Protein AF-0000000084679730 (afdb_homodimer)

Radius of gyration: 41.62 Å; Cα contacts (8 Å, |Δi|>4): 2538; chains: 2; bounding box: 127×122×137 Å

Foldseek 3Di:
DDDDDDDPPPDDDDPDPCPDDDDDDDDDDDDDDPPPPPDPDPPPPPPPPPPALEAELVVQPFDQAQPDASLVSLQVLQVVQLVCFDPQETRHEYEYEFHEHEHAAAQSNHDQVGDVAAHEDYEYEYDAEVRAEYEYHYPAAAPGENHEHAAHYAHYEYEGYEYEYPHAAHEHYEYEHAPRYENYEYYRYEYAAHYQEPYEYYYQAHLENYEYENYEYEYEHVAEPYEQFDCVPPDDRQSSLNNEHYEAEAYEYEYAAYEHDAPCHFYDYEHYHYEHEHNHWQPQQDPPLGTAGEHEEHPHADHDPPGAEYEYEHYEYEDPAQRYAHYAHEYAAAEAEYENYEHCPPQVDPRFQAHANAEYEYEQHEHQYEYYAYEDIHAHEYEYDPDDDHDQASAEYYAYEYERFDPFPRYYYPPDDTRDRHYYYHNYDYDPPVPPPPPPPDPPPPPPPPPDDDDDDDDDDDDDDDDDDDDDDDDDDDDDDDDDYDYYDDDDDDYDDDDDDDDDDDDDDDDDDDDDDDDDDDDDDYDDDDDDD/DDDPDDCPDDDCPDDPDDDDDDDDPPPDPPDPDDPPPPDDDDPDPPPPPPPALEAELVVVPFDQAQPDASLVSQQVQQVVQLVQFDPQETRHEYEYEFHEHEHAAAQSNHDQVGDVAAHEDYEYEYDAEVRAEYEYHYPAAAPGENHEHAAHYAHYEYEGYEYEYPHAAHEYYEYEHAPHYENYEYYRYEYAAHYQEPYEYYYQAHLENYEYENYEYEYEHVAEPYEQFDCVPPDDRQSSLNNEYYEAEAYAYEYAAYEHDAPCHFAPYEHEHYEHEHNHWQPQQDPPLGTAGEHEEHPHADHDPPGAEYEYEHYEYEDPAQRYAHYAHEYAAAEAEYENYEHCPPQVDPRFQAHANAEYEYEQHAHQYEYYLYEDIHAHEYEYDPDDDHDAQSAEYEQYEYERFDPFPRYDYPPDDTRDRNYYYHNYHYDDPPPPPPPPPPPPCPPPPPPDDDDDDDDDDDYDDDDDDDDDDDDDDDDDYDYDDDDDDDDDDDDDYDDDDDDDDDDDDDDDDDDDDDDDDDDDDYDDDDPDD

InterPro domains:
  IPR006311 Twin-arginine translocation pathway, signal sequence [PS51318] (1-40)
  IPR011050 Pectin lyase fold/virulence factor [SSF51126] (53-204)
  IPR012334 Pectin lyase fold [G3DSA:2.160.20.10] (54-239)
  IPR024535 Rhamnogalacturonase A/B/Epimerase-like, pectate lyase domain [PF12708] (55-140)

pLDDT: mean 73.62, std 34.53, range [12.8, 98.94]

Sequence (1066 aa):
MTESDGDRSRVSRRRLLRGGASVLAATSLTAAGASAAAGAAPGFRRSSRKTVTVVDVADLGAVGDGRTDDTGAFEIAYSMAAARVTDGVGRVVVQIPAGEFLITRPNALLNGTAPPRPASGLRFSGAGKRMTTLVFRPQDGPGSYLCRNEDVWSNLSFERMEFRSATPGASFFSSYSTGQAQDYRFSECEWSGEWEYGLALDGTDTNSEMRWEACRVGGSYRRAFLYSGRTGRGQVPNDQDQFLNYWFTDMKVEYEWGNFLEFPYGGSIACRGGSYIITGKRPQSTEPYGTTSTFFRFPVGVHHDSVQRFHAQDIRFEVRDPDAVVIDCAWSGGTVHFSDCDDTAFAFKDFSTDVRPHRYTVGPRGPLIRYDSCQLVGRHQYRTAATGSVPAAVVRYDMCLLRSHETRDFAVVEGTTGPPGFVRFVDCIGKRDTTAPSQPASPTTTPPPCLGPGQAPSRSPEGSPAPSPAGPSGPAPTAPAPSTAASGGPARSPSPGRPPDPAPAPAPNRTTAPSAPGTRARPADGTGCPAGEMTESDGDRSRVSRRRLLRGGASVLAATSLTAAGASAAAGAAPGFRRSSRKTVTVVDVADLGAVGDGRTDDTGAFEIAYSMAAARVTDGVGRVVVQIPAGEFLITRPNALLNGTAPPRPASGLRFSGAGKRMTTLVFRPQDGPGSYLCRNEDVWSNLSFERMEFRSATPGASFFSSYSTGQAQDYRFSECEWSGEWEYGLALDGTDTNSEMRWEACRVGGSYRRAFLYSGRTGRGQVPNDQDQFLNYWFTDMKVEYEWGNFLEFPYGGSIACRGGSYIITGKRPQSTEPYGTTSTFFRFPVGVHHDSVQRFHAQDIRFEVRDPDAVVIDCAWSGGTVHFSDCDDTAFAFKDFSTDVRPHRYTVGPRGPLIRYDSCQLVGRHQYRTAATGSVPAAVVRYDMCLLRSHETRDFAVVEGTTGPPGFVRFVDCIGKRDTTAPSQPASPTTTPPPCLGPGQAPSRSPEGSPAPSPAGPSGPAPTAPAPSTAASGGPARSPSPGRPPDPAPAPAPNRTTAPSAPGTRARPADGTGCPAGE

Secondary structure (DSSP, 8-state):
------------S----------------------------------------EEEGGGGT---EEEEE-HHHHHHHHHHHHHT-BTTB---EEE--SEEEEE-STTSSEEET-SSS-EEEEEEE-SSBTTEEEEE--S-STT-EEEEEES-EEEEEEEEEEEEESSTTBEEEEEEEESS---EEEEEEEEESEEEEEEEEEEEE----EEEES-EE-SEEEEEEEEEEE-TT---GGGGGG---EEEEEEEEEESSSEEEE-SS--EEEEEEEEEEE-S--SS-BTTTBT-EEEEEE------TT--EEEEEEEEEE--STTEEEEEE--SSSEEEEES-B-BTTTTSGGGGG---EEEEEBTTB-EEEEES-EE-S-EEEEE-SSSPPPTTSEEEES-EESSS-HHHHEEETT--S--TTEEEES-B------S-------------------------------------------------------------------------------------------------/-----------------------------------------------------EEEGGGGT---EEEEE-HHHHHHHHHHHHHT-BTTB---EEE--SEEEEE-STTSSEEET-SSS-EEEEEEE-SSBTTEEEEE--S-STT-EEEEEES-EEEEEEEEEEEEESSTTBEEEEEEEESS---EEEEEEEEESEEEEEEEEEEEE----EEEES-EE-SEEEEEEEEEEE-TT---GGGGGG---EEEEEEEEEESSSEEEE-SS--EEEEEEEEEEE-S--SS-BTTTBT-EEEEEE------TT--EEEEEEEEEE--STTEEEEEE--SSSEEEEES-B--TTTTSGGGGG---EEEEEBTTB-EEEEES-EE-S-EEEEE-SSSPPPTTSEEEES-EESSS-HHHHEEETT--S--TTEEEES-B------S-------------------------------------------------------------------------------------------------

Structure (mmCIF, N/CA/C/O backbone):
data_AF-0000000084679730-model_v1
#
loop_
_entity.id
_entity.type
_entity.pdbx_description
1 polymer 'Rhamnogalacturonase A/B/Epimerase-like pectate lyase domain-containing protein'
#
loop_
_atom_site.group_PDB
_atom_site.id
_atom_site.type_symbol
_atom_site.label_atom_id
_atom_site.label_alt_id
_atom_site.label_comp_id
_atom_site.label_asym_id
_atom_site.label_entity_id
_atom_site.label_seq_id
_atom_site.pdbx_PDB_ins_code
_atom_site.Cartn_x
_atom_site.Cartn_y
_atom_site.Cartn_z
_atom_site.occupancy
_atom_site.B_iso_or_equiv
_atom_site.auth_seq_id
_atom_site.auth_comp_id
_atom_site.auth_asym_id
_atom_site.auth_atom_id
_atom_site.pdbx_PDB_model_num
ATOM 1 N N . MET A 1 1 ? 28.406 7.73 -51.281 1 19.77 1 MET A N 1
ATOM 2 C CA . MET A 1 1 ? 27.547 8.828 -51.719 1 19.77 1 MET A CA 1
ATOM 3 C C . MET A 1 1 ? 26.141 8.664 -51.156 1 19.77 1 MET A C 1
ATOM 5 O O . MET A 1 1 ? 25.344 7.887 -51.688 1 19.77 1 MET A O 1
ATOM 9 N N . THR A 1 2 ? 25.969 8.758 -49.969 1 22.78 2 THR A N 1
ATOM 10 C CA . THR A 1 2 ? 25.891 8.273 -48.594 1 22.78 2 THR A CA 1
ATOM 11 C C . THR A 1 2 ? 24.688 8.891 -47.875 1 22.78 2 THR A C 1
ATOM 13 O O . THR A 1 2 ? 24.703 10.086 -47.562 1 22.78 2 THR A O 1
ATOM 16 N N . GLU A 1 3 ? 23.422 8.523 -48.281 1 21.52 3 GLU A N 1
ATOM 17 C CA . GLU A 1 3 ? 22.062 9.039 -48.188 1 21.52 3 GLU A CA 1
ATOM 18 C C . GLU A 1 3 ? 21.641 9.188 -46.719 1 21.52 3 GLU A C 1
ATOM 20 O O . GLU A 1 3 ? 21.734 8.234 -45.938 1 21.52 3 GLU A O 1
ATOM 25 N N . SER A 1 4 ? 21.453 10.453 -46.219 1 21.47 4 SER A N 1
ATOM 26 C CA . SER A 1 4 ? 21.391 11.18 -44.969 1 21.47 4 SER A CA 1
ATOM 27 C C . SER A 1 4 ? 20.047 10.969 -44.281 1 21.47 4 SER A C 1
ATOM 29 O O . SER A 1 4 ? 19 11.32 -44.812 1 21.47 4 SER A O 1
ATOM 31 N N . ASP A 1 5 ? 19.844 9.844 -43.625 1 21.7 5 ASP A N 1
ATOM 32 C CA . ASP A 1 5 ? 18.688 9.281 -42.938 1 21.7 5 ASP A CA 1
ATOM 33 C C . ASP A 1 5 ? 18.047 10.312 -42 1 21.7 5 ASP A C 1
ATOM 35 O O . ASP A 1 5 ? 18.75 11.133 -41.406 1 21.7 5 ASP A O 1
ATOM 39 N N . GLY A 1 6 ? 16.75 10.547 -42.125 1 21.77 6 GLY A N 1
ATOM 40 C CA . GLY A 1 6 ? 15.672 11.414 -41.719 1 21.77 6 GLY A CA 1
ATOM 41 C C . GLY A 1 6 ? 15.492 11.461 -40.188 1 21.77 6 GLY A C 1
ATOM 42 O O . GLY A 1 6 ? 15.477 10.414 -39.531 1 21.77 6 GLY A O 1
ATOM 43 N N . ASP A 1 7 ? 15.789 12.594 -39.562 1 19.97 7 ASP A N 1
ATOM 44 C CA . ASP A 1 7 ? 16.062 13.062 -38.219 1 19.97 7 ASP A CA 1
ATOM 45 C C . ASP A 1 7 ? 14.805 13.047 -37.375 1 19.97 7 ASP A C 1
ATOM 47 O O . ASP A 1 7 ? 13.812 13.703 -37.688 1 19.97 7 ASP A O 1
ATOM 51 N N . ARG A 1 8 ? 14.422 11.906 -36.656 1 21.42 8 ARG A N 1
ATOM 52 C CA . ARG A 1 8 ? 13.344 11.586 -35.719 1 21.42 8 ARG A CA 1
ATOM 53 C C . ARG A 1 8 ? 13.242 12.617 -34.594 1 21.42 8 ARG A C 1
ATOM 55 O O . ARG A 1 8 ? 14.055 12.617 -33.688 1 21.42 8 ARG A O 1
ATOM 62 N N . SER A 1 9 ? 12.836 13.875 -34.938 1 19.38 9 SER A N 1
ATOM 63 C CA . SER A 1 9 ? 12.812 14.914 -33.906 1 19.38 9 SER A CA 1
ATOM 64 C C . SER A 1 9 ? 11.82 14.578 -32.812 1 19.38 9 SER A C 1
ATOM 66 O O . SER A 1 9 ? 10.625 14.43 -33.062 1 19.38 9 SER A O 1
ATOM 68 N N . ARG A 1 10 ? 12.156 13.789 -31.734 1 19.28 10 ARG A N 1
ATOM 69 C CA . ARG A 1 10 ? 11.492 13.375 -30.5 1 19.28 10 ARG A CA 1
ATOM 70 C C . ARG A 1 10 ? 11.094 14.586 -29.672 1 19.28 10 ARG A C 1
ATOM 72 O O . ARG A 1 10 ? 11.922 15.156 -28.953 1 19.28 10 ARG A O 1
ATOM 79 N N . VAL A 1 11 ? 10.289 15.5 -30.109 1 19.73 11 VAL A N 1
ATOM 80 C CA . VAL A 1 11 ? 9.867 16.656 -29.328 1 19.73 11 VAL A CA 1
ATOM 81 C C . VAL A 1 11 ? 9.148 16.203 -28.062 1 19.73 11 VAL A C 1
ATOM 83 O O . VAL A 1 11 ? 8.328 15.289 -28.109 1 19.73 11 VAL A O 1
ATOM 86 N N . SER A 1 12 ? 9.633 16.578 -26.781 1 18.34 12 SER A N 1
ATOM 87 C CA . SER A 1 12 ? 9.68 16.641 -25.312 1 18.34 12 SER A CA 1
ATOM 88 C C . SER A 1 12 ? 8.352 17.125 -24.75 1 18.34 12 SER A C 1
ATOM 90 O O . SER A 1 12 ? 7.559 17.75 -25.453 1 18.34 12 SER A O 1
ATOM 92 N N . ARG A 1 13 ? 8.203 16.812 -23.328 1 17.59 13 ARG A N 1
ATOM 93 C CA . ARG A 1 13 ? 7.258 16.891 -22.203 1 17.59 13 ARG A CA 1
ATOM 94 C C . ARG A 1 13 ? 6.641 18.297 -22.125 1 17.59 13 ARG A C 1
ATOM 96 O O . ARG A 1 13 ? 5.418 18.422 -22.094 1 17.59 13 ARG A O 1
ATOM 103 N N . ARG A 1 14 ? 7.055 19.094 -21.125 1 17.88 14 ARG A N 1
ATOM 104 C CA . ARG A 1 14 ? 6.355 20.047 -20.25 1 17.88 14 ARG A CA 1
ATOM 105 C C . ARG A 1 14 ? 6.191 21.391 -20.922 1 17.88 14 ARG A C 1
ATOM 107 O O . ARG A 1 14 ? 7.137 22.188 -20.984 1 17.88 14 ARG A O 1
ATOM 114 N N . ARG A 1 15 ? 5.625 21.375 -22.016 1 18.19 15 ARG A N 1
ATOM 115 C CA . ARG A 1 15 ? 5.516 22.609 -22.797 1 18.19 15 ARG A CA 1
ATOM 116 C C . ARG A 1 15 ? 4.949 23.734 -21.938 1 18.19 15 ARG A C 1
ATOM 118 O O . ARG A 1 15 ? 5.418 24.875 -22.016 1 18.19 15 ARG A O 1
ATOM 125 N N . LEU A 1 16 ? 3.766 23.609 -21.406 1 17.19 16 LEU A N 1
ATOM 126 C CA . LEU A 1 16 ? 2.809 24.656 -21.766 1 17.19 16 LEU A CA 1
ATOM 127 C C . LEU A 1 16 ? 2.977 25.875 -20.859 1 17.19 16 LEU A C 1
ATOM 129 O O . LEU A 1 16 ? 2.23 26.844 -20.984 1 17.19 16 LEU A O 1
ATOM 133 N N . LEU A 1 17 ? 3.734 26.016 -19.844 1 17.88 17 LEU A N 1
ATOM 134 C CA . LEU A 1 17 ? 3.314 27.094 -18.969 1 17.88 17 LEU A CA 1
ATOM 135 C C . LEU A 1 17 ? 3.533 28.453 -19.656 1 17.88 17 LEU A C 1
ATOM 137 O O . LEU A 1 17 ? 4.672 28.859 -19.891 1 17.88 17 LEU A O 1
ATOM 141 N N . ARG A 1 18 ? 2.656 28.719 -20.531 1 15.69 18 ARG A N 1
ATOM 142 C CA . ARG A 1 18 ? 2.717 29.953 -21.312 1 15.69 18 ARG A CA 1
ATOM 143 C C . ARG A 1 18 ? 2.586 31.172 -20.406 1 15.69 18 ARG A C 1
ATOM 145 O O . ARG A 1 18 ? 1.603 31.312 -19.672 1 15.69 18 ARG A O 1
ATOM 152 N N . GLY A 1 19 ? 3.629 31.781 -20.062 1 17.33 19 GLY A N 1
ATOM 153 C CA . GLY A 1 19 ? 3.914 32.969 -19.297 1 17.33 19 GLY A CA 1
ATOM 154 C C . GLY A 1 19 ? 3.328 34.25 -19.922 1 17.33 19 GLY A C 1
ATOM 155 O O . GLY A 1 19 ? 3.693 35.344 -19.531 1 17.33 19 GLY A O 1
ATOM 156 N N . GLY A 1 20 ? 2.137 34.125 -20.531 1 15.67 20 GLY A N 1
ATOM 157 C CA . GLY A 1 20 ? 2.07 35.312 -21.359 1 15.67 20 GLY A CA 1
ATOM 158 C C . GLY A 1 20 ? 2.107 36.594 -20.547 1 15.67 20 GLY A C 1
ATOM 159 O O . GLY A 1 20 ? 1.831 36.594 -19.359 1 15.67 20 GLY A O 1
ATOM 160 N N . ALA A 1 21 ? 2.543 37.625 -21.203 1 16.66 21 ALA A N 1
ATOM 161 C CA . ALA A 1 21 ? 3.189 38.938 -21.094 1 16.66 21 ALA A CA 1
ATOM 162 C C . ALA A 1 21 ? 2.174 40.031 -20.766 1 16.66 21 ALA A C 1
ATOM 164 O O . ALA A 1 21 ? 2.531 41.062 -20.203 1 16.66 21 ALA A O 1
ATOM 165 N N . SER A 1 22 ? 0.851 39.938 -21.078 1 15.85 22 SER A N 1
ATOM 166 C CA . SER A 1 22 ? 0.551 41.219 -21.734 1 15.85 22 SER A CA 1
ATOM 167 C C . SER A 1 22 ? 0.433 42.344 -20.734 1 15.85 22 SER A C 1
ATOM 169 O O . SER A 1 22 ? 0.012 42.125 -19.594 1 15.85 22 SER A O 1
ATOM 171 N N . VAL A 1 23 ? 0.742 43.562 -21.203 1 16.53 23 VAL A N 1
ATOM 172 C CA . VAL A 1 23 ? 1.256 44.875 -20.828 1 16.53 23 VAL A CA 1
ATOM 173 C C . VAL A 1 23 ? 0.117 45.719 -20.297 1 16.53 23 VAL A C 1
ATOM 175 O O . VAL A 1 23 ? 0.27 46.406 -19.297 1 16.53 23 VAL A O 1
ATOM 178 N N . LEU A 1 24 ? -1.027 45.938 -21.062 1 15.94 24 LEU A N 1
ATOM 179 C CA . LEU A 1 24 ? -1.164 47.344 -21.422 1 15.94 24 LEU A CA 1
ATOM 180 C C . LEU A 1 24 ? -1.708 48.156 -20.266 1 15.94 24 LEU A C 1
ATOM 182 O O . LEU A 1 24 ? -2.301 47.594 -19.328 1 15.94 24 LEU A O 1
ATOM 186 N N . ALA A 1 25 ? -2.227 49.438 -20.656 1 16.3 25 ALA A N 1
ATOM 187 C CA . ALA A 1 25 ? -2.053 50.875 -20.344 1 16.3 25 ALA A CA 1
ATOM 188 C C . ALA A 1 25 ? -3.09 51.344 -19.328 1 16.3 25 ALA A C 1
ATOM 190 O O . ALA A 1 25 ? -4.055 50.625 -19.047 1 16.3 25 ALA A O 1
ATOM 191 N N . ALA A 1 26 ? -3.98 52.344 -19.797 1 16.2 26 ALA A N 1
ATOM 192 C CA . ALA A 1 26 ? -3.955 53.719 -19.391 1 16.2 26 ALA A CA 1
ATOM 193 C C . ALA A 1 26 ? -4.977 54 -18.281 1 16.2 26 ALA A C 1
ATOM 195 O O . ALA A 1 26 ? -4.637 54.562 -17.234 1 16.2 26 ALA A O 1
ATOM 196 N N . THR A 1 27 ? -6.32 54.219 -18.656 1 17.23 27 THR A N 1
ATOM 197 C CA . THR A 1 27 ? -6.82 55.594 -18.484 1 17.23 27 THR A CA 1
ATOM 198 C C . THR A 1 27 ? -7.523 55.75 -17.141 1 17.23 27 THR A C 1
ATOM 200 O O . THR A 1 27 ? -8.055 54.75 -16.594 1 17.23 27 THR A O 1
ATOM 203 N N . SER A 1 28 ? -7.707 57.062 -16.75 1 16.64 28 SER A N 1
ATOM 204 C CA . SER A 1 28 ? -7.75 57.906 -15.555 1 16.64 28 SER A CA 1
ATOM 205 C C . SER A 1 28 ? -9.141 57.906 -14.93 1 16.64 28 SER A C 1
ATOM 207 O O . SER A 1 28 ? -9.305 58.219 -13.758 1 16.64 28 SER A O 1
ATOM 209 N N . LEU A 1 29 ? -10.227 57.594 -15.703 1 17.48 29 LEU A N 1
ATOM 210 C CA . LEU A 1 29 ? -11.195 58.656 -15.445 1 17.48 29 LEU A CA 1
ATOM 211 C C . LEU A 1 29 ? -11.695 58.594 -14.008 1 17.48 29 LEU A C 1
ATOM 213 O O . LEU A 1 29 ? -11.727 57.531 -13.398 1 17.48 29 LEU A O 1
ATOM 217 N N . THR A 1 30 ? -12.25 59.75 -13.641 1 16.97 30 THR A N 1
ATOM 218 C CA . THR A 1 30 ? -12.414 60.594 -12.461 1 16.97 30 THR A CA 1
ATOM 219 C C . THR A 1 30 ? -13.508 60.031 -11.555 1 16.97 30 THR A C 1
ATOM 221 O O . THR A 1 30 ? -13.289 59.844 -10.359 1 16.97 30 THR A O 1
ATOM 224 N N . ALA A 1 31 ? -14.734 60.75 -11.57 1 17.16 31 ALA A N 1
ATOM 225 C CA . ALA A 1 31 ? -15.211 61.625 -10.5 1 17.16 31 ALA A CA 1
ATOM 226 C C . ALA A 1 31 ? -16.031 60.844 -9.477 1 17.16 31 ALA A C 1
ATOM 228 O O . ALA A 1 31 ? -15.711 60.844 -8.281 1 17.16 31 ALA A O 1
ATOM 229 N N . ALA A 1 32 ? -17.453 61.125 -9.461 1 18.83 32 ALA A N 1
ATOM 230 C CA . ALA A 1 32 ? -18.188 61.844 -8.414 1 18.83 32 ALA A CA 1
ATOM 231 C C . ALA A 1 32 ? -18.844 60.844 -7.449 1 18.83 32 ALA A C 1
ATOM 233 O O . ALA A 1 32 ? -19.078 59.688 -7.797 1 18.83 32 ALA A O 1
ATOM 234 N N . GLY A 1 33 ? -19.375 61.375 -6.348 1 17.31 33 GLY A N 1
ATOM 235 C CA . GLY A 1 33 ? -19.609 61.281 -4.914 1 17.31 33 GLY A CA 1
ATOM 236 C C . GLY A 1 33 ? -20.844 60.469 -4.566 1 17.31 33 GLY A C 1
ATOM 237 O O . GLY A 1 33 ? -21.172 60.312 -3.391 1 17.31 33 GLY A O 1
ATOM 238 N N . ALA A 1 34 ? -21.828 60.25 -5.508 1 20.27 34 ALA A N 1
ATOM 239 C CA . ALA A 1 34 ? -23.156 60.281 -4.898 1 20.27 34 ALA A CA 1
ATOM 240 C C . ALA A 1 34 ? -23.328 59.125 -3.904 1 20.27 34 ALA A C 1
ATOM 242 O O . ALA A 1 34 ? -23.047 57.969 -4.219 1 20.27 34 ALA A O 1
ATOM 243 N N . SER A 1 35 ? -23.375 59.5 -2.688 1 18.16 35 SER A N 1
ATOM 244 C CA . SER A 1 35 ? -23.531 58.688 -1.48 1 18.16 35 SER A CA 1
ATOM 245 C C . SER A 1 35 ? -24.891 58 -1.447 1 18.16 35 SER A C 1
ATOM 247 O O . SER A 1 35 ? -25.844 58.531 -0.858 1 18.16 35 SER A O 1
ATOM 249 N N . ALA A 1 36 ? -25.516 57.531 -2.461 1 21.7 36 ALA A N 1
ATOM 250 C CA . ALA A 1 36 ? -26.875 57.125 -2.148 1 21.7 36 ALA A CA 1
ATOM 251 C C . ALA A 1 36 ? -26.891 56.094 -1.015 1 21.7 36 ALA A C 1
ATOM 253 O O . ALA A 1 36 ? -26.062 55.188 -0.989 1 21.7 36 ALA A O 1
ATOM 254 N N . ALA A 1 37 ? -27.578 56.438 0.016 1 22.58 37 ALA A N 1
ATOM 255 C CA . ALA A 1 37 ? -27.953 55.719 1.223 1 22.58 37 ALA A CA 1
ATOM 256 C C . ALA A 1 37 ? -28.703 54.438 0.874 1 22.58 37 ALA A C 1
ATOM 258 O O . ALA A 1 37 ? -29.844 54.469 0.387 1 22.58 37 ALA A O 1
ATOM 259 N N . ALA A 1 38 ? -28.141 53.469 0.195 1 22.45 38 ALA A N 1
ATOM 260 C CA . ALA A 1 38 ? -28.938 52.281 -0.094 1 22.45 38 ALA A CA 1
ATOM 261 C C . ALA A 1 38 ? -29.469 51.656 1.191 1 22.45 38 ALA A C 1
ATOM 263 O O . ALA A 1 38 ? -28.734 51.562 2.186 1 22.45 38 ALA A O 1
ATOM 264 N N . GLY A 1 39 ? -30.656 51.688 1.359 1 23.3 39 GLY A N 1
ATOM 265 C CA . GLY A 1 39 ? -31.5 51 2.32 1 23.3 39 GLY A CA 1
ATOM 266 C C . GLY A 1 39 ? -31.203 49.5 2.396 1 23.3 39 GLY A C 1
ATOM 267 O O . GLY A 1 39 ? -31 48.844 1.37 1 23.3 39 GLY A O 1
ATOM 268 N N . ALA A 1 40 ? -30.656 49.031 3.535 1 23.33 40 ALA A N 1
ATOM 269 C CA . ALA A 1 40 ? -30.25 47.656 3.83 1 23.33 40 ALA A CA 1
ATOM 270 C C . ALA A 1 40 ? -31.406 46.688 3.615 1 23.33 40 ALA A C 1
ATOM 272 O O . ALA A 1 40 ? -32.469 46.844 4.234 1 23.33 40 ALA A O 1
ATOM 273 N N . ALA A 1 41 ? -31.656 46.25 2.393 1 27.33 41 ALA A N 1
ATOM 274 C CA . ALA A 1 41 ? -32.625 45.156 2.26 1 27.33 41 ALA A CA 1
ATOM 275 C C . ALA A 1 41 ? -32.406 44.094 3.318 1 27.33 41 ALA A C 1
ATOM 277 O O . ALA A 1 41 ? -31.297 43.875 3.781 1 27.33 41 ALA A O 1
ATOM 278 N N . PRO A 1 42 ? -33.469 43.594 3.961 1 29.52 42 PRO A N 1
ATOM 279 C CA . PRO A 1 42 ? -33.375 42.5 4.926 1 29.52 42 PRO A CA 1
ATOM 280 C C . PRO A 1 42 ? -32.625 41.312 4.363 1 29.52 42 PRO A C 1
ATOM 282 O O . PRO A 1 42 ? -32.844 40.906 3.215 1 29.52 42 PRO A O 1
ATOM 285 N N . GLY A 1 43 ? -31.375 41.188 4.574 1 27.38 43 GLY A N 1
ATOM 286 C CA . GLY A 1 43 ? -30.594 40.094 4.027 1 27.38 43 GLY A CA 1
ATOM 287 C C . GLY A 1 43 ? -31.25 38.719 4.207 1 27.38 43 GLY A C 1
ATOM 288 O O . GLY A 1 43 ? -31.672 38.375 5.305 1 27.38 43 GLY A O 1
ATOM 289 N N . PHE A 1 44 ? -32 38.281 3.18 1 29.94 44 PHE A N 1
ATOM 290 C CA . PHE A 1 44 ? -32.344 36.875 3.113 1 29.94 44 PHE A CA 1
ATOM 291 C C . PHE A 1 44 ? -31.219 36.031 3.715 1 29.94 44 PHE A C 1
ATOM 293 O O . PHE A 1 44 ? -30.047 36.188 3.359 1 29.94 44 PHE A O 1
ATOM 300 N N . ARG A 1 45 ? -31.375 35.75 4.945 1 31.28 45 ARG A N 1
ATOM 301 C CA . ARG A 1 45 ? -30.5 34.688 5.469 1 31.28 45 ARG A CA 1
ATOM 302 C C . ARG A 1 45 ? -30.234 33.625 4.406 1 31.28 45 ARG A C 1
ATOM 304 O O . ARG A 1 45 ? -31.141 32.938 3.963 1 31.28 45 ARG A O 1
ATOM 311 N N . ARG A 1 46 ? -29.422 33.906 3.463 1 32.19 46 ARG A N 1
ATOM 312 C CA . ARG A 1 46 ? -28.969 32.781 2.637 1 32.19 46 ARG A CA 1
ATOM 313 C C . ARG A 1 46 ? -28.859 31.5 3.455 1 32.19 46 ARG A C 1
ATOM 315 O O . ARG A 1 46 ? -28.109 31.438 4.426 1 32.19 46 ARG A O 1
ATOM 322 N N . SER A 1 47 ? -29.969 30.891 3.676 1 34.84 47 SER A N 1
ATOM 323 C CA . SER A 1 47 ? -29.828 29.531 4.16 1 34.84 47 SER A CA 1
ATOM 324 C C . SER A 1 47 ? -28.531 28.891 3.691 1 34.84 47 SER A C 1
ATOM 326 O O . SER A 1 47 ? -28.25 28.875 2.492 1 34.84 47 SER A O 1
ATOM 328 N N . SER A 1 48 ? -27.422 29.141 4.258 1 39.66 48 SER A N 1
ATOM 329 C CA . SER A 1 48 ? -26.141 28.531 3.959 1 39.66 48 SER A CA 1
ATOM 330 C C . SER A 1 48 ? -26.312 27.156 3.326 1 39.66 48 SER A C 1
ATOM 332 O O . SER A 1 48 ? -26.812 26.234 3.965 1 39.66 48 SER A O 1
ATOM 334 N N . ARG A 1 49 ? -26.828 27.078 2.221 1 42.62 49 ARG A N 1
ATOM 335 C CA . ARG A 1 49 ? -26.938 25.844 1.446 1 42.62 49 ARG A CA 1
ATOM 336 C C . ARG A 1 49 ? -25.797 24.875 1.791 1 42.62 49 ARG A C 1
ATOM 338 O O . ARG A 1 49 ? -24.656 25.094 1.4 1 42.62 49 ARG A O 1
ATOM 345 N N . LYS A 1 50 ? -25.938 24.203 2.883 1 52.81 50 LYS A N 1
ATOM 346 C CA . LYS A 1 50 ? -25.031 23.156 3.322 1 52.81 50 LYS A CA 1
ATOM 347 C C . LYS A 1 50 ? -24.609 22.266 2.152 1 52.81 50 LYS A C 1
ATOM 349 O O . LYS A 1 50 ? -25.453 21.703 1.458 1 52.81 50 LYS A O 1
ATOM 354 N N . THR A 1 51 ? -23.484 22.5 1.455 1 65.69 51 THR A N 1
ATOM 355 C CA . THR A 1 51 ? -22.938 21.672 0.381 1 65.69 51 THR A CA 1
ATOM 356 C C . THR A 1 51 ? -23.062 20.203 0.726 1 65.69 51 THR A C 1
ATOM 358 O O . THR A 1 51 ? -22.656 19.766 1.812 1 65.69 51 THR A O 1
ATOM 361 N N . VAL A 1 52 ? -24.031 19.562 0.033 1 71.44 52 VAL A N 1
ATOM 362 C CA . VAL A 1 52 ? -24.266 18.125 0.191 1 71.44 52 VAL A CA 1
ATOM 363 C C . VAL A 1 52 ? -22.953 17.359 -0.049 1 71.44 52 VAL A C 1
ATOM 365 O O . VAL A 1 52 ? -22.438 17.344 -1.166 1 71.44 52 VAL A O 1
ATOM 368 N N . THR A 1 53 ? -22.422 16.844 1.032 1 89.44 53 THR A N 1
ATOM 369 C CA . THR A 1 53 ? -21.172 16.094 0.915 1 89.44 53 THR A CA 1
ATOM 370 C C . THR A 1 53 ? -21.422 14.594 1.047 1 89.44 53 THR A C 1
ATOM 372 O O . THR A 1 53 ? -20.516 13.789 0.797 1 89.44 53 THR A O 1
ATOM 375 N N . VAL A 1 54 ? -22.703 14.266 1.322 1 94 54 VAL A N 1
ATOM 376 C CA . VAL A 1 54 ? -23.109 12.867 1.394 1 94 54 VAL A CA 1
ATOM 377 C C . VAL A 1 54 ? -24.406 12.664 0.626 1 94 54 VAL A C 1
ATOM 379 O O . VAL A 1 54 ? -25.359 13.43 0.806 1 94 54 VAL A O 1
ATOM 382 N N . VAL A 1 55 ? -24.438 11.758 -0.269 1 96.94 55 VAL A N 1
ATOM 383 C CA . VAL A 1 55 ? -25.625 11.391 -1.032 1 96.94 55 VAL A CA 1
ATOM 384 C C . VAL A 1 55 ? -26.062 9.969 -0.679 1 96.94 55 VAL A C 1
ATOM 386 O O . VAL A 1 55 ? -25.312 9.016 -0.918 1 96.94 55 VAL A O 1
ATOM 389 N N . ASP A 1 56 ? -27.156 9.828 -0.093 1 97.81 56 ASP A N 1
ATOM 390 C CA . ASP A 1 56 ? -27.734 8.523 0.211 1 97.81 56 ASP A CA 1
ATOM 391 C C . ASP A 1 56 ? -28.672 8.055 -0.903 1 97.81 56 ASP A C 1
ATOM 393 O O . ASP A 1 56 ? -29.641 8.734 -1.219 1 97.81 56 ASP A O 1
ATOM 397 N N . VAL A 1 57 ? -28.438 6.902 -1.41 1 98.69 57 VAL A N 1
ATOM 398 C CA . VAL A 1 57 ? -29.219 6.449 -2.559 1 98.69 57 VAL A CA 1
ATOM 399 C C . VAL A 1 57 ? -30.672 6.227 -2.141 1 98.69 57 VAL A C 1
ATOM 401 O O . VAL A 1 57 ? -31.578 6.312 -2.967 1 98.69 57 VAL A O 1
ATOM 404 N N . ALA A 1 58 ? -30.922 5.938 -0.912 1 98.5 58 ALA A N 1
ATOM 405 C CA . ALA A 1 58 ? -32.281 5.777 -0.423 1 98.5 58 ALA A CA 1
ATOM 406 C C . ALA A 1 58 ? -33.062 7.078 -0.546 1 98.5 58 ALA A C 1
ATOM 408 O O . ALA A 1 58 ? -34.281 7.062 -0.841 1 98.5 58 ALA A O 1
ATOM 409 N N . ASP A 1 59 ? -32.406 8.195 -0.274 1 98 59 ASP A N 1
ATOM 410 C CA . ASP A 1 59 ? -33.062 9.508 -0.403 1 98 59 ASP A CA 1
ATOM 411 C C . ASP A 1 59 ? -33.375 9.812 -1.861 1 98 59 ASP A C 1
ATOM 413 O O . ASP A 1 59 ? -34.156 10.734 -2.148 1 98 59 ASP A O 1
ATOM 417 N N . LEU A 1 60 ? -32.812 9.047 -2.783 1 98.31 60 LEU A N 1
ATOM 418 C CA . LEU A 1 60 ? -33 9.266 -4.211 1 98.31 60 LEU A CA 1
ATOM 419 C C . LEU A 1 60 ? -34 8.258 -4.789 1 98.31 60 LEU A C 1
ATOM 421 O O . LEU A 1 60 ? -34.188 8.203 -6.004 1 98.31 60 LEU A O 1
ATOM 425 N N . GLY A 1 61 ? -34.438 7.371 -3.932 1 98.38 61 GLY A N 1
ATOM 426 C CA . GLY A 1 61 ? -35.531 6.496 -4.359 1 98.38 61 GLY A CA 1
ATOM 427 C C . GLY A 1 61 ? -35.125 5.035 -4.426 1 98.38 61 GLY A C 1
ATOM 428 O O . GLY A 1 61 ? -35.938 4.176 -4.75 1 98.38 61 GLY A O 1
ATOM 429 N N . ALA A 1 62 ? -33.938 4.719 -4.078 1 98.75 62 ALA A N 1
ATOM 430 C CA . ALA A 1 62 ? -33.531 3.307 -4.047 1 98.75 62 ALA A CA 1
ATOM 431 C C . ALA A 1 62 ? -34.312 2.561 -2.949 1 98.75 62 ALA A C 1
ATOM 433 O O . ALA A 1 62 ? -34.375 3.025 -1.81 1 98.75 62 ALA A O 1
ATOM 434 N N . VAL A 1 63 ? -34.781 1.417 -3.307 1 98.62 63 VAL A N 1
ATOM 435 C CA . VAL A 1 63 ? -35.594 0.671 -2.371 1 98.62 63 VAL A CA 1
ATOM 436 C C . VAL A 1 63 ? -34.75 -0.374 -1.645 1 98.62 63 VAL A C 1
ATOM 438 O O . VAL A 1 63 ? -34.906 -0.554 -0.432 1 98.62 63 VAL A O 1
ATOM 441 N N . GLY A 1 64 ? -34 -1.159 -2.336 1 98.56 64 GLY A N 1
ATOM 442 C CA . GLY A 1 64 ? -33.094 -2.111 -1.735 1 98.56 64 GLY A CA 1
ATOM 443 C C . GLY A 1 64 ? -33.75 -3.398 -1.301 1 98.56 64 GLY A C 1
ATOM 444 O O . GLY A 1 64 ? -33.375 -4.004 -0.299 1 98.56 64 GLY A O 1
ATOM 445 N N . ASP A 1 65 ? -34.812 -3.793 -2.117 1 98.44 65 ASP A N 1
ATOM 446 C CA . ASP A 1 65 ? -35.562 -4.977 -1.732 1 98.44 65 ASP A CA 1
ATOM 447 C C . ASP A 1 65 ? -35.188 -6.176 -2.602 1 98.44 65 ASP A C 1
ATOM 449 O O . ASP A 1 65 ? -35.781 -7.246 -2.484 1 98.44 65 ASP A O 1
ATOM 453 N N . GLY A 1 66 ? -34.312 -6.012 -3.49 1 97.69 66 GLY A N 1
ATOM 454 C CA . GLY A 1 66 ? -33.844 -7.094 -4.34 1 97.69 66 GLY A CA 1
ATOM 455 C C . GLY A 1 66 ? -34.75 -7.332 -5.543 1 97.69 66 GLY A C 1
ATOM 456 O O . GLY A 1 66 ? -34.469 -8.188 -6.383 1 97.69 66 GLY A O 1
ATOM 457 N N . ARG A 1 67 ? -35.812 -6.547 -5.621 1 97.56 67 ARG A N 1
ATOM 458 C CA . ARG A 1 67 ? -36.781 -6.75 -6.684 1 97.56 67 ARG A CA 1
ATOM 459 C C . ARG A 1 67 ? -36.938 -5.484 -7.52 1 97.56 67 ARG A C 1
ATOM 461 O O . ARG A 1 67 ? -36.938 -5.543 -8.75 1 97.56 67 ARG A O 1
ATOM 468 N N . THR A 1 68 ? -37.094 -4.383 -6.789 1 98.25 68 THR A N 1
ATOM 469 C CA . THR A 1 68 ? -37.281 -3.1 -7.461 1 98.25 68 THR A CA 1
ATOM 470 C C . THR A 1 68 ? -36 -2.693 -8.18 1 98.25 68 THR A C 1
ATOM 472 O O . THR A 1 68 ? -34.906 -2.848 -7.637 1 98.25 68 THR A O 1
ATOM 475 N N . ASP A 1 69 ? -36.156 -2.287 -9.508 1 98.75 69 ASP A N 1
ATOM 476 C CA . ASP A 1 69 ? -35 -1.776 -10.234 1 98.75 69 ASP A CA 1
ATOM 477 C C . ASP A 1 69 ? -34.531 -0.452 -9.641 1 98.75 69 ASP A C 1
ATOM 479 O O . ASP A 1 69 ? -35.188 0.579 -9.797 1 98.75 69 ASP A O 1
ATOM 483 N N . ASP A 1 70 ? -33.344 -0.477 -9.07 1 98.88 70 ASP A N 1
ATOM 484 C CA . ASP A 1 70 ? -32.844 0.684 -8.352 1 98.88 70 ASP A CA 1
ATOM 485 C C . ASP A 1 70 ? -31.844 1.464 -9.211 1 98.88 70 ASP A C 1
ATOM 487 O O . ASP A 1 70 ? -31.203 2.396 -8.727 1 98.88 70 ASP A O 1
ATOM 491 N N . THR A 1 71 ? -31.781 1.156 -10.453 1 98.81 71 THR A N 1
ATOM 492 C CA . THR A 1 71 ? -30.781 1.712 -11.367 1 98.81 71 THR A CA 1
ATOM 493 C C . THR A 1 71 ? -30.812 3.236 -11.336 1 98.81 71 THR A C 1
ATOM 495 O O . THR A 1 71 ? -29.766 3.885 -11.242 1 98.81 71 THR A O 1
ATOM 498 N N . GLY A 1 72 ? -31.938 3.777 -11.43 1 98.75 72 GLY A N 1
ATOM 499 C CA . GLY A 1 72 ? -32.094 5.219 -11.547 1 98.75 72 GLY A CA 1
ATOM 500 C C . GLY A 1 72 ? -31.5 5.973 -10.367 1 98.75 72 GLY A C 1
ATOM 501 O O . GLY A 1 72 ? -30.844 7 -10.555 1 98.75 72 GLY A O 1
ATOM 502 N N . ALA A 1 73 ? -31.672 5.48 -9.203 1 98.81 73 ALA A N 1
ATOM 503 C CA . ALA A 1 73 ? -31.141 6.129 -8 1 98.81 73 ALA A CA 1
ATOM 504 C C . ALA A 1 73 ? -29.625 6.184 -8.016 1 98.81 73 ALA A C 1
ATOM 506 O O . ALA A 1 73 ? -29.031 7.18 -7.602 1 98.81 73 ALA A O 1
ATOM 507 N N . PHE A 1 74 ? -29.047 5.156 -8.469 1 98.81 74 PHE A N 1
ATOM 508 C CA . PHE A 1 74 ? -27.578 5.086 -8.508 1 98.81 74 PHE A CA 1
ATOM 509 C C . PHE A 1 74 ? -27.031 6 -9.594 1 98.81 74 PHE A C 1
ATOM 511 O O . PHE A 1 74 ? -26.016 6.668 -9.391 1 98.81 74 PHE A O 1
ATOM 518 N N . GLU A 1 75 ? -27.75 6.039 -10.695 1 98.75 75 GLU A N 1
ATOM 519 C CA . GLU A 1 75 ? -27.344 6.945 -11.766 1 98.75 75 GLU A CA 1
ATOM 520 C C . GLU A 1 75 ? -27.422 8.398 -11.312 1 98.75 75 GLU A C 1
ATOM 522 O O . GLU A 1 75 ? -26.531 9.203 -11.625 1 98.75 75 GLU A O 1
ATOM 527 N N . ILE A 1 76 ? -28.406 8.719 -10.578 1 98.5 76 ILE A N 1
ATOM 528 C CA . ILE A 1 76 ? -28.578 10.078 -10.062 1 98.5 76 ILE A CA 1
ATOM 529 C C . ILE A 1 76 ? -27.469 10.383 -9.047 1 98.5 76 ILE A C 1
ATOM 531 O O . ILE A 1 76 ? -26.891 11.461 -9.062 1 98.5 76 ILE A O 1
ATOM 535 N N . ALA A 1 77 ? -27.234 9.406 -8.188 1 98.19 77 ALA A N 1
ATOM 536 C CA . ALA A 1 77 ? -26.188 9.594 -7.188 1 98.19 77 ALA A CA 1
ATOM 537 C C . ALA A 1 77 ? -24.844 9.891 -7.844 1 98.19 77 ALA A C 1
ATOM 539 O O . ALA A 1 77 ? -24.141 10.82 -7.445 1 98.19 77 ALA A O 1
ATOM 540 N N . TYR A 1 78 ? -24.5 9.133 -8.852 1 97.94 78 TYR A N 1
ATOM 541 C CA . TYR A 1 78 ? -23.25 9.359 -9.555 1 97.94 78 TYR A CA 1
ATOM 542 C C . TYR A 1 78 ? -23.234 10.727 -10.219 1 97.94 78 TYR A C 1
ATOM 544 O O . TYR A 1 78 ? -22.234 11.445 -10.148 1 97.94 78 TYR A O 1
ATOM 552 N N . SER A 1 79 ? -24.328 11.023 -10.883 1 97.31 79 SER A N 1
ATOM 553 C CA . SER A 1 79 ? -24.406 12.312 -11.562 1 97.31 79 SER A CA 1
ATOM 554 C C . SER A 1 79 ? -24.219 13.469 -10.586 1 97.31 79 SER A C 1
ATOM 556 O O . SER A 1 79 ? -23.547 14.453 -10.906 1 97.31 79 SER A O 1
ATOM 558 N N . MET A 1 80 ? -24.781 13.312 -9.477 1 95.94 80 MET A N 1
ATOM 559 C CA . MET A 1 80 ? -24.625 14.336 -8.445 1 95.94 80 MET A CA 1
ATOM 560 C C . MET A 1 80 ? -23.172 14.438 -8.008 1 95.94 80 MET A C 1
ATOM 562 O O . MET A 1 80 ? -22.641 15.539 -7.848 1 95.94 80 MET A O 1
ATOM 566 N N . ALA A 1 81 ? -22.547 13.32 -7.812 1 95.44 81 ALA A N 1
ATOM 567 C CA . ALA A 1 81 ? -21.141 13.305 -7.414 1 95.44 81 ALA A CA 1
ATOM 568 C C . ALA A 1 81 ? -20.266 13.961 -8.477 1 95.44 81 ALA A C 1
ATOM 570 O O . ALA A 1 81 ? -19.422 14.797 -8.156 1 95.44 81 ALA A O 1
ATOM 571 N N . ALA A 1 82 ? -20.484 13.609 -9.742 1 96.06 82 ALA A N 1
ATOM 572 C CA . ALA A 1 82 ? -19.703 14.148 -10.844 1 96.06 82 ALA A CA 1
ATOM 573 C C . ALA A 1 82 ? -19.906 15.656 -10.977 1 96.06 82 ALA A C 1
ATOM 575 O O . ALA A 1 82 ? -18.969 16.391 -11.273 1 96.06 82 ALA A O 1
ATOM 576 N N . ALA A 1 83 ? -21.109 16.078 -10.672 1 94.25 83 ALA A N 1
ATOM 577 C CA . ALA A 1 83 ? -21.469 17.484 -10.836 1 94.25 83 ALA A CA 1
ATOM 578 C C . ALA A 1 83 ? -20.859 18.344 -9.719 1 94.25 83 ALA A C 1
ATOM 580 O O . ALA A 1 83 ? -20.781 19.562 -9.836 1 94.25 83 ALA A O 1
ATOM 581 N N . ARG A 1 84 ? -20.438 17.734 -8.711 1 92.44 84 ARG A N 1
ATOM 582 C CA . ARG A 1 84 ? -20 18.469 -7.535 1 92.44 84 ARG A CA 1
ATOM 583 C C . ARG A 1 84 ? -18.484 18.516 -7.445 1 92.44 84 ARG A C 1
ATOM 585 O O . ARG A 1 84 ? -17.922 18.906 -6.422 1 92.44 84 ARG A O 1
ATOM 592 N N . VAL A 1 85 ? -17.859 18.031 -8.469 1 94.5 85 VAL A N 1
ATOM 593 C CA . VAL A 1 85 ? -16.406 18.156 -8.539 1 94.5 85 VAL A CA 1
ATOM 594 C C . VAL A 1 85 ? -16.016 19.641 -8.617 1 94.5 85 VAL A C 1
ATOM 596 O O . VAL A 1 85 ? -16.578 20.391 -9.422 1 94.5 85 VAL A O 1
ATOM 599 N N . THR A 1 86 ? -15.141 20.062 -7.738 1 91.44 86 THR A N 1
ATOM 600 C CA . THR A 1 86 ? -14.602 21.422 -7.75 1 91.44 86 THR A CA 1
ATOM 601 C C . THR A 1 86 ? -13.078 21.406 -7.684 1 91.44 86 THR A C 1
ATOM 603 O O . THR A 1 86 ? -12.5 20.719 -6.836 1 91.44 86 THR A O 1
ATOM 606 N N . ASP A 1 87 ? -12.445 22.094 -8.617 1 91.75 87 ASP A N 1
ATOM 607 C CA . ASP A 1 87 ? -10.992 22.203 -8.688 1 91.75 87 ASP A CA 1
ATOM 608 C C . ASP A 1 87 ? -10.336 20.812 -8.773 1 91.75 87 ASP A C 1
ATOM 610 O O . ASP A 1 87 ? -9.344 20.547 -8.094 1 91.75 87 ASP A O 1
ATOM 614 N N . GLY A 1 88 ? -11.055 19.953 -9.461 1 94.88 88 GLY A N 1
ATOM 615 C CA . GLY A 1 88 ? -10.516 18.641 -9.75 1 94.88 88 GLY A CA 1
ATOM 616 C C . GLY A 1 88 ? -10.656 17.672 -8.594 1 94.88 88 GLY A C 1
ATOM 617 O O . GLY A 1 88 ? -10.055 16.594 -8.594 1 94.88 88 GLY A O 1
ATOM 618 N N . VAL A 1 89 ? -11.422 18.031 -7.629 1 95.31 89 VAL A N 1
ATOM 619 C CA . VAL A 1 89 ? -11.578 17.172 -6.457 1 95.31 89 VAL A CA 1
ATOM 620 C C . VAL A 1 89 ? -13.055 16.828 -6.266 1 95.31 89 VAL A C 1
ATOM 622 O O . VAL A 1 89 ? -13.914 17.703 -6.273 1 95.31 89 VAL A O 1
ATOM 625 N N . GLY A 1 90 ? -13.281 15.5 -6.133 1 93.5 90 GLY A N 1
ATOM 626 C CA . GLY A 1 90 ? -14.609 15.062 -5.727 1 93.5 90 GLY A CA 1
ATOM 627 C C . GLY A 1 90 ? -14.859 15.227 -4.242 1 93.5 90 GLY A C 1
ATOM 628 O O . GLY A 1 90 ? -13.953 15.055 -3.428 1 93.5 90 GLY A O 1
ATOM 629 N N . ARG A 1 91 ? -16.094 15.57 -3.908 1 90 91 ARG A N 1
ATOM 630 C CA . ARG A 1 91 ? -16.375 15.859 -2.504 1 90 91 ARG A CA 1
ATOM 631 C C . ARG A 1 91 ? -17.672 15.195 -2.055 1 90 91 ARG A C 1
ATOM 633 O O . ARG A 1 91 ? -18.359 15.711 -1.17 1 90 91 ARG A O 1
ATOM 640 N N . VAL A 1 92 ? -17.938 14.094 -2.691 1 94.12 92 VAL A N 1
ATOM 641 C CA . VAL A 1 92 ? -19.172 13.414 -2.346 1 94.12 92 VAL A CA 1
ATOM 642 C C . VAL A 1 92 ? -18.875 11.984 -1.897 1 94.12 92 VAL A C 1
ATOM 644 O O . VAL A 1 92 ? -18.047 11.297 -2.504 1 94.12 92 VAL A O 1
ATOM 647 N N . VAL A 1 93 ? -19.484 11.617 -0.833 1 96.75 93 VAL A N 1
ATOM 648 C CA . VAL A 1 93 ? -19.578 10.219 -0.422 1 96.75 93 VAL A CA 1
ATOM 649 C C . VAL A 1 93 ? -20.953 9.664 -0.785 1 96.75 93 VAL A C 1
ATOM 651 O O . VAL A 1 93 ? -21.984 10.211 -0.385 1 96.75 93 VAL A O 1
ATOM 654 N N . VAL A 1 94 ? -20.969 8.672 -1.559 1 98.25 94 VAL A N 1
ATOM 655 C CA . VAL A 1 94 ? -22.219 7.973 -1.847 1 98.25 94 VAL A CA 1
ATOM 656 C C . VAL A 1 94 ? -22.469 6.902 -0.788 1 98.25 94 VAL A C 1
ATOM 658 O O . VAL A 1 94 ? -21.719 5.934 -0.683 1 98.25 94 VAL A O 1
ATOM 661 N N . GLN A 1 95 ? -23.469 7.117 -0.069 1 98.25 95 GLN A N 1
ATOM 662 C CA . GLN A 1 95 ? -23.844 6.184 0.99 1 98.25 95 GLN A CA 1
ATOM 663 C C . GLN A 1 95 ? -24.906 5.203 0.512 1 98.25 95 GLN A C 1
ATOM 665 O O . GLN A 1 95 ? -25.922 5.613 -0.058 1 98.25 95 GLN A O 1
ATOM 670 N N . ILE A 1 96 ? -24.672 3.971 0.737 1 98.81 96 ILE A N 1
ATOM 671 C CA . ILE A 1 96 ? -25.609 2.912 0.35 1 98.81 96 ILE A CA 1
ATOM 672 C C . ILE A 1 96 ? -26 2.092 1.578 1 98.81 96 ILE A C 1
ATOM 674 O O . ILE A 1 96 ? -25.188 1.321 2.1 1 98.81 96 ILE A O 1
ATOM 678 N N . PRO A 1 97 ? -27.172 2.18 2.021 1 98.5 97 PRO A N 1
ATOM 679 C CA . PRO A 1 97 ? -27.578 1.477 3.242 1 98.5 97 PRO A CA 1
ATOM 680 C C . PRO A 1 97 ? -27.641 -0.037 3.055 1 98.5 97 PRO A C 1
ATOM 682 O O . PRO A 1 97 ? -27.422 -0.538 1.95 1 98.5 97 PRO A O 1
ATOM 685 N N . ALA A 1 98 ? -27.906 -0.734 4.145 1 98.69 98 ALA A N 1
ATOM 686 C CA . ALA A 1 98 ? -28.109 -2.176 4.039 1 98.69 98 ALA A CA 1
ATOM 687 C C . ALA A 1 98 ? -29.312 -2.5 3.158 1 98.69 98 ALA A C 1
ATOM 689 O O . ALA A 1 98 ? -30.328 -1.803 3.205 1 98.69 98 ALA A O 1
ATOM 690 N N . GLY A 1 99 ? -29.141 -3.451 2.383 1 98.75 99 GLY A N 1
ATOM 691 C CA . GLY A 1 99 ? -30.172 -3.857 1.44 1 98.75 99 GLY A CA 1
ATOM 692 C C . GLY A 1 99 ? -29.625 -4.578 0.226 1 98.75 99 GLY A C 1
ATOM 693 O O . GLY A 1 99 ? -28.406 -4.777 0.115 1 98.75 99 GLY A O 1
ATOM 694 N N . GLU A 1 100 ? -30.547 -5.102 -0.548 1 98.81 100 GLU A N 1
ATOM 695 C CA . GLU A 1 100 ? -30.219 -5.699 -1.839 1 98.81 100 GLU A CA 1
ATOM 696 C C . GLU A 1 100 ? -30.719 -4.832 -2.99 1 98.81 100 GLU A C 1
ATOM 698 O O . GLU A 1 100 ? -31.922 -4.723 -3.215 1 98.81 100 GLU A O 1
ATOM 703 N N . PHE A 1 101 ? -29.812 -4.25 -3.725 1 98.94 101 PHE A N 1
ATOM 704 C CA . PHE A 1 101 ? -30.172 -3.27 -4.742 1 98.94 101 PHE A CA 1
ATOM 705 C C . PHE A 1 101 ? -29.984 -3.842 -6.141 1 98.94 101 PHE A C 1
ATOM 707 O O . PHE A 1 101 ? -28.859 -4.191 -6.52 1 98.94 101 PHE A O 1
ATOM 714 N N . LEU A 1 102 ? -31.094 -3.922 -6.852 1 98.88 102 LEU A N 1
ATOM 715 C CA . LEU A 1 102 ? -31.047 -4.441 -8.211 1 98.88 102 LEU A CA 1
ATOM 716 C C . LEU A 1 102 ? -30.656 -3.348 -9.195 1 98.88 102 LEU A C 1
ATOM 718 O O . LEU A 1 102 ? -31.281 -2.291 -9.25 1 98.88 102 LEU A O 1
ATOM 722 N N . ILE A 1 103 ? -29.578 -3.518 -9.93 1 98.94 103 ILE A N 1
ATOM 723 C CA . ILE A 1 103 ? -29.078 -2.613 -10.961 1 98.94 103 ILE A CA 1
ATOM 724 C C . ILE A 1 103 ? -29.172 -3.293 -12.328 1 98.94 103 ILE A C 1
ATOM 726 O O . ILE A 1 103 ? -28.516 -4.312 -12.562 1 98.94 103 ILE A O 1
ATOM 730 N N . THR A 1 104 ? -29.859 -2.717 -13.273 1 98.75 104 THR A N 1
ATOM 731 C CA . THR A 1 104 ? -30.156 -3.438 -14.508 1 98.75 104 THR A CA 1
ATOM 732 C C . THR A 1 104 ? -29.453 -2.787 -15.695 1 98.75 104 THR A C 1
ATOM 734 O O . THR A 1 104 ? -29.438 -3.342 -16.797 1 98.75 104 THR A O 1
ATOM 737 N N . ARG A 1 105 ? -28.859 -1.667 -15.531 1 98.62 105 ARG A N 1
ATOM 738 C CA . ARG A 1 105 ? -28.172 -0.996 -16.625 1 98.62 105 ARG A CA 1
ATOM 739 C C . ARG A 1 105 ? -26.688 -0.858 -16.344 1 98.62 105 ARG A C 1
ATOM 741 O O . ARG A 1 105 ? -26.281 -0.59 -15.203 1 98.62 105 ARG A O 1
ATOM 748 N N . PRO A 1 106 ? -25.875 -0.976 -17.375 1 98.62 106 PRO A N 1
ATOM 749 C CA . PRO A 1 106 ? -24.422 -0.817 -17.188 1 98.62 106 PRO A CA 1
ATOM 750 C C . PRO A 1 106 ? -24.031 0.597 -16.75 1 98.62 106 PRO A C 1
ATOM 752 O O . PRO A 1 106 ? -24.781 1.549 -17.016 1 98.62 106 PRO A O 1
ATOM 755 N N . ASN A 1 107 ? -22.938 0.723 -16.031 1 98.56 107 ASN A N 1
ATOM 756 C CA . ASN A 1 107 ? -22.266 1.965 -15.648 1 98.56 107 ASN A CA 1
ATOM 757 C C . ASN A 1 107 ? -23.125 2.791 -14.695 1 98.56 107 ASN A C 1
ATOM 759 O O . ASN A 1 107 ? -22.953 4.008 -14.594 1 98.56 107 ASN A O 1
ATOM 763 N N . ALA A 1 108 ? -24.031 2.143 -14.047 1 98.62 108 ALA A N 1
ATOM 764 C CA . ALA A 1 108 ? -24.953 2.865 -13.18 1 98.62 108 ALA A CA 1
ATOM 765 C C . ALA A 1 108 ? -24.25 3.314 -11.891 1 98.62 108 ALA A C 1
ATOM 767 O O . ALA A 1 108 ? -24.547 4.391 -11.367 1 98.62 108 ALA A O 1
ATOM 768 N N . LEU A 1 109 ? -23.344 2.467 -11.383 1 98.69 109 LEU A N 1
ATOM 769 C CA . LEU A 1 109 ? -22.656 2.807 -10.141 1 98.69 109 LEU A CA 1
ATOM 770 C C . LEU A 1 109 ? -21.594 3.871 -10.375 1 98.69 109 LEU A C 1
ATOM 772 O O . LEU A 1 109 ? -21.453 4.801 -9.578 1 98.69 109 LEU A O 1
ATOM 776 N N . LEU A 1 110 ? -20.875 3.74 -11.445 1 98.69 110 LEU A N 1
ATOM 777 C CA . LEU A 1 110 ? -19.828 4.68 -11.828 1 98.69 110 LEU A CA 1
ATOM 778 C C . LEU A 1 110 ? -19.719 4.773 -13.352 1 98.69 110 LEU A C 1
ATOM 780 O O . LEU A 1 110 ? -19.5 3.764 -14.023 1 98.69 110 LEU A O 1
ATOM 784 N N . ASN A 1 111 ? -19.844 5.91 -13.828 1 98.31 111 ASN A N 1
ATOM 785 C CA . ASN A 1 111 ? -19.688 6.199 -15.258 1 98.31 111 ASN A CA 1
ATOM 786 C C . ASN A 1 111 ? -18.672 7.309 -15.5 1 98.31 111 ASN A C 1
ATOM 788 O O . ASN A 1 111 ? -19.047 8.445 -15.789 1 98.31 111 ASN A O 1
ATOM 792 N N . GLY A 1 112 ? -17.438 6.934 -15.438 1 96.69 112 GLY A N 1
ATOM 793 C CA . GLY A 1 112 ? -16.328 7.883 -15.5 1 96.69 112 GLY A CA 1
ATOM 794 C C . GLY A 1 112 ? -16.078 8.398 -16.906 1 96.69 112 GLY A C 1
ATOM 795 O O . GLY A 1 112 ? -14.961 8.289 -17.422 1 96.69 112 GLY A O 1
ATOM 796 N N . THR A 1 113 ? -17.031 8.734 -17.625 1 93.12 113 THR A N 1
ATOM 797 C CA . THR A 1 113 ? -16.953 9.586 -18.812 1 93.12 113 THR A CA 1
ATOM 798 C C . THR A 1 113 ? -17.234 11.039 -18.453 1 93.12 113 THR A C 1
ATOM 800 O O . THR A 1 113 ? -16.938 11.945 -19.234 1 93.12 113 THR A O 1
ATOM 803 N N . ALA A 1 114 ? -17.812 11.195 -17.234 1 87.5 114 ALA A N 1
ATOM 804 C CA . ALA A 1 114 ? -18.016 12.461 -16.531 1 87.5 114 ALA A CA 1
ATOM 805 C C . ALA A 1 114 ? -17.406 12.414 -15.141 1 87.5 114 ALA A C 1
ATOM 807 O O . ALA A 1 114 ? -17.406 11.367 -14.492 1 87.5 114 ALA A O 1
ATOM 808 N N . PRO A 1 115 ? -16.969 13.516 -14.758 1 86.62 115 PRO A N 1
ATOM 809 C CA . PRO A 1 115 ? -16.938 14.867 -15.32 1 86.62 115 PRO A CA 1
ATOM 810 C C . PRO A 1 115 ? -15.984 14.992 -16.5 1 86.62 115 PRO A C 1
ATOM 812 O O . PRO A 1 115 ? -15.281 14.031 -16.844 1 86.62 115 PRO A O 1
ATOM 815 N N . PRO A 1 116 ? -15.984 16.125 -17.172 1 84.75 116 PRO A N 1
ATOM 816 C CA . PRO A 1 116 ? -15.203 16.266 -18.406 1 84.75 116 PRO A CA 1
ATOM 817 C C . PRO A 1 116 ? -13.703 16.406 -18.125 1 84.75 116 PRO A C 1
ATOM 819 O O . PRO A 1 116 ? -12.891 16.203 -19.031 1 84.75 116 PRO A O 1
ATOM 822 N N . ARG A 1 117 ? -13.414 16.828 -16.891 1 91.5 117 ARG A N 1
ATOM 823 C CA . ARG A 1 117 ? -12.008 16.953 -16.5 1 91.5 117 ARG A CA 1
ATOM 824 C C . ARG A 1 117 ? -11.656 15.938 -15.414 1 91.5 117 ARG A C 1
ATOM 826 O O . ARG A 1 117 ? -12.531 15.508 -14.656 1 91.5 117 ARG A O 1
ATOM 833 N N . PRO A 1 118 ? -10.438 15.617 -15.367 1 95.5 118 PRO A N 1
ATOM 834 C CA . PRO A 1 118 ? -10.016 14.656 -14.352 1 95.5 118 PRO A CA 1
ATOM 835 C C . PRO A 1 118 ? -10.383 15.102 -12.938 1 95.5 118 PRO A C 1
ATOM 837 O O . PRO A 1 118 ? -10.367 16.297 -12.633 1 95.5 118 PRO A O 1
ATOM 840 N N . ALA A 1 119 ? -10.773 14.156 -12.133 1 97.12 119 ALA A N 1
ATOM 841 C CA . ALA A 1 119 ? -11.164 14.414 -10.75 1 97.12 119 ALA A CA 1
ATOM 842 C C . ALA A 1 119 ? -10.562 13.375 -9.812 1 97.12 119 ALA A C 1
ATOM 844 O O . ALA A 1 119 ? -10.258 12.25 -10.219 1 97.12 119 ALA A O 1
ATOM 845 N N . SER A 1 120 ? -10.336 13.797 -8.594 1 96.94 120 SER A N 1
ATOM 846 C CA . SER A 1 120 ? -9.766 12.914 -7.574 1 96.94 120 SER A CA 1
ATOM 847 C C . SER A 1 120 ? -10.664 12.836 -6.348 1 96.94 120 SER A C 1
ATOM 849 O O . SER A 1 120 ? -10.992 13.852 -5.738 1 96.94 120 SER A O 1
ATOM 851 N N . GLY A 1 121 ? -11.078 11.594 -6.07 1 96.62 121 GLY A N 1
ATOM 852 C CA . GLY A 1 121 ? -11.82 11.398 -4.832 1 96.62 121 GLY A CA 1
ATOM 853 C C . GLY A 1 121 ? -13.297 11.117 -5.059 1 96.62 121 GLY A C 1
ATOM 854 O O . GLY A 1 121 ? -14.047 12.016 -5.441 1 96.62 121 GLY A O 1
ATOM 855 N N . LEU A 1 122 ? -13.703 10.047 -4.887 1 97.06 122 LEU A N 1
ATOM 856 C CA . LEU A 1 122 ? -15.07 9.547 -4.855 1 97.06 122 LEU A CA 1
ATOM 857 C C . LEU A 1 122 ? -15.172 8.281 -4.012 1 97.06 122 LEU A C 1
ATOM 859 O O . LEU A 1 122 ? -14.375 7.355 -4.176 1 97.06 122 LEU A O 1
ATOM 863 N N . ARG A 1 123 ? -16.078 8.336 -3.068 1 97.44 123 ARG A N 1
ATOM 864 C CA . ARG A 1 123 ? -16.156 7.238 -2.107 1 97.44 123 ARG A CA 1
ATOM 865 C C . ARG A 1 123 ? -17.562 6.625 -2.094 1 97.44 123 ARG A C 1
ATOM 867 O O . ARG A 1 123 ? -18.562 7.348 -2.061 1 97.44 123 ARG A O 1
ATOM 874 N N . PHE A 1 124 ? -17.641 5.312 -2.242 1 98.56 124 PHE A N 1
ATOM 875 C CA . PHE A 1 124 ? -18.859 4.531 -2.08 1 98.56 124 PHE A CA 1
ATOM 876 C C . PHE A 1 124 ? -18.828 3.734 -0.782 1 98.56 124 PHE A C 1
ATOM 878 O O . PHE A 1 124 ? -17.922 2.928 -0.567 1 98.56 124 PHE A O 1
ATOM 885 N N . SER A 1 125 ? -19.812 3.982 0.083 1 98.12 125 SER A N 1
ATOM 886 C CA . SER A 1 125 ? -19.766 3.385 1.414 1 98.12 125 SER A CA 1
ATOM 887 C C . SER A 1 125 ? -21.031 2.598 1.712 1 98.12 125 SER A C 1
ATOM 889 O O . SER A 1 125 ? -22.141 3.156 1.704 1 98.12 125 SER A O 1
ATOM 891 N N . GLY A 1 126 ? -20.891 1.314 1.963 1 98.69 126 GLY A N 1
ATOM 892 C CA . GLY A 1 126 ? -22 0.468 2.379 1 98.69 126 GLY A CA 1
ATOM 893 C C . GLY A 1 126 ? -22.031 0.214 3.873 1 98.69 126 GLY A C 1
ATOM 894 O O . GLY A 1 126 ? -21.266 0.823 4.625 1 98.69 126 GLY A O 1
ATOM 895 N N . ALA A 1 127 ? -22.953 -0.663 4.242 1 98.19 127 ALA A N 1
ATOM 896 C CA . ALA A 1 127 ? -23.156 -0.979 5.656 1 98.19 127 ALA A CA 1
ATOM 897 C C . ALA A 1 127 ? -22.234 -2.119 6.094 1 98.19 127 ALA A C 1
ATOM 899 O O . ALA A 1 127 ? -21.891 -2.232 7.273 1 98.19 127 ALA A O 1
ATOM 900 N N . GLY A 1 128 ? -21.969 -2.889 5.242 1 97.56 128 GLY A N 1
ATOM 901 C CA . GLY A 1 128 ? -21.141 -4.059 5.52 1 97.56 128 GLY A CA 1
ATOM 902 C C . GLY A 1 128 ? -21.172 -5.09 4.41 1 97.56 128 GLY A C 1
ATOM 903 O O . GLY A 1 128 ? -22.094 -5.086 3.584 1 97.56 128 GLY A O 1
ATOM 904 N N . LYS A 1 129 ? -20.188 -5.922 4.434 1 95.31 129 LYS A N 1
ATOM 905 C CA . LYS A 1 129 ? -20.125 -7.023 3.477 1 95.31 129 LYS A CA 1
ATOM 906 C C . LYS A 1 129 ? -21.359 -7.914 3.576 1 95.31 129 LYS A C 1
ATOM 908 O O . LYS A 1 129 ? -21.719 -8.359 4.668 1 95.31 129 LYS A O 1
ATOM 913 N N . ARG A 1 130 ? -22.109 -8.156 2.576 1 94.62 130 ARG A N 1
ATOM 914 C CA . ARG A 1 130 ? -23.312 -8.953 2.432 1 94.62 130 ARG A CA 1
ATOM 915 C C . ARG A 1 130 ? -24.5 -8.273 3.096 1 94.62 130 ARG A C 1
ATOM 917 O O . ARG A 1 130 ? -25.641 -8.719 2.957 1 94.62 130 ARG A O 1
ATOM 924 N N . MET A 1 131 ? -24.219 -7.168 3.838 1 98.06 131 MET A N 1
ATOM 925 C CA . MET A 1 131 ? -25.312 -6.352 4.355 1 98.06 131 MET A CA 1
ATOM 926 C C . MET A 1 131 ? -25.844 -5.41 3.281 1 98.06 131 MET A C 1
ATOM 928 O O . MET A 1 131 ? -27.062 -5.199 3.18 1 98.06 131 MET A O 1
ATOM 932 N N . THR A 1 132 ? -24.953 -4.801 2.578 1 98.81 132 THR A N 1
ATOM 933 C CA . THR A 1 132 ? -25.25 -4.059 1.355 1 98.81 132 THR A CA 1
ATOM 934 C C . THR A 1 132 ? -24.844 -4.867 0.124 1 98.81 132 THR A C 1
ATOM 936 O O . THR A 1 132 ? -23.672 -5.223 -0.037 1 98.81 132 THR A O 1
ATOM 939 N N . THR A 1 133 ? -25.812 -5.242 -0.748 1 98.88 133 THR A N 1
ATOM 940 C CA . THR A 1 133 ? -25.531 -6.023 -1.947 1 98.88 133 THR A CA 1
ATOM 941 C C . THR A 1 133 ? -26.031 -5.297 -3.195 1 98.88 133 THR A C 1
ATOM 943 O O . THR A 1 133 ? -27.188 -4.902 -3.268 1 98.88 133 THR A O 1
ATOM 946 N N . LEU A 1 134 ? -25.188 -5.027 -4.117 1 98.94 134 LEU A N 1
ATOM 947 C CA . LEU A 1 134 ? -25.562 -4.582 -5.453 1 98.94 134 LEU A CA 1
ATOM 948 C C . LEU A 1 134 ? -25.672 -5.762 -6.41 1 98.94 134 LEU A C 1
ATOM 950 O O . LEU A 1 134 ? -24.688 -6.438 -6.684 1 98.94 134 LEU A O 1
ATOM 954 N N . VAL A 1 135 ? -26.859 -6.062 -6.844 1 98.88 135 VAL A N 1
ATOM 955 C CA . VAL A 1 135 ? -27.125 -7.141 -7.789 1 98.88 135 VAL A CA 1
ATOM 956 C C . VAL A 1 135 ? -27.125 -6.586 -9.211 1 98.88 135 VAL A C 1
ATOM 958 O O . VAL A 1 135 ? -28.047 -5.883 -9.609 1 98.88 135 VAL A O 1
ATOM 961 N N . PHE A 1 136 ? -26.109 -6.922 -9.977 1 98.88 136 PHE A N 1
ATOM 962 C CA . PHE A 1 136 ? -25.953 -6.426 -11.344 1 98.88 136 PHE A CA 1
ATOM 963 C C . PHE A 1 136 ? -26.562 -7.395 -12.344 1 98.88 136 PHE A C 1
ATOM 965 O O . PHE A 1 136 ? -26.078 -8.516 -12.508 1 98.88 136 PHE A O 1
ATOM 972 N N . ARG A 1 137 ? -27.609 -6.973 -12.984 1 98.81 137 ARG A N 1
ATOM 973 C CA . ARG A 1 137 ? -28.359 -7.824 -13.906 1 98.81 137 ARG A CA 1
ATOM 974 C C . ARG A 1 137 ? -28.641 -7.098 -15.219 1 98.81 137 ARG A C 1
ATOM 976 O O . ARG A 1 137 ? -29.797 -6.883 -15.578 1 98.81 137 ARG A O 1
ATOM 983 N N . PRO A 1 138 ? -27.594 -6.762 -15.922 1 98.75 138 PRO A N 1
ATOM 984 C CA . PRO A 1 138 ? -27.812 -6.168 -17.25 1 98.75 138 PRO A CA 1
ATOM 985 C C . PRO A 1 138 ? -28.5 -7.129 -18.219 1 98.75 138 PRO A C 1
ATOM 987 O O . PRO A 1 138 ? -28.578 -8.328 -17.938 1 98.75 138 PRO A O 1
ATOM 990 N N . GLN A 1 139 ? -29.016 -6.523 -19.281 1 97.5 139 GLN A N 1
ATOM 991 C CA . GLN A 1 139 ? -29.688 -7.34 -20.281 1 97.5 139 GLN A CA 1
ATOM 992 C C . GLN A 1 139 ? -28.734 -8.367 -20.891 1 97.5 139 GLN A C 1
ATOM 994 O O . GLN A 1 139 ? -29.109 -9.523 -21.094 1 97.5 139 GLN A O 1
ATOM 999 N N . ASP A 1 140 ? -27.5 -7.875 -21.172 1 96.56 140 ASP A N 1
ATOM 1000 C CA . ASP A 1 140 ? -26.453 -8.742 -21.688 1 96.56 140 ASP A CA 1
ATOM 1001 C C . ASP A 1 140 ? -25.281 -8.844 -20.719 1 96.56 140 ASP A C 1
ATOM 1003 O O . ASP A 1 140 ? -24.969 -7.879 -20.016 1 96.56 140 ASP A O 1
ATOM 1007 N N . GLY A 1 141 ? -24.672 -9.992 -20.75 1 95.69 141 GLY A N 1
ATOM 1008 C CA . GLY A 1 141 ? -23.531 -10.188 -19.875 1 95.69 141 GLY A CA 1
ATOM 1009 C C . GLY A 1 141 ? -22.25 -9.602 -20.438 1 95.69 141 GLY A C 1
ATOM 1010 O O . GLY A 1 141 ? -21.812 -8.531 -20 1 95.69 141 GLY A O 1
ATOM 1011 N N . PRO A 1 142 ? -21.766 -10.297 -21.484 1 95.25 142 PRO A N 1
ATOM 1012 C CA . PRO A 1 142 ? -20.5 -9.859 -22.078 1 95.25 142 PRO A CA 1
ATOM 1013 C C . PRO A 1 142 ? -20.531 -8.398 -22.531 1 95.25 142 PRO A C 1
ATOM 1015 O O . PRO A 1 142 ? -21.5 -7.98 -23.188 1 95.25 142 PRO A O 1
ATOM 1018 N N . GLY A 1 143 ? -19.531 -7.676 -22.047 1 95.81 143 GLY A N 1
ATOM 1019 C CA . GLY A 1 143 ? -19.422 -6.285 -22.453 1 95.81 143 GLY A CA 1
ATOM 1020 C C . GLY A 1 143 ? -20.109 -5.324 -21.5 1 95.81 143 GLY A C 1
ATOM 1021 O O . GLY A 1 143 ? -19.875 -4.113 -21.562 1 95.81 143 GLY A O 1
ATOM 1022 N N . SER A 1 144 ? -20.922 -5.816 -20.625 1 98.5 144 SER A N 1
ATOM 1023 C CA . SER A 1 144 ? -21.594 -4.973 -19.641 1 98.5 144 SER A CA 1
ATOM 1024 C C . SER A 1 144 ? -20.781 -4.84 -18.375 1 98.5 144 SER A C 1
ATOM 1026 O O . SER A 1 144 ? -20.312 -5.84 -17.812 1 98.5 144 SER A O 1
ATOM 1028 N N . TYR A 1 145 ? -20.562 -3.607 -17.984 1 98.81 145 TYR A N 1
ATOM 1029 C CA . TYR A 1 145 ? -19.812 -3.305 -16.766 1 98.81 145 TYR A CA 1
ATOM 1030 C C . TYR A 1 145 ? -20.688 -2.525 -15.789 1 98.81 145 TYR A C 1
ATOM 1032 O O . TYR A 1 145 ? -21.422 -1.627 -16.188 1 98.81 145 TYR A O 1
ATOM 1040 N N . LEU A 1 146 ? -20.609 -2.852 -14.523 1 98.94 146 LEU A N 1
ATOM 1041 C CA . LEU A 1 146 ? -21.266 -2.072 -13.492 1 98.94 146 LEU A CA 1
ATOM 1042 C C . LEU A 1 146 ? -20.625 -0.705 -13.328 1 98.94 146 LEU A C 1
ATOM 1044 O O . LEU A 1 146 ? -21.312 0.297 -13.117 1 98.94 146 LEU A O 1
ATOM 1048 N N . CYS A 1 147 ? -19.266 -0.666 -13.398 1 98.88 147 CYS A N 1
ATOM 1049 C CA . CYS A 1 147 ? -18.453 0.543 -13.281 1 98.88 147 CYS A CA 1
ATOM 1050 C C . CYS A 1 147 ? -17.594 0.737 -14.523 1 98.88 147 CYS A C 1
ATOM 1052 O O . CYS A 1 147 ? -17.016 -0.224 -15.047 1 98.88 147 CYS A O 1
ATOM 1054 N N . ARG A 1 148 ? -17.453 1.947 -14.93 1 98.44 148 ARG A N 1
ATOM 1055 C CA . ARG A 1 148 ? -16.516 2.334 -15.977 1 98.44 148 ARG A CA 1
ATOM 1056 C C . ARG A 1 148 ? -15.781 3.619 -15.609 1 98.44 148 ARG A C 1
ATOM 1058 O O . ARG A 1 148 ? -16.391 4.578 -15.141 1 98.44 148 ARG A O 1
ATOM 1065 N N . ASN A 1 149 ? -14.477 3.619 -15.727 1 98.5 149 ASN A N 1
ATOM 1066 C CA . ASN A 1 149 ? -13.641 4.812 -15.594 1 98.5 149 ASN A CA 1
ATOM 1067 C C . ASN A 1 149 ? -12.797 5.043 -16.844 1 98.5 149 ASN A C 1
ATOM 1069 O O . ASN A 1 149 ? -11.938 4.23 -17.172 1 98.5 149 ASN A O 1
ATOM 1073 N N . GLU A 1 150 ? -13.094 6.051 -17.562 1 97.31 150 GLU A N 1
ATOM 1074 C CA . GLU A 1 150 ? -12.398 6.383 -18.797 1 97.31 150 GLU A CA 1
ATOM 1075 C C . GLU A 1 150 ? -11.359 7.473 -18.578 1 97.31 150 GLU A C 1
ATOM 1077 O O . GLU A 1 150 ? -11.391 8.516 -19.234 1 97.31 150 GLU A O 1
ATOM 1082 N N . ASP A 1 151 ? -10.516 7.18 -17.641 1 96.94 151 ASP A N 1
ATOM 1083 C CA . ASP A 1 151 ? -9.375 8.047 -17.344 1 96.94 151 ASP A CA 1
ATOM 1084 C C . ASP A 1 151 ? -9.828 9.359 -16.703 1 96.94 151 ASP A C 1
ATOM 1086 O O . ASP A 1 151 ? -9.242 10.414 -16.969 1 96.94 151 ASP A O 1
ATOM 1090 N N . VAL A 1 152 ? -10.875 9.25 -15.875 1 97.88 152 VAL A N 1
ATOM 1091 C CA . VAL A 1 152 ? -11.453 10.461 -15.305 1 97.88 152 VAL A CA 1
ATOM 1092 C C . VAL A 1 152 ? -11.133 10.531 -13.812 1 97.88 152 VAL A C 1
ATOM 1094 O O . VAL A 1 152 ? -10.625 11.547 -13.32 1 97.88 152 VAL A O 1
ATOM 1097 N N . TRP A 1 153 ? -11.383 9.5 -13.117 1 97.88 153 TRP A N 1
ATOM 1098 C CA . TRP A 1 153 ? -11.297 9.531 -11.664 1 97.88 153 TRP A CA 1
ATOM 1099 C C . TRP A 1 153 ? -9.992 8.906 -11.188 1 97.88 153 TRP A C 1
ATOM 1101 O O . TRP A 1 153 ? -9.562 7.871 -11.711 1 97.88 153 TRP A O 1
ATOM 1111 N N . SER A 1 154 ? -9.336 9.484 -10.297 1 97.56 154 SER A N 1
ATOM 1112 C CA . SER A 1 154 ? -8.391 8.836 -9.398 1 97.56 154 SER A CA 1
ATOM 1113 C C . SER A 1 154 ? -8.906 8.82 -7.965 1 97.56 154 SER A C 1
ATOM 1115 O O . SER A 1 154 ? -9.852 9.539 -7.633 1 97.56 154 SER A O 1
ATOM 1117 N N . ASN A 1 155 ? -8.344 7.941 -7.066 1 97.19 155 ASN A N 1
ATOM 1118 C CA . ASN A 1 155 ? -8.703 7.938 -5.652 1 97.19 155 ASN A CA 1
ATOM 1119 C C . ASN A 1 155 ? -10.164 7.547 -5.449 1 97.19 155 ASN A C 1
ATOM 1121 O O . ASN A 1 155 ? -10.938 8.297 -4.848 1 97.19 155 ASN A O 1
ATOM 1125 N N . LEU A 1 156 ? -10.438 6.352 -5.926 1 97.88 156 LEU A N 1
ATOM 1126 C CA . LEU A 1 156 ? -11.75 5.742 -5.738 1 97.88 156 LEU A CA 1
ATOM 1127 C C . LEU A 1 156 ? -11.742 4.785 -4.551 1 97.88 156 LEU A C 1
ATOM 1129 O O . LEU A 1 156 ? -10.781 4.043 -4.352 1 97.88 156 LEU A O 1
ATOM 1133 N N . SER A 1 157 ? -12.805 4.887 -3.768 1 97.81 157 SER A N 1
ATOM 1134 C CA . SER A 1 157 ? -12.906 3.971 -2.637 1 97.81 157 SER A CA 1
ATOM 1135 C C . SER A 1 157 ? -14.25 3.254 -2.623 1 97.81 157 SER A C 1
ATOM 1137 O O . SER A 1 157 ? -15.297 3.885 -2.785 1 97.81 157 SER A O 1
ATOM 1139 N N . PHE A 1 158 ? -14.211 1.968 -2.498 1 98.75 158 PHE A N 1
ATOM 1140 C CA . PHE A 1 158 ? -15.375 1.109 -2.283 1 98.75 158 PHE A CA 1
ATOM 1141 C C . PHE A 1 158 ? -15.258 0.368 -0.958 1 98.75 158 PHE A C 1
ATOM 1143 O O . PHE A 1 158 ? -14.273 -0.329 -0.712 1 98.75 158 PHE A O 1
ATOM 1150 N N . GLU A 1 159 ? -16.312 0.499 -0.118 1 98.31 159 GLU A N 1
ATOM 1151 C CA . GLU A 1 159 ? -16.156 -0.076 1.215 1 98.31 159 GLU A CA 1
ATOM 1152 C C . GLU A 1 159 ? -17.453 -0.764 1.666 1 98.31 159 GLU A C 1
ATOM 1154 O O . GLU A 1 159 ? -18.547 -0.268 1.41 1 98.31 159 GLU A O 1
ATOM 1159 N N . ARG A 1 160 ? -17.328 -1.95 2.238 1 98.62 160 ARG A N 1
ATOM 1160 C CA . ARG A 1 160 ? -18.375 -2.586 3.037 1 98.62 160 ARG A CA 1
ATOM 1161 C C . ARG A 1 160 ? -19.594 -2.916 2.182 1 98.62 160 ARG A C 1
ATOM 1163 O O . ARG A 1 160 ? -20.719 -2.562 2.533 1 98.62 160 ARG A O 1
ATOM 1170 N N . MET A 1 161 ? -19.344 -3.725 1.129 1 98.5 161 MET A N 1
ATOM 1171 C CA . MET A 1 161 ? -20.484 -4.125 0.298 1 98.5 161 MET A CA 1
ATOM 1172 C C . MET A 1 161 ? -20.125 -5.348 -0.548 1 98.5 161 MET A C 1
ATOM 1174 O O . MET A 1 161 ? -18.953 -5.703 -0.674 1 98.5 161 MET A O 1
ATOM 1178 N N . GLU A 1 162 ? -21.125 -5.984 -1.074 1 98.88 162 GLU A N 1
ATOM 1179 C CA . GLU A 1 162 ? -21 -7.102 -2.008 1 98.88 162 GLU A CA 1
ATOM 1180 C C . GLU A 1 162 ? -21.438 -6.695 -3.412 1 98.88 162 GLU A C 1
ATOM 1182 O O . GLU A 1 162 ? -22.453 -6.012 -3.574 1 98.88 162 GLU A O 1
ATOM 1187 N N . PHE A 1 163 ? -20.75 -7.07 -4.387 1 98.94 163 PHE A N 1
ATOM 1188 C CA . PHE A 1 163 ? -21.109 -6.992 -5.793 1 98.94 163 PHE A CA 1
ATOM 1189 C C . PHE A 1 163 ? -21.438 -8.375 -6.344 1 98.94 163 PHE A C 1
ATOM 1191 O O . PHE A 1 163 ? -20.594 -9.258 -6.359 1 98.94 163 PHE A O 1
ATOM 1198 N N . ARG A 1 164 ? -22.641 -8.578 -6.824 1 98.81 164 ARG A N 1
ATOM 1199 C CA . ARG A 1 164 ? -23.047 -9.891 -7.312 1 98.81 164 ARG A CA 1
ATOM 1200 C C . ARG A 1 164 ? -23.484 -9.82 -8.773 1 98.81 164 ARG A C 1
ATOM 1202 O O . ARG A 1 164 ? -24.391 -9.047 -9.117 1 98.81 164 ARG A O 1
ATOM 1209 N N . SER A 1 165 ? -22.875 -10.602 -9.617 1 98.81 165 SER A N 1
ATOM 1210 C CA . SER A 1 165 ? -23.328 -10.727 -10.992 1 98.81 165 SER A CA 1
ATOM 1211 C C . SER A 1 165 ? -24.547 -11.648 -11.086 1 98.81 165 SER A C 1
ATOM 1213 O O . SER A 1 165 ? -24.5 -12.789 -10.633 1 98.81 165 SER A O 1
ATOM 1215 N N . ALA A 1 166 ? -25.578 -11.141 -11.633 1 98.69 166 ALA A N 1
ATOM 1216 C CA . ALA A 1 166 ? -26.781 -11.953 -11.852 1 98.69 166 ALA A CA 1
ATOM 1217 C C . ALA A 1 166 ? -26.984 -12.227 -13.336 1 98.69 166 ALA A C 1
ATOM 1219 O O . ALA A 1 166 ? -27.984 -12.844 -13.719 1 98.69 166 ALA A O 1
ATOM 1220 N N . THR A 1 167 ? -26.172 -11.812 -14.156 1 98.62 167 THR A N 1
ATOM 1221 C CA . THR A 1 167 ? -26.078 -12.188 -15.562 1 98.62 167 THR A CA 1
ATOM 1222 C C . THR A 1 167 ? -24.688 -12.719 -15.891 1 98.62 167 THR A C 1
ATOM 1224 O O . THR A 1 167 ? -23.719 -11.953 -15.969 1 98.62 167 THR A O 1
ATOM 1227 N N . PRO A 1 168 ? -24.625 -13.969 -16.172 1 97.75 168 PRO A N 1
ATOM 1228 C CA . PRO A 1 168 ? -23.297 -14.562 -16.391 1 97.75 168 PRO A CA 1
ATOM 1229 C C . PRO A 1 168 ? -22.516 -13.852 -17.484 1 97.75 168 PRO A C 1
ATOM 1231 O O . PRO A 1 168 ? -23.062 -13.539 -18.547 1 97.75 168 PRO A O 1
ATOM 1234 N N . GLY A 1 169 ? -21.297 -13.594 -17.188 1 97.75 169 GLY A N 1
ATOM 1235 C CA . GLY A 1 169 ? -20.406 -12.984 -18.156 1 97.75 169 GLY A CA 1
ATOM 1236 C C . GLY A 1 169 ? -20.359 -11.469 -18.062 1 97.75 169 GLY A C 1
ATOM 1237 O O . GLY A 1 169 ? -19.578 -10.82 -18.75 1 97.75 169 GLY A O 1
ATOM 1238 N N . ALA A 1 170 ? -21.203 -10.828 -17.25 1 98.69 170 ALA A N 1
ATOM 1239 C CA . ALA A 1 170 ? -21.031 -9.414 -16.953 1 98.69 170 ALA A CA 1
ATOM 1240 C C . ALA A 1 170 ? -19.703 -9.156 -16.266 1 98.69 170 ALA A C 1
ATOM 1242 O O . ALA A 1 170 ? -19 -10.094 -15.891 1 98.69 170 ALA A O 1
ATOM 1243 N N . SER A 1 171 ? -19.312 -7.91 -16.219 1 98.88 171 SER A N 1
ATOM 1244 C CA . SER A 1 171 ? -18.078 -7.527 -15.539 1 98.88 171 SER A CA 1
ATOM 1245 C C . SER A 1 171 ? -18.328 -6.43 -14.516 1 98.88 171 SER A C 1
ATOM 1247 O O . SER A 1 171 ? -19.297 -5.668 -14.633 1 98.88 171 SER A O 1
ATOM 1249 N N . PHE A 1 172 ? -17.531 -6.391 -13.539 1 98.88 172 PHE A N 1
ATOM 1250 C CA . PHE A 1 172 ? -17.703 -5.406 -12.477 1 98.88 172 PHE A CA 1
ATOM 1251 C C . PHE A 1 172 ? -17.156 -4.051 -12.898 1 98.88 172 PHE A C 1
ATOM 1253 O O . PHE A 1 172 ? -17.875 -3.051 -12.883 1 98.88 172 PHE A O 1
ATOM 1260 N N . PHE A 1 173 ? -15.891 -3.912 -13.367 1 98.88 173 PHE A N 1
ATOM 1261 C CA . PHE A 1 173 ? -15.242 -2.611 -13.492 1 98.88 173 PHE A CA 1
ATOM 1262 C C . PHE A 1 173 ? -14.328 -2.578 -14.711 1 98.88 173 PHE A C 1
ATOM 1264 O O . PHE A 1 173 ? -13.43 -3.406 -14.836 1 98.88 173 PHE A O 1
ATOM 1271 N N . SER A 1 174 ? -14.547 -1.652 -15.625 1 98.19 174 SER A N 1
ATOM 1272 C CA . SER A 1 174 ? -13.625 -1.315 -16.703 1 98.19 174 SER A CA 1
ATOM 1273 C C . SER A 1 174 ? -12.82 -0.064 -16.375 1 98.19 174 SER A C 1
ATOM 1275 O O . SER A 1 174 ? -13.383 1.014 -16.188 1 98.19 174 SER A O 1
ATOM 1277 N N . SER A 1 175 ? -11.516 -0.144 -16.344 1 97.62 175 SER A N 1
ATOM 1278 C CA . SER A 1 175 ? -10.656 0.999 -16.047 1 97.62 175 SER A CA 1
ATOM 1279 C C . SER A 1 175 ? -9.688 1.273 -17.188 1 97.62 175 SER A C 1
ATOM 1281 O O . SER A 1 175 ? -8.766 0.495 -17.422 1 97.62 175 SER A O 1
ATOM 1283 N N . TYR A 1 176 ? -9.898 2.287 -17.844 1 96.38 176 TYR A N 1
ATOM 1284 C CA . TYR A 1 176 ? -8.992 2.777 -18.875 1 96.38 176 TYR A CA 1
ATOM 1285 C C . TYR A 1 176 ? -8.164 3.947 -18.359 1 96.38 176 TYR A C 1
ATOM 1287 O O . TYR A 1 176 ? -8.688 4.852 -17.719 1 96.38 176 TYR A O 1
ATOM 1295 N N . SER A 1 177 ? -6.832 3.922 -18.656 1 95.69 177 SER A N 1
ATOM 1296 C CA . SER A 1 177 ? -6.023 5.035 -18.172 1 95.69 177 SER A CA 1
ATOM 1297 C C . SER A 1 177 ? -4.859 5.324 -19.109 1 95.69 177 SER A C 1
ATOM 1299 O O . SER A 1 177 ? -4.203 4.398 -19.594 1 95.69 177 SER A O 1
ATOM 1301 N N . THR A 1 178 ? -4.598 6.535 -19.328 1 94.12 178 THR A N 1
ATOM 1302 C CA . THR A 1 178 ? -3.385 6.992 -20 1 94.12 178 THR A CA 1
ATOM 1303 C C . THR A 1 178 ? -2.582 7.922 -19.094 1 94.12 178 THR A C 1
ATOM 1305 O O . THR A 1 178 ? -1.592 8.516 -19.516 1 94.12 178 THR A O 1
ATOM 1308 N N . GLY A 1 179 ? -3.088 8.039 -17.828 1 94.62 179 GLY A N 1
ATOM 1309 C CA . GLY A 1 179 ? -2.295 8.867 -16.938 1 94.62 179 GLY A CA 1
ATOM 1310 C C . GLY A 1 179 ? -3.068 9.352 -15.719 1 94.62 179 GLY A C 1
ATOM 1311 O O . GLY A 1 179 ? -2.5 9.977 -14.82 1 94.62 179 GLY A O 1
ATOM 1312 N N . GLN A 1 180 ? -4.398 9.016 -15.602 1 95.75 180 GLN A N 1
ATOM 1313 C CA . GLN A 1 180 ? -5.219 9.578 -14.539 1 95.75 180 GLN A CA 1
ATOM 1314 C C . GLN A 1 180 ? -5.758 8.492 -13.617 1 95.75 180 GLN A C 1
ATOM 1316 O O . GLN A 1 180 ? -5.629 8.578 -12.398 1 95.75 180 GLN A O 1
ATOM 1321 N N . ALA A 1 181 ? -6.328 7.453 -14.109 1 97.25 181 ALA A N 1
ATOM 1322 C CA . ALA A 1 181 ? -7 6.434 -13.305 1 97.25 181 ALA A CA 1
ATOM 1323 C C . ALA A 1 181 ? -6 5.645 -12.469 1 97.25 181 ALA A C 1
ATOM 1325 O O . ALA A 1 181 ? -5.137 4.953 -13.008 1 97.25 181 ALA A O 1
ATOM 1326 N N . GLN A 1 182 ? -6.094 5.785 -11.203 1 96.69 182 GLN A N 1
ATOM 1327 C CA . GLN A 1 182 ? -5.211 5.121 -10.258 1 96.69 182 GLN A CA 1
ATOM 1328 C C . GLN A 1 182 ? -5.699 5.316 -8.82 1 96.69 182 GLN A C 1
ATOM 1330 O O . GLN A 1 182 ? -6.664 6.047 -8.586 1 96.69 182 GLN A O 1
ATOM 1335 N N . ASP A 1 183 ? -5.059 4.652 -7.805 1 97.06 183 ASP A N 1
ATOM 1336 C CA . ASP A 1 183 ? -5.336 4.84 -6.383 1 97.06 183 ASP A CA 1
ATOM 1337 C C . ASP A 1 183 ? -6.734 4.348 -6.027 1 97.06 183 ASP A C 1
ATOM 1339 O O . ASP A 1 183 ? -7.523 5.086 -5.426 1 97.06 183 ASP A O 1
ATOM 1343 N N . TYR A 1 184 ? -7.02 3.104 -6.418 1 98.19 184 TYR A N 1
ATOM 1344 C CA . TYR A 1 184 ? -8.273 2.482 -6.016 1 98.19 184 TYR A CA 1
ATOM 1345 C C . TYR A 1 184 ? -8.117 1.73 -4.699 1 98.19 184 TYR A C 1
ATOM 1347 O O . TYR A 1 184 ? -7.074 1.117 -4.449 1 98.19 184 TYR A O 1
ATOM 1355 N N . ARG A 1 185 ? -9.117 1.814 -3.922 1 98.12 185 ARG A N 1
ATOM 1356 C CA . ARG A 1 185 ? -9.125 1.084 -2.658 1 98.12 185 ARG A CA 1
ATOM 1357 C C . ARG A 1 185 ? -10.43 0.31 -2.482 1 98.12 185 ARG A C 1
ATOM 1359 O O . ARG A 1 185 ? -11.516 0.865 -2.656 1 98.12 185 ARG A O 1
ATOM 1366 N N . PHE A 1 186 ? -10.312 -0.937 -2.156 1 98.75 186 PHE A N 1
ATOM 1367 C CA . PHE A 1 186 ? -11.43 -1.814 -1.81 1 98.75 186 PHE A CA 1
ATOM 1368 C C . PHE A 1 186 ? -11.25 -2.379 -0.404 1 98.75 186 PHE A C 1
ATOM 1370 O O . PHE A 1 186 ? -10.273 -3.068 -0.124 1 98.75 186 PHE A O 1
ATOM 1377 N N . SER A 1 187 ? -12.141 -2.041 0.504 1 98.31 187 SER A N 1
ATOM 1378 C CA . SER A 1 187 ? -12.062 -2.521 1.88 1 98.31 187 SER A CA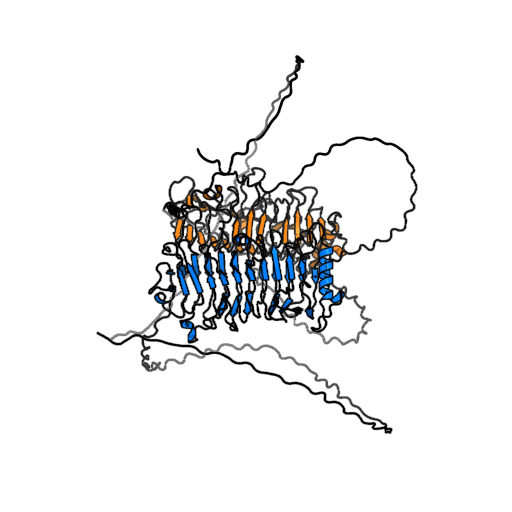 1
ATOM 1379 C C . SER A 1 187 ? -13.352 -3.223 2.297 1 98.31 187 SER A C 1
ATOM 1381 O O . SER A 1 187 ? -14.438 -2.646 2.195 1 98.31 187 SER A O 1
ATOM 1383 N N . GLU A 1 188 ? -13.281 -4.465 2.729 1 98.44 188 GLU A N 1
ATOM 1384 C CA . GLU A 1 188 ? -14.43 -5.242 3.191 1 98.44 188 GLU A CA 1
ATOM 1385 C C . GLU A 1 188 ? -15.492 -5.363 2.104 1 98.44 188 GLU A C 1
ATOM 1387 O O . GLU A 1 188 ? -16.672 -5.121 2.354 1 98.44 188 GLU A O 1
ATOM 1392 N N . CYS A 1 189 ? -15.016 -5.707 0.953 1 98.88 189 CYS A N 1
ATOM 1393 C CA . CYS A 1 189 ? -15.906 -5.941 -0.178 1 98.88 189 CYS A CA 1
ATOM 1394 C C . CYS A 1 189 ? -15.938 -7.418 -0.553 1 98.88 189 CYS A C 1
ATOM 1396 O O . CYS A 1 189 ? -15.055 -8.18 -0.149 1 98.88 189 CYS A O 1
ATOM 1398 N N . GLU A 1 190 ? -16.953 -7.82 -1.285 1 98.88 190 GLU A N 1
ATOM 1399 C CA . GLU A 1 190 ? -17.078 -9.188 -1.775 1 98.88 190 GLU A CA 1
ATOM 1400 C C . GLU A 1 190 ? -17.609 -9.211 -3.207 1 98.88 190 GLU A C 1
ATOM 1402 O O . GLU A 1 190 ? -18.469 -8.406 -3.574 1 98.88 190 GLU A O 1
ATOM 1407 N N . TRP A 1 191 ? -17.094 -10.07 -4.027 1 98.94 191 TRP A N 1
ATOM 1408 C CA . TRP A 1 191 ? -17.594 -10.336 -5.371 1 98.94 191 TRP A CA 1
ATOM 1409 C C . TRP A 1 191 ? -18.172 -11.75 -5.465 1 98.94 191 TRP A C 1
ATOM 1411 O O . TRP A 1 191 ? -17.594 -12.695 -4.934 1 98.94 191 TRP A O 1
ATOM 1421 N N . SER A 1 192 ? -19.344 -11.891 -6.059 1 98.75 192 SER A N 1
ATOM 1422 C CA . SER A 1 192 ? -19.969 -13.195 -6.266 1 98.75 192 SER A CA 1
ATOM 1423 C C . SER A 1 192 ? -20.703 -13.242 -7.598 1 98.75 192 SER A C 1
ATOM 1425 O O . SER A 1 192 ? -20.922 -12.211 -8.242 1 98.75 192 SER A O 1
ATOM 1427 N N . GLY A 1 193 ? -21.094 -14.461 -8.016 1 98.62 193 GLY A N 1
ATOM 1428 C CA . GLY A 1 193 ? -21.656 -14.664 -9.336 1 98.62 193 GLY A CA 1
ATOM 1429 C C . GLY A 1 193 ? -20.594 -14.906 -10.406 1 98.62 193 GLY A C 1
ATOM 1430 O O . GLY A 1 193 ? -19.422 -15.078 -10.094 1 98.62 193 GLY A O 1
ATOM 1431 N N . GLU A 1 194 ? -21.078 -15.047 -11.656 1 98.56 194 GLU A N 1
ATOM 1432 C CA . GLU A 1 194 ? -20.156 -15.305 -12.758 1 98.56 194 GLU A CA 1
ATOM 1433 C C . GLU A 1 194 ? -19.797 -14.016 -13.492 1 98.56 194 GLU A C 1
ATOM 1435 O O . GLU A 1 194 ? -20.656 -13.391 -14.102 1 98.56 194 GLU A O 1
ATOM 1440 N N . TRP A 1 195 ? -18.547 -13.688 -13.406 1 98.81 195 TRP A N 1
ATOM 1441 C CA . TRP A 1 195 ? -18 -12.5 -14.062 1 98.81 195 TRP A CA 1
ATOM 1442 C C . TRP A 1 195 ? -17.109 -12.883 -15.242 1 98.81 195 TRP A C 1
ATOM 1444 O O . TRP A 1 195 ? -16.562 -13.984 -15.273 1 98.81 195 TRP A O 1
ATOM 1454 N N . GLU A 1 196 ? -17.094 -12.055 -16.25 1 98.5 196 GLU A N 1
ATOM 1455 C CA . GLU A 1 196 ? -15.953 -12.164 -17.141 1 98.5 196 GLU A CA 1
ATOM 1456 C C . GLU A 1 196 ? -14.688 -11.617 -16.484 1 98.5 196 GLU A C 1
ATOM 1458 O O . GLU A 1 196 ? -13.656 -12.297 -16.453 1 98.5 196 GLU A O 1
ATOM 1463 N N . TYR A 1 197 ? -14.812 -10.383 -16.109 1 98.56 197 TYR A N 1
ATOM 1464 C CA . TYR A 1 197 ? -13.758 -9.719 -15.352 1 98.56 197 TYR A CA 1
ATOM 1465 C C . TYR A 1 197 ? -14.289 -9.156 -14.039 1 98.56 197 TYR A C 1
ATOM 1467 O O . TYR A 1 197 ? -15.398 -8.625 -13.992 1 98.56 197 TYR A O 1
ATOM 1475 N N . GLY A 1 198 ? -13.555 -9.352 -12.93 1 98.75 198 GLY A N 1
ATOM 1476 C CA . GLY A 1 198 ? -13.781 -8.422 -11.836 1 98.75 198 GLY A CA 1
ATOM 1477 C C . GLY A 1 198 ? -13.43 -6.988 -12.195 1 98.75 198 GLY A C 1
ATOM 1478 O O . GLY A 1 198 ? -14.32 -6.168 -12.422 1 98.75 198 GLY A O 1
ATOM 1479 N N . LEU A 1 199 ? -12.125 -6.742 -12.406 1 98.5 199 LEU A N 1
ATOM 1480 C CA . LEU A 1 199 ? -11.609 -5.477 -12.914 1 98.5 199 LEU A CA 1
ATOM 1481 C C . LEU A 1 199 ? -10.758 -5.695 -14.164 1 98.5 199 LEU A C 1
ATOM 1483 O O . LEU A 1 199 ? -9.828 -6.5 -14.148 1 98.5 199 LEU A O 1
ATOM 1487 N N . ALA A 1 200 ? -11.125 -5.027 -15.219 1 97.69 200 ALA A N 1
ATOM 1488 C CA . ALA A 1 200 ? -10.359 -5.074 -16.469 1 97.69 200 ALA A CA 1
ATOM 1489 C C . ALA A 1 200 ? -9.602 -3.77 -16.688 1 97.69 200 ALA A C 1
ATOM 1491 O O . ALA A 1 200 ? -10.211 -2.701 -16.797 1 97.69 200 ALA A O 1
ATOM 1492 N N . LEU A 1 201 ? -8.336 -3.822 -16.75 1 96.56 201 LEU A N 1
ATOM 1493 C CA . LEU A 1 201 ? -7.496 -2.643 -16.922 1 96.56 201 LEU A CA 1
ATOM 1494 C C . LEU A 1 201 ? -7.062 -2.496 -18.391 1 96.56 201 LEU A C 1
ATOM 1496 O O . LEU A 1 201 ? -6.688 -3.48 -19.031 1 96.56 201 LEU A O 1
ATOM 1500 N N . ASP A 1 202 ? -7.164 -1.329 -18.828 1 95 202 ASP A N 1
ATOM 1501 C CA . ASP A 1 202 ? -6.828 -0.962 -20.203 1 95 202 ASP A CA 1
ATOM 1502 C C . ASP A 1 202 ? -6.121 0.389 -20.25 1 95 202 ASP A C 1
ATOM 1504 O O . ASP A 1 202 ? -6.121 1.134 -19.266 1 95 202 ASP A O 1
ATOM 1508 N N . GLY A 1 203 ? -5.492 0.634 -21.406 1 94.38 203 GLY A N 1
ATOM 1509 C CA . GLY A 1 203 ? -4.793 1.898 -21.562 1 94.38 203 GLY A CA 1
ATOM 1510 C C . GLY A 1 203 ? -3.285 1.742 -21.625 1 94.38 203 GLY A C 1
ATOM 1511 O O . GLY A 1 203 ? -2.779 0.724 -22.109 1 94.38 203 GLY A O 1
ATOM 1512 N N . THR A 1 204 ? -2.527 2.883 -21.109 1 92.69 204 THR A N 1
ATOM 1513 C CA . THR A 1 204 ? -1.092 2.859 -21.375 1 92.69 204 THR A CA 1
ATOM 1514 C C . THR A 1 204 ? -0.307 3.254 -20.125 1 92.69 204 THR A C 1
ATOM 1516 O O . THR A 1 204 ? 0.91 3.066 -20.062 1 92.69 204 THR A O 1
ATOM 1519 N N . ASP A 1 205 ? -1.035 3.855 -19.266 1 92 205 ASP A N 1
ATOM 1520 C CA . ASP A 1 205 ? -0.325 4.359 -18.094 1 92 205 ASP A CA 1
ATOM 1521 C C . ASP A 1 205 ? -1.237 4.391 -16.875 1 92 205 ASP A C 1
ATOM 1523 O O . ASP A 1 205 ? -2.463 4.434 -17 1 92 205 ASP A O 1
ATOM 1527 N N . THR A 1 206 ? -0.565 4.277 -15.789 1 92.69 206 THR A N 1
ATOM 1528 C CA . THR A 1 206 ? -1.239 4.309 -14.492 1 92.69 206 THR A CA 1
ATOM 1529 C C . THR A 1 206 ? -2.092 3.059 -14.297 1 92.69 206 THR A C 1
ATOM 1531 O O . THR A 1 206 ? -1.604 1.938 -14.453 1 92.69 206 THR A O 1
ATOM 1534 N N . ASN A 1 207 ? -3.312 3.145 -13.82 1 95.62 207 ASN A N 1
ATOM 1535 C CA . ASN A 1 207 ? -3.963 1.947 -13.305 1 95.62 207 ASN A CA 1
ATOM 1536 C C . ASN A 1 207 ? -3.109 1.265 -12.234 1 95.62 207 ASN A C 1
ATOM 1538 O O . ASN A 1 207 ? -2.885 0.055 -12.297 1 95.62 207 ASN A O 1
ATOM 1542 N N . SER A 1 208 ? -2.615 2.148 -11.406 1 95.44 208 SER A N 1
ATOM 1543 C CA . SER A 1 208 ? -1.636 1.737 -10.406 1 95.44 208 SER A CA 1
ATOM 1544 C C . SER A 1 208 ? -2.105 2.082 -8.992 1 95.44 208 SER A C 1
ATOM 1546 O O . SER A 1 208 ? -3.08 2.816 -8.82 1 95.44 208 SER A O 1
ATOM 1548 N N . GLU A 1 209 ? -1.353 1.546 -8.039 1 96.31 209 GLU A N 1
ATOM 1549 C CA . GLU A 1 209 ? -1.621 1.826 -6.633 1 96.31 209 GLU A CA 1
ATOM 1550 C C . GLU A 1 209 ? -3.039 1.416 -6.25 1 96.31 209 GLU A C 1
ATOM 1552 O O . GLU A 1 209 ? -3.816 2.236 -5.758 1 96.31 209 GLU A O 1
ATOM 1557 N N . MET A 1 210 ? -3.301 0.148 -6.426 1 97.44 210 MET A N 1
ATOM 1558 C CA . MET A 1 210 ? -4.602 -0.383 -6.027 1 97.44 210 MET A CA 1
ATOM 1559 C C . MET A 1 210 ? -4.469 -1.314 -4.828 1 97.44 210 MET A C 1
ATOM 1561 O O . MET A 1 210 ? -3.51 -2.084 -4.738 1 97.44 210 MET A O 1
ATOM 1565 N N . ARG A 1 211 ? -5.383 -1.141 -3.982 1 97.88 211 ARG A N 1
ATOM 1566 C CA . ARG A 1 211 ? -5.309 -1.856 -2.715 1 97.88 211 ARG A CA 1
ATOM 1567 C C . ARG A 1 211 ? -6.613 -2.586 -2.416 1 97.88 211 ARG A C 1
ATOM 1569 O O . ARG A 1 211 ? -7.695 -2.01 -2.537 1 97.88 211 ARG A O 1
ATOM 1576 N N . TRP A 1 212 ? -6.539 -3.922 -2.025 1 98.75 212 TRP A N 1
ATOM 1577 C CA . TRP A 1 212 ? -7.641 -4.719 -1.493 1 98.75 212 TRP A CA 1
ATOM 1578 C C . TRP A 1 212 ? -7.332 -5.195 -0.078 1 98.75 212 TRP A C 1
ATOM 1580 O O . TRP A 1 212 ? -6.262 -5.754 0.176 1 98.75 212 TRP A O 1
ATOM 1590 N N . GLU A 1 213 ? -8.227 -4.945 0.816 1 98.25 213 GLU A N 1
ATOM 1591 C CA . GLU A 1 213 ? -8.023 -5.375 2.197 1 98.25 213 GLU A CA 1
ATOM 1592 C C . GLU A 1 213 ? -9.289 -5.996 2.773 1 98.25 213 GLU A C 1
ATOM 1594 O O . GLU A 1 213 ? -10.375 -5.418 2.67 1 98.25 213 GLU A O 1
ATOM 1599 N N . ALA A 1 214 ? -9.18 -7.141 3.357 1 98.38 214 ALA A N 1
ATOM 1600 C CA . ALA A 1 214 ? -10.273 -7.816 4.051 1 98.38 214 ALA A CA 1
ATOM 1601 C C . ALA A 1 214 ? -11.445 -8.062 3.113 1 98.38 214 ALA A C 1
ATOM 1603 O O . ALA A 1 214 ? -12.609 -7.93 3.516 1 98.38 214 ALA A O 1
ATOM 1604 N N . CYS A 1 215 ? -11.141 -8.367 1.849 1 98.81 215 CYS A N 1
ATOM 1605 C CA . CYS A 1 215 ? -12.172 -8.641 0.851 1 98.81 215 CYS A CA 1
ATOM 1606 C C . CYS A 1 215 ? -12.312 -10.133 0.603 1 98.81 215 CYS A C 1
ATOM 1608 O O . CYS A 1 215 ? -11.484 -10.922 1.052 1 98.81 215 CYS A O 1
ATOM 1610 N N . ARG A 1 216 ? -13.391 -10.523 -0.056 1 98.88 216 ARG A N 1
ATOM 1611 C CA . ARG A 1 216 ? -13.602 -11.883 -0.542 1 98.88 216 ARG A CA 1
ATOM 1612 C C . ARG A 1 216 ? -13.797 -11.898 -2.053 1 98.88 216 ARG A C 1
ATOM 1614 O O . ARG A 1 216 ? -14.664 -11.203 -2.578 1 98.88 216 ARG A O 1
ATOM 1621 N N . VAL A 1 217 ? -13.023 -12.633 -2.699 1 98.94 217 VAL A N 1
ATOM 1622 C CA . VAL A 1 217 ? -13.203 -12.914 -4.121 1 98.94 217 VAL A CA 1
ATOM 1623 C C . VAL A 1 217 ? -13.852 -14.281 -4.297 1 98.94 217 VAL A C 1
ATOM 1625 O O . VAL A 1 217 ? -13.195 -15.312 -4.141 1 98.94 217 VAL A O 1
ATOM 1628 N N . GLY A 1 218 ? -15.188 -14.227 -4.516 1 98.81 218 GLY A N 1
ATOM 1629 C CA . GLY A 1 218 ? -15.953 -15.438 -4.781 1 98.81 218 GLY A CA 1
ATOM 1630 C C . GLY A 1 218 ? -16.422 -15.547 -6.223 1 98.81 218 GLY A C 1
ATOM 1631 O O . GLY A 1 218 ? -15.828 -14.93 -7.117 1 98.81 218 GLY A O 1
ATOM 1632 N N . GLY A 1 219 ? -17.344 -16.422 -6.461 1 98.5 219 GLY A N 1
ATOM 1633 C CA . GLY A 1 219 ? -17.906 -16.578 -7.793 1 98.5 219 GLY A CA 1
ATOM 1634 C C . GLY A 1 219 ? -16.969 -17.297 -8.75 1 98.5 219 GLY A C 1
ATOM 1635 O O . GLY A 1 219 ? -16.312 -18.281 -8.375 1 98.5 219 GLY A O 1
ATOM 1636 N N . SER A 1 220 ? -17.078 -16.844 -10.008 1 98.69 220 SER A N 1
ATOM 1637 C CA . SER A 1 220 ? -16.234 -17.359 -11.078 1 98.69 220 SER A CA 1
ATOM 1638 C C . SER A 1 220 ? -15.852 -16.266 -12.062 1 98.69 220 SER A C 1
ATOM 1640 O O . SER A 1 220 ? -16.531 -15.234 -12.133 1 98.69 220 SER A O 1
ATOM 1642 N N . TYR A 1 221 ? -14.82 -16.516 -12.82 1 98.69 221 TYR A N 1
ATOM 1643 C CA . TYR A 1 221 ? -14.281 -15.531 -13.742 1 98.69 221 TYR A CA 1
ATOM 1644 C C . TYR A 1 221 ? -13.906 -16.172 -15.07 1 98.69 221 TYR A C 1
ATOM 1646 O O . TYR A 1 221 ? -13.023 -17.031 -15.125 1 98.69 221 TYR A O 1
ATOM 1654 N N . ARG A 1 222 ? -14.562 -15.75 -16.094 1 98 222 ARG A N 1
ATOM 1655 C CA . ARG A 1 222 ? -14.242 -16.297 -17.406 1 98 222 ARG A CA 1
ATOM 1656 C C . ARG A 1 222 ? -12.805 -15.977 -17.797 1 98 222 ARG A C 1
ATOM 1658 O O . ARG A 1 222 ? -12.148 -16.766 -18.5 1 98 222 ARG A O 1
ATOM 1665 N N . ARG A 1 223 ? -12.336 -14.867 -17.359 1 97.31 223 ARG A N 1
ATOM 1666 C CA . ARG A 1 223 ? -10.938 -14.484 -17.531 1 97.31 223 ARG A CA 1
ATOM 1667 C C . ARG A 1 223 ? -10.234 -14.375 -16.188 1 97.31 223 ARG A C 1
ATOM 1669 O O . ARG A 1 223 ? -9.75 -15.367 -15.648 1 97.31 223 ARG A O 1
ATOM 1676 N N . ALA A 1 224 ? -10.469 -13.188 -15.508 1 98.75 224 ALA A N 1
ATOM 1677 C CA . ALA A 1 224 ? -9.789 -13.008 -14.227 1 98.75 224 ALA A CA 1
ATOM 1678 C C . ALA A 1 224 ? -10.5 -11.977 -13.367 1 98.75 224 ALA A C 1
ATOM 1680 O O . ALA A 1 224 ? -11.211 -11.109 -13.883 1 98.75 224 ALA A O 1
ATOM 1681 N N . PHE A 1 225 ? -10.328 -12.148 -12.07 1 98.88 225 PHE A N 1
ATOM 1682 C CA . PHE A 1 225 ? -10.805 -11.102 -11.172 1 98.88 225 PHE A CA 1
ATOM 1683 C C . PHE A 1 225 ? -10.109 -9.781 -11.461 1 98.88 225 PHE A C 1
ATOM 1685 O O . PHE A 1 225 ? -10.773 -8.766 -11.711 1 98.88 225 PHE A O 1
ATOM 1692 N N . LEU A 1 226 ? -8.812 -9.711 -11.43 1 98.69 226 LEU A N 1
ATOM 1693 C CA . LEU A 1 226 ? -8.047 -8.57 -11.914 1 98.69 226 LEU A CA 1
ATOM 1694 C C . LEU A 1 226 ? -7.266 -8.93 -13.172 1 98.69 226 LEU A C 1
ATOM 1696 O O . LEU A 1 226 ? -6.375 -9.781 -13.133 1 98.69 226 LEU A O 1
ATOM 1700 N N . TYR A 1 227 ? -7.617 -8.312 -14.227 1 97.25 227 TYR A N 1
ATOM 1701 C CA . TYR A 1 227 ? -6.996 -8.57 -15.516 1 97.25 227 TYR A CA 1
ATOM 1702 C C . TYR A 1 227 ? -6.281 -7.328 -16.031 1 97.25 227 TYR A C 1
ATOM 1704 O O . TYR A 1 227 ? -6.918 -6.32 -16.344 1 97.25 227 TYR A O 1
ATOM 1712 N N . SER A 1 228 ? -4.984 -7.336 -16.078 1 93.94 228 SER A N 1
ATOM 1713 C CA . SER A 1 228 ? -4.18 -6.234 -16.609 1 93.94 228 SER A CA 1
ATOM 1714 C C . SER A 1 228 ? -3.652 -6.547 -18 1 93.94 228 SER A C 1
ATOM 1716 O O . SER A 1 228 ? -2.543 -7.062 -18.156 1 93.94 228 SER A O 1
ATOM 1718 N N . GLY A 1 229 ? -4.379 -6.16 -19.094 1 90.06 229 GLY A N 1
ATOM 1719 C CA . GLY A 1 229 ? -3.873 -6.508 -20.422 1 90.06 229 GLY A CA 1
ATOM 1720 C C . GLY A 1 229 ? -4.887 -6.277 -21.516 1 90.06 229 GLY A C 1
ATOM 1721 O O . GLY A 1 229 ? -4.723 -6.785 -22.641 1 90.06 229 GLY A O 1
ATOM 1722 N N . ARG A 1 230 ? -5.875 -5.566 -21.172 1 92.06 230 ARG A N 1
ATOM 1723 C CA . ARG A 1 230 ? -6.809 -5.258 -22.25 1 92.06 230 ARG A CA 1
ATOM 1724 C C . ARG A 1 230 ? -6.145 -4.402 -23.328 1 92.06 230 ARG A C 1
ATOM 1726 O O . ARG A 1 230 ? -5.391 -3.477 -23.016 1 92.06 230 ARG A O 1
ATOM 1733 N N . THR A 1 231 ? -6.203 -4.676 -24.75 1 82.94 231 THR A N 1
ATOM 1734 C CA . THR A 1 231 ? -5.539 -3.939 -25.828 1 82.94 231 THR A CA 1
ATOM 1735 C C . THR A 1 231 ? -6.551 -3.473 -26.859 1 82.94 231 THR A C 1
ATOM 1737 O O . THR A 1 231 ? -6.172 -3.012 -27.938 1 82.94 231 THR A O 1
ATOM 1740 N N . GLY A 1 232 ? -7.703 -3.227 -26.672 1 71.44 232 GLY A N 1
ATOM 1741 C CA . GLY A 1 232 ? -8.734 -2.953 -27.656 1 71.44 232 GLY A CA 1
ATOM 1742 C C . GLY A 1 232 ? -8.648 -1.557 -28.25 1 71.44 232 GLY A C 1
ATOM 1743 O O . GLY A 1 232 ? -9.367 -1.229 -29.188 1 71.44 232 GLY A O 1
ATOM 1744 N N . ARG A 1 233 ? -7.559 -0.829 -27.75 1 79.62 233 ARG A N 1
ATOM 1745 C CA . ARG A 1 233 ? -7.551 0.548 -28.234 1 79.62 233 ARG A CA 1
ATOM 1746 C C . ARG A 1 233 ? -6.223 0.888 -28.891 1 79.62 233 ARG A C 1
ATOM 1748 O O . ARG A 1 233 ? -5.758 2.027 -28.828 1 79.62 233 ARG A O 1
ATOM 1755 N N . GLY A 1 234 ? -5.531 -0.125 -29.562 1 69.5 234 GLY A N 1
ATOM 1756 C CA . GLY A 1 234 ? -4.379 0.039 -30.438 1 69.5 234 GLY A CA 1
ATOM 1757 C C . GLY A 1 234 ? -3.094 0.322 -29.672 1 69.5 234 GLY A C 1
ATOM 1758 O O . GLY A 1 234 ? -2.152 0.89 -30.234 1 69.5 234 GLY A O 1
ATOM 1759 N N . GLN A 1 235 ? -2.986 0.056 -28.5 1 74.31 235 GLN A N 1
ATOM 1760 C CA . GLN A 1 235 ? -1.764 0.356 -27.766 1 74.31 235 GLN A CA 1
ATOM 1761 C C . GLN A 1 235 ? -0.723 -0.743 -27.953 1 74.31 235 GLN A C 1
ATOM 1763 O O . GLN A 1 235 ? -1.066 -1.88 -28.281 1 74.31 235 GLN A O 1
ATOM 1768 N N . VAL A 1 236 ? 0.542 -0.247 -27.891 1 76.25 236 VAL A N 1
ATOM 1769 C CA . VAL A 1 236 ? 1.637 -1.207 -27.797 1 76.25 236 VAL A CA 1
ATOM 1770 C C . VAL A 1 236 ? 1.58 -1.92 -26.438 1 76.25 236 VAL A C 1
ATOM 1772 O O . VAL A 1 236 ? 1.536 -1.273 -25.391 1 76.25 236 VAL A O 1
ATOM 1775 N N . PRO A 1 237 ? 1.515 -3.135 -26.469 1 73.31 237 PRO A N 1
ATOM 1776 C CA . PRO A 1 237 ? 1.182 -3.859 -25.234 1 73.31 237 PRO A CA 1
ATOM 1777 C C . PRO A 1 237 ? 2.156 -3.568 -24.109 1 73.31 237 PRO A C 1
ATOM 1779 O O . PRO A 1 237 ? 1.735 -3.377 -22.953 1 73.31 237 PRO A O 1
ATOM 1782 N N . ASN A 1 238 ? 3.396 -3.305 -24.391 1 82.75 238 ASN A N 1
ATOM 1783 C CA . ASN A 1 238 ? 4.367 -3.139 -23.312 1 82.75 238 ASN A CA 1
ATOM 1784 C C . ASN A 1 238 ? 4.23 -1.778 -22.641 1 82.75 238 ASN A C 1
ATOM 1786 O O . ASN A 1 238 ? 4.766 -1.562 -21.547 1 82.75 238 ASN A O 1
ATOM 1790 N N . ASP A 1 239 ? 3.363 -0.952 -23.234 1 85.38 239 ASP A N 1
ATOM 1791 C CA . ASP A 1 239 ? 3.074 0.312 -22.562 1 85.38 239 ASP A CA 1
ATOM 1792 C C . ASP A 1 239 ? 2.342 0.079 -21.25 1 85.38 239 ASP A C 1
ATOM 1794 O O . ASP A 1 239 ? 2.463 0.877 -20.312 1 85.38 239 ASP A O 1
ATOM 1798 N N . GLN A 1 240 ? 1.684 -1.063 -21.125 1 89.88 240 GLN A N 1
ATOM 1799 C CA . GLN A 1 240 ? 0.872 -1.365 -19.953 1 89.88 240 GLN A CA 1
ATOM 1800 C C . GLN A 1 240 ? 1.739 -1.851 -18.797 1 89.88 240 GLN A C 1
ATOM 1802 O O . GLN A 1 240 ? 1.248 -2.031 -17.672 1 89.88 240 GLN A O 1
ATOM 1807 N N . ASP A 1 241 ? 3.031 -1.917 -19.062 1 91.5 241 ASP A N 1
ATOM 1808 C CA . ASP A 1 241 ? 3.957 -2.264 -17.984 1 91.5 241 ASP A CA 1
ATOM 1809 C C . ASP A 1 241 ? 3.926 -1.214 -16.875 1 91.5 241 ASP A C 1
ATOM 1811 O O . ASP A 1 241 ? 4.387 -1.468 -15.766 1 91.5 241 ASP A O 1
ATOM 1815 N N . GLN A 1 242 ? 3.322 -0.12 -17.219 1 88.88 242 GLN A N 1
ATOM 1816 C CA . GLN A 1 242 ? 3.244 0.967 -16.25 1 88.88 242 GLN A CA 1
ATOM 1817 C C . GLN A 1 242 ? 2.037 0.801 -15.336 1 88.88 242 GLN A C 1
ATOM 1819 O O . GLN A 1 242 ? 1.812 1.619 -14.438 1 88.88 242 GLN A O 1
ATOM 1824 N N . PHE A 1 243 ? 1.305 -0.301 -15.469 1 92 243 PHE A N 1
ATOM 1825 C CA . PHE A 1 243 ? 0.287 -0.674 -14.5 1 92 243 PHE A CA 1
ATOM 1826 C C . PHE A 1 243 ? 0.914 -1.389 -13.305 1 92 243 PHE A C 1
ATOM 1828 O O . PHE A 1 243 ? 1.276 -2.562 -13.398 1 92 243 PHE A O 1
ATOM 1835 N N . LEU A 1 244 ? 1.053 -0.606 -12.25 1 91.12 244 LEU A N 1
ATOM 1836 C CA . LEU A 1 244 ? 1.909 -1.224 -11.242 1 91.12 244 LEU A CA 1
ATOM 1837 C C . LEU A 1 244 ? 1.399 -0.92 -9.836 1 91.12 244 LEU A C 1
ATOM 1839 O O . LEU A 1 244 ? 0.549 -0.046 -9.656 1 91.12 244 LEU A O 1
ATOM 1843 N N . ASN A 1 245 ? 1.92 -1.69 -8.883 1 94.88 245 ASN A N 1
ATOM 1844 C CA . ASN A 1 245 ? 1.724 -1.543 -7.445 1 94.88 245 ASN A CA 1
ATOM 1845 C C . ASN A 1 245 ? 0.33 -1.999 -7.023 1 94.88 245 ASN A C 1
ATOM 1847 O O . ASN A 1 245 ? -0.577 -1.18 -6.871 1 94.88 245 ASN A O 1
ATOM 1851 N N . TYR A 1 246 ? 0.216 -3.256 -6.785 1 97.81 246 TYR A N 1
ATOM 1852 C CA . TYR A 1 246 ? -1.019 -3.887 -6.328 1 97.81 246 TYR A CA 1
ATOM 1853 C C . TYR A 1 246 ? -0.813 -4.586 -4.992 1 97.81 246 TYR A C 1
ATOM 1855 O O . TYR A 1 246 ? 0.136 -5.352 -4.824 1 97.81 246 TYR A O 1
ATOM 1863 N N . TRP A 1 247 ? -1.658 -4.285 -4.004 1 98.44 247 TRP A N 1
ATOM 1864 C CA . TRP A 1 247 ? -1.499 -4.816 -2.654 1 98.44 247 TRP A CA 1
ATOM 1865 C C . TRP A 1 247 ? -2.77 -5.527 -2.197 1 98.44 247 TRP A C 1
ATOM 1867 O O . TRP A 1 247 ? -3.838 -4.914 -2.125 1 98.44 247 TRP A O 1
ATOM 1877 N N . PHE A 1 248 ? -2.676 -6.82 -1.889 1 98.69 248 PHE A N 1
ATOM 1878 C CA . PHE A 1 248 ? -3.762 -7.637 -1.363 1 98.69 248 PHE A CA 1
ATOM 1879 C C . PHE A 1 248 ? -3.451 -8.102 0.054 1 98.69 248 PHE A C 1
ATOM 1881 O O . PHE A 1 248 ? -2.438 -8.766 0.286 1 98.69 248 PHE A O 1
ATOM 1888 N N . THR A 1 249 ? -4.254 -7.707 1.011 1 98.5 249 THR A N 1
ATOM 1889 C CA . THR A 1 249 ? -3.953 -8.039 2.4 1 98.5 249 THR A CA 1
ATOM 1890 C C . THR A 1 249 ? -5.137 -8.734 3.061 1 98.5 249 THR A C 1
ATOM 1892 O O . THR A 1 249 ? -6.258 -8.219 3.043 1 98.5 249 THR A O 1
ATOM 1895 N N . ASP A 1 250 ? -4.953 -9.906 3.605 1 98.12 250 ASP A N 1
ATOM 1896 C CA . ASP A 1 250 ? -5.93 -10.664 4.387 1 98.12 250 ASP A CA 1
ATOM 1897 C C . ASP A 1 250 ? -7.199 -10.914 3.58 1 98.12 250 ASP A C 1
ATOM 1899 O O . ASP A 1 250 ? -8.297 -10.57 4.02 1 98.12 250 ASP A O 1
ATOM 1903 N N . MET A 1 251 ? -6.949 -11.547 2.439 1 98.62 251 MET A N 1
ATOM 1904 C CA . MET A 1 251 ? -8.008 -11.812 1.47 1 98.62 251 MET A CA 1
ATOM 1905 C C . MET A 1 251 ? -8.578 -13.211 1.657 1 98.62 251 MET A C 1
ATOM 1907 O O . MET A 1 251 ? -7.848 -14.148 1.976 1 98.62 251 MET A O 1
ATOM 1911 N N . LYS A 1 252 ? -9.867 -13.352 1.501 1 98.69 252 LYS A N 1
ATOM 1912 C CA . LYS A 1 252 ? -10.5 -14.641 1.251 1 98.69 252 LYS A CA 1
ATOM 1913 C C . LYS A 1 252 ? -10.734 -14.859 -0.241 1 98.69 252 LYS A C 1
ATOM 1915 O O . LYS A 1 252 ? -11.758 -14.43 -0.781 1 98.69 252 LYS A O 1
ATOM 1920 N N . VAL A 1 253 ? -9.812 -15.5 -0.861 1 98.88 253 VAL A N 1
ATOM 1921 C CA . VAL A 1 253 ? -9.898 -15.773 -2.293 1 98.88 253 VAL A CA 1
ATOM 1922 C C . VAL A 1 253 ? -10.453 -17.172 -2.52 1 98.88 253 VAL A C 1
ATOM 1924 O O . VAL A 1 253 ? -9.711 -18.156 -2.48 1 98.88 253 VAL A O 1
ATOM 1927 N N . GLU A 1 254 ? -11.734 -17.281 -2.658 1 98.56 254 GLU A N 1
ATOM 1928 C CA . GLU A 1 254 ? -12.445 -18.562 -2.77 1 98.56 254 GLU A CA 1
ATOM 1929 C C . GLU A 1 254 ? -13.461 -18.531 -3.91 1 98.56 254 GLU A C 1
ATOM 1931 O O . GLU A 1 254 ? -14.641 -18.234 -3.691 1 98.56 254 GLU A O 1
ATOM 1936 N N . TYR A 1 255 ? -13.008 -18.797 -5.047 1 98.62 255 TYR A N 1
ATOM 1937 C CA . TYR A 1 255 ? -13.867 -18.781 -6.23 1 98.62 255 TYR A CA 1
ATOM 1938 C C . TYR A 1 255 ? -13.953 -20.156 -6.859 1 98.62 255 TYR A C 1
ATOM 1940 O O . TYR A 1 255 ? -13.195 -21.062 -6.504 1 98.62 255 TYR A O 1
ATOM 1948 N N . GLU A 1 256 ? -14.898 -20.328 -7.781 1 98.25 256 GLU A N 1
ATOM 1949 C CA . GLU A 1 256 ? -15.156 -21.641 -8.352 1 98.25 256 GLU A CA 1
ATOM 1950 C C . GLU A 1 256 ? -14.156 -21.969 -9.453 1 98.25 256 GLU A C 1
ATOM 1952 O O . GLU A 1 256 ? -13.547 -23.047 -9.445 1 98.25 256 GLU A O 1
ATOM 1957 N N . TRP A 1 257 ? -14.109 -21.078 -10.406 1 98.31 257 TRP A N 1
ATOM 1958 C CA . TRP A 1 257 ? -13.156 -21.266 -11.5 1 98.31 257 TRP A CA 1
ATOM 1959 C C . TRP A 1 257 ? -12.773 -19.938 -12.125 1 98.31 257 TRP A C 1
ATOM 1961 O O . TRP A 1 257 ? -13.469 -18.938 -11.953 1 98.31 257 TRP A O 1
ATOM 1971 N N . GLY A 1 258 ? -11.688 -19.906 -12.859 1 98.5 258 GLY A N 1
ATOM 1972 C CA . GLY A 1 258 ? -11.117 -18.703 -13.438 1 98.5 258 GLY A CA 1
ATOM 1973 C C . GLY A 1 258 ? -9.766 -18.328 -12.852 1 98.5 258 GLY A C 1
ATOM 1974 O O . GLY A 1 258 ? -9.094 -19.172 -12.258 1 98.5 258 GLY A O 1
ATOM 1975 N N . ASN A 1 259 ? -9.32 -17.141 -13.117 1 98.81 259 ASN A N 1
ATOM 1976 C CA . ASN A 1 259 ? -8.055 -16.672 -12.562 1 98.81 259 ASN A CA 1
ATOM 1977 C C . ASN A 1 259 ? -8.273 -15.531 -11.57 1 98.81 259 ASN A C 1
ATOM 1979 O O . ASN A 1 259 ? -9.18 -14.711 -11.742 1 98.81 259 ASN A O 1
ATOM 1983 N N . PHE A 1 260 ? -7.512 -15.539 -10.523 1 98.88 260 PHE A N 1
ATOM 1984 C CA . PHE A 1 260 ? -7.555 -14.422 -9.594 1 98.88 260 PHE A CA 1
ATOM 1985 C C . PHE A 1 260 ? -6.828 -13.211 -10.172 1 98.88 260 PHE A C 1
ATOM 1987 O O . PHE A 1 260 ? -7.445 -12.18 -10.445 1 98.88 260 PHE A O 1
ATOM 1994 N N . LEU A 1 261 ? -5.551 -13.352 -10.445 1 98.81 261 LEU A N 1
ATOM 1995 C CA . LEU A 1 261 ? -4.742 -12.312 -11.086 1 98.81 261 LEU A CA 1
ATOM 1996 C C . LEU A 1 261 ? -4.191 -12.805 -12.422 1 98.81 261 LEU A C 1
ATOM 1998 O O . LEU A 1 261 ? -3.564 -13.859 -12.492 1 98.81 261 LEU A O 1
ATOM 2002 N N . GLU A 1 262 ? -4.426 -12.078 -13.414 1 98.12 262 GLU A N 1
ATOM 2003 C CA . GLU A 1 262 ? -3.766 -12.32 -14.695 1 98.12 262 GLU A CA 1
ATOM 2004 C C . GLU A 1 262 ? -3.154 -11.039 -15.25 1 98.12 262 GLU A C 1
ATOM 2006 O O . GLU A 1 262 ? -3.875 -10.102 -15.602 1 98.12 262 GLU A O 1
ATOM 2011 N N . PHE A 1 263 ? -1.837 -11.055 -15.305 1 96.38 263 PHE A N 1
ATOM 2012 C CA . PHE A 1 263 ? -1.078 -9.883 -15.711 1 96.38 263 PHE A CA 1
ATOM 2013 C C . PHE A 1 263 ? -0.209 -10.195 -16.922 1 96.38 263 PHE A C 1
ATOM 2015 O O . PHE A 1 263 ? 0.972 -10.516 -16.781 1 96.38 263 PHE A O 1
ATOM 2022 N N . PRO A 1 264 ? -0.743 -10.07 -18.078 1 93.62 264 PRO A N 1
ATOM 2023 C CA . PRO A 1 264 ? 0.153 -10.062 -19.234 1 93.62 264 PRO A CA 1
ATOM 2024 C C . PRO A 1 264 ? 1.202 -8.953 -19.172 1 93.62 264 PRO A C 1
ATOM 2026 O O . PRO A 1 264 ? 2.344 -9.156 -19.594 1 93.62 264 PRO A O 1
ATOM 2029 N N . TYR A 1 265 ? 0.757 -7.785 -18.641 1 88.38 265 TYR A N 1
ATOM 2030 C CA . TYR A 1 265 ? 1.665 -6.652 -18.5 1 88.38 265 TYR A CA 1
ATOM 2031 C C . TYR A 1 265 ? 1.585 -6.062 -17.094 1 88.38 265 TYR A C 1
ATOM 2033 O O . TYR A 1 265 ? 0.573 -6.219 -16.406 1 88.38 265 TYR A O 1
ATOM 2041 N N . GLY A 1 266 ? 2.586 -5.418 -16.828 1 73.38 266 GLY A N 1
ATOM 2042 C CA . GLY A 1 266 ? 2.617 -4.738 -15.539 1 73.38 266 GLY A CA 1
ATOM 2043 C C . GLY A 1 266 ? 2.795 -5.688 -14.367 1 73.38 266 GLY A C 1
ATOM 2044 O O . GLY A 1 266 ? 2.756 -6.906 -14.539 1 73.38 266 GLY A O 1
ATOM 2045 N N . GLY A 1 267 ? 3.637 -5.078 -13.359 1 83.44 267 GLY A N 1
ATOM 2046 C CA . GLY A 1 267 ? 3.459 -5.938 -12.195 1 83.44 267 GLY A CA 1
ATOM 2047 C C . GLY A 1 267 ? 4.484 -5.684 -11.109 1 83.44 267 GLY A C 1
ATOM 2048 O O . GLY A 1 267 ? 5.684 -5.84 -11.328 1 83.44 267 GLY A O 1
ATOM 2049 N N . SER A 1 268 ? 4.129 -5.086 -10.008 1 94.81 268 SER A N 1
ATOM 2050 C CA . SER A 1 268 ? 4.59 -5.086 -8.625 1 94.81 268 SER A CA 1
ATOM 2051 C C . SER A 1 268 ? 3.455 -5.441 -7.664 1 94.81 268 SER A C 1
ATOM 2053 O O . SER A 1 268 ? 2.672 -4.57 -7.277 1 94.81 268 SER A O 1
ATOM 2055 N N . ILE A 1 269 ? 3.49 -6.809 -7.387 1 98.06 269 ILE A N 1
ATOM 2056 C CA . ILE A 1 269 ? 2.301 -7.352 -6.738 1 98.06 269 ILE A CA 1
ATOM 2057 C C . ILE A 1 269 ? 2.686 -7.969 -5.395 1 98.06 269 ILE A C 1
ATOM 2059 O O . ILE A 1 269 ? 3.648 -8.734 -5.309 1 98.06 269 ILE A O 1
ATOM 2063 N N . ALA A 1 270 ? 1.987 -7.617 -4.402 1 98.5 270 ALA A N 1
ATOM 2064 C CA . ALA A 1 270 ? 2.152 -8.227 -3.086 1 98.5 270 ALA A CA 1
ATOM 2065 C C . ALA A 1 270 ? 0.832 -8.805 -2.578 1 98.5 270 ALA A C 1
ATOM 2067 O O . ALA A 1 270 ? -0.173 -8.094 -2.508 1 98.5 270 ALA A O 1
ATOM 2068 N N . CYS A 1 271 ? 0.815 -10.07 -2.27 1 98.69 271 CYS A N 1
ATOM 2069 C CA . CYS A 1 271 ? -0.295 -10.742 -1.602 1 98.69 271 CYS A CA 1
ATOM 2070 C C . CYS A 1 271 ? 0.107 -11.203 -0.205 1 98.69 271 CYS A C 1
ATOM 2072 O O . CYS A 1 271 ? 0.994 -12.047 -0.055 1 98.69 271 CYS A O 1
ATOM 2074 N N . ARG A 1 272 ? -0.568 -10.641 0.803 1 98.44 272 ARG A N 1
ATOM 2075 C CA . ARG A 1 272 ? -0.186 -10.93 2.182 1 98.44 272 ARG A CA 1
ATOM 2076 C C . ARG A 1 272 ? -1.359 -11.508 2.967 1 98.44 272 ARG A C 1
ATOM 2078 O O . ARG A 1 272 ? -2.379 -10.836 3.152 1 98.44 272 ARG A O 1
ATOM 2085 N N . GLY A 1 273 ? -1.235 -12.625 3.418 1 97.56 273 GLY A N 1
ATOM 2086 C CA . GLY A 1 273 ? -2.27 -13.266 4.215 1 97.56 273 GLY A CA 1
ATOM 2087 C C . GLY A 1 273 ? -3.453 -13.734 3.391 1 97.56 273 GLY A C 1
ATOM 2088 O O . GLY A 1 273 ? -3.748 -13.164 2.338 1 97.56 273 GLY A O 1
ATOM 2089 N N . GLY A 1 274 ? -4.047 -14.82 3.877 1 97.62 274 GLY A N 1
ATOM 2090 C CA . GLY A 1 274 ? -5.328 -15.164 3.287 1 97.62 274 GLY A CA 1
ATOM 2091 C C . GLY A 1 274 ? -5.5 -16.656 3.07 1 97.62 274 GLY A C 1
ATOM 2092 O O . GLY A 1 274 ? -4.59 -17.438 3.359 1 97.62 274 GLY A O 1
ATOM 2093 N N . SER A 1 275 ? -6.691 -16.984 2.701 1 98.5 275 SER A N 1
ATOM 2094 C CA . SER A 1 275 ? -7.113 -18.312 2.275 1 98.5 275 SER A CA 1
ATOM 2095 C C . SER A 1 275 ? -7.465 -18.344 0.792 1 98.5 275 SER A C 1
ATOM 2097 O O . SER A 1 275 ? -8.352 -17.609 0.35 1 98.5 275 SER A O 1
ATOM 2099 N N . TYR A 1 276 ? -6.727 -19.141 0.079 1 98.81 276 TYR A N 1
ATOM 2100 C CA . TYR A 1 276 ? -6.883 -19.188 -1.37 1 98.81 276 TYR A CA 1
ATOM 2101 C C . TYR A 1 276 ? -7.344 -20.578 -1.818 1 98.81 276 TYR A C 1
ATOM 2103 O O . TYR A 1 276 ? -6.598 -21.547 -1.706 1 98.81 276 TYR A O 1
ATOM 2111 N N . ILE A 1 277 ? -8.562 -20.594 -2.354 1 98.56 277 ILE A N 1
ATOM 2112 C CA . ILE A 1 277 ? -9.18 -21.875 -2.68 1 98.56 277 ILE A CA 1
ATOM 2113 C C . ILE A 1 277 ? -9.906 -21.766 -4.02 1 98.56 277 ILE A C 1
ATOM 2115 O O . ILE A 1 277 ? -10.75 -20.891 -4.211 1 98.56 277 ILE A O 1
ATOM 2119 N N . ILE A 1 278 ? -9.539 -22.594 -4.961 1 98.31 278 ILE A N 1
ATOM 2120 C CA . ILE A 1 278 ? -10.367 -22.844 -6.141 1 98.31 278 ILE A CA 1
ATOM 2121 C C . ILE A 1 278 ? -11.281 -24.047 -5.887 1 98.31 278 ILE A C 1
ATOM 2123 O O . ILE A 1 278 ? -10.805 -25.172 -5.727 1 98.31 278 ILE A O 1
ATOM 2127 N N . THR A 1 279 ? -12.57 -23.781 -5.898 1 97.19 279 THR A N 1
ATOM 2128 C CA . THR A 1 279 ? -13.492 -24.75 -5.312 1 97.19 279 THR A CA 1
ATOM 2129 C C . THR A 1 279 ? -14.102 -25.641 -6.391 1 97.19 279 THR A C 1
ATOM 2131 O O . THR A 1 279 ? -14.688 -26.672 -6.09 1 97.19 279 THR A O 1
ATOM 2134 N N . GLY A 1 280 ? -14.047 -25.172 -7.586 1 95.94 280 GLY A N 1
ATOM 2135 C CA . GLY A 1 280 ? -14.664 -25.906 -8.672 1 95.94 280 GLY A CA 1
ATOM 2136 C C . GLY A 1 280 ? -13.75 -26.078 -9.875 1 95.94 280 GLY A C 1
ATOM 2137 O O . GLY A 1 280 ? -12.531 -26.141 -9.727 1 95.94 280 GLY A O 1
ATOM 2138 N N . LYS A 1 281 ? -14.391 -26.406 -11.031 1 94.62 281 LYS A N 1
ATOM 2139 C CA . LYS A 1 281 ? -13.68 -26.625 -12.289 1 94.62 281 LYS A CA 1
ATOM 2140 C C . LYS A 1 281 ? -14.266 -25.75 -13.406 1 94.62 281 LYS A C 1
ATOM 2142 O O . LYS A 1 281 ? -15.477 -25.531 -13.461 1 94.62 281 LYS A O 1
ATOM 2147 N N . ARG A 1 282 ? -13.336 -25.266 -14.203 1 95.31 282 ARG A N 1
ATOM 2148 C CA . ARG A 1 282 ? -13.812 -24.594 -15.406 1 95.31 282 ARG A CA 1
ATOM 2149 C C . ARG A 1 282 ? -14.75 -25.5 -16.203 1 95.31 282 ARG A C 1
ATOM 2151 O O . ARG A 1 282 ? -14.414 -26.641 -16.5 1 95.31 282 ARG A O 1
ATOM 2158 N N . PRO A 1 283 ? -15.969 -25.047 -16.547 1 93.56 283 PRO A N 1
ATOM 2159 C CA . PRO A 1 283 ? -16.969 -25.938 -17.125 1 93.56 283 PRO A CA 1
ATOM 2160 C C . PRO A 1 283 ? -16.594 -26.422 -18.531 1 93.56 283 PRO A C 1
ATOM 2162 O O . PRO A 1 283 ? -17 -27.5 -18.953 1 93.56 283 PRO A O 1
ATOM 2165 N N . GLN A 1 284 ? -15.922 -25.562 -19.234 1 92.38 284 GLN A N 1
ATOM 2166 C CA . GLN A 1 284 ? -15.469 -25.906 -20.578 1 92.38 284 GLN A CA 1
ATOM 2167 C C . GLN A 1 284 ? -14.031 -25.469 -20.812 1 92.38 284 GLN A C 1
ATOM 2169 O O . GLN A 1 284 ? -13.594 -24.453 -20.25 1 92.38 284 GLN A O 1
ATOM 2174 N N . SER A 1 285 ? -13.398 -26.281 -21.656 1 94.81 285 SER A N 1
ATOM 2175 C CA . SER A 1 285 ? -12.062 -25.859 -22.078 1 94.81 285 SER A CA 1
ATOM 2176 C C . SER A 1 285 ? -12.117 -24.547 -22.859 1 94.81 285 SER A C 1
ATOM 2178 O O . SER A 1 285 ? -12.875 -24.438 -23.828 1 94.81 285 SER A O 1
ATOM 2180 N N . THR A 1 286 ? -11.398 -23.562 -22.375 1 93.62 286 THR A N 1
ATOM 2181 C CA . THR A 1 286 ? -11.391 -22.25 -23.016 1 93.62 286 THR A CA 1
ATOM 2182 C C . THR A 1 286 ? -9.953 -21.797 -23.281 1 93.62 286 THR A C 1
ATOM 2184 O O . THR A 1 286 ? -9.078 -21.969 -22.438 1 93.62 286 THR A O 1
ATOM 2187 N N . GLU A 1 287 ? -9.773 -21.359 -24.5 1 92.69 287 GLU A N 1
ATOM 2188 C CA . GLU A 1 287 ? -8.469 -20.781 -24.812 1 92.69 287 GLU A CA 1
ATOM 2189 C C . GLU A 1 287 ? -8.266 -19.469 -24.047 1 92.69 287 GLU A C 1
ATOM 2191 O O . GLU A 1 287 ? -9.18 -18.641 -23.969 1 92.69 287 GLU A O 1
ATOM 2196 N N . PRO A 1 288 ? -7.176 -19.219 -23.516 1 93.62 288 PRO A N 1
ATOM 2197 C CA . PRO A 1 288 ? -5.934 -20 -23.484 1 93.62 288 PRO A CA 1
ATOM 2198 C C . PRO A 1 288 ? -5.785 -20.844 -22.219 1 93.62 288 PRO A C 1
ATOM 2200 O O . PRO A 1 288 ? -4.684 -21.297 -21.906 1 93.62 288 PRO A O 1
ATOM 2203 N N . TYR A 1 289 ? -6.785 -21.094 -21.578 1 96.19 289 TYR A N 1
ATOM 2204 C CA . TYR A 1 289 ? -6.672 -21.609 -20.219 1 96.19 289 TYR A CA 1
ATOM 2205 C C . TYR A 1 289 ? -6.82 -23.125 -20.188 1 96.19 289 TYR A C 1
ATOM 2207 O O . TYR A 1 289 ? -6.445 -23.766 -19.203 1 96.19 289 TYR A O 1
ATOM 2215 N N . GLY A 1 290 ? -7.395 -23.703 -21.375 1 95.88 290 GLY A N 1
ATOM 2216 C CA . GLY A 1 290 ? -7.867 -25.062 -21.219 1 95.88 290 GLY A CA 1
ATOM 2217 C C . GLY A 1 290 ? -8.906 -25.219 -20.125 1 95.88 290 GLY A C 1
ATOM 2218 O O . GLY A 1 290 ? -9.898 -24.484 -20.094 1 95.88 290 GLY A O 1
ATOM 2219 N N . THR A 1 291 ? -8.625 -26.094 -19.172 1 95.88 291 THR A N 1
ATOM 2220 C CA . THR A 1 291 ? -9.539 -26.281 -18.047 1 95.88 291 THR A CA 1
ATOM 2221 C C . THR A 1 291 ? -8.922 -25.734 -16.75 1 95.88 291 THR A C 1
ATOM 2223 O O . THR A 1 291 ? -9.516 -25.859 -15.68 1 95.88 291 THR A O 1
ATOM 2226 N N . THR A 1 292 ? -7.82 -25.094 -16.859 1 96.75 292 THR A N 1
ATOM 2227 C CA . THR A 1 292 ? -7.043 -24.672 -15.703 1 96.75 292 THR A CA 1
ATOM 2228 C C . THR A 1 292 ? -7.602 -23.375 -15.117 1 96.75 292 THR A C 1
ATOM 2230 O O . THR A 1 292 ? -8.047 -22.5 -15.859 1 96.75 292 THR A O 1
ATOM 2233 N N . SER A 1 293 ? -7.68 -23.312 -13.836 1 98.19 293 SER A N 1
ATOM 2234 C CA . SER A 1 293 ? -7.867 -22.094 -13.055 1 98.19 293 SER A CA 1
ATOM 2235 C C . SER A 1 293 ? -6.609 -21.75 -12.266 1 98.19 293 SER A C 1
ATOM 2237 O O . SER A 1 293 ? -5.941 -22.641 -11.734 1 98.19 293 SER A O 1
ATOM 2239 N N . THR A 1 294 ? -6.246 -20.516 -12.242 1 98.75 294 THR A N 1
ATOM 2240 C CA . THR A 1 294 ? -4.953 -20.109 -11.703 1 98.75 294 THR A CA 1
ATOM 2241 C C . THR A 1 294 ? -5.102 -18.922 -10.766 1 98.75 294 THR A C 1
ATOM 2243 O O . THR A 1 294 ? -5.836 -17.969 -11.07 1 98.75 294 THR A O 1
ATOM 2246 N N . PHE A 1 295 ? -4.445 -18.969 -9.578 1 98.88 295 PHE A N 1
ATOM 2247 C CA . PHE A 1 295 ? -4.457 -17.781 -8.727 1 98.88 295 PHE A CA 1
ATOM 2248 C C . PHE A 1 295 ? -3.623 -16.656 -9.336 1 98.88 295 PHE A C 1
ATOM 2250 O O . PHE A 1 295 ? -4.078 -15.516 -9.422 1 98.88 295 PHE A O 1
ATOM 2257 N N . PHE A 1 296 ? -2.334 -16.984 -9.805 1 98.81 296 PHE A N 1
ATOM 2258 C CA . PHE A 1 296 ? -1.413 -15.969 -10.312 1 98.81 296 PHE A CA 1
ATOM 2259 C C . PHE A 1 296 ? -0.911 -16.344 -11.703 1 98.81 296 PHE A C 1
ATOM 2261 O O . PHE A 1 296 ? -0.072 -17.25 -11.844 1 98.81 296 PHE A O 1
ATOM 2268 N N . ARG A 1 297 ? -1.386 -15.688 -12.719 1 98.5 297 ARG A N 1
ATOM 2269 C CA . ARG A 1 297 ? -1.001 -15.984 -14.094 1 98.5 297 ARG A CA 1
ATOM 2270 C C . ARG A 1 297 ? -0.26 -14.805 -14.719 1 98.5 297 ARG A C 1
ATOM 2272 O O . ARG A 1 297 ? -0.839 -13.734 -14.922 1 98.5 297 ARG A O 1
ATOM 2279 N N . PHE A 1 298 ? 1.002 -14.961 -15.078 1 97.56 298 PHE A N 1
ATOM 2280 C CA . PHE A 1 298 ? 1.886 -13.984 -15.711 1 97.56 298 PHE A CA 1
ATOM 2281 C C . PHE A 1 298 ? 2.438 -14.523 -17.031 1 97.56 298 PHE A C 1
ATOM 2283 O O . PHE A 1 298 ? 3.584 -14.969 -17.078 1 97.56 298 PHE A O 1
ATOM 2290 N N . PRO A 1 299 ? 1.739 -14.344 -18.078 1 95.94 299 PRO A N 1
ATOM 2291 C CA . PRO A 1 299 ? 1.946 -15.188 -19.266 1 95.94 299 PRO A CA 1
ATOM 2292 C C . PRO A 1 299 ? 2.951 -14.594 -20.25 1 95.94 299 PRO A C 1
ATOM 2294 O O . PRO A 1 299 ? 3.307 -15.234 -21.234 1 95.94 299 PRO A O 1
ATOM 2297 N N . VAL A 1 300 ? 3.398 -13.375 -19.984 1 94.06 300 VAL A N 1
ATOM 2298 C CA . VAL A 1 300 ? 4.266 -12.727 -20.953 1 94.06 300 VAL A CA 1
ATOM 2299 C C . VAL A 1 300 ? 5.684 -12.609 -20.391 1 94.06 300 VAL A C 1
ATOM 2301 O O . VAL A 1 300 ? 5.867 -12.219 -19.234 1 94.06 300 VAL A O 1
ATOM 2304 N N . GLY A 1 301 ? 6.695 -12.836 -21.25 1 91.5 301 GLY A N 1
ATOM 2305 C CA . GLY A 1 301 ? 8.07 -12.961 -20.797 1 91.5 301 GLY A CA 1
ATOM 2306 C C . GLY A 1 301 ? 8.789 -11.625 -20.703 1 91.5 301 GLY A C 1
ATOM 2307 O O . GLY A 1 301 ? 9.336 -11.281 -19.641 1 91.5 301 GLY A O 1
ATOM 2308 N N . VAL A 1 302 ? 8.75 -10.828 -21.688 1 87.75 302 VAL A N 1
ATOM 2309 C CA . VAL A 1 302 ? 9.602 -9.648 -21.766 1 87.75 302 VAL A CA 1
ATOM 2310 C C . VAL A 1 302 ? 8.836 -8.422 -21.281 1 87.75 302 VAL A C 1
ATOM 2312 O O . VAL A 1 302 ? 7.738 -8.125 -21.75 1 87.75 302 VAL A O 1
ATOM 2315 N N . HIS A 1 303 ? 9.508 -7.746 -20.312 1 91.81 303 HIS A N 1
ATOM 2316 C CA . HIS A 1 303 ? 8.945 -6.547 -19.703 1 91.81 303 HIS A CA 1
ATOM 2317 C C . HIS A 1 303 ? 10.023 -5.488 -19.484 1 91.81 303 HIS A C 1
ATOM 2319 O O . HIS A 1 303 ? 11.219 -5.773 -19.609 1 91.81 303 HIS A O 1
ATOM 2325 N N . HIS A 1 304 ? 9.555 -4.262 -19.219 1 90.31 304 HIS A N 1
ATOM 2326 C CA . HIS A 1 304 ? 10.469 -3.221 -18.75 1 90.31 304 HIS A CA 1
ATOM 2327 C C . HIS A 1 304 ? 11 -3.541 -17.359 1 90.31 304 HIS A C 1
ATOM 2329 O O . HIS A 1 304 ? 10.555 -4.5 -16.719 1 90.31 304 HIS A O 1
ATOM 2335 N N . ASP A 1 305 ? 12.016 -2.762 -16.938 1 86.75 305 ASP A N 1
ATOM 2336 C CA . ASP A 1 305 ? 12.57 -2.924 -15.586 1 86.75 305 ASP A CA 1
ATOM 2337 C C . ASP A 1 305 ? 11.547 -2.529 -14.523 1 86.75 305 ASP A C 1
ATOM 2339 O O . ASP A 1 305 ? 10.703 -1.657 -14.758 1 86.75 305 ASP A O 1
ATOM 2343 N N . SER A 1 306 ? 11.664 -3.154 -13.445 1 91.88 306 SER A N 1
ATOM 2344 C CA . SER A 1 306 ? 10.938 -2.793 -12.234 1 91.88 306 SER A CA 1
ATOM 2345 C C . SER A 1 306 ? 9.453 -3.107 -12.359 1 91.88 306 SER A C 1
ATOM 2347 O O . SER A 1 306 ? 8.617 -2.467 -11.719 1 91.88 306 SER A O 1
ATOM 2349 N N . VAL A 1 307 ? 9.109 -4.047 -13.312 1 93.62 307 VAL A N 1
ATOM 2350 C CA . VAL A 1 307 ? 7.691 -4.336 -13.484 1 93.62 307 VAL A CA 1
ATOM 2351 C C . VAL A 1 307 ? 7.453 -5.84 -13.367 1 93.62 307 VAL A C 1
ATOM 2353 O O . VAL A 1 307 ? 6.422 -6.352 -13.812 1 93.62 307 VAL A O 1
ATOM 2356 N N . GLN A 1 308 ? 8.438 -6.602 -12.883 1 95.75 308 GLN A N 1
ATOM 2357 C CA . GLN A 1 308 ? 8.344 -8.039 -12.648 1 95.75 308 GLN A CA 1
ATOM 2358 C C . GLN A 1 308 ? 8.719 -8.391 -11.211 1 95.75 308 GLN A C 1
ATOM 2360 O O . GLN A 1 308 ? 9.789 -8.938 -10.961 1 95.75 308 GLN A O 1
ATOM 2365 N N . ARG A 1 309 ? 7.824 -8.062 -10.32 1 97.69 309 ARG A N 1
ATOM 2366 C CA . ARG A 1 309 ? 8 -8.375 -8.906 1 97.69 309 ARG A CA 1
ATOM 2367 C C . ARG A 1 309 ? 6.723 -8.953 -8.312 1 97.69 309 ARG A C 1
ATOM 2369 O O . ARG A 1 309 ? 5.68 -8.289 -8.305 1 97.69 309 ARG A O 1
ATOM 2376 N N . PHE A 1 310 ? 6.828 -10.188 -7.844 1 98.31 310 PHE A N 1
ATOM 2377 C CA . PHE A 1 310 ? 5.688 -10.82 -7.199 1 98.31 310 PHE A CA 1
ATOM 2378 C C . PHE A 1 310 ? 6.09 -11.422 -5.855 1 98.31 310 PHE A C 1
ATOM 2380 O O . PHE A 1 310 ? 7.109 -12.109 -5.758 1 98.31 310 PHE A O 1
ATOM 2387 N N . HIS A 1 311 ? 5.379 -11.102 -4.793 1 98.81 311 HIS A N 1
ATOM 2388 C CA . HIS A 1 311 ? 5.602 -11.656 -3.461 1 98.81 311 HIS A CA 1
ATOM 2389 C C . HIS A 1 311 ? 4.297 -12.141 -2.84 1 98.81 311 HIS A C 1
ATOM 2391 O O . HIS A 1 311 ? 3.344 -11.367 -2.709 1 98.81 311 HIS A O 1
ATOM 2397 N N . ALA A 1 312 ? 4.211 -13.414 -2.539 1 98.88 312 ALA A N 1
ATOM 2398 C CA . ALA A 1 312 ? 3.131 -14.008 -1.759 1 98.88 312 ALA A CA 1
ATOM 2399 C C . ALA A 1 312 ? 3.623 -14.438 -0.378 1 98.88 312 ALA A C 1
ATOM 2401 O O . ALA A 1 312 ? 4.598 -15.18 -0.261 1 98.88 312 ALA A O 1
ATOM 2402 N N . GLN A 1 313 ? 2.922 -14 0.648 1 98.69 313 GLN A N 1
ATOM 2403 C CA . GLN A 1 313 ? 3.373 -14.25 2.014 1 98.69 313 GLN A CA 1
ATOM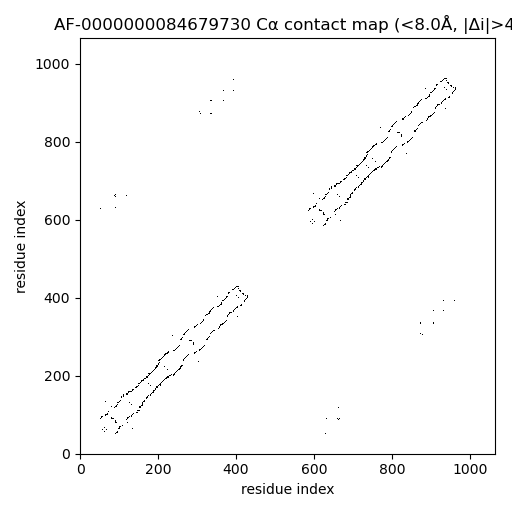 2404 C C . GLN A 1 313 ? 2.209 -14.672 2.908 1 98.69 313 GLN A C 1
ATOM 2406 O O . GLN A 1 313 ? 1.12 -14.102 2.828 1 98.69 313 GLN A O 1
ATOM 2411 N N . ASP A 1 314 ? 2.352 -15.648 3.781 1 98.56 314 ASP A N 1
ATOM 2412 C CA . ASP A 1 314 ? 1.417 -16.031 4.836 1 98.56 314 ASP A CA 1
ATOM 2413 C C . ASP A 1 314 ? 0.091 -16.516 4.246 1 98.56 314 ASP A C 1
ATOM 2415 O O . ASP A 1 314 ? -0.979 -16.188 4.762 1 98.56 314 ASP A O 1
ATOM 2419 N N . ILE A 1 315 ? 0.188 -17.234 3.139 1 98.81 315 ILE A N 1
ATOM 2420 C CA . ILE A 1 315 ? -1.048 -17.641 2.482 1 98.81 315 ILE A CA 1
ATOM 2421 C C . ILE A 1 315 ? -1.213 -19.156 2.594 1 98.81 315 ILE A C 1
ATOM 2423 O O . ILE A 1 315 ? -0.249 -19.906 2.426 1 98.81 315 ILE A O 1
ATOM 2427 N N . ARG A 1 316 ? -2.377 -19.578 2.893 1 98.75 316 ARG A N 1
ATOM 2428 C CA . ARG A 1 316 ? -2.766 -20.984 2.828 1 98.75 316 ARG A CA 1
ATOM 2429 C C . ARG A 1 316 ? -3.547 -21.266 1.553 1 98.75 316 ARG A C 1
ATOM 2431 O O . ARG A 1 316 ? -4.617 -20.703 1.327 1 98.75 316 ARG A O 1
ATOM 2438 N N . PHE A 1 317 ? -2.982 -22.172 0.75 1 98.62 317 PHE A N 1
ATOM 2439 C CA . PHE A 1 317 ? -3.631 -22.594 -0.488 1 98.62 317 PHE A CA 1
ATOM 2440 C C . PHE A 1 317 ? -4.262 -23.969 -0.329 1 98.62 317 PHE A C 1
ATOM 2442 O O . PHE A 1 317 ? -3.746 -24.812 0.41 1 98.62 317 PHE A O 1
ATOM 2449 N N . GLU A 1 318 ? -5.383 -24.172 -1.029 1 97.75 318 GLU A N 1
ATOM 2450 C CA . GLU A 1 318 ? -5.879 -25.531 -1.21 1 97.75 318 GLU A CA 1
ATOM 2451 C C . GLU A 1 318 ? -5.812 -25.953 -2.676 1 97.75 318 GLU A C 1
ATOM 2453 O O . GLU A 1 318 ? -6.535 -25.406 -3.516 1 97.75 318 GLU A O 1
ATOM 2458 N N . VAL A 1 319 ? -4.953 -26.875 -2.982 1 95.81 319 VAL A N 1
ATOM 2459 C CA . VAL A 1 319 ? -4.867 -27.5 -4.301 1 95.81 319 VAL A CA 1
ATOM 2460 C C . VAL A 1 319 ? -5.793 -28.703 -4.363 1 95.81 319 VAL A C 1
ATOM 2462 O O . VAL A 1 319 ? -5.422 -29.797 -3.941 1 95.81 319 VAL A O 1
ATOM 2465 N N . ARG A 1 320 ? -6.941 -28.484 -4.961 1 95.69 320 ARG A N 1
ATOM 2466 C CA . ARG A 1 320 ? -8 -29.484 -4.797 1 95.69 320 ARG A CA 1
ATOM 2467 C C . ARG A 1 320 ? -8.047 -30.438 -5.988 1 95.69 320 ARG A C 1
ATOM 2469 O O . ARG A 1 320 ? -8.703 -31.484 -5.93 1 95.69 320 ARG A O 1
ATOM 2476 N N . ASP A 1 321 ? -7.41 -30.094 -7.047 1 92.69 321 ASP A N 1
ATOM 2477 C CA . ASP A 1 321 ? -7.34 -30.969 -8.211 1 92.69 321 ASP A CA 1
ATOM 2478 C C . ASP A 1 321 ? -6.184 -30.578 -9.125 1 92.69 321 ASP A C 1
ATOM 2480 O O . ASP A 1 321 ? -5.578 -29.516 -8.945 1 92.69 321 ASP A O 1
ATOM 2484 N N . PRO A 1 322 ? -5.891 -31.344 -10.148 1 94.19 322 PRO A N 1
ATOM 2485 C CA . PRO A 1 322 ? -4.723 -31.094 -10.992 1 94.19 322 PRO A CA 1
ATOM 2486 C C . PRO A 1 322 ? -4.875 -29.828 -11.844 1 94.19 322 PRO A C 1
ATOM 2488 O O . PRO A 1 322 ? -3.889 -29.328 -12.383 1 94.19 322 PRO A O 1
ATOM 2491 N N . ASP A 1 323 ? -6.109 -29.328 -12 1 95.81 323 ASP A N 1
ATOM 2492 C CA . ASP A 1 323 ? -6.34 -28.156 -12.844 1 95.81 323 ASP A CA 1
ATOM 2493 C C . ASP A 1 323 ? -6.25 -26.875 -12.031 1 95.81 323 ASP A C 1
ATOM 2495 O O . ASP A 1 323 ? -6.316 -25.781 -12.586 1 95.81 323 ASP A O 1
ATOM 2499 N N . ALA A 1 324 ? -6.113 -26.969 -10.727 1 96.88 324 ALA A N 1
ATOM 2500 C CA . ALA A 1 324 ? -5.883 -25.797 -9.875 1 96.88 324 ALA A CA 1
ATOM 2501 C C . ALA A 1 324 ? -4.402 -25.453 -9.812 1 96.88 324 ALA A C 1
ATOM 2503 O O . ALA A 1 324 ? -3.58 -26.25 -9.359 1 96.88 324 ALA A O 1
ATOM 2504 N N . VAL A 1 325 ? -4.094 -24.328 -10.281 1 98.38 325 VAL A N 1
ATOM 2505 C CA . VAL A 1 325 ? -2.707 -23.891 -10.383 1 98.38 325 VAL A CA 1
ATOM 2506 C C . VAL A 1 325 ? -2.496 -22.672 -9.484 1 98.38 325 VAL A C 1
ATOM 2508 O O . VAL A 1 325 ? -3.314 -21.75 -9.477 1 98.38 325 VAL A O 1
ATOM 2511 N N . VAL A 1 326 ? -1.444 -22.719 -8.672 1 98.81 326 VAL A N 1
ATOM 2512 C CA . VAL A 1 326 ? -1.143 -21.594 -7.801 1 98.81 326 VAL A CA 1
ATOM 2513 C C . VAL A 1 326 ? -0.545 -20.453 -8.625 1 98.81 326 VAL A C 1
ATOM 2515 O O . VAL A 1 326 ? -1.033 -19.312 -8.578 1 98.81 326 VAL A O 1
ATOM 2518 N N . ILE A 1 327 ? 0.479 -20.797 -9.43 1 98.88 327 ILE A N 1
ATOM 2519 C CA . ILE A 1 327 ? 1.121 -19.781 -10.25 1 98.88 327 ILE A CA 1
ATOM 2520 C C . ILE A 1 327 ? 1.562 -20.391 -11.578 1 98.88 327 ILE A C 1
ATOM 2522 O O . ILE A 1 327 ? 2.01 -21.531 -11.625 1 98.88 327 ILE A O 1
ATOM 2526 N N . ASP A 1 328 ? 1.384 -19.672 -12.633 1 98.56 328 ASP A N 1
ATOM 2527 C CA . ASP A 1 328 ? 1.958 -19.906 -13.953 1 98.56 328 ASP A CA 1
ATOM 2528 C C . ASP A 1 328 ? 2.646 -18.656 -14.477 1 98.56 328 ASP A C 1
ATOM 2530 O O . ASP A 1 328 ? 1.982 -17.703 -14.891 1 98.56 328 ASP A O 1
ATOM 2534 N N . CYS A 1 329 ? 3.967 -18.641 -14.438 1 97.81 329 CYS A N 1
ATOM 2535 C CA . CYS A 1 329 ? 4.738 -17.422 -14.688 1 97.81 329 CYS A CA 1
ATOM 2536 C C . CYS A 1 329 ? 5.73 -17.641 -15.82 1 97.81 329 CYS A C 1
ATOM 2538 O O . CYS A 1 329 ? 6.535 -18.578 -15.789 1 97.81 329 CYS A O 1
ATOM 2540 N N . ALA A 1 330 ? 5.691 -16.688 -16.734 1 96.31 330 ALA A N 1
ATOM 2541 C CA . ALA A 1 330 ? 6.594 -16.766 -17.891 1 96.31 330 ALA A CA 1
ATOM 2542 C C . ALA A 1 330 ? 7.559 -15.586 -17.906 1 96.31 330 ALA A C 1
ATOM 2544 O O . ALA A 1 330 ? 8.188 -15.312 -18.938 1 96.31 330 ALA A O 1
ATOM 2545 N N . TRP A 1 331 ? 7.656 -14.797 -16.844 1 95.38 331 TRP A N 1
ATOM 2546 C CA . TRP A 1 331 ? 8.539 -13.641 -16.797 1 95.38 331 TRP A CA 1
ATOM 2547 C C . TRP A 1 331 ? 9.969 -14.023 -17.156 1 95.38 331 TRP A C 1
ATOM 2549 O O . TRP A 1 331 ? 10.453 -15.086 -16.766 1 95.38 331 TRP A O 1
ATOM 2559 N N . SER A 1 332 ? 10.656 -13.141 -17.844 1 91.88 332 SER A N 1
ATOM 2560 C CA . SER A 1 332 ? 12.031 -13.414 -18.25 1 91.88 332 SER A CA 1
ATOM 2561 C C . SER A 1 332 ? 13.023 -12.766 -17.281 1 91.88 332 SER A C 1
ATOM 2563 O O . SER A 1 332 ? 14.234 -12.828 -17.5 1 91.88 332 SER A O 1
ATOM 2565 N N . GLY A 1 333 ? 12.516 -12.117 -16.297 1 92.12 333 GLY A N 1
ATOM 2566 C CA . GLY A 1 333 ? 13.297 -11.469 -15.258 1 92.12 333 GLY A CA 1
ATOM 2567 C C . GLY A 1 333 ? 12.508 -11.18 -14 1 92.12 333 GLY A C 1
ATOM 2568 O O . GLY A 1 333 ? 11.43 -11.742 -13.797 1 92.12 333 GLY A O 1
ATOM 2569 N N . GLY A 1 334 ? 13.164 -10.453 -13.109 1 94.88 334 GLY A N 1
ATOM 2570 C CA . GLY A 1 334 ? 12.477 -10.07 -11.891 1 94.88 334 GLY A CA 1
ATOM 2571 C C . GLY A 1 334 ? 12.539 -11.125 -10.805 1 94.88 334 GLY A C 1
ATOM 2572 O O . GLY A 1 334 ? 13.469 -11.93 -10.773 1 94.88 334 GLY A O 1
ATOM 2573 N N . THR A 1 335 ? 11.578 -10.984 -9.891 1 97.5 335 THR A N 1
ATOM 2574 C CA . THR A 1 335 ? 11.586 -11.859 -8.727 1 97.5 335 THR A CA 1
ATOM 2575 C C . THR A 1 335 ? 10.188 -12.398 -8.438 1 97.5 335 THR A C 1
ATOM 2577 O O . THR A 1 335 ? 9.203 -11.68 -8.578 1 97.5 335 THR A O 1
ATOM 2580 N N . VAL A 1 336 ? 10.133 -13.695 -8.148 1 98.38 336 VAL A N 1
ATOM 2581 C CA . VAL A 1 336 ? 8.945 -14.359 -7.609 1 98.38 336 VAL A CA 1
ATOM 2582 C C . VAL A 1 336 ? 9.281 -15 -6.262 1 98.38 336 VAL A C 1
ATOM 2584 O O . VAL A 1 336 ? 10.172 -15.844 -6.172 1 98.38 336 VAL A O 1
ATOM 2587 N N . HIS A 1 337 ? 8.602 -14.57 -5.242 1 98.81 337 HIS A N 1
ATOM 2588 C CA . HIS A 1 337 ? 8.945 -15.016 -3.896 1 98.81 337 HIS A CA 1
ATOM 2589 C C . HIS A 1 337 ? 7.703 -15.477 -3.137 1 98.81 337 HIS A C 1
ATOM 2591 O O . HIS A 1 337 ? 6.734 -14.719 -3.014 1 98.81 337 HIS A O 1
ATOM 2597 N N . PHE A 1 338 ? 7.676 -16.75 -2.682 1 98.88 338 PHE A N 1
ATOM 2598 C CA . PHE A 1 338 ? 6.703 -17.266 -1.73 1 98.88 338 PHE A CA 1
ATOM 2599 C C . PHE A 1 338 ? 7.332 -17.438 -0.351 1 98.88 338 PHE A C 1
ATOM 2601 O O . PHE A 1 338 ? 8.32 -18.156 -0.197 1 98.88 338 PHE A O 1
ATOM 2608 N N . SER A 1 339 ? 6.828 -16.781 0.645 1 98.62 339 SER A N 1
ATOM 2609 C CA . SER A 1 339 ? 7.336 -16.906 2.008 1 98.62 339 SER A CA 1
ATOM 2610 C C . SER A 1 339 ? 6.219 -17.266 2.982 1 98.62 339 SER A C 1
ATOM 2612 O O . SER A 1 339 ? 5.16 -16.641 2.98 1 98.62 339 SER A O 1
ATOM 2614 N N . ASP A 1 340 ? 6.414 -18.312 3.77 1 98.56 340 ASP A N 1
ATOM 2615 C CA . ASP A 1 340 ? 5.52 -18.75 4.832 1 98.56 340 ASP A CA 1
ATOM 2616 C C . ASP A 1 340 ? 4.152 -19.156 4.273 1 98.56 340 ASP A C 1
ATOM 2618 O O . ASP A 1 340 ? 3.117 -18.828 4.855 1 98.56 340 ASP A O 1
ATOM 2622 N N . CYS A 1 341 ? 4.23 -19.812 3.082 1 98.81 341 CYS A N 1
ATOM 2623 C CA . CYS A 1 341 ? 3 -20.297 2.461 1 98.81 341 CYS A CA 1
ATOM 2624 C C . CYS A 1 341 ? 2.85 -21.797 2.631 1 98.81 341 CYS A C 1
ATOM 2626 O O . CYS A 1 341 ? 3.828 -22.5 2.904 1 98.81 341 CYS A O 1
ATOM 2628 N N . ASP A 1 342 ? 1.578 -22.281 2.529 1 98.81 342 ASP A N 1
ATOM 2629 C CA . ASP A 1 342 ? 1.252 -23.688 2.67 1 98.81 342 ASP A CA 1
ATOM 2630 C C . ASP A 1 342 ? 0.2 -24.125 1.648 1 98.81 342 ASP A C 1
ATOM 2632 O O . ASP A 1 342 ? -0.901 -23.562 1.617 1 98.81 342 ASP A O 1
ATOM 2636 N N . ASP A 1 343 ? 0.567 -25.078 0.779 1 98.38 343 ASP A N 1
ATOM 2637 C CA . ASP A 1 343 ? -0.419 -25.562 -0.184 1 98.38 343 ASP A CA 1
ATOM 2638 C C . ASP A 1 343 ? -0.684 -27.047 -0.002 1 98.38 343 ASP A C 1
ATOM 2640 O O . ASP A 1 343 ? -1.113 -27.734 -0.938 1 98.38 343 ASP A O 1
ATOM 2644 N N . THR A 1 344 ? -0.588 -27.594 1.206 1 97.44 344 THR A N 1
ATOM 2645 C CA . THR A 1 344 ? -0.591 -29.031 1.421 1 97.44 344 THR A CA 1
ATOM 2646 C C . THR A 1 344 ? -1.942 -29.5 1.958 1 97.44 344 THR A C 1
ATOM 2648 O O . THR A 1 344 ? -2.092 -30.656 2.363 1 97.44 344 THR A O 1
ATOM 2651 N N . ALA A 1 345 ? -2.906 -28.656 1.903 1 95.56 345 ALA A N 1
ATOM 2652 C CA . ALA A 1 345 ? -4.18 -28.969 2.553 1 95.56 345 ALA A CA 1
ATOM 2653 C C . ALA A 1 345 ? -4.754 -30.281 2.033 1 95.56 345 ALA A C 1
ATOM 2655 O O . ALA A 1 345 ? -5.363 -31.031 2.789 1 95.56 345 ALA A O 1
ATOM 2656 N N . PHE A 1 346 ? -4.5 -30.609 0.754 1 94.56 346 PHE A N 1
ATOM 2657 C CA . PHE A 1 346 ? -5.051 -31.812 0.151 1 94.56 346 PHE A CA 1
ATOM 2658 C C . PHE A 1 346 ? -3.941 -32.781 -0.211 1 94.56 346 PHE A C 1
ATOM 2660 O O . PHE A 1 346 ? -4.113 -33.656 -1.088 1 94.56 346 PHE A O 1
ATOM 2667 N N . ALA A 1 347 ? -2.93 -32.75 0.435 1 93.5 347 ALA A N 1
ATOM 2668 C CA . ALA A 1 347 ? -1.775 -33.594 0.121 1 93.5 347 ALA A CA 1
ATOM 2669 C C . ALA A 1 347 ? -2.086 -35.062 0.363 1 93.5 347 ALA A C 1
ATOM 2671 O O . ALA A 1 347 ? -1.398 -35.938 -0.16 1 93.5 347 ALA A O 1
ATOM 2672 N N . PHE A 1 348 ? -3.088 -35.344 1.158 1 93 348 PHE A N 1
ATOM 2673 C CA . PHE A 1 348 ? -3.441 -36.719 1.513 1 93 348 PHE A CA 1
ATOM 2674 C C . PHE A 1 348 ? -4.219 -37.375 0.385 1 93 348 PHE A C 1
ATOM 2676 O O . PHE A 1 348 ? -4.402 -38.594 0.388 1 93 348 PHE A O 1
ATOM 2683 N N . LYS A 1 349 ? -4.637 -36.656 -0.57 1 94.69 349 LYS A N 1
ATOM 2684 C CA . LYS A 1 349 ? -5.402 -37.188 -1.684 1 94.69 349 LYS A CA 1
ATOM 2685 C C . LYS A 1 349 ? -4.484 -37.875 -2.693 1 94.69 349 LYS A C 1
ATOM 2687 O O . LYS A 1 349 ? -3.35 -37.438 -2.898 1 94.69 349 LYS A O 1
ATOM 2692 N N . ASP A 1 350 ? -5.004 -38.844 -3.461 1 92 350 ASP A N 1
ATOM 2693 C CA . ASP A 1 350 ? -4.242 -39.688 -4.391 1 92 350 ASP A CA 1
ATOM 2694 C C . ASP A 1 350 ? -3.666 -38.844 -5.527 1 92 350 ASP A C 1
ATOM 2696 O O . ASP A 1 350 ? -2.531 -39.062 -5.957 1 92 350 ASP A O 1
ATOM 2700 N N . PHE A 1 351 ? -4.359 -37.844 -5.926 1 92.06 351 PHE A N 1
ATOM 2701 C CA . PHE A 1 351 ? -3.941 -37.094 -7.086 1 92.06 351 PHE A CA 1
ATOM 2702 C C . PHE A 1 351 ? -2.82 -36.125 -6.719 1 92.06 351 PHE A C 1
ATOM 2704 O O . PHE A 1 351 ? -2.154 -35.562 -7.598 1 92.06 351 PHE A O 1
ATOM 2711 N N . SER A 1 352 ? -2.615 -35.875 -5.465 1 93.31 352 SER A N 1
ATOM 2712 C CA . SER A 1 352 ? -1.798 -34.781 -4.984 1 93.31 352 SER A CA 1
ATOM 2713 C C . SER A 1 352 ? -0.337 -34.938 -5.383 1 93.31 352 SER A C 1
ATOM 2715 O O . SER A 1 352 ? 0.376 -33.969 -5.598 1 93.31 352 SER A O 1
ATOM 2717 N N . THR A 1 353 ? 0.125 -36.188 -5.523 1 94.25 353 THR A N 1
ATOM 2718 C CA . THR A 1 353 ? 1.526 -36.438 -5.824 1 94.25 353 THR A CA 1
ATOM 2719 C C . THR A 1 353 ? 1.875 -35.969 -7.234 1 94.25 353 THR A C 1
ATOM 2721 O O . THR A 1 353 ? 3.031 -35.656 -7.52 1 94.25 353 THR A O 1
ATOM 2724 N N . ASP A 1 354 ? 0.87 -35.875 -8.055 1 94.31 354 ASP A N 1
ATOM 2725 C CA . ASP A 1 354 ? 1.163 -35.625 -9.461 1 94.31 354 ASP A CA 1
ATOM 2726 C C . ASP A 1 354 ? 0.758 -34.219 -9.859 1 94.31 354 ASP A C 1
ATOM 2728 O O . ASP A 1 354 ? 1.007 -33.781 -10.984 1 94.31 354 ASP A O 1
ATOM 2732 N N . VAL A 1 355 ? 0.183 -33.5 -8.953 1 96.62 355 VAL A N 1
ATOM 2733 C CA . VAL A 1 355 ? -0.231 -32.156 -9.305 1 96.62 355 VAL A CA 1
ATOM 2734 C C . VAL A 1 355 ? 1 -31.281 -9.547 1 96.62 355 VAL A C 1
ATOM 2736 O O . VAL A 1 355 ? 2.084 -31.562 -9.031 1 96.62 355 VAL A O 1
ATOM 2739 N N . ARG A 1 356 ? 0.837 -30.219 -10.383 1 97.5 356 ARG A N 1
ATOM 2740 C CA . ARG A 1 356 ? 1.854 -29.219 -10.688 1 97.5 356 ARG A CA 1
ATOM 2741 C C . ARG A 1 356 ? 1.33 -27.812 -10.438 1 97.5 356 ARG A C 1
ATOM 2743 O O . ARG A 1 356 ? 1.165 -27.031 -11.375 1 97.5 356 ARG A O 1
ATOM 2750 N N . PRO A 1 357 ? 1.161 -27.484 -9.18 1 98 357 PRO A N 1
ATOM 2751 C CA . PRO A 1 357 ? 0.481 -26.219 -8.867 1 98 357 PRO A CA 1
ATOM 2752 C C . PRO A 1 357 ? 1.337 -25 -9.18 1 98 357 PRO A C 1
ATOM 2754 O O . PRO A 1 357 ? 0.809 -23.891 -9.336 1 98 357 PRO A O 1
ATOM 2757 N N . HIS A 1 358 ? 2.689 -25.156 -9.242 1 98.69 358 HIS A N 1
ATOM 2758 C CA . HIS A 1 358 ? 3.596 -24.047 -9.547 1 98.69 358 HIS A CA 1
ATOM 2759 C C . HIS A 1 358 ? 4.352 -24.312 -10.852 1 98.69 358 HIS A C 1
ATOM 2761 O O . HIS A 1 358 ? 5.066 -25.312 -10.969 1 98.69 358 HIS A O 1
ATOM 2767 N N . ARG A 1 359 ? 4.188 -23.391 -11.773 1 98.25 359 ARG A N 1
ATOM 2768 C CA . ARG A 1 359 ? 4.742 -23.547 -13.117 1 98.25 359 ARG A CA 1
ATOM 2769 C C . ARG A 1 359 ? 5.5 -22.297 -13.547 1 98.25 359 ARG A C 1
ATOM 2771 O O . ARG A 1 359 ? 5.008 -21.172 -13.375 1 98.25 359 ARG A O 1
ATOM 2778 N N . TYR A 1 360 ? 6.723 -22.516 -14.031 1 97.56 360 TYR A N 1
ATOM 2779 C CA . TYR A 1 360 ? 7.543 -21.375 -14.406 1 97.56 360 TYR A CA 1
ATOM 2780 C C . TYR A 1 360 ? 8.242 -21.625 -15.734 1 97.56 360 TYR A C 1
ATOM 2782 O O . TYR A 1 360 ? 8.57 -22.766 -16.062 1 97.56 360 TYR A O 1
ATOM 2790 N N . THR A 1 361 ? 8.422 -20.562 -16.453 1 95.62 361 THR A N 1
ATOM 2791 C CA . THR A 1 361 ? 9.453 -20.5 -17.484 1 95.62 361 THR A CA 1
ATOM 2792 C C . THR A 1 361 ? 10.672 -19.734 -16.984 1 95.62 361 THR A C 1
ATOM 2794 O O . THR A 1 361 ? 10.547 -18.641 -16.438 1 95.62 361 THR A O 1
ATOM 2797 N N . VAL A 1 362 ? 11.805 -20.328 -17.109 1 93.81 362 VAL A N 1
ATOM 2798 C CA . VAL A 1 362 ? 13.008 -19.703 -16.578 1 93.81 362 VAL A CA 1
ATOM 2799 C C . VAL A 1 362 ? 14.016 -19.469 -17.703 1 93.81 362 VAL A C 1
ATOM 2801 O O . VAL A 1 362 ? 14.125 -20.266 -18.625 1 93.81 362 VAL A O 1
ATOM 2804 N N . GLY A 1 363 ? 14.656 -18.328 -17.609 1 89.62 363 GLY A N 1
ATOM 2805 C CA . GLY A 1 363 ? 15.695 -17.953 -18.562 1 89.62 363 GLY A CA 1
ATOM 2806 C C . GLY A 1 363 ? 16.984 -17.516 -17.906 1 89.62 363 GLY A C 1
ATOM 2807 O O . GLY A 1 363 ? 17.188 -17.766 -16.719 1 89.62 363 GLY A O 1
ATOM 2808 N N . PRO A 1 364 ? 17.859 -16.922 -18.688 1 87.75 364 PRO A N 1
ATOM 2809 C CA . PRO A 1 364 ? 19.188 -16.578 -18.172 1 87.75 364 PRO A CA 1
ATOM 2810 C C . PRO A 1 364 ? 19.156 -15.453 -17.156 1 87.75 364 PRO A C 1
ATOM 2812 O O . PRO A 1 364 ? 20.109 -15.281 -16.391 1 87.75 364 PRO A O 1
ATOM 2815 N N . ARG A 1 365 ? 18.062 -14.758 -17.109 1 86.38 365 ARG A N 1
ATOM 2816 C CA . ARG A 1 365 ? 18 -13.656 -16.156 1 86.38 365 ARG A CA 1
ATOM 2817 C C . ARG A 1 365 ? 16.844 -13.836 -15.188 1 86.38 365 ARG A C 1
ATOM 2819 O O . ARG A 1 365 ? 16.406 -12.883 -14.531 1 86.38 365 ARG A O 1
ATOM 2826 N N . GLY A 1 366 ? 16.391 -15.039 -15.219 1 86.75 366 GLY A N 1
ATOM 2827 C CA . GLY A 1 366 ? 15.328 -15.328 -14.266 1 86.75 366 GLY A CA 1
ATOM 2828 C C . GLY A 1 366 ? 14.016 -15.695 -14.93 1 86.75 366 GLY A C 1
ATOM 2829 O O . GLY A 1 366 ? 14 -16.141 -16.078 1 86.75 366 GLY A O 1
ATOM 2830 N N . PRO A 1 367 ? 12.906 -15.375 -14.164 1 94.06 367 PRO A N 1
ATOM 2831 C CA . PRO A 1 367 ? 12.836 -14.727 -12.852 1 94.06 367 PRO A CA 1
ATOM 2832 C C . PRO A 1 367 ? 13.586 -15.508 -11.773 1 94.06 367 PRO A C 1
ATOM 2834 O O . PRO A 1 367 ? 13.742 -16.734 -11.883 1 94.06 367 PRO A O 1
ATOM 2837 N N . LEU A 1 368 ? 14.195 -14.758 -10.773 1 96.56 368 LEU A N 1
ATOM 2838 C CA . LEU A 1 368 ? 14.656 -15.422 -9.555 1 96.56 368 LEU A CA 1
ATOM 2839 C C . LEU A 1 368 ? 13.469 -15.891 -8.719 1 96.56 368 LEU A C 1
ATOM 2841 O O . LEU A 1 368 ? 12.625 -15.094 -8.328 1 96.56 368 LEU A O 1
ATOM 2845 N N . ILE A 1 369 ? 13.414 -17.203 -8.508 1 98.12 369 ILE A N 1
ATOM 2846 C CA . ILE A 1 369 ? 12.289 -17.812 -7.816 1 98.12 369 ILE A CA 1
ATOM 2847 C C . ILE A 1 369 ? 12.727 -18.312 -6.445 1 98.12 369 ILE A C 1
ATOM 2849 O O . ILE A 1 369 ? 13.68 -19.094 -6.34 1 98.12 369 ILE A O 1
ATOM 2853 N N . ARG A 1 370 ? 12.039 -17.844 -5.438 1 98.5 370 ARG A N 1
ATOM 2854 C CA . ARG A 1 370 ? 12.406 -18.266 -4.086 1 98.5 370 ARG A CA 1
ATOM 2855 C C . ARG A 1 370 ? 11.188 -18.734 -3.312 1 98.5 370 ARG A C 1
ATOM 2857 O O . ARG A 1 370 ? 10.125 -18.109 -3.361 1 98.5 370 ARG A O 1
ATOM 2864 N N . TYR A 1 371 ? 11.289 -19.891 -2.688 1 98.69 371 TYR A N 1
ATOM 2865 C CA . TYR A 1 371 ? 10.375 -20.391 -1.662 1 98.69 371 TYR A CA 1
ATOM 2866 C C . TYR A 1 371 ? 11.055 -20.438 -0.301 1 98.69 371 TYR A C 1
ATOM 2868 O O . TYR A 1 371 ? 12.07 -21.125 -0.129 1 98.69 371 TYR A O 1
ATOM 2876 N N . ASP A 1 372 ? 10.5 -19.672 0.627 1 98.19 372 ASP A N 1
ATOM 2877 C CA . ASP A 1 372 ? 11.078 -19.547 1.963 1 98.19 372 ASP A CA 1
ATOM 2878 C C . ASP A 1 372 ? 10.086 -20 3.031 1 98.19 372 ASP A C 1
ATOM 2880 O O . ASP A 1 372 ? 9.031 -19.391 3.201 1 98.19 372 ASP A O 1
ATOM 2884 N N . SER A 1 373 ? 10.461 -21.078 3.789 1 98.25 373 SER A N 1
ATOM 2885 C CA . SER A 1 373 ? 9.656 -21.547 4.906 1 98.25 373 SER A CA 1
ATOM 2886 C C . SER A 1 373 ? 8.258 -21.953 4.449 1 98.25 373 SER A C 1
ATOM 2888 O O . SER A 1 373 ? 7.266 -21.594 5.09 1 98.25 373 SER A O 1
ATOM 2890 N N . CYS A 1 374 ? 8.227 -22.672 3.281 1 98.75 374 CYS A N 1
ATOM 2891 C CA . CYS A 1 374 ? 6.934 -23.078 2.732 1 98.75 374 CYS A CA 1
ATOM 2892 C C . CYS A 1 374 ? 6.715 -24.562 2.916 1 98.75 374 CYS A C 1
ATOM 2894 O O . CYS A 1 374 ? 7.664 -25.312 3.156 1 98.75 374 CYS A O 1
ATOM 2896 N N . GLN A 1 375 ? 5.469 -25 2.936 1 98.62 375 GLN A N 1
ATOM 2897 C CA . GLN A 1 375 ? 5.039 -26.391 2.816 1 98.62 375 GLN A CA 1
ATOM 2898 C C . GLN A 1 375 ? 4.371 -26.641 1.469 1 98.62 375 GLN A C 1
ATOM 2900 O O . GLN A 1 375 ? 3.393 -25.984 1.119 1 98.62 375 GLN A O 1
ATOM 2905 N N . LEU A 1 376 ? 4.934 -27.594 0.775 1 98.5 376 LEU A N 1
ATOM 2906 C CA . LEU A 1 376 ? 4.609 -27.641 -0.646 1 98.5 376 LEU A CA 1
ATOM 2907 C C . LEU A 1 376 ? 4.176 -29.047 -1.061 1 98.5 376 LEU A C 1
ATOM 2909 O O . LEU A 1 376 ? 4.75 -30.031 -0.602 1 98.5 376 LEU A O 1
ATOM 2913 N N . VAL A 1 377 ? 3.15 -29.078 -1.967 1 97.94 377 VAL A N 1
ATOM 2914 C CA . VAL A 1 377 ? 2.6 -30.344 -2.424 1 97.94 377 VAL A CA 1
ATOM 2915 C C . VAL A 1 377 ? 2.963 -30.578 -3.889 1 97.94 377 VAL A C 1
ATOM 2917 O O . VAL A 1 377 ? 3.271 -29.625 -4.613 1 97.94 377 VAL A O 1
ATOM 2920 N N . GLY A 1 378 ? 2.932 -31.875 -4.344 1 97.62 378 GLY A N 1
ATOM 2921 C CA . GLY A 1 378 ? 3.129 -32.219 -5.742 1 97.62 378 GLY A CA 1
ATOM 2922 C C . GLY A 1 378 ? 4.551 -31.984 -6.219 1 97.62 378 GLY A C 1
ATOM 2923 O O . GLY A 1 378 ? 5.508 -32.312 -5.523 1 97.62 378 GLY A O 1
ATOM 2924 N N . ARG A 1 379 ? 4.641 -31.531 -7.512 1 96.94 379 ARG A N 1
ATOM 2925 C CA . ARG A 1 379 ? 5.895 -31.141 -8.141 1 96.94 379 ARG A CA 1
ATOM 2926 C C . ARG A 1 379 ? 5.805 -29.719 -8.688 1 96.94 379 ARG A C 1
ATOM 2928 O O . ARG A 1 379 ? 4.73 -29.266 -9.094 1 96.94 379 ARG A O 1
ATOM 2935 N N . HIS A 1 380 ? 6.914 -29.062 -8.555 1 98.12 380 HIS A N 1
ATOM 2936 C CA . HIS A 1 380 ? 7 -27.797 -9.266 1 98.12 380 HIS A CA 1
ATOM 2937 C C . HIS A 1 380 ? 7.574 -27.984 -10.664 1 98.12 380 HIS A C 1
ATOM 2939 O O . HIS A 1 380 ? 8.578 -28.672 -10.844 1 98.12 380 HIS A O 1
ATOM 2945 N N . GLN A 1 381 ? 6.863 -27.391 -11.625 1 97.12 381 GLN A N 1
ATOM 2946 C CA . GLN A 1 381 ? 7.211 -27.625 -13.031 1 97.12 381 GLN A CA 1
ATOM 2947 C C . GLN A 1 381 ? 7.938 -26.406 -13.617 1 97.12 381 GLN A C 1
ATOM 2949 O O . GLN A 1 381 ? 7.492 -25.281 -13.453 1 97.12 381 GLN A O 1
ATOM 2954 N N . TYR A 1 382 ? 8.992 -26.656 -14.328 1 96.5 382 TYR A N 1
ATOM 2955 C CA . TYR A 1 382 ? 9.781 -25.609 -14.977 1 96.5 382 TYR A CA 1
ATOM 2956 C C . TYR A 1 382 ? 9.906 -25.875 -16.469 1 96.5 382 TYR A C 1
ATOM 2958 O O . TYR A 1 382 ? 9.953 -27.016 -16.906 1 96.5 382 TYR A O 1
ATOM 2966 N N . ARG A 1 383 ? 9.852 -24.766 -17.172 1 93.62 383 ARG A N 1
ATOM 2967 C CA . ARG A 1 383 ? 10.195 -24.703 -18.594 1 93.62 383 ARG A CA 1
ATOM 2968 C C . ARG A 1 383 ? 11.398 -23.797 -18.812 1 93.62 383 ARG A C 1
ATOM 2970 O O . ARG A 1 383 ? 11.617 -22.844 -18.062 1 93.62 383 ARG A O 1
ATOM 2977 N N . THR A 1 384 ? 12.258 -24.141 -19.812 1 89.19 384 THR A N 1
ATOM 2978 C CA . THR A 1 384 ? 13.398 -23.281 -20.094 1 89.19 384 THR A CA 1
ATOM 2979 C C . THR A 1 384 ? 13.141 -22.453 -21.359 1 89.19 384 THR A C 1
ATOM 2981 O O . THR A 1 384 ? 12.609 -22.953 -22.344 1 89.19 384 THR A O 1
ATOM 2984 N N . ALA A 1 385 ? 13.484 -21.281 -21.172 1 81.69 385 ALA A N 1
ATOM 2985 C CA . ALA A 1 385 ? 13.352 -20.375 -22.312 1 81.69 385 ALA A CA 1
ATOM 2986 C C . ALA A 1 385 ? 14.359 -20.734 -23.406 1 81.69 385 ALA A C 1
ATOM 2988 O O . ALA A 1 385 ? 15.398 -21.344 -23.141 1 81.69 385 ALA A O 1
ATOM 2989 N N . ALA A 1 386 ? 13.945 -20.5 -24.625 1 66.56 386 ALA A N 1
ATOM 2990 C CA . ALA A 1 386 ? 14.719 -20.875 -25.797 1 66.56 386 ALA A CA 1
ATOM 2991 C C . ALA A 1 386 ? 16.062 -20.156 -25.844 1 66.56 386 ALA A C 1
ATOM 2993 O O . ALA A 1 386 ? 17.016 -20.641 -26.453 1 66.56 386 ALA A O 1
ATOM 2994 N N . THR A 1 387 ? 16.094 -19.156 -25.156 1 66.62 387 THR A N 1
ATOM 2995 C CA . THR A 1 387 ? 17.297 -18.359 -25.344 1 66.62 387 THR A CA 1
ATOM 2996 C C . THR A 1 387 ? 18.219 -18.453 -24.141 1 66.62 387 THR A C 1
ATOM 2998 O O . THR A 1 387 ? 17.875 -17.969 -23.047 1 66.62 387 THR A O 1
ATOM 3001 N N . GLY A 1 388 ? 19.344 -19.125 -24.312 1 66.75 388 GLY A N 1
ATOM 3002 C CA . GLY A 1 388 ? 20.5 -19.031 -23.422 1 66.75 388 GLY A CA 1
ATOM 3003 C C . GLY A 1 388 ? 20.469 -20.062 -22.312 1 66.75 388 GLY A C 1
ATOM 3004 O O . GLY A 1 388 ? 19.438 -20.719 -22.094 1 66.75 388 GLY A O 1
ATOM 3005 N N . SER A 1 389 ? 21.562 -20.203 -21.703 1 77.88 389 SER A N 1
ATOM 3006 C CA . SER A 1 389 ? 21.734 -21.141 -20.609 1 77.88 389 SER A CA 1
ATOM 3007 C C . SER A 1 389 ? 21.234 -20.531 -19.297 1 77.88 389 SER A C 1
ATOM 3009 O O . SER A 1 389 ? 21.422 -19.344 -19.047 1 77.88 389 SER A O 1
ATOM 3011 N N . VAL A 1 390 ? 20.484 -21.297 -18.578 1 80 390 VAL A N 1
ATOM 3012 C CA . VAL A 1 390 ? 19.984 -20.875 -17.281 1 80 390 VAL A CA 1
ATOM 3013 C C . VAL A 1 390 ? 21.094 -21.047 -16.234 1 80 390 VAL A C 1
ATOM 3015 O O . VAL A 1 390 ? 21.688 -22.109 -16.109 1 80 390 VAL A O 1
ATOM 3018 N N . PRO A 1 391 ? 21.391 -19.922 -15.547 1 75.56 391 PRO A N 1
ATOM 3019 C CA . PRO A 1 391 ? 22.422 -20.031 -14.508 1 75.56 391 PRO A CA 1
ATOM 3020 C C . PRO A 1 391 ? 22.062 -21.031 -13.414 1 75.56 391 PRO A C 1
ATOM 3022 O O . PRO A 1 391 ? 20.906 -21.453 -13.312 1 75.56 391 PRO A O 1
ATOM 3025 N N . ALA A 1 392 ? 23.031 -21.359 -12.617 1 72.12 392 ALA A N 1
ATOM 3026 C CA . ALA A 1 392 ? 22.969 -22.453 -11.641 1 72.12 392 ALA A CA 1
ATOM 3027 C C . ALA A 1 392 ? 21.969 -22.125 -10.523 1 72.12 392 ALA A C 1
ATOM 3029 O O . ALA A 1 392 ? 21.453 -23.031 -9.875 1 72.12 392 ALA A O 1
ATOM 3030 N N . ALA A 1 393 ? 21.703 -20.953 -10.266 1 75.44 393 ALA A N 1
ATOM 3031 C CA . ALA A 1 393 ? 20.812 -20.719 -9.133 1 75.44 393 ALA A CA 1
ATOM 3032 C C . ALA A 1 393 ? 19.828 -19.594 -9.422 1 75.44 393 ALA A C 1
ATOM 3034 O O . ALA A 1 393 ? 19.984 -18.484 -8.906 1 75.44 393 ALA A O 1
ATOM 3035 N N . VAL A 1 394 ? 18.812 -20.078 -10.172 1 90.88 394 VAL A N 1
ATOM 3036 C CA . VAL A 1 394 ? 17.734 -19.125 -10.438 1 90.88 394 VAL A CA 1
ATOM 3037 C C . VAL A 1 394 ? 16.531 -19.453 -9.586 1 90.88 394 VAL A C 1
ATOM 3039 O O . VAL A 1 394 ? 15.664 -18.609 -9.344 1 90.88 394 VAL A O 1
ATOM 3042 N N . VAL A 1 395 ? 16.531 -20.75 -9.07 1 96.56 395 VAL A N 1
ATOM 3043 C CA . VAL A 1 395 ? 15.438 -21.203 -8.219 1 96.56 395 VAL A CA 1
ATOM 3044 C C . VAL A 1 395 ? 15.992 -21.734 -6.902 1 96.56 395 VAL A C 1
ATOM 3046 O O . VAL A 1 395 ? 16.922 -22.547 -6.895 1 96.56 395 VAL A O 1
ATOM 3049 N N . ARG A 1 396 ? 15.445 -21.312 -5.832 1 97.25 396 ARG A N 1
ATOM 3050 C CA . ARG A 1 396 ? 15.922 -21.797 -4.539 1 97.25 396 ARG A CA 1
ATOM 3051 C C . ARG A 1 396 ? 14.758 -22.047 -3.586 1 97.25 396 ARG A C 1
ATOM 3053 O O . ARG A 1 396 ? 13.828 -21.234 -3.504 1 97.25 396 ARG A O 1
ATOM 3060 N N . TYR A 1 397 ? 14.727 -23.25 -2.988 1 97.94 397 TYR A N 1
ATOM 3061 C CA . TYR A 1 397 ? 13.859 -23.609 -1.869 1 97.94 397 TYR A CA 1
ATOM 3062 C C . TYR A 1 397 ? 14.625 -23.562 -0.552 1 97.94 397 TYR A C 1
ATOM 3064 O O . TYR A 1 397 ? 15.594 -24.297 -0.368 1 97.94 397 TYR A O 1
ATOM 3072 N N . ASP A 1 398 ? 14.195 -22.672 0.328 1 97.94 398 ASP A N 1
ATOM 3073 C CA . ASP A 1 398 ? 14.875 -22.484 1.608 1 97.94 398 ASP A CA 1
ATOM 3074 C C . ASP A 1 398 ? 13.984 -22.938 2.768 1 97.94 398 ASP A C 1
ATOM 3076 O O . ASP A 1 398 ? 12.961 -22.312 3.057 1 97.94 398 ASP A O 1
ATOM 3080 N N . MET A 1 399 ? 14.414 -23.984 3.455 1 97.81 399 MET A N 1
ATOM 3081 C CA . MET A 1 399 ? 13.734 -24.469 4.656 1 97.81 399 MET A CA 1
ATOM 3082 C C . MET A 1 399 ? 12.273 -24.781 4.363 1 97.81 399 MET A C 1
ATOM 3084 O O . MET A 1 399 ? 11.383 -24.328 5.078 1 97.81 399 MET A O 1
ATOM 3088 N N . CYS A 1 400 ? 12.109 -25.562 3.258 1 98.5 400 CYS A N 1
ATOM 3089 C CA . CYS A 1 400 ? 10.758 -25.953 2.885 1 98.5 400 CYS A CA 1
ATOM 3090 C C . CYS A 1 400 ? 10.5 -27.406 3.252 1 98.5 400 CYS A C 1
ATOM 3092 O O . CYS A 1 400 ? 11.43 -28.219 3.33 1 98.5 400 CYS A O 1
ATOM 3094 N N . LEU A 1 401 ? 9.258 -27.688 3.582 1 97.88 401 LEU A N 1
ATOM 3095 C CA . LEU A 1 401 ? 8.773 -29.047 3.713 1 97.88 401 LEU A CA 1
ATOM 3096 C C . LEU A 1 401 ? 8.109 -29.516 2.424 1 97.88 401 LEU A C 1
ATOM 3098 O O . LEU A 1 401 ? 7.125 -28.922 1.976 1 97.88 401 LEU A O 1
ATOM 3102 N N . LEU A 1 402 ? 8.688 -30.562 1.846 1 97.56 402 LEU A N 1
ATOM 3103 C CA . LEU A 1 402 ? 8.133 -31.141 0.628 1 97.56 402 LEU A CA 1
ATOM 3104 C C . LEU A 1 402 ? 7.293 -32.375 0.947 1 97.56 402 LEU A C 1
ATOM 3106 O O . LEU A 1 402 ? 7.832 -33.406 1.357 1 97.56 402 LEU A O 1
ATOM 3110 N N . ARG A 1 403 ? 6.051 -32.219 0.691 1 96.44 403 ARG A 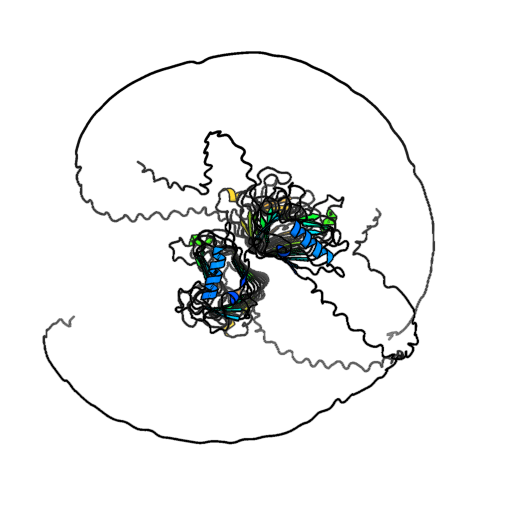N 1
ATOM 3111 C CA . ARG A 1 403 ? 5.121 -33.219 1.232 1 96.44 403 ARG A CA 1
ATOM 3112 C C . ARG A 1 403 ? 5.051 -34.438 0.336 1 96.44 403 ARG A C 1
ATOM 3114 O O . ARG A 1 403 ? 4.805 -35.562 0.814 1 96.44 403 ARG A O 1
ATOM 3121 N N . SER A 1 404 ? 5.348 -34.344 -0.922 1 94.69 404 SER A N 1
ATOM 3122 C CA . SER A 1 404 ? 4.977 -35.406 -1.867 1 94.69 404 SER A CA 1
ATOM 3123 C C . SER A 1 404 ? 6.199 -36.156 -2.352 1 94.69 404 SER A C 1
ATOM 3125 O O . SER A 1 404 ? 6.09 -37.312 -2.781 1 94.69 404 SER A O 1
ATOM 3127 N N . HIS A 1 405 ? 7.332 -35.5 -2.34 1 94.44 405 HIS A N 1
ATOM 3128 C CA . HIS A 1 405 ? 8.508 -36.094 -2.953 1 94.44 405 HIS A CA 1
ATOM 3129 C C . HIS A 1 405 ? 9.773 -35.75 -2.18 1 94.44 405 HIS A C 1
ATOM 3131 O O . HIS A 1 405 ? 9.781 -34.812 -1.39 1 94.44 405 HIS A O 1
ATOM 3137 N N . GLU A 1 406 ? 10.836 -36.562 -2.52 1 94 406 GLU A N 1
ATOM 3138 C CA . GLU A 1 406 ? 12.18 -36.156 -2.145 1 94 406 GLU A CA 1
ATOM 3139 C C . GLU A 1 406 ? 12.633 -34.938 -2.955 1 94 406 GLU A C 1
ATOM 3141 O O . GLU A 1 406 ? 12.086 -34.656 -4.023 1 94 406 GLU A O 1
ATOM 3146 N N . THR A 1 407 ? 13.594 -34.281 -2.438 1 93.25 407 THR A N 1
ATOM 3147 C CA . THR A 1 407 ? 14.094 -33.062 -3.078 1 93.25 407 THR A CA 1
ATOM 3148 C C . THR A 1 407 ? 14.484 -33.344 -4.527 1 93.25 407 THR A C 1
ATOM 3150 O O . THR A 1 407 ? 14.195 -32.531 -5.414 1 93.25 407 THR A O 1
ATOM 3153 N N . ARG A 1 408 ? 15.031 -34.5 -4.797 1 91.56 408 ARG A N 1
ATOM 3154 C CA . ARG A 1 408 ? 15.562 -34.812 -6.121 1 91.56 408 ARG A CA 1
ATOM 3155 C C . ARG A 1 408 ? 14.438 -34.969 -7.145 1 91.56 408 ARG A C 1
ATOM 3157 O O . ARG A 1 408 ? 14.672 -34.812 -8.344 1 91.56 408 ARG A O 1
ATOM 3164 N N . ASP A 1 409 ? 13.242 -35.25 -6.637 1 93.31 409 ASP A N 1
ATOM 3165 C CA . ASP A 1 409 ? 12.133 -35.531 -7.539 1 93.31 409 ASP A CA 1
ATOM 3166 C C . ASP A 1 409 ? 11.094 -34.406 -7.516 1 93.31 409 ASP A C 1
ATOM 3168 O O . ASP A 1 409 ? 10.07 -34.469 -8.195 1 93.31 409 ASP A O 1
ATOM 3172 N N . PHE A 1 410 ? 11.367 -33.406 -6.727 1 96.12 410 PHE A N 1
ATOM 3173 C CA . PHE A 1 410 ? 10.344 -32.406 -6.473 1 96.12 410 PHE A CA 1
ATOM 3174 C C . PHE A 1 410 ? 10.242 -31.422 -7.637 1 96.12 410 PHE A C 1
ATOM 3176 O O . PHE A 1 410 ? 9.141 -31.031 -8.039 1 96.12 410 PHE A O 1
ATOM 3183 N N . ALA A 1 411 ? 11.383 -30.953 -8.164 1 96.31 411 ALA A N 1
ATOM 3184 C CA . ALA A 1 411 ? 11.422 -30.047 -9.312 1 96.31 411 ALA A CA 1
ATOM 3185 C C . ALA A 1 411 ? 11.578 -30.828 -10.617 1 96.31 411 ALA A C 1
ATOM 3187 O O . ALA A 1 411 ? 12.492 -31.641 -10.758 1 96.31 411 ALA A O 1
ATOM 3188 N N . VAL A 1 412 ? 10.68 -30.547 -11.555 1 95.69 412 VAL A N 1
ATOM 3189 C CA . VAL A 1 412 ? 10.734 -31.25 -12.828 1 95.69 412 VAL A CA 1
ATOM 3190 C C . VAL A 1 412 ? 10.828 -30.234 -13.969 1 95.69 412 VAL A C 1
ATOM 3192 O O . VAL A 1 412 ? 10.211 -29.172 -13.914 1 95.69 412 VAL A O 1
ATOM 3195 N N . VAL A 1 413 ? 11.562 -30.516 -14.961 1 94 413 VAL A N 1
ATOM 3196 C CA . VAL A 1 413 ? 11.703 -29.688 -16.156 1 94 413 VAL A CA 1
ATOM 3197 C C . VAL A 1 413 ? 11.039 -30.375 -17.344 1 94 413 VAL A C 1
ATOM 3199 O O . VAL A 1 413 ? 11.297 -31.547 -17.609 1 94 413 VAL A O 1
ATOM 3202 N N . GLU A 1 414 ? 10.25 -29.609 -17.984 1 91.06 414 GLU A N 1
ATOM 3203 C CA . GLU A 1 414 ? 9.586 -30.172 -19.156 1 91.06 414 GLU A CA 1
ATOM 3204 C C . GLU A 1 414 ? 10.594 -30.641 -20.203 1 91.06 414 GLU A C 1
ATOM 3206 O O . GLU A 1 414 ? 11.516 -29.906 -20.562 1 91.06 414 GLU A O 1
ATOM 3211 N N . GLY A 1 415 ? 10.414 -31.844 -20.625 1 85.44 415 GLY A N 1
ATOM 3212 C CA . GLY A 1 415 ? 11.219 -32.406 -21.703 1 85.44 415 GLY A CA 1
ATOM 3213 C C . GLY A 1 415 ? 12.539 -32.969 -21.234 1 85.44 415 GLY A C 1
ATOM 3214 O O . GLY A 1 415 ? 13.367 -33.375 -22.047 1 85.44 415 GLY A O 1
ATOM 3215 N N . THR A 1 416 ? 12.852 -32.844 -20.031 1 82.44 416 THR A N 1
ATOM 3216 C CA . THR A 1 416 ? 14.109 -33.375 -19.516 1 82.44 416 THR A CA 1
ATOM 3217 C C . THR A 1 416 ? 13.867 -34.375 -18.391 1 82.44 416 THR A C 1
ATOM 3219 O O . THR A 1 416 ? 12.781 -34.375 -17.797 1 82.44 416 THR A O 1
ATOM 3222 N N . THR A 1 417 ? 14.922 -35.219 -18.359 1 80 417 THR A N 1
ATOM 3223 C CA . THR A 1 417 ? 14.906 -36.156 -17.266 1 80 417 THR A CA 1
ATOM 3224 C C . THR A 1 417 ? 15.93 -35.781 -16.203 1 80 417 THR A C 1
ATOM 3226 O O . THR A 1 417 ? 16.969 -35.219 -16.516 1 80 417 THR A O 1
ATOM 3229 N N . GLY A 1 418 ? 15.75 -35.812 -14.969 1 77.75 418 GLY A N 1
ATOM 3230 C CA . GLY A 1 418 ? 16.672 -35.531 -13.883 1 77.75 418 GLY A CA 1
ATOM 3231 C C . GLY A 1 418 ? 16.406 -34.188 -13.211 1 77.75 418 GLY A C 1
ATOM 3232 O O . GLY A 1 418 ? 15.586 -33.406 -13.68 1 77.75 418 GLY A O 1
ATOM 3233 N N . PRO A 1 419 ? 17.188 -33.938 -12.18 1 80.94 419 PRO A N 1
ATOM 3234 C CA . PRO A 1 419 ? 16.984 -32.688 -11.445 1 80.94 419 PRO A CA 1
ATOM 3235 C C . PRO A 1 419 ? 17.578 -31.484 -12.164 1 80.94 419 PRO A C 1
ATOM 3237 O O . PRO A 1 419 ? 18.656 -31.578 -12.758 1 80.94 419 PRO A O 1
ATOM 3240 N N . PRO A 1 420 ? 16.844 -30.484 -12.289 1 88.25 420 PRO A N 1
ATOM 3241 C CA . PRO A 1 420 ? 17.375 -29.297 -12.945 1 88.25 420 PRO A CA 1
ATOM 3242 C C . PRO A 1 420 ? 18.531 -28.656 -12.172 1 88.25 420 PRO A C 1
ATOM 3244 O O . PRO A 1 420 ? 18.438 -28.484 -10.953 1 88.25 420 PRO A O 1
ATOM 3247 N N . GLY A 1 421 ? 19.656 -28.297 -12.867 1 88.94 421 GLY A N 1
ATOM 3248 C CA . GLY A 1 421 ? 20.859 -27.719 -12.258 1 88.94 421 GLY A CA 1
ATOM 3249 C C . GLY A 1 421 ? 20.641 -26.297 -11.75 1 88.94 421 GLY A C 1
ATOM 3250 O O . GLY A 1 421 ? 21.438 -25.797 -10.953 1 88.94 421 GLY A O 1
ATOM 3251 N N . PHE A 1 422 ? 19.531 -25.688 -12.195 1 93.06 422 PHE A N 1
ATOM 3252 C CA . PHE A 1 422 ? 19.312 -24.297 -11.82 1 93.06 422 PHE A CA 1
ATOM 3253 C C . PHE A 1 422 ? 18.438 -24.219 -10.57 1 93.06 422 PHE A C 1
ATOM 3255 O O . PHE A 1 422 ? 18.094 -23.109 -10.133 1 93.06 422 PHE A O 1
ATOM 3262 N N . VAL A 1 423 ? 18.125 -25.406 -9.945 1 95.75 423 VAL A N 1
ATOM 3263 C CA . VAL A 1 423 ? 17.312 -25.453 -8.734 1 95.75 423 VAL A CA 1
ATOM 3264 C C . VAL A 1 423 ? 18.188 -25.891 -7.551 1 95.75 423 VAL A C 1
ATOM 3266 O O . VAL A 1 423 ? 18.906 -26.875 -7.629 1 95.75 423 VAL A O 1
ATOM 3269 N N . ARG A 1 424 ? 18.078 -25.188 -6.484 1 95.38 424 ARG A N 1
ATOM 3270 C CA . ARG A 1 424 ? 18.797 -25.531 -5.258 1 95.38 424 ARG A CA 1
ATOM 3271 C C . ARG A 1 424 ? 17.844 -25.656 -4.078 1 95.38 424 ARG A C 1
ATOM 3273 O O . ARG A 1 424 ? 16.906 -24.859 -3.932 1 95.38 424 ARG A O 1
ATOM 3280 N N . PHE A 1 425 ? 18.047 -26.75 -3.348 1 96.25 425 PHE A N 1
ATOM 3281 C CA . PHE A 1 425 ? 17.328 -26.969 -2.092 1 96.25 425 PHE A CA 1
ATOM 3282 C C . PHE A 1 425 ? 18.266 -26.766 -0.901 1 96.25 425 PHE A C 1
ATOM 3284 O O . PHE A 1 425 ? 19.297 -27.406 -0.798 1 96.25 425 PHE A O 1
ATOM 3291 N N . VAL A 1 426 ? 17.938 -25.766 -0.075 1 96.56 426 VAL A N 1
ATOM 3292 C CA . VAL A 1 426 ? 18.734 -25.469 1.107 1 96.56 426 VAL A CA 1
ATOM 3293 C C . VAL A 1 426 ? 17.953 -25.828 2.367 1 96.56 426 VAL A C 1
ATOM 3295 O O . VAL A 1 426 ? 16.953 -25.172 2.686 1 96.56 426 VAL A O 1
ATOM 3298 N N . ASP A 1 427 ? 18.359 -26.875 3.092 1 96.56 427 ASP A N 1
ATOM 3299 C CA . ASP A 1 427 ? 17.797 -27.297 4.371 1 96.56 427 ASP A CA 1
ATOM 3300 C C . ASP A 1 427 ? 16.328 -27.656 4.23 1 96.56 427 ASP A C 1
ATOM 3302 O O . ASP A 1 427 ? 15.5 -27.312 5.078 1 96.56 427 ASP A O 1
ATOM 3306 N N . CYS A 1 428 ? 16.016 -28.281 3.07 1 97.44 428 CYS A N 1
ATOM 3307 C CA . CYS A 1 428 ? 14.656 -28.75 2.855 1 97.44 428 CYS A CA 1
ATOM 3308 C C . CYS A 1 428 ? 14.5 -30.203 3.318 1 97.44 428 CYS A C 1
ATOM 3310 O O . CYS A 1 428 ? 15.484 -30.938 3.379 1 97.44 428 CYS A O 1
ATOM 3312 N N . ILE A 1 429 ? 13.273 -30.562 3.711 1 96.25 429 ILE A N 1
ATOM 3313 C CA . ILE A 1 429 ? 12.961 -31.922 4.098 1 96.25 429 ILE A CA 1
ATOM 3314 C C . ILE A 1 429 ? 11.914 -32.5 3.145 1 96.25 429 ILE A C 1
ATOM 3316 O O . ILE A 1 429 ? 10.812 -31.953 3.014 1 96.25 429 ILE A O 1
ATOM 3320 N N . GLY A 1 430 ? 12.328 -33.5 2.395 1 93.94 430 GLY A N 1
ATOM 3321 C CA . GLY A 1 430 ? 11.422 -34.188 1.483 1 93.94 430 GLY A CA 1
ATOM 3322 C C . GLY A 1 430 ? 10.703 -35.375 2.119 1 93.94 430 GLY A C 1
ATOM 3323 O O . GLY A 1 430 ? 10.883 -35.625 3.309 1 93.94 430 GLY A O 1
ATOM 3324 N N . LYS A 1 431 ? 9.82 -35.938 1.259 1 85.94 431 LYS A N 1
ATOM 3325 C CA . LYS A 1 431 ? 9.078 -37.125 1.718 1 85.94 431 LYS A CA 1
ATOM 3326 C C . LYS A 1 431 ? 10.031 -38.281 2.043 1 85.94 431 LYS A C 1
ATOM 3328 O O . LYS A 1 431 ? 10.961 -38.562 1.282 1 85.94 431 LYS A O 1
ATOM 3333 N N . ARG A 1 432 ? 10.086 -38.75 3.312 1 73.75 432 ARG A N 1
ATOM 3334 C CA . ARG A 1 432 ? 10.914 -39.875 3.697 1 73.75 432 ARG A CA 1
ATOM 3335 C C . ARG A 1 432 ? 10.297 -41.188 3.229 1 73.75 432 ARG A C 1
ATOM 3337 O O . ARG A 1 432 ? 9.07 -41.344 3.215 1 73.75 432 ARG A O 1
ATOM 3344 N N . ASP A 1 433 ? 10.984 -41.812 2.244 1 55.81 433 ASP A N 1
ATOM 3345 C CA . ASP A 1 433 ? 10.594 -43.188 1.962 1 55.81 433 ASP A CA 1
ATOM 3346 C C . ASP A 1 433 ? 10.414 -44 3.252 1 55.81 433 ASP A C 1
ATOM 3348 O O . ASP A 1 433 ? 11.367 -44.156 4.016 1 55.81 433 ASP A O 1
ATOM 3352 N N . THR A 1 434 ? 9.391 -43.688 3.871 1 49.22 434 THR A N 1
ATOM 3353 C CA . THR A 1 434 ? 9.148 -44.531 5.035 1 49.22 434 THR A CA 1
ATOM 3354 C C . THR A 1 434 ? 9.195 -46 4.652 1 49.22 434 THR A C 1
ATOM 3356 O O . THR A 1 434 ? 8.727 -46.875 5.406 1 49.22 434 THR A O 1
ATOM 3359 N N . THR A 1 435 ? 9.633 -46.469 3.467 1 43.75 435 THR A N 1
ATOM 3360 C CA . THR A 1 435 ? 9.555 -47.906 3.334 1 43.75 435 THR A CA 1
ATOM 3361 C C . THR A 1 435 ? 10.43 -48.594 4.383 1 43.75 435 THR A C 1
ATOM 3363 O O . THR A 1 435 ? 10.727 -49.781 4.266 1 43.75 435 THR A O 1
ATOM 3366 N N . ALA A 1 436 ? 11.219 -48.031 5.125 1 43.06 436 ALA A N 1
ATOM 3367 C CA . ALA A 1 436 ? 11.75 -49.031 6.059 1 43.06 436 ALA A CA 1
ATOM 3368 C C . ALA A 1 436 ? 10.633 -49.656 6.879 1 43.06 436 ALA A C 1
ATOM 3370 O O . ALA A 1 436 ? 9.797 -48.969 7.453 1 43.06 436 ALA A O 1
ATOM 3371 N N . PRO A 1 437 ? 10.289 -51 6.586 1 38.34 437 PRO A N 1
ATOM 3372 C CA . PRO A 1 437 ? 9.281 -51.719 7.375 1 38.34 437 PRO A CA 1
ATOM 3373 C C . PRO A 1 437 ? 9.398 -51.438 8.875 1 38.34 437 PRO A C 1
ATOM 3375 O O . PRO A 1 437 ? 10.508 -51.375 9.406 1 38.34 437 PRO A O 1
ATOM 3378 N N . SER A 1 438 ? 8.57 -50.625 9.367 1 38.78 438 SER A N 1
ATOM 3379 C CA . SER A 1 438 ? 8.477 -50.625 10.82 1 38.78 438 SER A CA 1
ATOM 3380 C C . SER A 1 438 ? 8.586 -52.031 11.375 1 38.78 438 SER A C 1
ATOM 3382 O O . SER A 1 438 ? 7.727 -52.875 11.117 1 38.78 438 SER A O 1
ATOM 3384 N N . GLN A 1 439 ? 9.734 -52.625 11.469 1 35.34 439 GLN A N 1
ATOM 3385 C CA . GLN A 1 439 ? 9.727 -53.844 12.281 1 35.34 439 GLN A CA 1
ATOM 3386 C C . GLN A 1 439 ? 8.867 -53.656 13.523 1 35.34 439 GLN A C 1
ATOM 3388 O O . GLN A 1 439 ? 9.008 -52.656 14.25 1 35.34 439 GLN A O 1
ATOM 3393 N N . PRO A 1 440 ? 7.684 -54.312 13.523 1 36.88 440 PRO A N 1
ATOM 3394 C CA . PRO A 1 440 ? 6.859 -54.219 14.734 1 36.88 440 PRO A CA 1
ATOM 3395 C C . PRO A 1 440 ? 7.68 -54.344 16.016 1 36.88 440 PRO A C 1
ATOM 3397 O O . PRO A 1 440 ? 8.523 -55.219 16.141 1 36.88 440 PRO A O 1
ATOM 3400 N N . ALA A 1 441 ? 7.996 -53.25 16.594 1 37.59 441 ALA A N 1
ATOM 3401 C CA . ALA A 1 441 ? 8.633 -53.375 17.906 1 37.59 441 ALA A CA 1
ATOM 3402 C C . ALA A 1 441 ? 8.039 -54.531 18.703 1 37.59 441 ALA A C 1
ATOM 3404 O O . ALA A 1 441 ? 6.816 -54.656 18.781 1 37.59 441 ALA A O 1
ATOM 3405 N N . SER A 1 442 ? 8.648 -55.688 18.781 1 34.62 442 SER A N 1
ATOM 3406 C CA . SER A 1 442 ? 8.281 -56.781 19.672 1 34.62 442 SER A CA 1
ATOM 3407 C C . SER A 1 442 ? 7.859 -56.25 21.031 1 34.62 442 SER A C 1
ATOM 3409 O O . SER A 1 442 ? 8.516 -55.375 21.594 1 34.62 442 SER A O 1
ATOM 3411 N N . PRO A 1 443 ? 6.559 -56.406 21.344 1 35.41 443 PRO A N 1
ATOM 3412 C CA . PRO A 1 443 ? 6.117 -55.969 22.672 1 35.41 443 PRO A CA 1
ATOM 3413 C C . PRO A 1 443 ? 7.098 -56.344 23.766 1 35.41 443 PRO A C 1
ATOM 3415 O O . PRO A 1 443 ? 7.355 -57.531 23.984 1 35.41 443 PRO A O 1
ATOM 3418 N N . THR A 1 444 ? 8.281 -55.781 23.797 1 32.56 444 THR A N 1
ATOM 3419 C CA . THR A 1 444 ? 9.062 -56.188 24.969 1 32.56 444 THR A CA 1
ATOM 3420 C C . THR A 1 444 ? 8.234 -56.062 26.234 1 32.56 444 THR A C 1
ATOM 3422 O O . THR A 1 444 ? 7.785 -54.969 26.594 1 32.56 444 THR A O 1
ATOM 3425 N N . THR A 1 445 ? 7.414 -57.094 26.516 1 33.97 445 THR A N 1
ATOM 3426 C CA . THR A 1 445 ? 6.773 -57.281 27.812 1 33.97 445 THR A CA 1
ATOM 3427 C C . THR A 1 445 ? 7.766 -57.031 28.938 1 33.97 445 THR A C 1
ATOM 3429 O O . THR A 1 445 ? 8.617 -57.875 29.234 1 33.97 445 THR A O 1
ATOM 3432 N N . THR A 1 446 ? 8.453 -55.875 28.828 1 34.22 446 THR A N 1
ATOM 3433 C CA . THR A 1 446 ? 9.297 -55.781 30.016 1 34.22 446 THR A CA 1
ATOM 3434 C C . THR A 1 446 ? 8.453 -55.875 31.281 1 34.22 446 THR A C 1
ATOM 3436 O O . THR A 1 446 ? 7.512 -55.094 31.469 1 34.22 446 THR A O 1
ATOM 3439 N N . PRO A 1 447 ? 8.492 -57 31.906 1 31.7 447 PRO A N 1
ATOM 3440 C CA . PRO A 1 447 ? 7.707 -57.219 33.125 1 31.7 447 PRO A CA 1
ATOM 3441 C C . PRO A 1 447 ? 7.824 -56.062 34.125 1 31.7 447 PRO A C 1
ATOM 3443 O O . PRO A 1 447 ? 8.883 -55.438 34.219 1 31.7 447 PRO A O 1
ATOM 3446 N N . PRO A 1 448 ? 6.695 -55.281 34.094 1 29.8 448 PRO A N 1
ATOM 3447 C CA . PRO A 1 448 ? 6.773 -54.125 35 1 29.8 448 PRO A CA 1
ATOM 3448 C C . PRO A 1 448 ? 7.539 -54.438 36.281 1 29.8 448 PRO A C 1
ATOM 3450 O O . PRO A 1 448 ? 7.504 -55.594 36.781 1 29.8 448 PRO A O 1
ATOM 3453 N N . PRO A 1 449 ? 8.672 -53.844 36.344 1 26.36 449 PRO A N 1
ATOM 3454 C CA . PRO A 1 449 ? 9.477 -54.156 37.531 1 26.36 449 PRO A CA 1
ATOM 3455 C C . PRO A 1 449 ? 8.641 -54.25 38.812 1 26.36 449 PRO A C 1
ATOM 3457 O O . PRO A 1 449 ? 7.605 -53.594 38.938 1 26.36 449 PRO A O 1
ATOM 3460 N N . CYS A 1 450 ? 8.625 -55.469 39.344 1 24.95 450 CYS A N 1
ATOM 3461 C CA . CYS A 1 450 ? 8.016 -55.75 40.656 1 24.95 450 CYS A CA 1
ATOM 3462 C C . CYS A 1 450 ? 8.398 -54.688 41.656 1 24.95 450 CYS A C 1
ATOM 3464 O O . CYS A 1 450 ? 9.555 -54.594 42.094 1 24.95 450 CYS A O 1
ATOM 3466 N N . LEU A 1 451 ? 7.996 -53.438 41.188 1 23.19 451 LEU A N 1
ATOM 3467 C CA . LEU A 1 451 ? 8.305 -52.406 42.188 1 23.19 451 LEU A CA 1
ATOM 3468 C C . LEU A 1 451 ? 7.969 -52.906 43.594 1 23.19 451 LEU A C 1
ATOM 3470 O O . LEU A 1 451 ? 6.891 -53.469 43.812 1 23.19 451 LEU A O 1
ATOM 3474 N N . GLY A 1 452 ? 9.023 -53.344 44.219 1 21.72 452 GLY A N 1
ATOM 3475 C CA . GLY A 1 452 ? 9.031 -53.781 45.594 1 21.72 452 GLY A CA 1
ATOM 3476 C C . GLY A 1 452 ? 8.133 -52.969 46.531 1 21.72 452 GLY A C 1
ATOM 3477 O O . GLY A 1 452 ? 7.707 -51.875 46.156 1 21.72 452 GLY A O 1
ATOM 3478 N N . PRO A 1 453 ? 7.777 -53.531 47.656 1 20.91 453 PRO A N 1
ATOM 3479 C CA . PRO A 1 453 ? 6.762 -53.188 48.656 1 20.91 453 PRO A CA 1
ATOM 3480 C C . PRO A 1 453 ? 6.949 -51.781 49.219 1 20.91 453 PRO A C 1
ATOM 3482 O O . PRO A 1 453 ? 6.188 -51.375 50.094 1 20.91 453 PRO A O 1
ATOM 3485 N N . GLY A 1 454 ? 7.898 -51 48.656 1 18.11 454 GLY A N 1
ATOM 3486 C CA . GLY A 1 454 ? 8.32 -50.281 49.844 1 18.11 454 GLY A CA 1
ATOM 3487 C C . GLY A 1 454 ? 7.195 -49.5 50.5 1 18.11 454 GLY A C 1
ATOM 3488 O O . GLY A 1 454 ? 6.125 -49.344 49.938 1 18.11 454 GLY A O 1
ATOM 3489 N N . GLN A 1 455 ? 7.723 -48.531 51.312 1 18 455 GLN A N 1
ATOM 3490 C CA .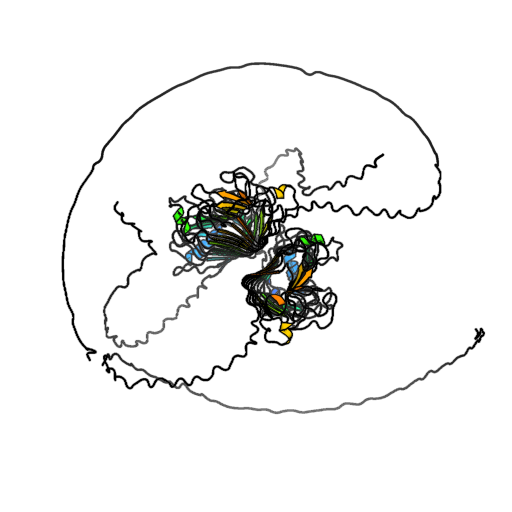 GLN A 1 455 ? 7.418 -47.938 52.625 1 18 455 GLN A CA 1
ATOM 3491 C C . GLN A 1 455 ? 6.281 -46.938 52.531 1 18 455 GLN A C 1
ATOM 3493 O O . GLN A 1 455 ? 6.168 -46.219 51.531 1 18 455 GLN A O 1
ATOM 3498 N N . ALA A 1 456 ? 5.414 -46.969 53.469 1 19.38 456 ALA A N 1
ATOM 3499 C CA . ALA A 1 456 ? 4.156 -46.438 53.969 1 19.38 456 ALA A CA 1
ATOM 3500 C C . ALA A 1 456 ? 4.254 -44.938 54.188 1 19.38 456 ALA A C 1
ATOM 3502 O O . ALA A 1 456 ? 3.305 -44.281 54.625 1 19.38 456 ALA A O 1
ATOM 3503 N N . PRO A 1 457 ? 4.828 -44.125 53.219 1 17.84 457 PRO A N 1
ATOM 3504 C CA . PRO A 1 457 ? 5.102 -42.969 54.062 1 17.84 457 PRO A CA 1
ATOM 3505 C C . PRO A 1 457 ? 3.836 -42.344 54.656 1 17.84 457 PRO A C 1
ATOM 3507 O O . PRO A 1 457 ? 2.74 -42.562 54.125 1 17.84 457 PRO A O 1
ATOM 3510 N N . SER A 1 458 ? 4.129 -41.531 55.75 1 17.34 458 SER A N 1
ATOM 3511 C CA . SER A 1 458 ? 3.533 -40.906 56.906 1 17.34 458 SER A CA 1
ATOM 3512 C C . SER A 1 458 ? 2.59 -39.781 56.531 1 17.34 458 SER A C 1
ATOM 3514 O O . SER A 1 458 ? 2.875 -39.031 55.594 1 17.34 458 SER A O 1
ATOM 3516 N N . ARG A 1 459 ? 1.409 -39.875 57.031 1 17.7 459 ARG A N 1
ATOM 3517 C CA . ARG A 1 459 ? 0.107 -39.219 57.094 1 17.7 459 ARG A CA 1
ATOM 3518 C C . ARG A 1 459 ? 0.244 -37.75 57.531 1 17.7 459 ARG A C 1
ATOM 3520 O O . ARG A 1 459 ? -0.757 -37.062 57.719 1 17.7 459 ARG A O 1
ATOM 3527 N N . SER A 1 460 ? 1.207 -36.938 57 1 16.86 460 SER A N 1
ATOM 3528 C CA . SER A 1 460 ? 1.153 -35.844 58 1 16.86 460 SER A CA 1
ATOM 3529 C C . SER A 1 460 ? -0.201 -35.156 57.969 1 16.86 460 SER A C 1
ATOM 3531 O O . SER A 1 460 ? -0.858 -35.094 56.906 1 16.86 460 SER A O 1
ATOM 3533 N N . PRO A 1 461 ? -0.61 -34.5 59.156 1 16.22 461 PRO A N 1
ATOM 3534 C CA . PRO A 1 461 ? -1.82 -34.062 59.844 1 16.22 461 PRO A CA 1
ATOM 3535 C C . PRO A 1 461 ? -2.367 -32.75 59.25 1 16.22 461 PRO A C 1
ATOM 3537 O O . PRO A 1 461 ? -3.412 -32.281 59.688 1 16.22 461 PRO A O 1
ATOM 3540 N N . GLU A 1 462 ? -1.925 -32.281 58.125 1 16.23 462 GLU A N 1
ATOM 3541 C CA . GLU A 1 462 ? -2.059 -30.844 58.375 1 16.23 462 GLU A CA 1
ATOM 3542 C C . GLU A 1 462 ? -3.518 -30.453 58.625 1 16.23 462 GLU A C 1
ATOM 3544 O O . GLU A 1 462 ? -4.43 -31.141 58.125 1 16.23 462 GLU A O 1
ATOM 3549 N N . GLY A 1 463 ? -3.738 -29.078 59.062 1 16.06 463 GLY A N 1
ATOM 3550 C CA . GLY A 1 463 ? -4.512 -28.219 59.938 1 16.06 463 GLY A CA 1
ATOM 3551 C C . GLY A 1 463 ? -5.828 -27.781 59.344 1 16.06 463 GLY A C 1
ATOM 3552 O O . GLY A 1 463 ? -6.008 -27.844 58.125 1 16.06 463 GLY A O 1
ATOM 3553 N N . SER A 1 464 ? -6.77 -27.125 60.188 1 14.85 464 SER A N 1
ATOM 3554 C CA . SER A 1 464 ? -8.172 -27 60.562 1 14.85 464 SER A CA 1
ATOM 3555 C C . SER A 1 464 ? -8.859 -25.906 59.719 1 14.85 464 SER A C 1
ATOM 3557 O O . SER A 1 464 ? -10.047 -26.016 59.406 1 14.85 464 SER A O 1
ATOM 3559 N N . PRO A 1 465 ? -8.398 -24.719 59.219 1 16.28 465 PRO A N 1
ATOM 3560 C CA . PRO A 1 465 ? -9.266 -23.703 59.812 1 16.28 465 PRO A CA 1
ATOM 3561 C C . PRO A 1 465 ? -10.641 -23.609 59.156 1 16.28 465 PRO A C 1
ATOM 3563 O O . PRO A 1 465 ? -10.789 -24 58 1 16.28 465 PRO A O 1
ATOM 3566 N N . ALA A 1 466 ? -11.727 -22.969 59.875 1 15.02 466 ALA A N 1
ATOM 3567 C CA . ALA A 1 466 ? -13.172 -23.016 60.125 1 15.02 466 ALA A CA 1
ATOM 3568 C C . ALA A 1 466 ? -13.922 -22.109 59.156 1 15.02 466 ALA A C 1
ATOM 3570 O O . ALA A 1 466 ? -15.008 -22.469 58.688 1 15.02 466 ALA A O 1
ATOM 3571 N N . PRO A 1 467 ? -13.594 -20.844 58.688 1 15.17 467 PRO A N 1
ATOM 3572 C CA . PRO A 1 467 ? -14.633 -19.938 59.188 1 15.17 467 PRO A CA 1
ATOM 3573 C C . PRO A 1 467 ? -15.938 -20.062 58.406 1 15.17 467 PRO A C 1
ATOM 3575 O O . PRO A 1 467 ? -15.977 -20.703 57.344 1 15.17 467 PRO A O 1
ATOM 3578 N N . SER A 1 468 ? -16.422 -18.781 57.906 1 15.7 468 SER A N 1
ATOM 3579 C CA . SER A 1 468 ? -17.609 -18.062 58.312 1 15.7 468 SER A CA 1
ATOM 3580 C C . SER A 1 468 ? -18.781 -18.344 57.375 1 15.7 468 SER A C 1
ATOM 3582 O O . SER A 1 468 ? -18.562 -18.703 56.219 1 15.7 468 SER A O 1
ATOM 3584 N N . PRO A 1 469 ? -19.906 -17.609 57.719 1 15.07 469 PRO A N 1
ATOM 3585 C CA . PRO A 1 469 ? -21.344 -17.922 57.812 1 15.07 469 PRO A CA 1
ATOM 3586 C C . PRO A 1 469 ? -22.078 -17.688 56.469 1 15.07 469 PRO A C 1
ATOM 3588 O O . PRO A 1 469 ? -21.578 -16.938 55.625 1 15.07 469 PRO A O 1
ATOM 3591 N N . ALA A 1 470 ? -23.234 -18.234 56.312 1 16.11 470 ALA A N 1
ATOM 3592 C CA . ALA A 1 470 ? -24.203 -18.75 55.375 1 16.11 470 ALA A CA 1
ATOM 3593 C C . ALA A 1 470 ? -25.281 -17.703 55.031 1 16.11 470 ALA A C 1
ATOM 3595 O O . ALA A 1 470 ? -26.078 -17.891 54.125 1 16.11 470 ALA A O 1
ATOM 3596 N N . GLY A 1 471 ? -25.25 -16.406 55.406 1 14.69 471 GLY A N 1
ATOM 3597 C CA . GLY A 1 471 ? -26.656 -16.203 55.75 1 14.69 471 GLY A CA 1
ATOM 3598 C C . GLY A 1 471 ? -27.594 -16.406 54.562 1 14.69 471 GLY A C 1
ATOM 3599 O O . GLY A 1 471 ? -27.141 -16.484 53.406 1 14.69 471 GLY A O 1
ATOM 3600 N N . PRO A 1 472 ? -28.969 -15.781 54.656 1 14.92 472 PRO A N 1
ATOM 3601 C CA . PRO A 1 472 ? -30.312 -16.359 54.656 1 14.92 472 PRO A CA 1
ATOM 3602 C C . PRO A 1 472 ? -30.969 -16.312 53.25 1 14.92 472 PRO A C 1
ATOM 3604 O O . PRO A 1 472 ? -31.391 -17.359 52.75 1 14.92 472 PRO A O 1
ATOM 3607 N N . SER A 1 473 ? -31.688 -15.086 52.875 1 14.62 473 SER A N 1
ATOM 3608 C CA . SER A 1 473 ? -33.156 -15.016 52.969 1 14.62 473 SER A CA 1
ATOM 3609 C C . SER A 1 473 ? -33.812 -15.359 51.656 1 14.62 473 SER A C 1
ATOM 3611 O O . SER A 1 473 ? -33.156 -15.328 50.594 1 14.62 473 SER A O 1
ATOM 3613 N N . GLY A 1 474 ? -35.188 -14.812 51.5 1 14.51 474 GLY A N 1
ATOM 3614 C CA . GLY A 1 474 ? -36.5 -15.367 51.344 1 14.51 474 GLY A CA 1
ATOM 3615 C C . GLY A 1 474 ? -37 -15.352 49.906 1 14.51 474 GLY A C 1
ATOM 3616 O O . GLY A 1 474 ? -36.188 -15.195 48.969 1 14.51 474 GLY A O 1
ATOM 3617 N N . PRO A 1 475 ? -38.156 -14.484 49.562 1 15.27 475 PRO A N 1
ATOM 3618 C CA . PRO A 1 475 ? -39.469 -15.031 49.25 1 15.27 475 PRO A CA 1
ATOM 3619 C C . PRO A 1 475 ? -39.719 -15.164 47.75 1 15.27 475 PRO A C 1
ATOM 3621 O O . PRO A 1 475 ? -39 -14.531 46.938 1 15.27 475 PRO A O 1
ATOM 3624 N N . ALA A 1 476 ? -40.75 -15.953 47.281 1 16.11 476 ALA A N 1
ATOM 3625 C CA . ALA A 1 476 ? -41.281 -16.75 46.188 1 16.11 476 ALA A CA 1
ATOM 3626 C C . ALA A 1 476 ? -42.188 -15.914 45.281 1 16.11 476 ALA A C 1
ATOM 3628 O O . ALA A 1 476 ? -42.438 -16.297 44.125 1 16.11 476 ALA A O 1
ATOM 3629 N N . PRO A 1 477 ? -42.531 -14.562 45.5 1 14.73 477 PRO A N 1
ATOM 3630 C CA . PRO A 1 477 ? -43.969 -14.547 45.312 1 14.73 477 PRO A CA 1
ATOM 3631 C C . PRO A 1 477 ? -44.406 -14.938 43.875 1 14.73 477 PRO A C 1
ATOM 3633 O O . PRO A 1 477 ? -43.562 -14.875 42.969 1 14.73 477 PRO A O 1
ATOM 3636 N N . THR A 1 478 ? -45.844 -15.266 43.688 1 15.05 478 THR A N 1
ATOM 3637 C CA . THR A 1 478 ? -46.812 -16.109 43.031 1 15.05 478 THR A CA 1
ATOM 3638 C C . THR A 1 478 ? -47.344 -15.453 41.75 1 15.05 478 THR A C 1
ATOM 3640 O O . THR A 1 478 ? -47.844 -16.125 40.844 1 15.05 478 THR A O 1
ATOM 3643 N N . ALA A 1 479 ? -47.062 -14.148 41.406 1 15.52 479 ALA A N 1
ATOM 3644 C CA . ALA A 1 479 ? -48.312 -13.547 41 1 15.52 479 ALA A CA 1
ATOM 3645 C C . ALA A 1 479 ? -48.906 -14.289 39.781 1 15.52 479 ALA A C 1
ATOM 3647 O O . ALA A 1 479 ? -48.188 -14.766 38.938 1 15.52 479 ALA A O 1
ATOM 3648 N N . PRO A 1 480 ? -50.406 -14.234 39.75 1 14.62 480 PRO A N 1
ATOM 3649 C CA . PRO A 1 480 ? -51.531 -15.031 39.281 1 14.62 480 PRO A CA 1
ATOM 3650 C C . PRO A 1 480 ? -51.719 -14.969 37.75 1 14.62 480 PRO A C 1
ATOM 3652 O O . PRO A 1 480 ? -51.156 -14.086 37.094 1 14.62 480 PRO A O 1
ATOM 3655 N N . ALA A 1 481 ? -52.594 -15.969 37.219 1 15.54 481 ALA A N 1
ATOM 3656 C CA . ALA A 1 481 ? -53 -16.734 36.062 1 15.54 481 ALA A CA 1
ATOM 3657 C C . ALA A 1 481 ? -54.062 -15.984 35.25 1 15.54 481 ALA A C 1
ATOM 3659 O O . ALA A 1 481 ? -54.438 -16.422 34.156 1 15.54 481 ALA A O 1
ATOM 3660 N N . PRO A 1 482 ? -54.469 -14.586 35.594 1 13.91 482 PRO A N 1
ATOM 3661 C CA . PRO A 1 482 ? -55.938 -14.656 35.438 1 13.91 482 PRO A CA 1
ATOM 3662 C C . PRO A 1 482 ? -56.344 -15.156 34.062 1 13.91 482 PRO A C 1
ATOM 3664 O O . PRO A 1 482 ? -55.5 -15.188 33.125 1 13.91 482 PRO A O 1
ATOM 3667 N N . SER A 1 483 ? -57.781 -14.898 33.781 1 13.76 483 SER A N 1
ATOM 3668 C CA . SER A 1 483 ? -59.062 -15.547 33.438 1 13.76 483 SER A CA 1
ATOM 3669 C C . SER A 1 483 ? -59.312 -15.484 31.938 1 13.76 483 SER A C 1
ATOM 3671 O O . SER A 1 483 ? -59.344 -16.516 31.266 1 13.76 483 SER A O 1
ATOM 3673 N N . THR A 1 484 ? -60.375 -14.57 31.531 1 14.13 484 THR A N 1
ATOM 3674 C CA . THR A 1 484 ? -61.75 -14.953 31.219 1 14.13 484 THR A CA 1
ATOM 3675 C C . THR A 1 484 ? -61.906 -15.188 29.719 1 14.13 484 THR A C 1
ATOM 3677 O O . THR A 1 484 ? -61.062 -14.805 28.922 1 14.13 484 THR A O 1
ATOM 3680 N N . ALA A 1 485 ? -63.375 -14.859 29.172 1 13.7 485 ALA A N 1
ATOM 3681 C CA . ALA A 1 485 ? -64.562 -15.555 28.641 1 13.7 485 ALA A CA 1
ATOM 3682 C C . ALA A 1 485 ? -64.625 -15.422 27.109 1 13.7 485 ALA A C 1
ATOM 3684 O O . ALA A 1 485 ? -63.812 -14.688 26.516 1 13.7 485 ALA A O 1
ATOM 3685 N N . ALA A 1 486 ? -65.938 -14.883 26.609 1 13.58 486 ALA A N 1
ATOM 3686 C CA . ALA A 1 486 ? -67.062 -15.562 25.984 1 13.58 486 ALA A CA 1
ATOM 3687 C C . ALA A 1 486 ? -67 -15.383 24.469 1 13.58 486 ALA A C 1
ATOM 3689 O O . ALA A 1 486 ? -67.062 -16.375 23.719 1 13.58 486 ALA A O 1
ATOM 3690 N N . SER A 1 487 ? -68.062 -14.492 23.891 1 13.62 487 SER A N 1
ATOM 3691 C CA . SER A 1 487 ? -69.312 -14.945 23.25 1 13.62 487 SER A CA 1
ATOM 3692 C C . SER A 1 487 ? -69.188 -14.906 21.734 1 13.62 487 SER A C 1
ATOM 3694 O O . SER A 1 487 ? -69.438 -15.914 21.062 1 13.62 487 SER A O 1
ATOM 3696 N N . GLY A 1 488 ? -70.062 -13.945 21 1 13.64 488 GLY A N 1
ATOM 3697 C CA . GLY A 1 488 ? -71.312 -14.242 20.25 1 13.64 488 GLY A CA 1
ATOM 3698 C C . GLY A 1 488 ? -71.062 -14.422 18.766 1 13.64 488 GLY A C 1
ATOM 3699 O O . GLY A 1 488 ? -69.938 -14.18 18.281 1 13.64 488 GLY A O 1
ATOM 3700 N N . GLY A 1 489 ? -72.125 -13.828 17.875 1 13.88 489 GLY A N 1
ATOM 3701 C CA . GLY A 1 489 ? -73.188 -14.414 17.062 1 13.88 489 GLY A CA 1
ATOM 3702 C C . GLY A 1 489 ? -72.812 -14.5 15.594 1 13.88 489 GLY A C 1
ATOM 3703 O O . GLY A 1 489 ? -71.625 -14.5 15.234 1 13.88 489 GLY A O 1
ATOM 3704 N N . PRO A 1 490 ? -73.625 -13.633 14.633 1 14.62 490 PRO A N 1
ATOM 3705 C CA . PRO A 1 490 ? -74.625 -14.203 13.758 1 14.62 490 PRO A CA 1
ATOM 3706 C C . PRO A 1 490 ? -74.125 -14.586 12.383 1 14.62 490 PRO A C 1
ATOM 3708 O O . PRO A 1 490 ? -73 -14.188 12.023 1 14.62 490 PRO A O 1
ATOM 3711 N N . ALA A 1 491 ? -75.188 -14.789 11.375 1 13.41 491 ALA A N 1
ATOM 3712 C CA . ALA A 1 491 ? -75.75 -15.719 10.406 1 13.41 491 ALA A CA 1
ATOM 3713 C C . ALA A 1 491 ? -75.312 -15.391 8.984 1 13.41 491 ALA A C 1
ATOM 3715 O O . ALA A 1 491 ? -74.812 -16.25 8.266 1 13.41 491 ALA A O 1
ATOM 3716 N N . ARG A 1 492 ? -76.062 -14.375 8.227 1 13.76 492 ARG A N 1
ATOM 3717 C CA . ARG A 1 492 ? -77 -14.891 7.227 1 13.76 492 ARG A CA 1
ATOM 3718 C C . ARG A 1 492 ? -76.312 -15.102 5.887 1 13.76 492 ARG A C 1
ATOM 3720 O O . ARG A 1 492 ? -75.188 -14.703 5.711 1 13.76 492 ARG A O 1
ATOM 3727 N N . SER A 1 493 ? -76.938 -14.344 4.789 1 13.88 493 SER A N 1
ATOM 3728 C CA . SER A 1 493 ? -77.812 -14.883 3.787 1 13.88 493 SER A CA 1
ATOM 3729 C C . SER A 1 493 ? -77.062 -15.219 2.492 1 13.88 493 SER A C 1
ATOM 3731 O O . SER A 1 493 ? -76 -14.711 2.244 1 13.88 493 SER A O 1
ATOM 3733 N N . PRO A 1 494 ? -78 -15.188 1.327 1 14.08 494 PRO A N 1
ATOM 3734 C CA . PRO A 1 494 ? -78.375 -16.203 0.328 1 14.08 494 PRO A CA 1
ATOM 3735 C C . PRO A 1 494 ? -77.5 -16.125 -0.93 1 14.08 494 PRO A C 1
ATOM 3737 O O . PRO A 1 494 ? -76.625 -17 -1.158 1 14.08 494 PRO A O 1
ATOM 3740 N N . SER A 1 495 ? -78.188 -15.547 -2.07 1 13.55 495 SER A N 1
ATOM 3741 C CA . SER A 1 495 ? -78.688 -16.375 -3.148 1 13.55 495 SER A CA 1
ATOM 3742 C C . SER A 1 495 ? -77.75 -16.406 -4.34 1 13.55 495 SER A C 1
ATOM 3744 O O . SER A 1 495 ? -77.312 -17.484 -4.754 1 13.55 495 SER A O 1
ATOM 3746 N N . PRO A 1 496 ? -78.312 -15.82 -5.562 1 14.58 496 PRO A N 1
ATOM 3747 C CA . PRO A 1 496 ? -78.75 -16.625 -6.691 1 14.58 496 PRO A CA 1
ATOM 3748 C C . PRO A 1 496 ? -77.75 -16.75 -7.797 1 14.58 496 PRO A C 1
ATOM 3750 O O . PRO A 1 496 ? -76.688 -16.109 -7.73 1 14.58 496 PRO A O 1
ATOM 3753 N N . GLY A 1 497 ? -78.188 -16.312 -9.078 1 13.97 497 GLY A N 1
ATOM 3754 C CA . GLY A 1 497 ? -78.562 -17.094 -10.242 1 13.97 497 GLY A CA 1
ATOM 3755 C C . GLY A 1 497 ? -77.5 -17.156 -11.289 1 13.97 497 GLY A C 1
ATOM 3756 O O . GLY A 1 497 ? -76.5 -16.438 -11.188 1 13.97 497 GLY A O 1
ATOM 3757 N N . ARG A 1 498 ? -77.938 -17.016 -12.672 1 14.19 498 ARG A N 1
ATOM 3758 C CA . ARG A 1 498 ? -78 -17.984 -13.766 1 14.19 498 ARG A CA 1
ATOM 3759 C C . ARG A 1 498 ? -76.875 -17.75 -14.75 1 14.19 498 ARG A C 1
ATOM 3761 O O . ARG A 1 498 ? -76.125 -18.688 -15.133 1 14.19 498 ARG A O 1
ATOM 3768 N N . PRO A 1 499 ? -76.812 -16.594 -15.633 1 15.12 499 PRO A N 1
ATOM 3769 C CA . PRO A 1 499 ? -77.312 -17.031 -16.953 1 15.12 499 PRO A CA 1
ATOM 3770 C C . PRO A 1 499 ? -76.25 -17.609 -17.828 1 15.12 499 PRO A C 1
ATOM 3772 O O . PRO A 1 499 ? -75.062 -17.406 -17.562 1 15.12 499 PRO A O 1
ATOM 3775 N N . PRO A 1 500 ? -76.5 -17.547 -19.266 1 14.88 500 PRO A N 1
ATOM 3776 C CA . PRO A 1 500 ? -76.562 -18.516 -20.375 1 14.88 500 PRO A CA 1
ATOM 3777 C C . PRO A 1 500 ? -75.25 -18.625 -21.141 1 14.88 500 PRO A C 1
ATOM 3779 O O . PRO A 1 500 ? -74.375 -17.781 -20.984 1 14.88 500 PRO A O 1
ATOM 3782 N N . ASP A 1 501 ? -75.375 -19.312 -22.359 1 14.34 501 ASP A N 1
ATOM 3783 C CA . ASP A 1 501 ? -74.75 -20.391 -23.141 1 14.34 501 ASP A CA 1
ATOM 3784 C C . ASP A 1 501 ? -73.812 -19.844 -24.203 1 14.34 501 ASP A C 1
ATOM 3786 O O . ASP A 1 501 ? -72.75 -20.438 -24.469 1 14.34 501 ASP A O 1
ATOM 3790 N N . PRO A 1 502 ? -74.125 -18.688 -25 1 14.71 502 PRO A N 1
ATOM 3791 C CA . PRO A 1 502 ? -74.375 -19.172 -26.359 1 14.71 502 PRO A CA 1
ATOM 3792 C C . PRO A 1 502 ? -73.125 -19.625 -27.078 1 14.71 502 PRO A C 1
ATOM 3794 O O . PRO A 1 502 ? -72 -19.281 -26.656 1 14.71 502 PRO A O 1
ATOM 3797 N N . ALA A 1 503 ? -73.312 -19.656 -28.531 1 14.71 503 ALA A N 1
ATOM 3798 C CA . ALA A 1 503 ? -73.188 -20.594 -29.641 1 14.71 503 ALA A CA 1
ATOM 3799 C C . ALA A 1 503 ? -71.875 -20.531 -30.328 1 14.71 503 ALA A C 1
ATOM 3801 O O . ALA A 1 503 ? -71.125 -19.578 -30.141 1 14.71 503 ALA A O 1
ATOM 3802 N N . PRO A 1 504 ? -72 -20.609 -31.797 1 14.55 504 PRO A N 1
ATOM 3803 C CA . PRO A 1 504 ? -71.625 -21.703 -32.688 1 14.55 504 PRO A CA 1
ATOM 3804 C C . PRO A 1 504 ? -70.25 -21.469 -33.375 1 14.55 504 PRO A C 1
ATOM 3806 O O . PRO A 1 504 ? -69.375 -22.312 -33.312 1 14.55 504 PRO A O 1
ATOM 3809 N N . ALA A 1 505 ? -70.25 -20.719 -34.625 1 14.14 505 ALA A N 1
ATOM 3810 C CA . ALA A 1 505 ? -70.25 -21.469 -35.875 1 14.14 505 ALA A CA 1
ATOM 3811 C C . ALA A 1 505 ? -68.812 -21.594 -36.406 1 14.14 505 ALA A C 1
ATOM 3813 O O . ALA A 1 505 ? -67.875 -20.984 -35.875 1 14.14 505 ALA A O 1
ATOM 3814 N N . PRO A 1 506 ? -68.562 -20.938 -37.781 1 14.72 506 PRO A N 1
ATOM 3815 C CA . PRO A 1 506 ? -68.375 -21.703 -39.031 1 14.72 506 PRO A CA 1
ATOM 3816 C C . PRO A 1 506 ? -66.938 -21.953 -39.406 1 14.72 506 PRO A C 1
ATOM 3818 O O . PRO A 1 506 ? -66.062 -21.281 -38.906 1 14.72 506 PRO A O 1
ATOM 3821 N N . ALA A 1 507 ? -66.75 -22.703 -40.625 1 14.54 507 ALA A N 1
ATOM 3822 C CA . ALA A 1 507 ? -66 -23.812 -41.25 1 14.54 507 ALA A CA 1
ATOM 3823 C C . ALA A 1 507 ? -64.75 -23.297 -42 1 14.54 507 ALA A C 1
ATOM 3825 O O . ALA A 1 507 ? -63.688 -23.859 -41.875 1 14.54 507 ALA A O 1
ATOM 3826 N N . PRO A 1 508 ? -64.875 -22.359 -43.125 1 14.34 508 PRO A N 1
ATOM 3827 C CA . PRO A 1 508 ? -64.688 -23.062 -44.375 1 14.34 508 PRO A CA 1
ATOM 3828 C C . PRO A 1 508 ? -63.188 -23.359 -44.688 1 14.34 508 PRO A C 1
ATOM 3830 O O . PRO A 1 508 ? -62.312 -22.906 -43.969 1 14.34 508 PRO A O 1
ATOM 3833 N N . ASN A 1 509 ? -62.688 -22.766 -46 1 14.27 509 ASN A N 1
ATOM 3834 C CA . ASN A 1 509 ? -62.375 -23.375 -47.312 1 14.27 509 ASN A CA 1
ATOM 3835 C C . ASN A 1 509 ? -60.875 -23.625 -47.469 1 14.27 509 ASN A C 1
ATOM 3837 O O . ASN A 1 509 ? -60.062 -22.984 -46.812 1 14.27 509 ASN A O 1
ATOM 3841 N N . ARG A 1 510 ? -60.469 -24.469 -48.625 1 13.9 510 ARG A N 1
ATOM 3842 C CA . ARG A 1 510 ? -59.656 -25.562 -49.188 1 13.9 510 ARG A CA 1
ATOM 3843 C C . ARG A 1 510 ? -58.406 -25.016 -49.875 1 13.9 510 ARG A C 1
ATOM 3845 O O . ARG A 1 510 ? -57.375 -25.719 -49.938 1 13.9 510 ARG A O 1
ATOM 3852 N N . THR A 1 511 ? -58.281 -23.875 -50.531 1 14.78 511 THR A N 1
ATOM 3853 C CA . THR A 1 511 ? -57.938 -24.156 -51.938 1 14.78 511 THR A CA 1
ATOM 3854 C C . THR A 1 511 ? -56.531 -24.766 -52 1 14.78 511 THR A C 1
ATOM 3856 O O . THR A 1 511 ? -55.688 -24.516 -51.156 1 14.78 511 THR A O 1
ATOM 3859 N N . THR A 1 512 ? -56.219 -25.453 -53.312 1 14.12 512 THR A N 1
ATOM 3860 C CA . THR A 1 512 ? -55.656 -26.562 -54.062 1 14.12 512 THR A CA 1
ATOM 3861 C C . THR A 1 512 ? -54.188 -26.328 -54.375 1 14.12 512 THR A C 1
ATOM 3863 O O . THR A 1 512 ? -53.344 -27.188 -54.094 1 14.12 512 THR A O 1
ATOM 3866 N N . ALA A 1 513 ? -53.719 -25.75 -55.656 1 14.06 513 ALA A N 1
ATOM 3867 C CA . ALA A 1 513 ? -53.281 -26.625 -56.719 1 14.06 513 ALA A CA 1
ATOM 3868 C C . ALA A 1 513 ? -51.812 -26.953 -56.625 1 14.06 513 ALA A C 1
ATOM 3870 O O . ALA A 1 513 ? -51.062 -26.297 -55.875 1 14.06 513 ALA A O 1
ATOM 3871 N N . PRO A 1 514 ? -50.969 -26.656 -57.906 1 14.99 514 PRO A N 1
ATOM 3872 C CA . PRO A 1 514 ? -50.5 -27.625 -58.906 1 14.99 514 PRO A CA 1
ATOM 3873 C C . PRO A 1 514 ? -49.062 -28.078 -58.688 1 14.99 514 PRO A C 1
ATOM 3875 O O . PRO A 1 514 ? -48.312 -27.438 -57.938 1 14.99 514 PRO A O 1
ATOM 3878 N N . SER A 1 515 ? -48.469 -28.859 -59.812 1 13.74 515 SER A N 1
ATOM 3879 C CA . SER A 1 515 ? -47.781 -30.062 -60.25 1 13.74 515 SER A CA 1
ATOM 3880 C C . SER A 1 515 ? -46.281 -29.812 -60.438 1 13.74 515 SER A C 1
ATOM 3882 O O . SER A 1 515 ? -45.438 -30.562 -59.938 1 13.74 515 SER A O 1
ATOM 3884 N N . ALA A 1 516 ? -45.719 -29.188 -61.656 1 14.13 516 ALA A N 1
ATOM 3885 C CA . ALA A 1 516 ? -45.188 -30.078 -62.656 1 14.13 516 ALA A CA 1
ATOM 3886 C C . ALA A 1 516 ? -43.75 -30.469 -62.312 1 14.13 516 ALA A C 1
ATOM 3888 O O . ALA A 1 516 ? -43.094 -29.812 -61.5 1 14.13 516 ALA A O 1
ATOM 3889 N N . PRO A 1 517 ? -42.75 -30.594 -63.562 1 15.12 517 PRO A N 1
ATOM 3890 C CA . PRO A 1 517 ? -42.219 -31.719 -64.312 1 15.12 517 PRO A CA 1
ATOM 3891 C C . PRO A 1 517 ? -40.781 -32.031 -63.969 1 15.12 517 PRO A C 1
ATOM 3893 O O . PRO A 1 517 ? -40.125 -31.25 -63.25 1 15.12 517 PRO A O 1
ATOM 3896 N N . GLY A 1 518 ? -39.875 -32.406 -65.125 1 14.02 518 GLY A N 1
ATOM 3897 C CA . GLY A 1 518 ? -39.219 -33.562 -65.688 1 14.02 518 GLY A CA 1
ATOM 3898 C C . GLY A 1 518 ? -37.719 -33.531 -65.5 1 14.02 518 GLY A C 1
ATOM 3899 O O . GLY A 1 518 ? -37.125 -34.5 -65.062 1 14.02 518 GLY A O 1
ATOM 3900 N N . THR A 1 519 ? -36.781 -32.812 -66.438 1 15.34 519 THR A N 1
ATOM 3901 C CA . THR A 1 519 ? -36.062 -33.531 -67.438 1 15.34 519 THR A CA 1
ATOM 3902 C C . THR A 1 519 ? -34.75 -34.125 -66.875 1 15.34 519 THR A C 1
ATOM 3904 O O . THR A 1 519 ? -34.25 -33.625 -65.875 1 15.34 519 THR A O 1
ATOM 3907 N N . ARG A 1 520 ? -33.812 -34.844 -67.938 1 14.37 520 ARG A N 1
ATOM 3908 C CA . ARG A 1 520 ? -33.156 -36.062 -68.375 1 14.37 520 ARG A CA 1
ATOM 3909 C C . ARG A 1 520 ? -31.672 -36.031 -68 1 14.37 520 ARG A C 1
ATOM 3911 O O . ARG A 1 520 ? -31.156 -37 -67.375 1 14.37 520 ARG A O 1
ATOM 3918 N N . ALA A 1 521 ? -30.672 -35.688 -69.062 1 14.27 521 ALA A N 1
ATOM 3919 C CA . ALA A 1 521 ? -29.906 -36.656 -69.812 1 14.27 521 ALA A CA 1
ATOM 3920 C C . ALA A 1 521 ? -28.609 -37 -69.125 1 14.27 521 ALA A C 1
ATOM 3922 O O . ALA A 1 521 ? -28.172 -36.281 -68.188 1 14.27 521 ALA A O 1
ATOM 3923 N N . ARG A 1 522 ? -27.297 -36.969 -69.938 1 15.08 522 ARG A N 1
ATOM 3924 C CA . ARG A 1 522 ? -26.609 -38 -70.688 1 15.08 522 ARG A CA 1
ATOM 3925 C C . ARG A 1 522 ? -25.438 -38.562 -69.875 1 15.08 522 ARG A C 1
ATOM 3927 O O . ARG A 1 522 ? -24.906 -37.906 -69 1 15.08 522 ARG A O 1
ATOM 3934 N N . PRO A 1 523 ? -24.469 -39.438 -70.75 1 15.17 523 PRO A N 1
ATOM 3935 C CA . PRO A 1 523 ? -23.875 -40.781 -70.812 1 15.17 523 PRO A CA 1
ATOM 3936 C C . PRO A 1 523 ? -22.453 -40.844 -70.25 1 15.17 523 PRO A C 1
ATOM 3938 O O . PRO A 1 523 ? -22.125 -41.719 -69.5 1 15.17 523 PRO A O 1
ATOM 3941 N N . ALA A 1 524 ? -21.328 -40.344 -71.062 1 14.7 524 ALA A N 1
ATOM 3942 C CA . ALA A 1 524 ? -20.484 -41.281 -71.75 1 14.7 524 ALA A CA 1
ATOM 3943 C C . ALA A 1 524 ? -19.406 -41.875 -70.875 1 14.7 524 ALA A C 1
ATOM 3945 O O . ALA A 1 524 ? -19.094 -41.312 -69.812 1 14.7 524 ALA A O 1
ATOM 3946 N N . ASP A 1 525 ? -18.062 -42.281 -71.562 1 15.41 525 ASP A N 1
ATOM 3947 C CA . ASP A 1 525 ? -17.438 -43.5 -72.062 1 15.41 525 ASP A CA 1
ATOM 3948 C C . ASP A 1 525 ? -16.25 -43.906 -71.188 1 15.41 525 ASP A C 1
ATOM 3950 O O . ASP A 1 525 ? -15.781 -43.125 -70.375 1 15.41 525 ASP A O 1
ATOM 3954 N N . GLY A 1 526 ? -14.953 -44.25 -71.938 1 14.89 526 GLY A N 1
ATOM 3955 C CA . GLY A 1 526 ? -14.273 -45.5 -72.312 1 14.89 526 GLY A CA 1
ATOM 3956 C C . GLY A 1 526 ? -13.102 -45.812 -71.375 1 14.89 526 GLY A C 1
ATOM 3957 O O . GLY A 1 526 ? -13.133 -46.781 -70.625 1 14.89 526 GLY A O 1
ATOM 3958 N N . THR A 1 527 ? -11.711 -45.875 -72 1 16.31 527 THR A N 1
ATOM 3959 C CA . THR A 1 527 ? -10.984 -47.062 -72.375 1 16.31 527 THR A CA 1
ATOM 3960 C C . THR A 1 527 ? -10 -47.5 -71.312 1 16.31 527 THR A C 1
ATOM 3962 O O . THR A 1 527 ? -9.703 -46.719 -70.375 1 16.31 527 THR A O 1
ATOM 3965 N N . GLY A 1 528 ? -8.594 -48 -71.75 1 15.68 528 GLY A N 1
ATOM 3966 C CA . GLY A 1 528 ? -7.926 -49.281 -72 1 15.68 528 GLY A CA 1
ATOM 3967 C C . GLY A 1 528 ? -6.875 -49.562 -70.938 1 15.68 528 GLY A C 1
ATOM 3968 O O . GLY A 1 528 ? -6.875 -50.656 -70.375 1 15.68 528 GLY A O 1
ATOM 3969 N N . CYS A 1 529 ? -5.441 -49.25 -71.062 1 18.91 529 CYS A N 1
ATOM 3970 C CA . CYS A 1 529 ? -4.504 -50.312 -71.438 1 18.91 529 CYS A CA 1
ATOM 3971 C C . CYS A 1 529 ? -4.07 -51.094 -70.25 1 18.91 529 CYS A C 1
ATOM 3973 O O . CYS A 1 529 ? -4.129 -50.594 -69.125 1 18.91 529 CYS A O 1
ATOM 3975 N N . PRO A 1 530 ? -3.119 -52.25 -70.625 1 18.73 530 PRO A N 1
ATOM 3976 C CA . PRO A 1 530 ? -2.85 -53.688 -70.438 1 18.73 530 PRO A CA 1
ATOM 3977 C C . PRO A 1 530 ? -1.902 -53.969 -69.25 1 18.73 530 PRO A C 1
ATOM 3979 O O . PRO A 1 530 ? -1.248 -53.062 -68.75 1 18.73 530 PRO A O 1
ATOM 3982 N N . ALA A 1 531 ? -1.359 -55.281 -69.375 1 19.94 531 ALA A N 1
ATOM 3983 C CA . ALA A 1 531 ? -1.004 -56.5 -68.625 1 19.94 531 ALA A CA 1
ATOM 3984 C C . ALA A 1 531 ? 0.476 -56.531 -68.25 1 19.94 531 ALA A C 1
ATOM 3986 O O . ALA A 1 531 ? 0.879 -57.188 -67.312 1 19.94 531 ALA A O 1
ATOM 3987 N N . GLY A 1 532 ? 1.193 -56.25 -69.438 1 18.84 532 GLY A N 1
ATOM 3988 C CA . GLY A 1 532 ? 2.238 -57.219 -69.688 1 18.84 532 GLY A CA 1
ATOM 3989 C C . GLY A 1 532 ? 3.277 -57.312 -68.625 1 18.84 532 GLY A C 1
ATOM 3990 O O . GLY A 1 532 ? 3.215 -56.562 -67.625 1 18.84 532 GLY A O 1
ATOM 3991 N N . GLU A 1 533 ? 4.547 -57.469 -69.25 1 20.03 533 GLU A N 1
ATOM 3992 C CA . GLU A 1 533 ? 5.898 -58.031 -69.188 1 20.03 533 GLU A CA 1
ATOM 3993 C C . GLU A 1 533 ? 6.742 -57.281 -68.188 1 20.03 533 GLU A C 1
ATOM 3995 O O . GLU A 1 533 ? 6.73 -56.031 -68.125 1 20.03 533 GLU A O 1
ATOM 4000 N N . MET B 1 1 ? 48.875 -6.375 40.344 1 21.56 1 MET B N 1
ATOM 4001 C CA . MET B 1 1 ? 48.25 -6.848 39.094 1 21.56 1 MET B CA 1
ATOM 4002 C C . MET B 1 1 ? 46.75 -6.75 39.156 1 21.56 1 MET B C 1
ATOM 4004 O O . MET B 1 1 ? 46.062 -7.277 38.281 1 21.56 1 MET B O 1
ATOM 4008 N N . THR B 1 2 ? 46.125 -6.262 40.188 1 21.25 2 THR B N 1
ATOM 4009 C CA . THR B 1 2 ? 44.938 -6.555 41 1 21.25 2 THR B CA 1
ATOM 4010 C C . THR B 1 2 ? 43.688 -6.004 40.375 1 21.25 2 THR B C 1
ATOM 4012 O O . THR B 1 2 ? 43.688 -4.891 39.844 1 21.25 2 THR B O 1
ATOM 4015 N N . GLU B 1 3 ? 42.656 -6.859 40.094 1 21.84 3 GLU B N 1
ATOM 4016 C CA . GLU B 1 3 ? 41.5 -7.094 39.25 1 21.84 3 GLU B CA 1
ATOM 4017 C C . GLU B 1 3 ? 40.344 -6.211 39.656 1 21.84 3 GLU B C 1
ATOM 4019 O O . GLU B 1 3 ? 39.75 -6.402 40.75 1 21.84 3 GLU B O 1
ATOM 4024 N N . SER B 1 4 ? 40.469 -4.918 39.5 1 21.62 4 SER B N 1
ATOM 4025 C CA . SER B 1 4 ? 39.625 -3.848 40 1 21.62 4 SER B CA 1
ATOM 4026 C C . SER B 1 4 ? 38.188 -3.998 39.469 1 21.62 4 SER B C 1
ATOM 4028 O O . SER B 1 4 ? 38 -4.367 38.312 1 21.62 4 SER B O 1
ATOM 4030 N N . ASP B 1 5 ? 37.25 -4.066 40.344 1 22.56 5 ASP B N 1
ATOM 4031 C CA . ASP B 1 5 ? 35.875 -4.465 40.531 1 22.56 5 ASP B CA 1
ATOM 4032 C C . ASP B 1 5 ? 34.938 -3.676 39.625 1 22.56 5 ASP B C 1
ATOM 4034 O O . ASP B 1 5 ? 35.062 -2.461 39.5 1 22.56 5 ASP B O 1
ATOM 4038 N N . GLY B 1 6 ? 34.438 -4.359 38.594 1 22.14 6 GLY B N 1
ATOM 4039 C CA . GLY B 1 6 ? 33.5 -4.102 37.5 1 22.14 6 GLY B CA 1
ATOM 4040 C C . GLY B 1 6 ? 32.156 -3.619 37.938 1 22.14 6 GLY B C 1
ATOM 4041 O O . GLY B 1 6 ? 31.406 -4.363 38.562 1 22.14 6 GLY B O 1
ATOM 4042 N N . ASP B 1 7 ? 32 -2.396 38.281 1 20.45 7 ASP B N 1
ATOM 4043 C CA . ASP B 1 7 ? 30.859 -1.691 38.875 1 20.45 7 ASP B CA 1
ATOM 4044 C C . ASP B 1 7 ? 29.625 -1.783 37.969 1 20.45 7 ASP B C 1
ATOM 4046 O O . ASP B 1 7 ? 29.484 -1.013 37.031 1 20.45 7 ASP B O 1
ATOM 4050 N N . ARG B 1 8 ? 29.172 -2.998 37.438 1 23.73 8 ARG B N 1
ATOM 4051 C CA . ARG B 1 8 ? 28.062 -2.959 36.5 1 23.73 8 ARG B CA 1
ATOM 4052 C C . ARG B 1 8 ? 26.828 -2.324 37.156 1 23.73 8 ARG B C 1
ATOM 4054 O O . ARG B 1 8 ? 26.312 -2.832 38.156 1 23.73 8 ARG B O 1
ATOM 4061 N N . SER B 1 9 ? 26.672 -1.047 37.188 1 19.84 9 SER B N 1
ATOM 4062 C CA . SER B 1 9 ? 25.562 -0.221 37.688 1 19.84 9 SER B CA 1
ATOM 4063 C C . SER B 1 9 ? 24.219 -0.723 37.156 1 19.84 9 SER B C 1
ATOM 4065 O O . SER B 1 9 ? 24.141 -1.181 36 1 19.84 9 SER B O 1
ATOM 4067 N N . ARG B 1 10 ? 23.219 -1.007 37.906 1 21.81 10 ARG B N 1
ATOM 4068 C CA . ARG B 1 10 ? 21.828 -1.43 37.75 1 21.81 10 ARG B CA 1
ATOM 4069 C C . ARG B 1 10 ? 21.078 -0.51 36.781 1 21.81 10 ARG B C 1
ATOM 4071 O O . ARG B 1 10 ? 21.25 0.71 36.844 1 21.81 10 ARG B O 1
ATOM 4078 N N . VAL B 1 11 ? 20.625 -0.972 35.656 1 23.27 11 VAL B N 1
ATOM 4079 C CA . VAL B 1 11 ? 19.5 -0.656 34.781 1 23.27 11 VAL B CA 1
ATOM 4080 C C . VAL B 1 11 ? 18.219 -0.567 35.562 1 23.27 11 VAL B C 1
ATOM 4082 O O . VAL B 1 11 ? 17.859 -1.504 36.281 1 23.27 11 VAL B O 1
ATOM 4085 N N . SER B 1 12 ? 17.516 0.539 35.906 1 19.47 12 SER B N 1
ATOM 4086 C CA . SER B 1 12 ? 16.25 0.983 36.469 1 19.47 12 SER B CA 1
ATOM 4087 C C . SER B 1 12 ? 15.07 0.422 35.688 1 19.47 12 SER B C 1
ATOM 4089 O O . SER B 1 12 ? 14.828 0.826 34.562 1 19.47 12 SER B O 1
ATOM 4091 N N . ARG B 1 13 ? 14.539 -0.708 35.469 1 23.67 13 ARG B N 1
ATOM 4092 C CA . ARG B 1 13 ? 13.242 -1.016 34.875 1 23.67 13 ARG B CA 1
ATOM 4093 C C . ARG B 1 13 ? 12.109 -0.374 35.656 1 23.67 13 ARG B C 1
ATOM 4095 O O . ARG B 1 13 ? 12.07 -0.47 36.906 1 23.67 13 ARG B O 1
ATOM 4102 N N . ARG B 1 14 ? 11.305 0.784 35.531 1 20.72 14 ARG B N 1
ATOM 4103 C CA . ARG B 1 14 ? 10.734 1.52 36.656 1 20.72 14 ARG B CA 1
ATOM 4104 C C . ARG B 1 14 ? 10.078 0.572 37.656 1 20.72 14 ARG B C 1
ATOM 4106 O O . ARG B 1 14 ? 9.742 -0.565 37.312 1 20.72 14 ARG B O 1
ATOM 4113 N N . ARG B 1 15 ? 9.539 1.198 38.906 1 18.73 15 ARG B N 1
ATOM 4114 C CA . ARG B 1 15 ? 9.336 0.913 40.344 1 18.73 15 ARG B CA 1
ATOM 4115 C C . ARG B 1 15 ? 8.125 0.005 40.531 1 18.73 15 ARG B C 1
ATOM 4117 O O . ARG B 1 15 ? 7.109 0.151 39.875 1 18.73 15 ARG B O 1
ATOM 4124 N N . LEU B 1 16 ? 8.352 -0.965 41.406 1 18.95 16 LEU B N 1
ATOM 4125 C CA . LEU B 1 16 ? 7.805 -2.098 42.125 1 18.95 16 LEU B CA 1
ATOM 4126 C C . LEU B 1 16 ? 6.656 -1.657 43.031 1 18.95 16 LEU B C 1
ATOM 4128 O O . LEU B 1 16 ? 6.645 -1.956 44.219 1 18.95 16 LEU B O 1
ATOM 4132 N N . LEU B 1 17 ? 5.797 -0.507 42.656 1 18.61 17 LEU B N 1
ATOM 4133 C CA . LEU B 1 17 ? 5.27 0.179 43.812 1 18.61 17 LEU B CA 1
ATOM 4134 C C . LEU B 1 17 ? 4.516 -0.792 44.719 1 18.61 17 LEU B C 1
ATOM 4136 O O . LEU B 1 17 ? 4.039 -1.833 44.281 1 18.61 17 LEU B O 1
ATOM 4140 N N . ARG B 1 18 ? 4.078 -0.229 46 1 17.58 18 ARG B N 1
ATOM 4141 C CA . ARG B 1 18 ? 3.912 -0.484 47.406 1 17.58 18 ARG B CA 1
ATOM 4142 C C . ARG B 1 18 ? 2.631 -1.266 47.688 1 17.58 18 ARG B C 1
ATOM 4144 O O . ARG B 1 18 ? 1.583 -0.971 47.094 1 17.58 18 ARG B O 1
ATOM 4151 N N . GLY B 1 19 ? 2.771 -2.371 48.312 1 18.42 19 GLY B N 1
ATOM 4152 C CA . GLY B 1 19 ? 2.061 -3.498 48.875 1 18.42 19 GLY B CA 1
ATOM 4153 C C . GLY B 1 19 ? 1.085 -3.088 49.969 1 18.42 19 GLY B C 1
ATOM 4154 O O . GLY B 1 19 ? 0.432 -3.939 50.562 1 18.42 19 GLY B O 1
ATOM 4155 N N . GLY B 1 20 ? 1.331 -1.838 50.562 1 17.28 20 GLY B N 1
ATOM 4156 C CA . GLY B 1 20 ? 1.181 -2.055 52 1 17.28 20 GLY B CA 1
ATOM 4157 C C . GLY B 1 20 ? -0.246 -2.367 52.406 1 17.28 20 GLY B C 1
ATOM 4158 O O . GLY B 1 20 ? -0.5 -3.367 53.094 1 17.28 20 GLY B O 1
ATOM 4159 N N . ALA B 1 21 ? -1.06 -1.325 52.781 1 17.67 21 ALA B N 1
ATOM 4160 C CA . ALA B 1 21 ? -1.389 -1.082 54.188 1 17.67 21 ALA B CA 1
ATOM 4161 C C . ALA B 1 21 ? -2.652 -1.834 54.594 1 17.67 21 ALA B C 1
ATOM 4163 O O . ALA B 1 21 ? -3.377 -2.35 53.75 1 17.67 21 ALA B O 1
ATOM 4164 N N . SER B 1 22 ? -3.658 -1.066 55.125 1 17.56 22 SER B N 1
ATOM 4165 C CA . SER B 1 22 ? -4.133 -0.903 56.5 1 17.56 22 SER B CA 1
ATOM 4166 C C . SER B 1 22 ? -5.371 -1.753 56.75 1 17.56 22 SER B C 1
ATOM 4168 O O . SER B 1 22 ? -5.973 -2.287 55.812 1 17.56 22 SER B O 1
ATOM 4170 N N . VAL B 1 23 ? -6.477 -1.095 57.281 1 18.19 23 VAL B N 1
ATOM 4171 C CA . VAL B 1 23 ? -7.098 -0.992 58.594 1 18.19 23 VAL B CA 1
ATOM 4172 C C . VAL B 1 23 ? -8.328 -1.889 58.656 1 18.19 23 VAL B C 1
ATOM 4174 O O . VAL B 1 23 ? -8.859 -2.299 57.625 1 18.19 23 VAL B O 1
ATOM 4177 N N . LEU B 1 24 ? -9.148 -1.557 59.688 1 18.22 24 LEU B N 1
ATOM 4178 C CA . LEU B 1 24 ? -9.914 -2.018 60.844 1 18.22 24 LEU B CA 1
ATOM 4179 C C . LEU B 1 24 ? -11.312 -2.465 60.438 1 18.22 24 LEU B C 1
ATOM 4181 O O . LEU B 1 24 ? -11.867 -1.955 59.469 1 18.22 24 LEU B O 1
ATOM 4185 N N . ALA B 1 25 ? -11.609 -3.6 61 1 19.83 25 ALA B N 1
ATOM 4186 C CA . ALA B 1 25 ? -12.648 -4.625 60.938 1 19.83 25 ALA B CA 1
ATOM 4187 C C . ALA B 1 25 ? -14.008 -4.055 61.344 1 19.83 25 ALA B C 1
ATOM 4189 O O . ALA B 1 25 ? -14.891 -4.789 61.781 1 19.83 25 ALA B O 1
ATOM 4190 N N . ALA B 1 26 ? -14.125 -2.623 61.125 1 17.92 26 ALA B N 1
ATOM 4191 C CA . ALA B 1 26 ? -15.227 -2.23 62 1 17.92 26 ALA B CA 1
ATOM 4192 C C . ALA B 1 26 ? -16.516 -2.955 61.625 1 17.92 26 ALA B C 1
ATOM 4194 O O . ALA B 1 26 ? -16.875 -3.037 60.438 1 17.92 26 ALA B O 1
ATOM 4195 N N . THR B 1 27 ? -16.844 -3.812 62.5 1 19.7 27 THR B N 1
ATOM 4196 C CA . THR B 1 27 ? -17.969 -4.738 62.594 1 19.7 27 THR B CA 1
ATOM 4197 C C . THR B 1 27 ? -19.297 -3.98 62.562 1 19.7 27 THR B C 1
ATOM 4199 O O . THR B 1 27 ? -20.359 -4.582 62.719 1 19.7 27 THR B O 1
ATOM 4202 N N . SER B 1 28 ? -19.297 -2.66 62 1 18.11 28 SER B N 1
ATOM 4203 C CA . SER B 1 28 ? -20.453 -1.955 62.531 1 18.11 28 SER B CA 1
ATOM 4204 C C . SER B 1 28 ? -21.75 -2.707 62.219 1 18.11 28 SER B C 1
ATOM 4206 O O . SER B 1 28 ? -21.812 -3.482 61.281 1 18.11 28 SER B O 1
ATOM 4208 N N . LEU B 1 29 ? -22.562 -2.709 63.312 1 19.72 29 LEU B N 1
ATOM 4209 C CA . LEU B 1 29 ? -23.859 -3.17 63.812 1 19.72 29 LEU B CA 1
ATOM 4210 C C . LEU B 1 29 ? -25 -2.594 62.969 1 19.72 29 LEU B C 1
ATOM 4212 O O . LEU B 1 29 ? -25.219 -1.381 62.969 1 19.72 29 LEU B O 1
ATOM 4216 N N . THR B 1 30 ? -25 -2.877 61.656 1 18.61 30 THR B N 1
ATOM 4217 C CA . THR B 1 30 ? -25.953 -2.154 60.812 1 18.61 30 THR B CA 1
ATOM 4218 C C . THR B 1 30 ? -27.375 -2.314 61.312 1 18.61 30 THR B C 1
ATOM 4220 O O . THR B 1 30 ? -27.844 -3.436 61.531 1 18.61 30 THR B O 1
ATOM 4223 N N . ALA B 1 31 ? -27.75 -1.254 62.156 1 19.08 31 ALA B N 1
ATOM 4224 C CA . ALA B 1 31 ? -29.062 -0.951 62.719 1 19.08 31 ALA B CA 1
ATOM 4225 C C . ALA B 1 31 ? -30.141 -1.036 61.625 1 19.08 31 ALA B C 1
ATOM 4227 O O . ALA B 1 31 ? -29.906 -0.684 60.469 1 19.08 31 ALA B O 1
ATOM 4228 N N . ALA B 1 32 ? -31.203 -1.74 61.969 1 20.89 32 ALA B N 1
ATOM 4229 C CA . ALA B 1 32 ? -32.469 -2.156 61.344 1 20.89 32 ALA B CA 1
ATOM 4230 C C . ALA B 1 32 ? -33.312 -0.949 60.969 1 20.89 32 ALA B C 1
ATOM 4232 O O . ALA B 1 32 ? -34.531 -1.078 60.719 1 20.89 32 ALA B O 1
ATOM 4233 N N . GLY B 1 33 ? -32.594 0.25 60.469 1 18.7 33 GLY B N 1
ATOM 4234 C CA . GLY B 1 33 ? -33.5 1.377 60.469 1 18.7 33 GLY B CA 1
ATOM 4235 C C . GLY B 1 33 ? -34.75 1.118 59.656 1 18.7 33 GLY B C 1
ATOM 4236 O O . GLY B 1 33 ? -34.75 0.27 58.75 1 18.7 33 GLY B O 1
ATOM 4237 N N . ALA B 1 34 ? -35.875 1.7 60.219 1 21.38 34 ALA B N 1
ATOM 4238 C CA . ALA B 1 34 ? -37.281 1.863 60 1 21.38 34 ALA B CA 1
ATOM 4239 C C . ALA B 1 34 ? -37.562 2.482 58.625 1 21.38 34 ALA B C 1
ATOM 4241 O O . ALA B 1 34 ? -36.875 3.4 58.219 1 21.38 34 ALA B O 1
ATOM 4242 N N . SER B 1 35 ? -38.188 1.728 57.75 1 20.88 35 SER B N 1
ATOM 4243 C CA . SER B 1 35 ? -38.656 1.826 56.344 1 20.88 35 SER B CA 1
ATOM 4244 C C . SER B 1 35 ? -39.531 3.055 56.125 1 20.88 35 SER B C 1
ATOM 4246 O O . SER B 1 35 ? -40.719 3.043 56.469 1 20.88 35 SER B O 1
ATOM 4248 N N . ALA B 1 36 ? -39.125 4.297 56.719 1 21.94 36 ALA B N 1
ATOM 4249 C CA . ALA B 1 36 ? -40.156 5.297 56.469 1 21.94 36 ALA B CA 1
ATOM 4250 C C . ALA B 1 36 ? -40.406 5.465 54.969 1 21.94 36 ALA B C 1
ATOM 4252 O O . ALA B 1 36 ? -39.469 5.43 54.156 1 21.94 36 ALA B O 1
ATOM 4253 N N . ALA B 1 37 ? -41.625 5.289 54.531 1 22.7 37 ALA B N 1
ATOM 4254 C CA . ALA B 1 37 ? -42.312 5.383 53.25 1 22.7 37 ALA B CA 1
ATOM 4255 C C . ALA B 1 37 ? -42.094 6.754 52.625 1 22.7 37 ALA B C 1
ATOM 4257 O O . ALA B 1 37 ? -42.688 7.742 53.062 1 22.7 37 ALA B O 1
ATOM 4258 N N . ALA B 1 38 ? -40.781 7.309 52.5 1 25.17 38 ALA B N 1
ATOM 4259 C CA . ALA B 1 38 ? -40.781 8.672 51.969 1 25.17 38 ALA B CA 1
ATOM 4260 C C . ALA B 1 38 ? -41.469 8.75 50.625 1 25.17 38 ALA B C 1
ATOM 4262 O O . ALA B 1 38 ? -41.312 7.836 49.781 1 25.17 38 ALA B O 1
ATOM 4263 N N . GLY B 1 39 ? -42.469 9.5 50.469 1 24.64 39 GLY B N 1
ATOM 4264 C CA . GLY B 1 39 ? -43.25 9.906 49.312 1 24.64 39 GLY B CA 1
ATOM 4265 C C . GLY B 1 39 ? -42.406 10.438 48.188 1 24.64 39 GLY B C 1
ATOM 4266 O O . GLY B 1 39 ? -41.469 11.234 48.406 1 24.64 39 GLY B O 1
ATOM 4267 N N . ALA B 1 40 ? -42.219 9.617 47.062 1 26.31 40 ALA B N 1
ATOM 4268 C CA . ALA B 1 40 ? -41.406 9.852 45.875 1 26.31 40 ALA B CA 1
ATOM 4269 C C . ALA B 1 40 ? -41.688 11.234 45.281 1 26.31 40 ALA B C 1
ATOM 4271 O O . ALA B 1 40 ? -42.812 11.57 45 1 26.31 40 ALA B O 1
ATOM 4272 N N . ALA B 1 41 ? -40.812 12.234 45.719 1 29.84 41 ALA B N 1
ATOM 4273 C CA . ALA B 1 41 ? -40.938 13.508 45 1 29.84 41 ALA B CA 1
ATOM 4274 C C . ALA B 1 41 ? -40.969 13.305 43.5 1 29.84 41 ALA B C 1
ATOM 4276 O O . ALA B 1 41 ? -40.438 12.32 42.969 1 29.84 41 ALA B O 1
ATOM 4277 N N . PRO B 1 42 ? -41.719 14.094 42.75 1 33.78 42 PRO B N 1
ATOM 4278 C CA . PRO B 1 42 ? -41.844 13.984 41.281 1 33.78 42 PRO B CA 1
ATOM 4279 C C . PRO B 1 42 ? -40.5 14.047 40.562 1 33.78 42 PRO B C 1
ATOM 4281 O O . PRO B 1 42 ? -39.625 14.812 40.969 1 33.78 42 PRO B O 1
ATOM 4284 N N . GLY B 1 43 ? -39.938 12.914 40.188 1 33.06 43 GLY B N 1
ATOM 4285 C CA . GLY B 1 43 ? -38.656 12.789 39.5 1 33.06 43 GLY B CA 1
ATOM 4286 C C . GLY B 1 43 ? -38.438 13.789 38.375 1 33.06 43 GLY B C 1
ATOM 4287 O O . GLY B 1 43 ? -39.312 13.938 37.531 1 33.06 43 GLY B O 1
ATOM 4288 N N . PHE B 1 44 ? -37.875 14.938 38.688 1 32.72 44 PHE B N 1
ATOM 4289 C CA . PHE B 1 44 ? -37.406 15.836 37.656 1 32.72 44 PHE B CA 1
ATOM 4290 C C . PHE B 1 44 ? -36.875 15.055 36.469 1 32.72 44 PHE B C 1
ATOM 4292 O O . PHE B 1 44 ? -36.062 14.125 36.625 1 32.72 44 PHE B O 1
ATOM 4299 N N . ARG B 1 45 ? -37.594 14.906 35.406 1 34.09 45 ARG B N 1
ATOM 4300 C CA . ARG B 1 45 ? -37.062 14.438 34.156 1 34.09 45 ARG B CA 1
ATOM 4301 C C . ARG B 1 45 ? -35.688 15.062 33.875 1 34.09 45 ARG B C 1
ATOM 4303 O O . ARG B 1 45 ? -35.594 16.266 33.625 1 34.09 45 ARG B O 1
ATOM 4310 N N . ARG B 1 46 ? -34.688 14.594 34.469 1 33.44 46 ARG B N 1
ATOM 4311 C CA . ARG B 1 46 ? -33.406 14.992 33.938 1 33.44 46 ARG B CA 1
ATOM 4312 C C . ARG B 1 46 ? -33.406 14.953 32.406 1 33.44 46 ARG B C 1
ATOM 4314 O O . ARG B 1 46 ? -33.781 13.938 31.812 1 33.44 46 ARG B O 1
ATOM 4321 N N . SER B 1 47 ? -33.719 15.992 31.781 1 36.25 47 SER B N 1
ATOM 4322 C CA . SER B 1 47 ? -33.406 16.094 30.359 1 36.25 47 SER B CA 1
ATOM 4323 C C . SER B 1 47 ? -32.188 15.289 29.984 1 36.25 47 SER B C 1
ATOM 4325 O O . SER B 1 47 ? -31.125 15.422 30.625 1 36.25 47 SER B O 1
ATOM 4327 N N . SER B 1 48 ? -32.219 14.078 29.641 1 38.81 48 SER B N 1
ATOM 4328 C CA . SER B 1 48 ? -31.141 13.234 29.156 1 38.81 48 SER B CA 1
ATOM 4329 C C . SER B 1 48 ? -30.172 14.023 28.297 1 38.81 48 SER B C 1
ATOM 4331 O O . SER B 1 48 ? -30.516 14.445 27.188 1 38.81 48 SER B O 1
ATOM 4333 N N . ARG B 1 49 ? -29.438 14.992 28.719 1 38.66 49 ARG B N 1
ATOM 4334 C CA . ARG B 1 49 ? -28.344 15.633 27.984 1 38.66 49 ARG B CA 1
ATOM 4335 C C . ARG B 1 49 ? -27.609 14.625 27.109 1 38.66 49 ARG B C 1
ATOM 4337 O O . ARG B 1 49 ? -26.953 13.727 27.609 1 38.66 49 ARG B O 1
ATOM 4344 N N . LYS B 1 50 ? -28.062 14.242 25.969 1 49.97 50 LYS B N 1
ATOM 4345 C CA . LYS B 1 50 ? -27.438 13.414 24.938 1 49.97 50 LYS B CA 1
ATOM 4346 C C . LYS B 1 50 ? -25.938 13.68 24.859 1 49.97 50 LYS B C 1
ATOM 4348 O O . LYS B 1 50 ? -25.531 14.805 24.562 1 49.97 50 LYS B O 1
ATOM 4353 N N . THR B 1 51 ? -25.078 13.102 25.656 1 64.19 51 THR B N 1
ATOM 4354 C CA . THR B 1 51 ? -23.625 13.188 25.641 1 64.19 51 THR B CA 1
ATOM 4355 C C . THR B 1 51 ? -23.109 13.25 24.219 1 64.19 51 THR B C 1
ATOM 4357 O O . THR B 1 51 ? -23.375 12.359 23.406 1 64.19 51 THR B O 1
ATOM 4360 N N . VAL B 1 52 ? -22.766 14.422 23.766 1 69.12 52 VAL B N 1
ATOM 4361 C CA . VAL B 1 52 ? -22.219 14.656 22.422 1 69.12 52 VAL B CA 1
ATOM 4362 C C . VAL B 1 52 ? -20.953 13.828 22.219 1 69.12 52 VAL B C 1
ATOM 4364 O O . VAL B 1 52 ? -19.938 14.078 22.875 1 69.12 52 VAL B O 1
ATOM 4367 N N . THR B 1 53 ? -21.062 12.758 21.453 1 89.62 53 THR B N 1
ATOM 4368 C CA . THR B 1 53 ? -19.922 11.875 21.203 1 89.62 53 THR B CA 1
ATOM 4369 C C . THR B 1 53 ? -19.297 12.172 19.844 1 89.62 53 THR B C 1
ATOM 4371 O O . THR B 1 53 ? -18.172 11.742 19.578 1 89.62 53 THR B O 1
ATOM 4374 N N . VAL B 1 54 ? -20.016 13 19.062 1 94 54 VAL B N 1
ATOM 4375 C CA . VAL B 1 54 ? -19.5 13.43 17.766 1 94 54 VAL B CA 1
ATOM 4376 C C . VAL B 1 54 ? -19.641 14.945 17.641 1 94 54 VAL B C 1
ATOM 4378 O O . VAL B 1 54 ? -20.719 15.5 17.891 1 94 54 VAL B O 1
ATOM 4381 N N . VAL B 1 55 ? -18.609 15.656 17.344 1 96.69 55 VAL B N 1
ATOM 4382 C CA . VAL B 1 55 ? -18.578 17.094 17.094 1 96.69 55 VAL B CA 1
ATOM 4383 C C . VAL B 1 55 ? -18.266 17.344 15.617 1 96.69 55 VAL B C 1
ATOM 4385 O O . VAL B 1 55 ? -17.172 17.031 15.148 1 96.69 55 VAL B O 1
ATOM 4388 N N . ASP B 1 56 ? -19.172 17.859 14.891 1 96.62 56 ASP B N 1
ATOM 4389 C CA . ASP B 1 56 ? -18.984 18.234 13.492 1 96.62 56 ASP B CA 1
ATOM 4390 C C . ASP B 1 56 ? -18.562 19.688 13.367 1 96.62 56 ASP B C 1
ATOM 4392 O O . ASP B 1 56 ? -19.281 20.594 13.805 1 96.62 56 ASP B O 1
ATOM 4396 N N . VAL B 1 57 ? -17.5 19.953 12.727 1 98.06 57 VAL B N 1
ATOM 4397 C CA . VAL B 1 57 ? -16.969 21.312 12.672 1 98.06 57 VAL B CA 1
ATOM 4398 C C . VAL B 1 57 ? -17.922 22.203 11.867 1 98.06 57 VAL B C 1
ATOM 4400 O O . VAL B 1 57 ? -17.953 23.406 12.07 1 98.06 57 VAL B O 1
ATOM 4403 N N . ALA B 1 58 ? -18.625 21.609 10.961 1 96.31 58 ALA B N 1
ATOM 4404 C CA . ALA B 1 58 ? -19.609 22.375 10.203 1 96.31 58 ALA B CA 1
ATOM 4405 C C . ALA B 1 58 ? -20.688 22.953 11.125 1 96.31 58 ALA B C 1
ATOM 4407 O O . ALA B 1 58 ? -21.172 24.062 10.906 1 96.31 58 ALA B O 1
ATOM 4408 N N . ASP B 1 59 ? -21.047 22.188 12.156 1 96.12 59 ASP B N 1
ATOM 4409 C CA . ASP B 1 59 ? -22.031 22.641 13.125 1 96.12 59 ASP B CA 1
ATOM 4410 C C . ASP B 1 59 ? -21.469 23.781 13.977 1 96.12 59 ASP B C 1
ATOM 4412 O O . ASP B 1 59 ? -22.234 24.484 14.656 1 96.12 59 ASP B O 1
ATOM 4416 N N . LEU B 1 60 ? -20.188 23.953 13.914 1 97.56 60 LEU B N 1
ATOM 4417 C CA . LEU B 1 60 ? -19.531 24.984 14.719 1 97.56 60 LEU B CA 1
ATOM 4418 C C . LEU B 1 60 ? -19.172 26.188 13.875 1 97.56 60 LEU B C 1
ATOM 4420 O O . LEU B 1 60 ? -18.484 27.094 14.344 1 97.56 60 LEU B O 1
ATOM 4424 N N . GLY B 1 61 ? -19.5 26.109 12.594 1 97.19 61 GLY B N 1
ATOM 4425 C CA . GLY B 1 61 ? -19.359 27.297 11.773 1 97.19 61 GLY B CA 1
ATOM 4426 C C . GLY B 1 61 ? -18.297 27.172 10.695 1 97.19 61 GLY B C 1
ATOM 4427 O O . GLY B 1 61 ? -18.094 28.094 9.906 1 97.19 61 GLY B O 1
ATOM 4428 N N . ALA B 1 62 ? -17.688 26.016 10.602 1 97.94 62 ALA B N 1
ATOM 4429 C CA . ALA B 1 62 ? -16.719 25.828 9.516 1 97.94 62 ALA B CA 1
ATOM 4430 C C . ALA B 1 62 ? -17.422 25.812 8.164 1 97.94 62 ALA B C 1
ATOM 4432 O O . ALA B 1 62 ? -18.422 25.109 7.984 1 97.94 62 ALA B O 1
ATOM 4433 N N . VAL B 1 63 ? -16.859 26.562 7.211 1 96.81 63 VAL B N 1
ATOM 4434 C CA . VAL B 1 63 ? -17.5 26.688 5.902 1 96.81 63 VAL B CA 1
ATOM 4435 C C . VAL B 1 63 ? -16.891 25.688 4.926 1 96.81 63 VAL B C 1
ATOM 4437 O O . VAL B 1 63 ? -17.609 25.047 4.16 1 96.81 63 VAL B O 1
ATOM 4440 N N . GLY B 1 64 ? -15.578 25.594 4.875 1 96.19 64 GLY B N 1
ATOM 4441 C CA . GLY B 1 64 ? -14.906 24.594 4.062 1 96.19 64 GLY B CA 1
ATOM 4442 C C . GLY B 1 64 ? -14.867 24.953 2.588 1 96.19 64 GLY B C 1
ATOM 4443 O O . GLY B 1 64 ? -14.945 24.078 1.727 1 96.19 64 GLY B O 1
ATOM 4444 N N . ASP B 1 65 ? -14.711 26.328 2.277 1 95.06 65 ASP B N 1
ATOM 4445 C CA . ASP B 1 65 ? -14.742 26.766 0.886 1 95.06 65 ASP B CA 1
ATOM 4446 C C . ASP B 1 65 ? -13.336 27.125 0.396 1 95.06 65 ASP B C 1
ATOM 4448 O O . ASP B 1 65 ? -13.172 27.609 -0.726 1 95.06 65 ASP B O 1
ATOM 4452 N N . GLY B 1 66 ? -12.359 26.969 1.254 1 94.69 66 GLY B N 1
ATOM 4453 C CA . GLY B 1 66 ? -10.977 27.234 0.885 1 94.69 66 GLY B CA 1
ATOM 4454 C C . GLY B 1 66 ? -10.594 28.703 1.005 1 94.69 66 GLY B C 1
ATOM 4455 O O . GLY B 1 66 ? -9.438 29.062 0.777 1 94.69 66 GLY B O 1
ATOM 4456 N N . ARG B 1 67 ? -11.578 29.562 1.392 1 96.12 67 ARG B N 1
ATOM 4457 C CA . ARG B 1 67 ? -11.344 31 1.459 1 96.12 67 ARG B CA 1
ATOM 4458 C C . ARG B 1 67 ? -11.625 31.531 2.859 1 96.12 67 ARG B C 1
ATOM 4460 O O . ARG B 1 67 ? -10.828 32.312 3.408 1 96.12 67 ARG B O 1
ATOM 4467 N N . THR B 1 68 ? -12.805 31.062 3.393 1 97.69 68 THR B N 1
ATOM 4468 C CA . THR B 1 68 ? -13.188 31.5 4.734 1 97.69 68 THR B CA 1
ATOM 4469 C C . THR B 1 68 ? -12.242 30.906 5.777 1 97.69 68 THR B C 1
ATOM 4471 O O . THR B 1 68 ? -11.875 29.734 5.707 1 97.69 68 THR B O 1
ATOM 4474 N N . ASP B 1 69 ? -11.75 31.766 6.676 1 98.62 69 ASP B N 1
ATOM 4475 C CA . ASP B 1 69 ? -10.93 31.266 7.777 1 98.62 69 ASP B CA 1
ATOM 4476 C C . ASP B 1 69 ? -11.75 30.406 8.734 1 98.62 69 ASP B C 1
ATOM 4478 O O . ASP B 1 69 ? -12.594 30.922 9.469 1 98.62 69 ASP B O 1
ATOM 4482 N N . ASP B 1 70 ? -11.43 29.156 8.82 1 98.75 70 ASP B N 1
ATOM 4483 C CA . ASP B 1 70 ? -12.219 28.203 9.594 1 98.75 70 ASP B CA 1
ATOM 4484 C C . ASP B 1 70 ? -11.547 27.891 10.93 1 98.75 70 ASP B C 1
ATOM 4486 O O . ASP B 1 70 ? -11.992 27 11.656 1 98.75 70 ASP B O 1
ATOM 4490 N N . THR B 1 71 ? -10.57 28.625 11.305 1 98.81 71 THR B N 1
ATOM 4491 C CA . THR B 1 71 ? -9.75 28.359 12.477 1 98.81 71 THR B CA 1
ATOM 4492 C C . THR B 1 71 ? -10.617 28.234 13.727 1 98.81 71 THR B C 1
ATOM 4494 O O . THR B 1 71 ? -10.445 27.297 14.508 1 98.81 71 THR B O 1
ATOM 4497 N N . GLY B 1 72 ? -11.469 29.141 13.914 1 98.69 72 GLY B N 1
ATOM 4498 C CA . GLY B 1 72 ? -12.273 29.203 15.133 1 98.69 72 GLY B CA 1
ATOM 4499 C C . GLY B 1 72 ? -13.078 27.938 15.367 1 98.69 72 GLY B C 1
ATOM 4500 O O . GLY B 1 72 ? -13.148 27.438 16.484 1 98.69 72 GLY B O 1
ATOM 4501 N N . ALA B 1 73 ? -13.664 27.375 14.32 1 98.62 73 ALA B N 1
ATOM 4502 C CA . ALA B 1 73 ? -14.477 26.172 14.438 1 98.62 73 ALA B CA 1
ATOM 4503 C C . ALA B 1 73 ? -13.633 24.984 14.914 1 98.62 73 ALA B C 1
ATOM 4505 O O . ALA B 1 73 ? -14.094 24.172 15.711 1 98.62 73 ALA B O 1
ATOM 4506 N N . PHE B 1 74 ? -12.461 24.906 14.445 1 98.75 74 PHE B N 1
ATOM 4507 C CA . PHE B 1 74 ? -11.578 23.797 14.812 1 98.75 74 PHE B CA 1
ATOM 4508 C C . PHE B 1 74 ? -11.086 23.953 16.25 1 98.75 74 PHE B C 1
ATOM 4510 O O . PHE B 1 74 ? -11 22.969 16.984 1 98.75 74 PHE B O 1
ATOM 4517 N N . GLU B 1 75 ? -10.812 25.203 16.641 1 98.69 75 GLU B N 1
ATOM 4518 C CA . GLU B 1 75 ? -10.406 25.453 18.016 1 98.69 75 GLU B CA 1
ATOM 4519 C C . GLU B 1 75 ? -11.516 25.094 19 1 98.69 75 GLU B C 1
ATOM 4521 O O . GLU B 1 75 ? -11.258 24.516 20.047 1 98.69 75 GLU B O 1
ATOM 4526 N N . ILE B 1 76 ? -12.711 25.406 18.625 1 98.25 76 ILE B N 1
ATOM 4527 C CA . ILE B 1 76 ? -13.859 25.078 19.469 1 98.25 76 ILE B CA 1
ATOM 4528 C C . ILE B 1 76 ? -14.039 23.562 19.547 1 98.25 76 ILE B C 1
ATOM 4530 O O . ILE B 1 76 ? -14.281 23.016 20.625 1 98.25 76 ILE B O 1
ATOM 4534 N N . ALA B 1 77 ? -13.906 22.922 18.391 1 98.12 77 ALA B N 1
ATOM 4535 C CA . ALA B 1 77 ? -14.047 21.469 18.359 1 98.12 77 ALA B CA 1
ATOM 4536 C C . ALA B 1 77 ? -13.031 20.797 19.297 1 98.12 77 ALA B C 1
ATOM 4538 O O . ALA B 1 77 ? -13.391 19.906 20.078 1 98.12 77 ALA B O 1
ATOM 4539 N N . TYR B 1 78 ? -11.82 21.219 19.25 1 97.81 78 TYR B N 1
ATOM 4540 C CA . TYR B 1 78 ? -10.797 20.656 20.109 1 97.81 78 TYR B CA 1
ATOM 4541 C C . TYR B 1 78 ? -11.109 20.922 21.578 1 97.81 78 TYR B C 1
ATOM 4543 O O . TYR B 1 78 ? -10.977 20.031 22.422 1 97.81 78 TYR B O 1
ATOM 4551 N N . SER B 1 79 ? -11.484 22.172 21.875 1 97.06 79 SER B N 1
ATOM 4552 C CA . SER B 1 79 ? -11.805 22.531 23.25 1 97.06 79 SER B CA 1
ATOM 4553 C C . SER B 1 79 ? -12.922 21.656 23.797 1 97.06 79 SER B C 1
ATOM 4555 O O . SER B 1 79 ? -12.875 21.234 24.953 1 97.06 79 SER B O 1
ATOM 4557 N N . MET B 1 80 ? -13.812 21.422 22.969 1 95.88 80 MET B N 1
ATOM 4558 C CA . MET B 1 80 ? -14.922 20.562 23.375 1 95.88 80 MET B CA 1
ATOM 4559 C C . MET B 1 80 ? -14.43 19.141 23.656 1 95.88 80 MET B C 1
ATOM 4561 O O . MET B 1 80 ? -14.828 18.516 24.641 1 95.88 80 MET B O 1
ATOM 4565 N N . ALA B 1 81 ? -13.578 18.641 22.781 1 95.56 81 ALA B N 1
ATOM 4566 C CA . ALA B 1 81 ? -13.031 17.297 22.969 1 95.56 81 ALA B CA 1
ATOM 4567 C C . ALA B 1 81 ? -12.227 17.219 24.266 1 95.56 81 ALA B C 1
ATOM 4569 O O . ALA B 1 81 ? -12.383 16.266 25.047 1 95.56 81 ALA B O 1
ATOM 4570 N N . ALA B 1 82 ? -11.398 18.219 24.531 1 95.88 82 ALA B N 1
ATOM 4571 C CA . ALA B 1 82 ? -10.555 18.234 25.734 1 95.88 82 ALA B CA 1
ATOM 4572 C C . ALA B 1 82 ? -11.406 18.328 27 1 95.88 82 ALA B C 1
ATOM 4574 O O . ALA B 1 82 ? -11.086 17.703 28 1 95.88 82 ALA B O 1
ATOM 4575 N N . ALA B 1 83 ? -12.516 19.031 26.922 1 94.12 83 ALA B N 1
ATOM 4576 C CA . ALA B 1 83 ? -13.375 19.25 28.078 1 94.12 83 ALA B CA 1
ATOM 4577 C C . ALA B 1 83 ? -14.18 18 28.422 1 94.12 83 ALA B C 1
ATOM 4579 O O . ALA B 1 83 ? -14.703 17.875 29.531 1 94.12 83 ALA B O 1
ATOM 4580 N N . ARG B 1 84 ? -14.211 17.125 27.531 1 93.44 84 ARG B N 1
ATOM 4581 C CA . ARG B 1 84 ? -15.094 15.984 27.719 1 93.44 84 ARG B CA 1
ATOM 4582 C C . ARG B 1 84 ? -14.305 14.742 28.141 1 93.44 84 ARG B C 1
ATOM 4584 O O . ARG B 1 84 ? -14.836 13.633 28.156 1 93.44 84 ARG B O 1
ATOM 4591 N N . VAL B 1 85 ? -13.062 14.93 28.391 1 95 85 VAL B N 1
ATOM 4592 C CA . VAL B 1 85 ? -12.266 13.836 28.922 1 95 85 VAL B CA 1
ATOM 4593 C C . VAL B 1 85 ? -12.789 13.445 30.297 1 95 85 VAL B C 1
ATOM 4595 O O . VAL B 1 85 ? -13.008 14.305 31.156 1 95 85 VAL B O 1
ATOM 4598 N N . THR B 1 86 ? -13.047 12.148 30.531 1 93.44 86 THR B N 1
ATOM 4599 C CA . THR B 1 86 ? -13.469 11.602 31.812 1 93.44 86 THR B CA 1
ATOM 4600 C C . THR B 1 86 ? -12.641 10.375 32.156 1 93.44 86 THR B C 1
ATOM 4602 O O . THR B 1 86 ? -12.484 9.461 31.359 1 93.44 86 THR B O 1
ATOM 4605 N N . ASP B 1 87 ? -12.109 10.43 33.312 1 94.88 87 ASP B N 1
ATOM 4606 C CA . ASP B 1 87 ? -11.312 9.32 33.812 1 94.88 87 ASP B CA 1
ATOM 4607 C C . ASP B 1 87 ? -10.141 9 32.906 1 94.88 87 ASP B C 1
ATOM 4609 O O . ASP B 1 87 ? -9.852 7.832 32.625 1 94.88 87 ASP B O 1
ATOM 4613 N N . GLY B 1 88 ? -9.695 10.086 32.281 1 95.75 88 GLY B N 1
ATOM 4614 C CA . GLY B 1 88 ? -8.492 9.945 31.484 1 95.75 88 GLY B CA 1
ATOM 4615 C C . GLY B 1 88 ? -8.766 9.43 30.094 1 95.75 88 GLY B C 1
ATOM 4616 O O . GLY B 1 88 ? -7.84 9.055 29.375 1 95.75 88 GLY B O 1
ATOM 4617 N N . VAL B 1 89 ? -10 9.398 29.781 1 95.88 89 VAL B N 1
ATOM 4618 C CA . VAL B 1 89 ? -10.367 8.859 28.469 1 95.88 89 VAL B CA 1
ATOM 4619 C C . VAL B 1 89 ? -11.141 9.906 27.688 1 95.88 89 VAL B C 1
ATOM 4621 O O . VAL B 1 89 ? -12.102 10.492 28.188 1 95.88 89 VAL B O 1
ATOM 4624 N N . GLY B 1 90 ? -10.656 10.234 26.516 1 94 90 GLY B N 1
ATOM 4625 C CA . GLY B 1 90 ? -11.438 11.031 25.578 1 94 90 GLY B CA 1
ATOM 4626 C C . GLY B 1 90 ? -12.609 10.281 24.984 1 94 90 GLY B C 1
ATOM 4627 O O . GLY B 1 90 ? -12.531 9.07 24.781 1 94 90 GLY B O 1
ATOM 4628 N N . ARG B 1 91 ? -13.617 10.953 24.688 1 92.5 91 ARG B N 1
ATOM 4629 C CA . ARG B 1 91 ? -14.836 10.289 24.219 1 92.5 91 ARG B CA 1
ATOM 4630 C C . ARG B 1 91 ? -15.445 11.031 23.031 1 92.5 91 ARG B C 1
ATOM 4632 O O . ARG B 1 91 ? -16.641 10.914 22.781 1 92.5 91 ARG B O 1
ATOM 4639 N N . VAL B 1 92 ? -14.672 11.781 22.328 1 94.38 92 VAL B N 1
ATOM 4640 C CA . VAL B 1 92 ? -15.203 12.625 21.266 1 94.38 92 VAL B CA 1
ATOM 4641 C C . VAL B 1 92 ? -14.539 12.25 19.938 1 94.38 92 VAL B C 1
ATOM 4643 O O . VAL B 1 92 ? -13.328 12.016 19.891 1 94.38 92 VAL B O 1
ATOM 4646 N N . VAL B 1 93 ? -15.367 12.094 18.891 1 97.38 93 VAL B N 1
ATOM 4647 C CA . VAL B 1 93 ? -14.898 12.078 17.516 1 97.38 93 VAL B CA 1
ATOM 4648 C C . VAL B 1 93 ? -15.141 13.445 16.875 1 97.38 93 VAL B C 1
ATOM 4650 O O . VAL B 1 93 ? -16.266 13.961 16.891 1 97.38 93 VAL B O 1
ATOM 4653 N N . VAL B 1 94 ? -14.125 14.086 16.391 1 98.44 94 VAL B N 1
ATOM 4654 C CA . VAL B 1 94 ? -14.273 15.312 15.609 1 98.44 94 VAL B CA 1
ATOM 4655 C C . VAL B 1 94 ? -14.492 14.961 14.141 1 98.44 94 VAL B C 1
ATOM 4657 O O . VAL B 1 94 ? -13.602 14.414 13.484 1 98.44 94 VAL B O 1
ATOM 4660 N N . GLN B 1 95 ? -15.617 15.25 13.648 1 97.69 95 GLN B N 1
ATOM 4661 C CA . GLN B 1 95 ? -15.984 14.961 12.266 1 97.69 95 GLN B CA 1
ATOM 4662 C C . GLN B 1 95 ? -15.766 16.188 11.375 1 97.69 95 GLN B C 1
ATOM 4664 O O . GLN B 1 95 ? -16.203 17.281 11.703 1 97.69 95 GLN B O 1
ATOM 4669 N N . ILE B 1 96 ? -15.133 15.977 10.273 1 98.12 96 ILE B N 1
ATOM 4670 C CA . ILE B 1 96 ? -14.836 17.031 9.305 1 98.12 96 ILE B CA 1
ATOM 4671 C C . ILE B 1 96 ? -15.359 16.641 7.93 1 98.12 96 ILE B C 1
ATOM 4673 O O . ILE B 1 96 ? -14.781 15.766 7.266 1 98.12 96 ILE B O 1
ATOM 4677 N N . PRO B 1 97 ? -16.312 17.266 7.469 1 96.19 97 PRO B N 1
ATOM 4678 C CA . PRO B 1 97 ? -16.906 16.875 6.188 1 96.19 97 PRO B CA 1
ATOM 4679 C C . PRO B 1 97 ? -16.016 17.203 4.996 1 96.19 97 PRO B C 1
ATOM 4681 O O . PRO B 1 97 ? -14.938 17.781 5.172 1 96.19 97 PRO B O 1
ATOM 4684 N N . ALA B 1 98 ? -16.453 16.781 3.793 1 96 98 ALA B N 1
ATOM 4685 C CA . ALA B 1 98 ? -15.711 17.141 2.582 1 96 98 ALA B CA 1
ATOM 4686 C C . ALA B 1 98 ? -15.664 18.656 2.398 1 96 98 ALA B C 1
ATOM 4688 O O . ALA B 1 98 ? -16.641 19.359 2.672 1 96 98 ALA B O 1
ATOM 4689 N N . GLY B 1 99 ? -14.555 19.125 2.039 1 96.06 99 GLY B N 1
ATOM 4690 C CA . GLY B 1 99 ? -14.32 20.547 1.871 1 96.06 99 GLY B CA 1
ATOM 4691 C C . GLY B 1 99 ? -12.859 20.938 2 1 96.06 99 GLY B C 1
ATOM 4692 O O . GLY B 1 99 ? -12 20.078 2.205 1 96.06 99 GLY B O 1
ATOM 4693 N N . GLU B 1 100 ? -12.641 22.172 1.725 1 96.81 100 GLU B N 1
ATOM 4694 C CA . GLU B 1 100 ? -11.328 22.781 1.927 1 96.81 100 GLU B CA 1
ATOM 4695 C C . GLU B 1 100 ? -11.359 23.812 3.053 1 96.81 100 GLU B C 1
ATOM 4697 O O . GLU B 1 100 ? -11.945 24.875 2.904 1 96.81 100 GLU B O 1
ATOM 4702 N N . PHE B 1 101 ? -10.719 23.484 4.168 1 98.38 101 PHE B N 1
ATOM 4703 C CA . PHE B 1 101 ? -10.812 24.312 5.367 1 98.38 101 PHE B CA 1
ATOM 4704 C C . PHE B 1 101 ? -9.516 25.078 5.605 1 98.38 101 PHE B C 1
ATOM 4706 O O . PHE B 1 101 ? -8.461 24.469 5.824 1 98.38 101 PHE B O 1
ATOM 4713 N N . LEU B 1 102 ? -9.648 26.375 5.539 1 98.75 102 LEU B N 1
ATOM 4714 C CA . LEU B 1 102 ? -8.484 27.219 5.77 1 98.75 102 LEU B CA 1
ATOM 4715 C C . LEU B 1 102 ? -8.242 27.422 7.262 1 98.75 102 LEU B C 1
ATOM 4717 O O . LEU B 1 102 ? -9.133 27.859 7.988 1 98.75 102 LEU B O 1
ATOM 4721 N N . ILE B 1 103 ? -7.109 27.016 7.734 1 98.94 103 ILE B N 1
ATOM 4722 C CA . ILE B 1 103 ? -6.676 27.188 9.117 1 98.94 103 ILE B CA 1
ATOM 4723 C C . ILE B 1 103 ? -5.5 28.172 9.172 1 98.94 103 ILE B C 1
ATOM 4725 O O . ILE B 1 103 ? -4.434 27.891 8.617 1 98.94 103 ILE B O 1
ATOM 4729 N N . THR B 1 104 ? -5.625 29.281 9.891 1 98.75 104 THR B N 1
ATOM 4730 C CA . THR B 1 104 ? -4.621 30.328 9.789 1 98.75 104 THR B CA 1
ATOM 4731 C C . THR B 1 104 ? -3.832 30.453 11.086 1 98.75 104 THR B C 1
ATOM 4733 O O . THR B 1 104 ? -2.834 31.172 11.148 1 98.75 104 THR B O 1
ATOM 4736 N N . ARG B 1 105 ? -4.23 29.781 12.102 1 98.62 105 ARG B N 1
ATOM 4737 C CA . ARG B 1 105 ? -3.518 29.875 13.367 1 98.62 105 ARG B CA 1
ATOM 4738 C C . ARG B 1 105 ? -2.93 28.516 13.766 1 98.62 105 ARG B C 1
ATOM 4740 O O . ARG B 1 105 ? -3.559 27.484 13.57 1 98.62 105 ARG B O 1
ATOM 4747 N N . PRO B 1 106 ? -1.751 28.5 14.375 1 98.56 106 PRO B N 1
ATOM 4748 C CA . PRO B 1 106 ? -1.138 27.25 14.82 1 98.56 106 PRO B CA 1
ATOM 4749 C C . PRO B 1 106 ? -1.949 26.547 15.906 1 98.56 106 PRO B C 1
ATOM 4751 O O . PRO B 1 106 ? -2.713 27.203 16.625 1 98.56 106 PRO B O 1
ATOM 4754 N N . ASN B 1 107 ? -1.856 25.266 15.977 1 98.5 107 ASN B N 1
ATOM 4755 C CA . ASN B 1 107 ? -2.383 24.391 17.031 1 98.5 107 ASN B CA 1
ATOM 4756 C C . ASN B 1 107 ? -3.91 24.375 17.031 1 98.5 107 ASN B C 1
ATOM 4758 O O . ASN B 1 107 ? -4.527 24.078 18.047 1 98.5 107 ASN B O 1
ATOM 4762 N N . ALA B 1 108 ? -4.473 24.781 15.953 1 98.56 108 ALA B N 1
ATOM 4763 C CA . ALA B 1 108 ? -5.926 24.891 15.891 1 98.56 108 ALA B CA 1
ATOM 4764 C C . ALA B 1 108 ? -6.586 23.516 15.852 1 98.56 108 ALA B C 1
ATOM 4766 O O . ALA B 1 108 ? -7.664 23.328 16.406 1 98.56 108 ALA B O 1
ATOM 4767 N N . LEU B 1 109 ? -5.934 22.531 15.172 1 98.69 109 LEU B N 1
ATOM 4768 C CA . LEU B 1 109 ? -6.512 21.203 15.055 1 98.69 109 LEU B CA 1
ATOM 4769 C C . LEU B 1 109 ? -6.348 20.422 16.359 1 98.69 109 LEU B C 1
ATOM 4771 O O . LEU B 1 109 ? -7.273 19.734 16.797 1 98.69 109 LEU B O 1
ATOM 4775 N N . LEU B 1 110 ? -5.215 20.516 16.938 1 98.62 110 LEU B N 1
ATOM 4776 C CA . LEU B 1 110 ? -4.898 19.844 18.203 1 98.62 110 LEU B CA 1
ATOM 4777 C C . LEU B 1 110 ? -3.943 20.688 19.031 1 98.62 110 LEU B C 1
ATOM 4779 O O . LEU B 1 110 ? -2.852 21.047 18.562 1 98.62 110 LEU B O 1
ATOM 4783 N N . ASN B 1 111 ? -4.336 21 20.172 1 98.25 111 ASN B N 1
ATOM 4784 C CA . ASN B 1 111 ? -3.527 21.734 21.125 1 98.25 111 ASN B CA 1
ATOM 4785 C C . ASN B 1 111 ? -3.406 20.984 22.453 1 98.25 111 ASN B C 1
ATOM 4787 O O . ASN B 1 111 ? -4.059 21.359 23.438 1 98.25 111 ASN B O 1
ATOM 4791 N N . GLY B 1 112 ? -2.541 20.016 22.422 1 96.62 112 GLY B N 1
ATOM 4792 C CA . GLY B 1 112 ? -2.396 19.109 23.562 1 96.62 112 GLY B CA 1
ATOM 4793 C C . GLY B 1 112 ? -1.643 19.734 24.719 1 96.62 112 GLY B C 1
ATOM 4794 O O . GLY B 1 112 ? -0.644 19.172 25.188 1 96.62 112 GLY B O 1
ATOM 4795 N N . THR B 1 113 ? -1.932 20.922 25.125 1 93.5 113 THR B N 1
ATOM 4796 C CA . THR B 1 113 ? -1.604 21.516 26.422 1 93.5 113 THR B CA 1
ATOM 4797 C C . THR B 1 113 ? -2.77 21.359 27.391 1 93.5 113 THR B C 1
ATOM 4799 O O . THR B 1 113 ? -2.598 21.516 28.609 1 93.5 113 THR B O 1
ATOM 4802 N N . ALA B 1 114 ? -3.908 21.094 26.781 1 87.56 114 ALA B N 1
ATOM 4803 C CA . ALA B 1 114 ? -5.133 20.703 27.484 1 87.56 114 ALA B CA 1
ATOM 4804 C C . ALA B 1 114 ? -5.652 19.359 26.969 1 87.56 114 ALA B C 1
ATOM 4806 O O . ALA B 1 114 ? -5.504 19.047 25.781 1 87.56 114 ALA B O 1
ATOM 4807 N N . PRO B 1 115 ? -6.211 18.625 27.844 1 86.06 115 PRO B N 1
ATOM 4808 C CA . PRO B 1 115 ? -6.559 18.812 29.25 1 86.06 115 PRO B CA 1
ATOM 4809 C C . PRO B 1 115 ? -5.336 18.812 30.172 1 86.06 115 PRO B C 1
ATOM 4811 O O . PRO B 1 115 ? -4.219 18.562 29.703 1 86.06 115 PRO B O 1
ATOM 4814 N N . PRO B 1 116 ? -5.566 19.156 31.359 1 85.5 116 PRO B N 1
ATOM 4815 C CA . PRO B 1 116 ? -4.43 19.297 32.281 1 85.5 116 PRO B CA 1
ATOM 4816 C C . PRO B 1 116 ? -3.82 17.953 32.656 1 85.5 116 PRO B C 1
ATOM 4818 O O . PRO B 1 116 ? -2.678 17.906 33.125 1 85.5 116 PRO B O 1
ATOM 4821 N N . ARG B 1 117 ? -4.652 16.906 32.5 1 91.12 117 ARG B N 1
ATOM 4822 C CA . ARG B 1 117 ? -4.16 15.562 32.812 1 91.12 117 ARG B CA 1
ATOM 4823 C C . ARG B 1 117 ? -4.09 14.719 31.547 1 91.12 117 ARG B C 1
ATOM 4825 O O . ARG B 1 117 ? -4.832 14.953 30.594 1 91.12 117 ARG B O 1
ATOM 4832 N N . PRO B 1 118 ? -3.279 13.742 31.609 1 95.62 118 PRO B N 1
ATOM 4833 C CA . PRO B 1 118 ? -3.154 12.859 30.453 1 95.62 118 PRO B CA 1
ATOM 4834 C C . PRO B 1 118 ? -4.48 12.219 30.047 1 95.62 118 PRO B C 1
ATOM 4836 O O . PRO B 1 118 ? -5.301 11.898 30.906 1 95.62 118 PRO B O 1
ATOM 4839 N N . ALA B 1 119 ? -4.695 12.117 28.812 1 97.56 119 ALA B N 1
ATOM 4840 C CA . ALA B 1 119 ? -5.91 11.523 28.266 1 97.56 119 ALA B CA 1
ATOM 4841 C C . ALA B 1 119 ? -5.59 10.578 27.109 1 97.56 119 ALA B C 1
ATOM 4843 O O . ALA B 1 119 ? -4.551 10.711 26.453 1 97.56 119 ALA B O 1
ATOM 4844 N N . SER B 1 120 ? -6.48 9.57 26.984 1 97.81 120 SER B N 1
ATOM 4845 C CA . SER B 1 120 ? -6.316 8.594 25.906 1 97.81 120 SER B CA 1
ATOM 4846 C C . SER B 1 120 ? -7.547 8.547 25.016 1 97.81 120 SER B C 1
ATOM 4848 O O . SER B 1 120 ? -8.664 8.336 25.5 1 97.81 120 SER B O 1
ATOM 4850 N N . GLY B 1 121 ? -7.273 8.828 23.781 1 97.5 121 GLY B N 1
ATOM 4851 C CA . GLY B 1 121 ? -8.359 8.656 22.844 1 97.5 121 GLY B CA 1
ATOM 4852 C C . GLY B 1 121 ? -8.898 9.977 22.312 1 97.5 121 GLY B C 1
ATOM 4853 O O . GLY B 1 121 ? -9.57 10.711 23.047 1 97.5 121 GLY B O 1
ATOM 4854 N N . LEU B 1 122 ? -8.688 10.312 21.125 1 97.62 122 LEU B N 1
ATOM 4855 C CA . LEU B 1 122 ? -9.211 11.414 20.328 1 97.62 122 LEU B CA 1
ATOM 4856 C C . LEU B 1 122 ? -9.102 11.102 18.844 1 97.62 122 LEU B C 1
ATOM 4858 O O . LEU B 1 122 ? -8.039 10.695 18.359 1 97.62 122 LEU B O 1
ATOM 4862 N N . ARG B 1 123 ? -10.258 11.195 18.156 1 98.12 123 ARG B N 1
ATOM 4863 C CA . ARG B 1 123 ? -10.305 10.797 16.75 1 98.12 123 ARG B CA 1
ATOM 4864 C C . ARG B 1 123 ? -10.758 11.953 15.867 1 98.12 123 ARG B C 1
ATOM 4866 O O . ARG B 1 123 ? -11.742 12.633 16.172 1 98.12 123 ARG B O 1
ATOM 4873 N N . PHE B 1 124 ? -10.008 12.258 14.82 1 98.75 124 PHE B N 1
ATOM 4874 C CA . PHE B 1 124 ? -10.375 13.188 13.758 1 98.75 124 PHE B CA 1
ATOM 4875 C C . PHE B 1 124 ? -10.734 12.438 12.477 1 98.75 124 PHE B C 1
ATOM 4877 O O . PHE B 1 124 ? -9.914 11.68 11.945 1 98.75 124 PHE B O 1
ATOM 4884 N N . SER B 1 125 ? -11.93 12.625 11.969 1 98 125 SER B N 1
ATOM 4885 C CA . SER B 1 125 ? -12.414 11.812 10.852 1 98 125 SER B CA 1
ATOM 4886 C C . SER B 1 125 ? -12.898 12.688 9.703 1 98 125 SER B C 1
ATOM 4888 O O . SER B 1 125 ? -13.812 13.5 9.875 1 98 125 SER B O 1
ATOM 4890 N N . GLY B 1 126 ? -12.32 12.516 8.5 1 97.81 126 GLY B N 1
ATOM 4891 C CA . GLY B 1 126 ? -12.742 13.203 7.293 1 97.81 126 GLY B CA 1
ATOM 4892 C C . GLY B 1 126 ? -13.539 12.32 6.352 1 97.81 126 GLY B C 1
ATOM 4893 O O . GLY B 1 126 ? -13.906 11.195 6.707 1 97.81 126 GLY B O 1
ATOM 4894 N N . ALA B 1 127 ? -13.797 12.914 5.191 1 96.56 127 ALA B N 1
ATOM 4895 C CA . ALA B 1 127 ? -14.617 12.211 4.203 1 96.56 127 ALA B CA 1
ATOM 4896 C C . ALA B 1 127 ? -13.766 11.32 3.312 1 96.56 127 ALA B C 1
ATOM 4898 O O . ALA B 1 127 ? -14.25 10.328 2.766 1 96.56 127 ALA B O 1
ATOM 4899 N N . GLY B 1 128 ? -12.578 11.68 3.113 1 95.5 128 GLY B N 1
ATOM 4900 C CA . GLY B 1 128 ? -11.648 10.992 2.238 1 95.5 128 GLY B CA 1
ATOM 4901 C C . GLY B 1 128 ? -10.391 11.789 1.953 1 95.5 128 GLY B C 1
ATOM 4902 O O . GLY B 1 128 ? -10.367 13.008 2.141 1 95.5 128 GLY B O 1
ATOM 4903 N N . LYS B 1 129 ? -9.445 11.039 1.481 1 94.06 129 LYS B N 1
ATOM 4904 C CA . LYS B 1 129 ? -8.195 11.688 1.078 1 94.06 129 LYS B CA 1
ATOM 4905 C C . LYS B 1 129 ? -8.445 12.711 -0.03 1 94.06 129 LYS B C 1
ATOM 4907 O O . LYS B 1 129 ? -9.117 12.406 -1.021 1 94.06 129 LYS B O 1
ATOM 4912 N N . ARG B 1 130 ? -8.078 13.922 0.137 1 94 130 ARG B N 1
ATOM 4913 C CA . ARG B 1 130 ? -8.203 15.047 -0.777 1 94 130 ARG B CA 1
ATOM 4914 C C . ARG B 1 130 ? -9.641 15.57 -0.805 1 94 130 ARG B C 1
ATOM 4916 O O . ARG B 1 130 ? -9.891 16.703 -1.232 1 94 130 ARG B O 1
ATOM 4923 N N . MET B 1 131 ? -10.609 14.742 -0.339 1 96.5 131 MET B N 1
ATOM 4924 C CA . MET B 1 131 ? -11.992 15.195 -0.263 1 96.5 131 MET B CA 1
ATOM 4925 C C . MET B 1 131 ? -12.188 16.156 0.902 1 96.5 131 MET B C 1
ATOM 4927 O O . MET B 1 131 ? -12.945 17.125 0.793 1 96.5 131 MET B O 1
ATOM 4931 N N . THR B 1 132 ? -11.57 15.844 1.982 1 97.62 132 THR B N 1
ATOM 4932 C CA . THR B 1 132 ? -11.375 16.75 3.107 1 97.62 132 THR B CA 1
ATOM 4933 C C . THR B 1 132 ? -9.945 17.266 3.146 1 97.62 132 THR B C 1
ATOM 4935 O O . THR B 1 132 ? -9 16.484 3.258 1 97.62 132 THR B O 1
ATOM 4938 N N . THR B 1 133 ? -9.812 18.594 3.002 1 98 133 THR B N 1
ATOM 4939 C CA . THR B 1 133 ? -8.477 19.188 3.018 1 98 133 THR B CA 1
ATOM 4940 C C . THR B 1 133 ? -8.375 20.281 4.082 1 98 133 THR B C 1
ATOM 4942 O O . THR B 1 133 ? -9.203 21.188 4.129 1 98 133 THR B O 1
ATOM 4945 N N . LEU B 1 134 ? -7.465 20.141 4.98 1 98.81 134 LEU B N 1
ATOM 4946 C CA . LEU B 1 134 ? -7.082 21.234 5.879 1 98.81 134 LEU B CA 1
ATOM 4947 C C . LEU B 1 134 ? -5.898 22.016 5.312 1 98.81 134 LEU B C 1
ATOM 4949 O O . LEU B 1 134 ? -4.801 21.469 5.168 1 98.81 134 LEU B O 1
ATOM 4953 N N . VAL B 1 135 ? -6.156 23.219 4.938 1 98.69 135 VAL B N 1
ATOM 4954 C CA . VAL B 1 135 ? -5.125 24.109 4.41 1 98.69 135 VAL B CA 1
ATOM 4955 C C . VAL B 1 135 ? -4.527 24.938 5.543 1 98.69 135 VAL B C 1
ATOM 4957 O O . VAL B 1 135 ? -5.18 25.844 6.059 1 98.69 135 VAL B O 1
ATOM 4960 N N . PHE B 1 136 ? -3.318 24.641 5.902 1 98.88 136 PHE B N 1
ATOM 4961 C CA . PHE B 1 136 ? -2.648 25.328 6.996 1 98.88 136 PHE B CA 1
ATOM 4962 C C . PHE B 1 136 ? -1.845 26.516 6.477 1 98.88 136 PHE B C 1
ATOM 4964 O O . PHE B 1 136 ? -0.854 26.344 5.766 1 98.88 136 PHE B O 1
ATOM 4971 N N . ARG B 1 137 ? -2.234 27.719 6.859 1 98.81 137 ARG B N 1
ATOM 4972 C CA . ARG B 1 137 ? -1.619 28.938 6.363 1 98.81 137 ARG B CA 1
ATOM 4973 C C . ARG B 1 137 ? -1.346 29.906 7.508 1 98.81 137 ARG B C 1
ATOM 4975 O O . ARG B 1 137 ? -1.899 3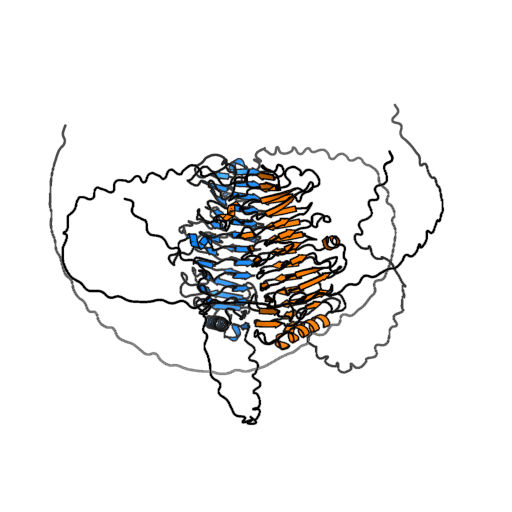1.016 7.539 1 98.81 137 ARG B O 1
ATOM 4982 N N . PRO B 1 138 ? -0.5 29.531 8.398 1 98.75 138 PRO B N 1
ATOM 4983 C CA . PRO B 1 138 ? -0.112 30.469 9.453 1 98.75 138 PRO B CA 1
ATOM 4984 C C . PRO B 1 138 ? 0.627 31.688 8.906 1 98.75 138 PRO B C 1
ATOM 4986 O O . PRO B 1 138 ? 1.066 31.688 7.754 1 98.75 138 PRO B O 1
ATOM 4989 N N . GLN B 1 139 ? 0.651 32.719 9.773 1 97.38 139 GLN B N 1
ATOM 4990 C CA . GLN B 1 139 ? 1.339 33.938 9.367 1 97.38 139 GLN B CA 1
ATOM 4991 C C . GLN B 1 139 ? 2.811 33.656 9.07 1 97.38 139 GLN B C 1
ATOM 4993 O O . GLN B 1 139 ? 3.354 34.156 8.086 1 97.38 139 GLN B O 1
ATOM 4998 N N . ASP B 1 140 ? 3.406 32.812 9.945 1 96.31 140 ASP B N 1
ATOM 4999 C CA . ASP B 1 140 ? 4.797 32.406 9.773 1 96.31 140 ASP B CA 1
ATOM 5000 C C . ASP B 1 140 ? 4.906 30.906 9.555 1 96.31 140 ASP B C 1
ATOM 5002 O O . ASP B 1 140 ? 4.125 30.141 10.117 1 96.31 140 ASP B O 1
ATOM 5006 N N . GLY B 1 141 ? 5.883 30.547 8.758 1 95.75 141 GLY B N 1
ATOM 5007 C CA . GLY B 1 141 ? 6.094 29.125 8.5 1 95.75 141 GLY B CA 1
ATOM 5008 C C . GLY B 1 141 ? 6.855 28.438 9.609 1 95.75 141 GLY B C 1
ATOM 5009 O O . GLY B 1 141 ? 6.266 27.703 10.406 1 95.75 141 GLY B O 1
ATOM 5010 N N . PRO B 1 142 ? 8.164 28.75 9.656 1 94.62 142 PRO B N 1
ATOM 5011 C CA . PRO B 1 142 ? 9.008 28.094 10.648 1 94.62 142 PRO B CA 1
ATOM 5012 C C . PRO B 1 142 ? 8.492 28.266 12.078 1 94.62 142 PRO B C 1
ATOM 5014 O O . PRO B 1 142 ? 8.133 29.375 12.469 1 94.62 142 PRO B O 1
ATOM 5017 N N . GLY B 1 143 ? 8.352 27.141 12.734 1 95.62 143 GLY B N 1
ATOM 5018 C CA . GLY B 1 143 ? 7.926 27.172 14.125 1 95.62 143 GLY B CA 1
ATOM 5019 C C . GLY B 1 143 ? 6.426 27.016 14.289 1 95.62 143 GLY B C 1
ATOM 5020 O O . GLY B 1 143 ? 5.938 26.781 15.398 1 95.62 143 GLY B O 1
ATOM 5021 N N . SER B 1 144 ? 5.688 27.172 13.25 1 98.5 144 SER B N 1
ATOM 5022 C CA . SER B 1 144 ? 4.238 27 13.305 1 98.5 144 SER B CA 1
ATOM 5023 C C . SER B 1 144 ? 3.836 25.562 13.047 1 98.5 144 SER B C 1
ATOM 5025 O O . SER B 1 144 ? 4.293 24.938 12.086 1 98.5 144 SER B O 1
ATOM 5027 N N . TYR B 1 145 ? 3.041 25.016 13.961 1 98.75 145 TYR B N 1
ATOM 5028 C CA . TYR B 1 145 ? 2.531 23.656 13.852 1 98.75 145 TYR B CA 1
ATOM 5029 C C . TYR B 1 145 ? 1.009 23.641 13.789 1 98.75 145 TYR B C 1
ATOM 5031 O O . TYR B 1 145 ? 0.35 24.391 14.516 1 98.75 145 TYR B O 1
ATOM 5039 N N . LEU B 1 146 ? 0.431 22.828 12.969 1 98.88 146 LEU B N 1
ATOM 5040 C CA . LEU B 1 146 ? -1.015 22.625 12.945 1 98.88 146 LEU B CA 1
ATOM 5041 C C . LEU B 1 146 ? -1.485 21.906 14.195 1 98.88 146 LEU B C 1
ATOM 5043 O O . LEU B 1 146 ? -2.549 22.203 14.742 1 98.88 146 LEU B O 1
ATOM 5047 N N . CYS B 1 147 ? -0.691 20.891 14.633 1 98.88 147 CYS B N 1
ATOM 5048 C CA . CYS B 1 147 ? -0.961 20.094 15.82 1 98.88 147 CYS B CA 1
ATOM 5049 C C . CYS B 1 147 ? 0.199 20.156 16.797 1 98.88 147 CYS B C 1
ATOM 5051 O O . CYS B 1 147 ? 1.363 20.141 16.406 1 98.88 147 CYS B O 1
ATOM 5053 N N . ARG B 1 148 ? -0.131 20.203 18.047 1 98.44 148 ARG B N 1
ATOM 5054 C CA . ARG B 1 148 ? 0.843 20.094 19.125 1 98.44 148 ARG B CA 1
ATOM 5055 C C . ARG B 1 148 ? 0.327 19.172 20.234 1 98.44 148 ARG B C 1
ATOM 5057 O O . ARG B 1 148 ? -0.832 19.266 20.641 1 98.44 148 ARG B O 1
ATOM 5064 N N . ASN B 1 149 ? 1.115 18.188 20.641 1 98.5 149 ASN B N 1
ATOM 5065 C CA . ASN B 1 149 ? 0.857 17.359 21.812 1 98.5 149 ASN B CA 1
ATOM 5066 C C . ASN B 1 149 ? 1.986 17.469 22.828 1 98.5 149 ASN B C 1
ATOM 5068 O O . ASN B 1 149 ? 3.121 17.078 22.547 1 98.5 149 ASN B O 1
ATOM 5072 N N . GLU B 1 150 ? 1.715 18.062 23.938 1 97.25 150 GLU B N 1
ATOM 5073 C CA . GLU B 1 150 ? 2.699 18.266 25 1 97.25 150 GLU B CA 1
ATOM 5074 C C . GLU B 1 150 ? 2.559 17.219 26.094 1 97.25 150 GLU B C 1
ATOM 5076 O O . GLU B 1 150 ? 2.375 17.547 27.266 1 97.25 150 GLU B O 1
ATOM 5081 N N . ASP B 1 151 ? 2.613 16.016 25.609 1 96.88 151 ASP B N 1
ATOM 5082 C CA . ASP B 1 151 ? 2.605 14.859 26.516 1 96.88 151 ASP B CA 1
ATOM 5083 C C . ASP B 1 151 ? 1.245 14.703 27.188 1 96.88 151 ASP B C 1
ATOM 5085 O O . ASP B 1 151 ? 1.166 14.312 28.344 1 96.88 151 ASP B O 1
ATOM 5089 N N . VAL B 1 152 ? 0.233 14.992 26.438 1 97.88 152 VAL B N 1
ATOM 5090 C CA . VAL B 1 152 ? -1.106 14.977 27.016 1 97.88 152 VAL B CA 1
ATOM 5091 C C . VAL B 1 152 ? -1.896 13.797 26.453 1 97.88 152 VAL B C 1
ATOM 5093 O O . VAL B 1 152 ? -2.457 13 27.219 1 97.88 152 VAL B O 1
ATOM 5096 N N . TRP B 1 153 ? -1.925 13.68 25.219 1 98.19 153 TRP B N 1
ATOM 5097 C CA . TRP B 1 153 ? -2.791 12.695 24.562 1 98.19 153 TRP B CA 1
ATOM 5098 C C . TRP B 1 153 ? -2.006 11.445 24.172 1 98.19 153 TRP B C 1
ATOM 5100 O O . TRP B 1 153 ? -0.881 11.547 23.688 1 98.19 153 TRP B O 1
ATOM 5110 N N . SER B 1 154 ? -2.537 10.336 24.453 1 98.31 154 SER B N 1
ATOM 5111 C CA . SER B 1 154 ? -2.211 9.102 23.75 1 98.31 154 SER B CA 1
ATOM 5112 C C . SER B 1 154 ? -3.393 8.609 22.922 1 98.31 154 SER B C 1
ATOM 5114 O O . SER B 1 154 ? -4.52 9.078 23.094 1 98.31 154 SER B O 1
ATOM 5116 N N . ASN B 1 155 ? -3.176 7.672 21.984 1 98.25 155 ASN B N 1
ATOM 5117 C CA . ASN B 1 155 ? -4.246 7.07 21.188 1 98.25 155 ASN B CA 1
ATOM 5118 C C . ASN B 1 155 ? -4.992 8.109 20.359 1 98.25 155 ASN B C 1
ATOM 5120 O O . ASN B 1 155 ? -6.203 8.281 20.516 1 98.25 155 ASN B O 1
ATOM 5124 N N . LEU B 1 156 ? -4.23 8.758 19.5 1 98.56 156 LEU B N 1
ATOM 5125 C CA . LEU B 1 156 ? -4.754 9.734 18.547 1 98.56 156 LEU B CA 1
ATOM 5126 C C . LEU B 1 156 ? -4.98 9.094 17.188 1 98.56 156 LEU B C 1
ATOM 5128 O O . LEU B 1 156 ? -4.168 8.281 16.734 1 98.56 156 LEU B O 1
ATOM 5132 N N . SER B 1 157 ? -6.117 9.406 16.562 1 98.5 157 SER B N 1
ATOM 5133 C CA . SER B 1 157 ? -6.391 8.883 15.227 1 98.5 157 SER B CA 1
ATOM 5134 C C . SER B 1 157 ? -6.766 9.992 14.258 1 98.5 157 SER B C 1
ATOM 5136 O O . SER B 1 157 ? -7.59 10.852 14.578 1 98.5 157 SER B O 1
ATOM 5138 N N . PHE B 1 158 ? -6.117 10.07 13.125 1 98.81 158 PHE B N 1
ATOM 5139 C CA . PHE B 1 158 ? -6.438 10.922 11.984 1 98.81 158 PHE B CA 1
ATOM 5140 C C . PHE B 1 158 ? -6.809 10.086 10.766 1 98.81 158 PHE B C 1
ATOM 5142 O O . PHE B 1 158 ? -6.027 9.234 10.328 1 98.81 158 PHE B O 1
ATOM 5149 N N . GLU B 1 159 ? -7.984 10.336 10.18 1 98.25 159 GLU B N 1
ATOM 5150 C CA . GLU B 1 159 ? -8.445 9.438 9.125 1 98.25 159 GLU B CA 1
ATOM 5151 C C . GLU B 1 159 ? -9.07 10.219 7.977 1 98.25 159 GLU B C 1
ATOM 5153 O O . GLU B 1 159 ? -9.812 11.18 8.203 1 98.25 159 GLU B O 1
ATOM 5158 N N . ARG B 1 160 ? -8.703 9.875 6.707 1 97.75 160 ARG B N 1
ATOM 5159 C CA . ARG B 1 160 ? -9.43 10.258 5.504 1 97.75 160 ARG B CA 1
ATOM 5160 C C . ARG B 1 160 ? -9.414 11.773 5.309 1 97.75 160 ARG B C 1
ATOM 5162 O O . ARG B 1 160 ? -10.461 12.391 5.109 1 97.75 160 ARG B O 1
ATOM 5169 N N . MET B 1 161 ? -8.18 12.312 5.211 1 97.81 161 MET B N 1
ATOM 5170 C CA . MET B 1 161 ? -8.062 13.75 4.969 1 97.81 161 MET B CA 1
ATOM 5171 C C . MET B 1 161 ? -6.676 14.109 4.445 1 97.81 161 MET B C 1
ATOM 5173 O O . MET B 1 161 ? -5.742 13.312 4.559 1 97.81 161 MET B O 1
ATOM 5177 N N . GLU B 1 162 ? -6.59 15.195 3.871 1 98.44 162 GLU B N 1
ATOM 5178 C CA . GLU B 1 162 ? -5.328 15.781 3.422 1 98.44 162 GLU B CA 1
ATOM 5179 C C . GLU B 1 162 ? -4.922 16.953 4.301 1 98.44 162 GLU B C 1
ATOM 5181 O O . GLU B 1 162 ? -5.762 17.781 4.668 1 98.44 162 GLU B O 1
ATOM 5186 N N . PHE B 1 163 ? -3.705 17.047 4.652 1 98.94 163 PHE B N 1
ATOM 5187 C CA . PHE B 1 163 ? -3.072 18.203 5.273 1 98.94 163 PHE B CA 1
ATOM 5188 C C . PHE B 1 163 ? -2.162 18.922 4.281 1 98.94 163 PHE B C 1
ATOM 5190 O O . PHE B 1 163 ? -1.191 18.344 3.791 1 98.94 163 PHE B O 1
ATOM 5197 N N . ARG B 1 164 ? -2.449 20.188 3.982 1 98.69 164 ARG B N 1
ATOM 5198 C CA . ARG B 1 164 ? -1.66 20.922 2.998 1 98.69 164 ARG B CA 1
ATOM 5199 C C . ARG B 1 164 ? -1.03 22.156 3.615 1 98.69 164 ARG B C 1
ATOM 5201 O O . ARG B 1 164 ? -1.733 23 4.172 1 98.69 164 ARG B O 1
ATOM 5208 N N . SER B 1 165 ? 0.259 22.281 3.533 1 98.81 165 SER B N 1
ATOM 5209 C CA . SER B 1 165 ? 0.932 23.5 3.945 1 98.81 165 SER B CA 1
ATOM 5210 C C . SER B 1 165 ? 0.807 24.594 2.879 1 98.81 165 SER B C 1
ATOM 5212 O O . SER B 1 165 ? 1.164 24.375 1.719 1 98.81 165 SER B O 1
ATOM 5214 N N . ALA B 1 166 ? 0.282 25.688 3.281 1 98.62 166 ALA B N 1
ATOM 5215 C CA . ALA B 1 166 ? 0.187 26.812 2.365 1 98.62 166 ALA B CA 1
ATOM 5216 C C . ALA B 1 166 ? 1.147 27.938 2.77 1 98.62 166 ALA B C 1
ATOM 5218 O O . ALA B 1 166 ? 1.155 29 2.162 1 98.62 166 ALA B O 1
ATOM 5219 N N . THR B 1 167 ? 1.908 27.781 3.758 1 98.62 167 THR B N 1
ATOM 5220 C CA . THR B 1 167 ? 3.045 28.609 4.133 1 98.62 167 THR B CA 1
ATOM 5221 C C . THR B 1 167 ? 4.32 27.781 4.23 1 98.62 167 THR B C 1
ATOM 5223 O O . THR B 1 167 ? 4.496 27.016 5.184 1 98.62 167 THR B O 1
ATOM 5226 N N . PRO B 1 168 ? 5.18 27.969 3.285 1 97.56 168 PRO B N 1
ATOM 5227 C CA . PRO B 1 168 ? 6.383 27.125 3.26 1 97.56 168 PRO B CA 1
ATOM 5228 C C . PRO B 1 168 ? 7.129 27.125 4.59 1 97.56 168 PRO B C 1
ATOM 5230 O O . PRO B 1 168 ? 7.312 28.188 5.199 1 97.56 168 PRO B O 1
ATOM 5233 N N . GLY B 1 169 ? 7.512 25.984 5.016 1 97.56 169 GLY B N 1
ATOM 5234 C CA . GLY B 1 169 ? 8.305 25.844 6.23 1 97.56 169 GLY B CA 1
ATOM 5235 C C . GLY B 1 169 ? 7.461 25.609 7.469 1 97.56 169 GLY B C 1
ATOM 5236 O O . GLY B 1 169 ? 7.996 25.375 8.555 1 97.56 169 GLY B O 1
ATOM 5237 N N . ALA B 1 170 ? 6.121 25.734 7.379 1 98.69 170 ALA B N 1
ATOM 5238 C CA . ALA B 1 170 ? 5.277 25.281 8.484 1 98.69 170 ALA B CA 1
ATOM 5239 C C . ALA B 1 170 ? 5.461 23.781 8.742 1 98.69 170 ALA B C 1
ATOM 5241 O O . ALA B 1 170 ? 6.133 23.094 7.977 1 98.69 170 ALA B O 1
ATOM 5242 N N . SER B 1 171 ? 4.957 23.312 9.883 1 98.88 171 SER B N 1
ATOM 5243 C CA . SER B 1 171 ? 5.016 21.906 10.227 1 98.88 171 SER B CA 1
ATOM 5244 C C . SER B 1 171 ? 3.637 21.359 10.594 1 98.88 171 SER B C 1
ATOM 5246 O O . SER B 1 171 ? 2.76 22.125 11.016 1 98.88 171 SER B O 1
ATOM 5248 N N . PHE B 1 172 ? 3.473 20.109 10.43 1 98.88 172 PHE B N 1
ATOM 5249 C CA . PHE B 1 172 ? 2.174 19.5 10.695 1 98.88 172 PHE B CA 1
ATOM 5250 C C . PHE B 1 172 ? 2.004 19.219 12.188 1 98.88 172 PHE B C 1
ATOM 5252 O O . PHE B 1 172 ? 1.052 19.703 12.812 1 98.88 172 PHE B O 1
ATOM 5259 N N . PHE B 1 173 ? 2.926 18.547 12.828 1 98.88 173 PHE B N 1
ATOM 5260 C CA . PHE B 1 173 ? 2.664 18.016 14.156 1 98.88 173 PHE B CA 1
ATOM 5261 C C . PHE B 1 173 ? 3.922 18.047 15.016 1 98.88 173 PHE B C 1
ATOM 5263 O O . PHE B 1 173 ? 4.957 17.5 14.633 1 98.88 173 PHE B O 1
ATOM 5270 N N . SER B 1 174 ? 3.879 18.703 16.156 1 98.19 174 SER B N 1
ATOM 5271 C CA . SER B 1 174 ? 4.891 18.625 17.219 1 98.19 174 SER B CA 1
ATOM 5272 C C . SER B 1 174 ? 4.453 17.672 18.328 1 98.19 174 SER B C 1
ATOM 5274 O O . SER B 1 174 ? 3.436 17.906 18.984 1 98.19 174 SER B O 1
ATOM 5276 N N . SER B 1 175 ? 5.203 16.625 18.609 1 97.5 175 SER B N 1
ATOM 5277 C CA . SER B 1 175 ? 4.879 15.68 19.656 1 97.5 175 SER B CA 1
ATOM 5278 C C . SER B 1 175 ? 5.996 15.617 20.703 1 97.5 175 SER B C 1
ATOM 5280 O O . SER B 1 175 ? 7.082 15.109 20.422 1 97.5 175 SER B O 1
ATOM 5282 N N . TYR B 1 176 ? 5.742 16.109 21.797 1 96.06 176 TYR B N 1
ATOM 5283 C CA . TYR B 1 176 ? 6.641 16.016 22.953 1 96.06 176 TYR B CA 1
ATOM 5284 C C . TYR B 1 176 ? 6.16 14.938 23.922 1 96.06 176 TYR B C 1
ATOM 5286 O O . TYR B 1 176 ? 4.969 14.867 24.234 1 96.06 176 TYR B O 1
ATOM 5294 N N . SER B 1 177 ? 7.137 14.078 24.422 1 95.44 177 SER B N 1
ATOM 5295 C CA . SER B 1 177 ? 6.691 13.055 25.359 1 95.44 177 SER B CA 1
ATOM 5296 C C . SER B 1 177 ? 7.785 12.711 26.359 1 95.44 177 SER B C 1
ATOM 5298 O O . SER B 1 177 ? 8.953 12.602 26 1 95.44 177 SER B O 1
ATOM 5300 N N . THR B 1 178 ? 7.414 12.57 27.531 1 93.88 178 THR B N 1
ATOM 5301 C CA . THR B 1 178 ? 8.281 12.016 28.578 1 93.88 178 THR B CA 1
ATOM 5302 C C . THR B 1 178 ? 7.676 10.734 29.156 1 93.88 178 THR B C 1
ATOM 5304 O O . THR B 1 178 ? 8.203 10.172 30.109 1 93.88 178 THR B O 1
ATOM 5307 N N . GLY B 1 179 ? 6.543 10.336 28.5 1 94.75 179 GLY B N 1
ATOM 5308 C CA . GLY B 1 179 ? 5.992 9.094 29.031 1 94.75 179 GLY B CA 1
ATOM 5309 C C . GLY B 1 179 ? 4.539 8.875 28.641 1 94.75 179 GLY B C 1
ATOM 5310 O O . GLY B 1 179 ? 3.971 7.816 28.906 1 94.75 179 GLY B O 1
ATOM 5311 N N . GLN B 1 180 ? 3.9 9.875 27.953 1 96.12 180 GLN B N 1
ATOM 5312 C CA . GLN B 1 180 ? 2.463 9.789 27.703 1 96.12 180 GLN B CA 1
ATOM 5313 C C . GLN B 1 180 ? 2.162 9.719 26.219 1 96.12 180 GLN B C 1
ATOM 5315 O O . GLN B 1 180 ? 1.41 8.852 25.766 1 96.12 180 GLN B O 1
ATOM 5320 N N . ALA B 1 181 ? 2.668 10.578 25.422 1 97.31 181 ALA B N 1
ATOM 5321 C CA . ALA B 1 181 ? 2.326 10.695 24.016 1 97.31 181 ALA B CA 1
ATOM 5322 C C . ALA B 1 181 ? 2.797 9.469 23.234 1 97.31 181 ALA B C 1
ATOM 5324 O O . ALA B 1 181 ? 3.998 9.203 23.141 1 97.31 181 ALA B O 1
ATOM 5325 N N . GLN B 1 182 ? 1.871 8.711 22.688 1 97.44 182 GLN B N 1
ATOM 5326 C CA . GLN B 1 182 ? 2.133 7.5 21.922 1 97.44 182 GLN B CA 1
ATOM 5327 C C . GLN B 1 182 ? 0.857 6.977 21.266 1 97.44 182 GLN B C 1
ATOM 5329 O O . GLN B 1 182 ? -0.223 7.535 21.469 1 97.44 182 GLN B O 1
ATOM 5334 N N . ASP B 1 183 ? 0.952 5.875 20.469 1 98.25 183 ASP B N 1
ATOM 5335 C CA . ASP B 1 183 ? -0.202 5.203 19.875 1 98.25 183 ASP B CA 1
ATOM 5336 C C . ASP B 1 183 ? -0.948 6.129 18.922 1 98.25 183 ASP B C 1
ATOM 5338 O O . ASP B 1 183 ? -2.162 6.305 19.031 1 98.25 183 ASP B O 1
ATOM 5342 N N . TYR B 1 184 ? -0.233 6.734 17.953 1 98.69 184 TYR B N 1
ATOM 5343 C CA . TYR B 1 184 ? -0.856 7.531 16.906 1 98.69 184 TYR B CA 1
ATOM 5344 C C . TYR B 1 184 ? -1.187 6.668 15.688 1 98.69 184 TYR B C 1
ATOM 5346 O O . TYR B 1 184 ? -0.429 5.762 15.336 1 98.69 184 TYR B O 1
ATOM 5354 N N . ARG B 1 185 ? -2.309 6.926 15.086 1 98.62 185 ARG B N 1
ATOM 5355 C CA . ARG B 1 185 ? -2.713 6.238 13.867 1 98.62 185 ARG B CA 1
ATOM 5356 C C . ARG B 1 185 ? -3.129 7.23 12.789 1 98.62 185 ARG B C 1
ATOM 5358 O O . ARG B 1 185 ? -3.906 8.148 13.047 1 98.62 185 ARG B O 1
ATOM 5365 N N . PHE B 1 186 ? -2.58 7.066 11.633 1 98.81 186 PHE B N 1
ATOM 5366 C CA . PHE B 1 186 ? -2.945 7.805 10.43 1 98.81 186 PHE B CA 1
ATOM 5367 C C . PHE B 1 186 ? -3.42 6.855 9.336 1 98.81 186 PHE B C 1
ATOM 5369 O O . PHE B 1 186 ? -2.664 5.992 8.891 1 98.81 186 PHE B O 1
ATOM 5376 N N . SER B 1 187 ? -4.648 6.93 8.938 1 98.25 187 SER B N 1
ATOM 5377 C CA . SER B 1 187 ? -5.211 6.055 7.914 1 98.25 187 SER B CA 1
ATOM 5378 C C . SER B 1 187 ? -5.824 6.863 6.777 1 98.25 187 SER B C 1
ATOM 5380 O O . SER B 1 187 ? -6.695 7.703 7.004 1 98.25 187 SER B O 1
ATOM 5382 N N . GLU B 1 188 ? -5.367 6.633 5.516 1 97.5 188 GLU B N 1
ATOM 5383 C CA . GLU B 1 188 ? -5.879 7.297 4.324 1 97.5 188 GLU B CA 1
ATOM 5384 C C . GLU B 1 188 ? -5.746 8.812 4.438 1 97.5 188 GLU B C 1
ATOM 5386 O O . GLU B 1 188 ? -6.699 9.547 4.176 1 97.5 188 GLU B O 1
ATOM 5391 N N . CYS B 1 189 ? -4.574 9.203 4.852 1 98.69 189 CYS B N 1
ATOM 5392 C CA . CYS B 1 189 ? -4.238 10.617 4.938 1 98.69 189 CYS B CA 1
ATOM 5393 C C . CYS B 1 189 ? -3.221 11 3.867 1 98.69 189 CYS B C 1
ATOM 5395 O O . CYS B 1 189 ? -2.564 10.133 3.289 1 98.69 189 CYS B O 1
ATOM 5397 N N . GLU B 1 190 ? -3.15 12.25 3.584 1 98.62 190 GLU B N 1
ATOM 5398 C CA . GLU B 1 190 ? -2.172 12.781 2.639 1 98.62 190 GLU B CA 1
ATOM 5399 C C . GLU B 1 190 ? -1.554 14.078 3.156 1 98.62 190 GLU B C 1
ATOM 5401 O O . GLU B 1 190 ? -2.236 14.891 3.777 1 98.62 190 GLU B O 1
ATOM 5406 N N . TRP B 1 191 ? -0.288 14.25 2.98 1 98.88 191 TRP B N 1
ATOM 5407 C CA . TRP B 1 191 ? 0.418 15.5 3.244 1 98.88 191 TRP B CA 1
ATOM 5408 C C . TRP B 1 191 ? 0.921 16.125 1.949 1 98.88 191 TRP B C 1
ATOM 5410 O O . TRP B 1 191 ? 1.447 15.43 1.078 1 98.88 191 TRP B O 1
ATOM 5420 N N . SER B 1 192 ? 0.702 17.438 1.75 1 98.5 192 SER B N 1
ATOM 5421 C CA . SER B 1 192 ? 1.188 18.156 0.582 1 98.5 192 SER B CA 1
ATOM 5422 C C . SER B 1 192 ? 1.639 19.562 0.954 1 98.5 192 SER B C 1
ATOM 5424 O O . SER B 1 192 ? 1.373 20.031 2.062 1 98.5 192 SER B O 1
ATOM 5426 N N . GLY B 1 193 ? 2.326 20.25 0.058 1 98.56 193 GLY B N 1
ATOM 5427 C CA . GLY B 1 193 ? 2.957 21.531 0.348 1 98.56 193 GLY B CA 1
ATOM 5428 C C . GLY B 1 193 ? 4.352 21.391 0.93 1 98.56 193 GLY B C 1
ATOM 5429 O O . GLY B 1 193 ? 4.891 20.281 0.995 1 98.56 193 GLY B O 1
ATOM 5430 N N . GLU B 1 194 ? 4.945 22.516 1.25 1 98.5 194 GLU B N 1
ATOM 5431 C CA . GLU B 1 194 ? 6.297 22.5 1.806 1 98.5 194 GLU B CA 1
ATOM 5432 C C . GLU B 1 194 ? 6.266 22.562 3.33 1 98.5 194 GLU B C 1
ATOM 5434 O O . GLU B 1 194 ? 5.828 23.547 3.908 1 98.5 194 GLU B O 1
ATOM 5439 N N . TRP B 1 195 ? 6.703 21.5 3.918 1 98.81 195 TRP B N 1
ATOM 5440 C CA . TRP B 1 195 ? 6.785 21.375 5.371 1 98.81 195 TRP B CA 1
ATOM 5441 C C . TRP B 1 195 ? 8.234 21.453 5.844 1 98.81 195 TRP B C 1
ATOM 5443 O O . TRP B 1 195 ? 9.156 21.125 5.086 1 98.81 195 TRP B O 1
ATOM 5453 N N . GLU B 1 196 ? 8.438 22 7.012 1 98.5 196 GLU B N 1
ATOM 5454 C CA . GLU B 1 196 ? 9.703 21.672 7.656 1 98.5 196 GLU B CA 1
ATOM 5455 C C . GLU B 1 196 ? 9.719 20.234 8.156 1 98.5 196 GLU B C 1
ATOM 5457 O O . GLU B 1 196 ? 10.641 19.484 7.855 1 98.5 196 GLU B O 1
ATOM 5462 N N . TYR B 1 197 ? 8.719 19.969 8.992 1 98.5 197 TYR B N 1
ATOM 5463 C CA . TYR B 1 197 ? 8.484 18.625 9.492 1 98.5 197 TYR B CA 1
ATOM 5464 C C . TYR B 1 197 ? 7.055 18.172 9.203 1 98.5 197 TYR B C 1
ATOM 5466 O O . TYR B 1 197 ? 6.113 18.953 9.32 1 98.5 197 TYR B O 1
ATOM 5474 N N . GLY B 1 198 ? 6.855 16.906 8.742 1 98.75 198 GLY B N 1
ATOM 5475 C CA . GLY B 1 198 ? 5.543 16.312 8.945 1 98.75 198 GLY B CA 1
ATOM 5476 C C . GLY B 1 198 ? 5.191 16.156 10.414 1 98.75 198 GLY B C 1
ATOM 5477 O O . GLY B 1 198 ? 4.387 16.906 10.961 1 98.75 198 GLY B O 1
ATOM 5478 N N . LEU B 1 199 ? 5.949 15.266 11.062 1 98.38 199 LEU B N 1
ATOM 5479 C CA . LEU B 1 199 ? 5.879 15.07 12.508 1 98.38 199 LEU B CA 1
ATOM 5480 C C . LEU B 1 199 ? 7.258 15.211 13.141 1 98.38 199 LEU B C 1
ATOM 5482 O O . LEU B 1 199 ? 8.211 14.555 12.711 1 98.38 199 LEU B O 1
ATOM 5486 N N . ALA B 1 200 ? 7.359 16.078 14.102 1 97.38 200 ALA B N 1
ATOM 5487 C CA . ALA B 1 200 ? 8.594 16.266 14.859 1 97.38 200 ALA B CA 1
ATOM 5488 C C . ALA B 1 200 ? 8.461 15.711 16.266 1 97.38 200 ALA B C 1
ATOM 5490 O O . ALA B 1 200 ? 7.594 16.141 17.031 1 97.38 200 ALA B O 1
ATOM 5491 N N . LEU B 1 201 ? 9.25 14.773 16.609 1 96.12 201 LEU B N 1
ATOM 5492 C CA . LEU B 1 201 ? 9.195 14.125 17.906 1 96.12 201 LEU B CA 1
ATOM 5493 C C . LEU B 1 201 ? 10.266 14.688 18.844 1 96.12 201 LEU B C 1
ATOM 5495 O O . LEU B 1 201 ? 11.406 14.898 18.422 1 96.12 201 LEU B O 1
ATOM 5499 N N . ASP B 1 202 ? 9.859 14.945 20 1 94.38 202 ASP B N 1
ATOM 5500 C CA . ASP B 1 202 ? 10.703 15.523 21.047 1 94.38 202 ASP B CA 1
ATOM 5501 C C . ASP B 1 202 ? 10.398 14.883 22.406 1 94.38 202 ASP B C 1
ATOM 5503 O O . ASP B 1 202 ? 9.383 14.211 22.578 1 94.38 202 ASP B O 1
ATOM 5507 N N . GLY B 1 203 ? 11.359 15.086 23.328 1 93.88 203 GLY B N 1
ATOM 5508 C CA . GLY B 1 203 ? 11.18 14.523 24.656 1 93.88 203 GLY B CA 1
ATOM 5509 C C . GLY B 1 203 ? 12.148 13.406 24.969 1 93.88 203 GLY B C 1
ATOM 5510 O O . GLY B 1 203 ? 13.273 13.398 24.469 1 93.88 203 GLY B O 1
ATOM 5511 N N . THR B 1 204 ? 11.625 12.438 25.891 1 91.69 204 THR B N 1
ATOM 5512 C CA . THR B 1 204 ? 12.625 11.492 26.391 1 91.69 204 THR B CA 1
ATOM 5513 C C . THR B 1 204 ? 12.086 10.07 26.344 1 91.69 204 THR B C 1
ATOM 5515 O O . THR B 1 204 ? 12.844 9.109 26.484 1 91.69 204 THR B O 1
ATOM 5518 N N . ASP B 1 205 ? 10.797 10.039 26.25 1 91.12 205 ASP B N 1
ATOM 5519 C CA . ASP B 1 205 ? 10.203 8.703 26.328 1 91.12 205 ASP B CA 1
ATOM 5520 C C . ASP B 1 205 ? 8.898 8.633 25.531 1 91.12 205 ASP B C 1
ATOM 5522 O O . ASP B 1 205 ? 8.281 9.664 25.25 1 91.12 205 ASP B O 1
ATOM 5526 N N . THR B 1 206 ? 8.648 7.465 25.141 1 92.38 206 THR B N 1
ATOM 5527 C CA . THR B 1 206 ? 7.434 7.164 24.375 1 92.38 206 THR B CA 1
ATOM 5528 C C . THR B 1 206 ? 7.5 7.785 22.984 1 92.38 206 THR B C 1
ATOM 5530 O O . THR B 1 206 ? 8.453 7.551 22.234 1 92.38 206 THR B O 1
ATOM 5533 N N . ASN B 1 207 ? 6.5 8.484 22.5 1 95.19 207 ASN B N 1
ATOM 5534 C CA . ASN B 1 207 ? 6.457 8.766 21.062 1 95.19 207 ASN B CA 1
ATOM 5535 C C . ASN B 1 207 ? 6.645 7.504 20.234 1 95.19 207 ASN B C 1
ATOM 5537 O O . ASN B 1 207 ? 7.461 7.477 19.312 1 95.19 207 ASN B O 1
ATOM 5541 N N . SER B 1 208 ? 5.895 6.48 20.688 1 95.62 208 SER B N 1
ATOM 5542 C CA . SER B 1 208 ? 6.031 5.133 20.141 1 95.62 208 SER B CA 1
ATOM 5543 C C . SER B 1 208 ? 4.695 4.598 19.656 1 95.62 208 SER B C 1
ATOM 5545 O O . SER B 1 208 ? 3.645 5.184 19.922 1 95.62 208 SER B O 1
ATOM 5547 N N . GLU B 1 209 ? 4.805 3.459 19.031 1 97.5 209 GLU B N 1
ATOM 5548 C CA . GLU B 1 209 ? 3.617 2.775 18.531 1 97.5 209 GLU B CA 1
ATOM 5549 C C . GLU B 1 209 ? 2.801 3.689 17.609 1 97.5 209 GLU B C 1
ATOM 5551 O O . GLU B 1 209 ? 1.635 3.977 17.891 1 97.5 209 GLU B O 1
ATOM 5556 N N . MET B 1 210 ? 3.438 4.105 16.5 1 98.06 210 MET B N 1
ATOM 5557 C CA . MET B 1 210 ? 2.752 4.938 15.508 1 98.06 210 MET B CA 1
ATOM 5558 C C . MET B 1 210 ? 2.578 4.188 14.195 1 98.06 210 MET B C 1
ATOM 5560 O O . MET B 1 210 ? 3.475 3.457 13.766 1 98.06 210 MET B O 1
ATOM 5564 N N . ARG B 1 211 ? 1.409 4.348 13.648 1 98.44 211 ARG B N 1
ATOM 5565 C CA . ARG B 1 211 ? 1.062 3.588 12.453 1 98.44 211 ARG B CA 1
ATOM 5566 C C . ARG B 1 211 ? 0.546 4.508 11.352 1 98.44 211 ARG B C 1
ATOM 5568 O O . ARG B 1 211 ? -0.307 5.359 11.594 1 98.44 211 ARG B O 1
ATOM 5575 N N . TRP B 1 212 ? 1.096 4.375 10.141 1 98.75 212 TRP B N 1
ATOM 5576 C CA . TRP B 1 212 ? 0.584 4.98 8.914 1 98.75 212 TRP B CA 1
ATOM 5577 C C . TRP B 1 212 ? 0.134 3.908 7.926 1 98.75 212 TRP B C 1
ATOM 5579 O O . TRP B 1 212 ? 0.886 2.979 7.625 1 98.75 212 TRP B O 1
ATOM 5589 N N . GLU B 1 213 ? -1.079 3.99 7.453 1 98 213 GLU B N 1
ATOM 5590 C CA . GLU B 1 213 ? -1.597 2.998 6.516 1 98 213 GLU B CA 1
ATOM 5591 C C . GLU B 1 213 ? -2.354 3.664 5.371 1 98 213 GLU B C 1
ATOM 5593 O O . GLU B 1 213 ? -3.232 4.496 5.602 1 98 213 GLU B O 1
ATOM 5598 N N . ALA B 1 214 ? -2.023 3.291 4.094 1 97.56 214 ALA B N 1
ATOM 5599 C CA . ALA B 1 214 ? -2.709 3.76 2.893 1 97.56 214 ALA B CA 1
ATOM 5600 C C . ALA B 1 214 ? -2.68 5.285 2.805 1 97.56 214 ALA B C 1
ATOM 5602 O O . ALA B 1 214 ? -3.666 5.906 2.402 1 97.56 214 ALA B O 1
ATOM 5603 N N . CYS B 1 215 ? -1.54 5.844 3.273 1 98.5 215 CYS B N 1
ATOM 5604 C CA . CYS B 1 215 ? -1.354 7.289 3.234 1 98.5 215 CYS B CA 1
ATOM 5605 C C . CYS B 1 215 ? -0.472 7.695 2.059 1 98.5 215 CYS B C 1
ATOM 5607 O O . CYS B 1 215 ? 0.137 6.84 1.411 1 98.5 215 CYS B O 1
ATOM 5609 N N . ARG B 1 216 ? -0.508 8.945 1.752 1 98.5 216 ARG B N 1
ATOM 5610 C CA . ARG B 1 216 ? 0.411 9.523 0.776 1 98.5 216 ARG B CA 1
ATOM 5611 C C . ARG B 1 216 ? 1.26 10.625 1.406 1 98.5 216 ARG B C 1
ATOM 5613 O O . ARG B 1 216 ? 0.727 11.555 2.006 1 98.5 216 ARG B O 1
ATOM 5620 N N . VAL B 1 217 ? 2.51 10.484 1.33 1 98.81 217 VAL B N 1
ATOM 5621 C CA . VAL B 1 217 ? 3.451 11.531 1.7 1 98.81 217 VAL B CA 1
ATOM 5622 C C . VAL B 1 217 ? 3.938 12.258 0.447 1 98.81 217 VAL B C 1
ATOM 5624 O O . VAL B 1 217 ? 4.777 11.734 -0.293 1 98.81 217 VAL B O 1
ATOM 5627 N N . GLY B 1 218 ? 3.301 13.414 0.195 1 98.62 218 GLY B N 1
ATOM 5628 C CA . GLY B 1 218 ? 3.693 14.281 -0.907 1 98.62 218 GLY B CA 1
ATOM 5629 C C . GLY B 1 218 ? 4.41 15.539 -0.453 1 98.62 218 GLY B C 1
ATOM 5630 O O . GLY B 1 218 ? 4.992 15.57 0.633 1 98.62 218 GLY B O 1
ATOM 5631 N N . GLY B 1 219 ? 4.48 16.5 -1.266 1 98.44 219 GLY B N 1
ATOM 5632 C CA . GLY B 1 219 ? 5.098 17.781 -0.937 1 98.44 219 GLY B CA 1
ATOM 5633 C C . GLY B 1 219 ? 6.609 17.703 -0.833 1 98.44 219 GLY B C 1
ATOM 5634 O O . GLY B 1 219 ? 7.262 17.031 -1.644 1 98.44 219 GLY B O 1
ATOM 5635 N N . SER B 1 220 ? 7.074 18.516 0.057 1 98.69 220 SER B N 1
ATOM 5636 C CA . SER B 1 220 ? 8.5 18.578 0.355 1 98.69 220 SER B CA 1
ATOM 5637 C C . SER B 1 220 ? 8.75 18.797 1.845 1 98.69 220 SER B C 1
ATOM 5639 O O . SER B 1 220 ? 7.863 19.266 2.561 1 98.69 220 SER B O 1
ATOM 5641 N N . TYR B 1 221 ? 9.914 18.484 2.273 1 98.69 221 TYR B N 1
ATOM 5642 C CA . TYR B 1 221 ? 10.273 18.547 3.686 1 98.69 221 TYR B CA 1
ATOM 5643 C C . TYR B 1 221 ? 11.664 19.141 3.867 1 98.69 221 TYR B C 1
ATOM 5645 O O . TYR B 1 221 ? 12.656 18.562 3.418 1 98.69 221 TYR B O 1
ATOM 5653 N N . ARG B 1 222 ? 11.734 20.266 4.523 1 97.88 222 ARG B N 1
ATOM 5654 C CA . ARG B 1 222 ? 13.031 20.891 4.754 1 97.88 222 ARG B CA 1
ATOM 5655 C C . ARG B 1 222 ? 13.922 19.984 5.605 1 97.88 222 ARG B C 1
ATOM 5657 O O . ARG B 1 222 ? 15.148 19.969 5.441 1 97.88 222 ARG B O 1
ATOM 5664 N N . ARG B 1 223 ? 13.305 19.266 6.465 1 97.31 223 ARG B N 1
ATOM 5665 C CA . ARG B 1 223 ? 14 18.25 7.246 1 97.31 223 ARG B CA 1
ATOM 5666 C C . ARG B 1 223 ? 13.492 16.844 6.914 1 97.31 223 ARG B C 1
ATOM 5668 O O . ARG B 1 223 ? 13.969 16.219 5.969 1 97.31 223 ARG B O 1
ATOM 5675 N N . ALA B 1 224 ? 12.297 16.484 7.543 1 98.69 224 ALA B N 1
ATOM 5676 C CA . ALA B 1 224 ? 11.781 15.141 7.289 1 98.69 224 ALA B CA 1
ATOM 5677 C C . ALA B 1 224 ? 10.281 15.07 7.562 1 98.69 224 ALA B C 1
ATOM 5679 O O . ALA B 1 224 ? 9.742 15.891 8.312 1 98.69 224 ALA B O 1
ATOM 5680 N N . PHE B 1 225 ? 9.664 14.117 6.926 1 98.88 225 PHE B N 1
ATOM 5681 C CA . PHE B 1 225 ? 8.273 13.844 7.242 1 98.88 225 PHE B CA 1
ATOM 5682 C C . PHE B 1 225 ? 8.125 13.375 8.688 1 98.88 225 PHE B C 1
ATOM 5684 O O . PHE B 1 225 ? 7.367 13.961 9.461 1 98.88 225 PHE B O 1
ATOM 5691 N N . LEU B 1 226 ? 8.812 12.352 9.039 1 98.56 226 LEU B N 1
ATOM 5692 C CA . LEU B 1 226 ? 8.922 11.961 10.438 1 98.56 226 LEU B CA 1
ATOM 5693 C C . LEU B 1 226 ? 10.344 12.172 10.945 1 98.56 226 LEU B C 1
ATOM 5695 O O . LEU B 1 226 ? 11.281 11.531 10.461 1 98.56 226 LEU B O 1
ATOM 5699 N N . TYR B 1 227 ? 10.484 13.031 11.859 1 96.94 227 TYR B N 1
ATOM 5700 C CA . TYR B 1 227 ? 11.789 13.375 12.422 1 96.94 227 TYR B CA 1
ATOM 5701 C C . TYR B 1 227 ? 11.844 13.031 13.906 1 96.94 227 TYR B C 1
ATOM 5703 O O . TYR B 1 227 ? 11.125 13.625 14.711 1 96.94 227 TYR B O 1
ATOM 5711 N N . SER B 1 228 ? 12.617 12.07 14.266 1 93.5 228 SER B N 1
ATOM 5712 C CA . SER B 1 228 ? 12.805 11.672 15.656 1 93.5 228 SER B CA 1
ATOM 5713 C C . SER B 1 228 ? 14.141 12.172 16.203 1 93.5 228 SER B C 1
ATOM 5715 O O . SER B 1 228 ? 15.141 11.453 16.156 1 93.5 228 SER B O 1
ATOM 5717 N N . GLY B 1 229 ? 14.211 13.359 16.812 1 88.88 229 GLY B N 1
ATOM 5718 C CA . GLY B 1 229 ? 15.508 13.828 17.281 1 88.88 229 GLY B CA 1
ATOM 5719 C C . GLY B 1 229 ? 15.492 15.273 17.719 1 88.88 229 GLY B C 1
ATOM 5720 O O . GLY B 1 229 ? 16.547 15.898 17.844 1 88.88 229 GLY B O 1
ATOM 5721 N N . ARG B 1 230 ? 14.359 15.805 17.891 1 91.38 230 ARG B N 1
ATOM 5722 C CA . ARG B 1 230 ? 14.336 17.172 18.406 1 91.38 230 ARG B CA 1
ATOM 5723 C C . ARG B 1 230 ? 14.906 17.25 19.812 1 91.38 230 ARG B C 1
ATOM 5725 O O . ARG B 1 230 ? 14.641 16.375 20.641 1 91.38 230 ARG B O 1
ATOM 5732 N N . THR B 1 231 ? 15.906 18.203 20.219 1 82.19 231 THR B N 1
ATOM 5733 C CA . THR B 1 231 ? 16.547 18.281 21.531 1 82.19 231 THR B CA 1
ATOM 5734 C C . THR B 1 231 ? 16.375 19.672 22.125 1 82.19 231 THR B C 1
ATOM 5736 O O . THR B 1 231 ? 17.047 20.031 23.094 1 82.19 231 THR B O 1
ATOM 5739 N N . GLY B 1 232 ? 15.469 20.406 21.859 1 70.25 232 GLY B N 1
ATOM 5740 C CA . GLY B 1 232 ? 15.359 21.797 22.266 1 70.25 232 GLY B CA 1
ATOM 5741 C C . GLY B 1 232 ? 15.023 21.969 23.734 1 70.25 232 GLY B C 1
ATOM 5742 O O . GLY B 1 232 ? 15.055 23.078 24.266 1 70.25 232 GLY B O 1
ATOM 5743 N N . ARG B 1 233 ? 14.93 20.766 24.438 1 78.38 233 ARG B N 1
ATOM 5744 C CA . ARG B 1 233 ? 14.508 20.938 25.828 1 78.38 233 ARG B CA 1
ATOM 5745 C C . ARG B 1 233 ? 15.492 20.281 26.781 1 78.38 233 ARG B C 1
ATOM 5747 O O . ARG B 1 233 ? 15.102 19.766 27.828 1 78.38 233 ARG B O 1
ATOM 5754 N N . GLY B 1 234 ? 16.844 20.281 26.391 1 68.56 234 GLY B N 1
ATOM 5755 C CA . GLY B 1 234 ? 17.953 19.922 27.25 1 68.56 234 GLY B CA 1
ATOM 5756 C C . GLY B 1 234 ? 18.078 18.438 27.469 1 68.56 234 GLY B C 1
ATOM 5757 O O . GLY B 1 234 ? 18.672 18 28.469 1 68.56 234 GLY B O 1
ATOM 5758 N N . GLN B 1 235 ? 17.531 17.625 26.75 1 71.88 235 GLN B N 1
ATOM 5759 C CA . GLN B 1 235 ? 17.609 16.188 26.969 1 71.88 235 GLN B CA 1
ATOM 5760 C C . GLN B 1 235 ? 18.922 15.625 26.438 1 71.88 235 GLN B C 1
ATOM 5762 O O . GLN B 1 235 ? 19.547 16.219 25.562 1 71.88 235 GLN B O 1
ATOM 5767 N N . VAL B 1 236 ? 19.328 14.586 27.188 1 75.5 236 VAL B N 1
ATOM 5768 C CA . VAL B 1 236 ? 20.406 13.789 26.625 1 75.5 236 VAL B CA 1
ATOM 5769 C C . VAL B 1 236 ? 19.938 13.055 25.391 1 75.5 236 VAL B C 1
ATOM 5771 O O . VAL B 1 236 ? 18.922 12.352 25.422 1 75.5 236 VAL B O 1
ATOM 5774 N N . PRO B 1 237 ? 20.578 13.25 24.375 1 70.31 237 PRO B N 1
ATOM 5775 C CA . PRO B 1 237 ? 20.016 12.797 23.109 1 70.31 237 PRO B CA 1
ATOM 5776 C C . PRO B 1 237 ? 19.703 11.297 23.094 1 70.31 237 PRO B C 1
ATOM 5778 O O . PRO B 1 237 ? 18.656 10.891 22.609 1 70.31 237 PRO B O 1
ATOM 5781 N N . ASN B 1 238 ? 20.422 10.477 23.766 1 81.06 238 ASN B N 1
ATOM 5782 C CA . ASN B 1 238 ? 20.203 9.031 23.688 1 81.06 238 ASN B CA 1
ATOM 5783 C C . ASN B 1 238 ? 18.969 8.602 24.469 1 81.06 238 ASN B C 1
ATOM 5785 O O . ASN B 1 238 ? 18.484 7.488 24.297 1 81.06 238 ASN B O 1
ATOM 5789 N N . ASP B 1 239 ? 18.453 9.578 25.234 1 84.62 239 ASP B N 1
ATOM 5790 C CA . ASP B 1 239 ? 17.188 9.281 25.922 1 84.62 239 ASP B CA 1
ATOM 5791 C C . ASP B 1 239 ? 16.062 9.031 24.906 1 84.62 239 ASP B C 1
ATOM 5793 O O . ASP B 1 239 ? 15.133 8.281 25.188 1 84.62 239 ASP B O 1
ATOM 5797 N N . GLN B 1 240 ? 16.219 9.555 23.75 1 89.75 240 GLN B N 1
ATOM 5798 C CA . GLN B 1 240 ? 15.18 9.469 22.734 1 89.75 240 GLN B CA 1
ATOM 5799 C C . GLN B 1 240 ? 15.211 8.117 22.031 1 89.75 240 GLN B C 1
ATOM 5801 O O . GLN B 1 240 ? 14.336 7.816 21.219 1 89.75 240 GLN B O 1
ATOM 5806 N N . ASP B 1 241 ? 16.125 7.277 22.422 1 91.56 241 ASP B N 1
ATOM 5807 C CA . ASP B 1 241 ? 16.172 5.926 21.875 1 91.56 241 ASP B CA 1
ATOM 5808 C C . ASP B 1 241 ? 14.898 5.145 22.219 1 91.56 241 ASP B C 1
ATOM 5810 O O . ASP B 1 241 ? 14.617 4.109 21.625 1 91.56 241 ASP B O 1
ATOM 5814 N N . GLN B 1 242 ? 14.188 5.727 23.156 1 88.62 242 GLN B N 1
ATOM 5815 C CA . GLN B 1 242 ? 12.953 5.07 23.594 1 88.62 242 GLN B CA 1
ATOM 5816 C C . GLN B 1 242 ? 11.789 5.438 22.672 1 88.62 242 GLN B C 1
ATOM 5818 O O . GLN B 1 242 ? 10.68 4.93 22.844 1 88.62 242 GLN B O 1
ATOM 5823 N N . PHE B 1 243 ? 12.016 6.238 21.656 1 92 243 PHE B N 1
ATOM 5824 C CA . PHE B 1 243 ? 11.039 6.449 20.594 1 92 243 PHE B CA 1
ATOM 5825 C C . PHE B 1 243 ? 11.039 5.285 19.625 1 92 243 PHE B C 1
ATOM 5827 O O . PHE B 1 243 ? 11.953 5.156 18.797 1 92 243 PHE B O 1
ATOM 5834 N N . LEU B 1 244 ? 10.016 4.41 19.828 1 90.56 244 LEU B N 1
ATOM 5835 C CA . LEU B 1 244 ? 10.203 3.188 19.062 1 90.56 244 LEU B CA 1
ATOM 5836 C C . LEU B 1 244 ? 8.875 2.682 18.516 1 90.56 244 LEU B C 1
ATOM 5838 O O . LEU B 1 244 ? 7.809 3.154 18.922 1 90.56 244 LEU B O 1
ATOM 5842 N N . ASN B 1 245 ? 8.945 1.767 17.578 1 96.25 245 ASN B N 1
ATOM 5843 C CA . ASN B 1 245 ? 7.863 1.004 16.969 1 96.25 245 ASN B CA 1
ATOM 5844 C C . ASN B 1 245 ? 7.047 1.862 16.016 1 96.25 245 ASN B C 1
ATOM 5846 O O . ASN B 1 245 ? 6.012 2.416 16.391 1 96.25 245 ASN B O 1
ATOM 5850 N N . TYR B 1 246 ? 7.492 1.918 14.781 1 98.06 246 TYR B N 1
ATOM 5851 C CA . TYR B 1 246 ? 6.844 2.658 13.703 1 98.06 246 TYR B CA 1
ATOM 5852 C C . TYR B 1 246 ? 6.496 1.736 12.539 1 98.06 246 TYR B C 1
ATOM 5854 O O . TYR B 1 246 ? 7.332 0.947 12.094 1 98.06 246 TYR B O 1
ATOM 5862 N N . TRP B 1 247 ? 5.23 1.784 12.102 1 98.62 247 TRP B N 1
ATOM 5863 C CA . TRP B 1 247 ? 4.758 0.882 11.055 1 98.62 247 TRP B CA 1
ATOM 5864 C C . TRP B 1 247 ? 4.141 1.662 9.898 1 98.62 247 TRP B C 1
ATOM 5866 O O . TRP B 1 247 ? 3.197 2.434 10.102 1 98.62 247 TRP B O 1
ATOM 5876 N N . PHE B 1 248 ? 4.711 1.525 8.711 1 98.62 248 PHE B N 1
ATOM 5877 C CA . PHE B 1 248 ? 4.215 2.125 7.48 1 98.62 248 PHE B CA 1
ATOM 5878 C C . PHE B 1 248 ? 3.754 1.05 6.504 1 98.62 248 PHE B C 1
ATOM 5880 O O . PHE B 1 248 ? 4.543 0.19 6.102 1 98.62 248 PHE B O 1
ATOM 5887 N N . THR B 1 249 ? 2.473 1.032 6.129 1 98.06 249 THR B N 1
ATOM 5888 C CA . THR B 1 249 ? 1.95 -0.037 5.285 1 98.06 249 THR B CA 1
ATOM 5889 C C . THR B 1 249 ? 1.239 0.537 4.062 1 98.06 249 THR B C 1
ATOM 5891 O O . THR B 1 249 ? 0.335 1.364 4.195 1 98.06 249 THR B O 1
ATOM 5894 N N . ASP B 1 250 ? 1.659 0.101 2.822 1 97.12 250 ASP B N 1
ATOM 5895 C CA . ASP B 1 250 ? 1.025 0.445 1.554 1 97.12 250 ASP B CA 1
ATOM 5896 C C . ASP B 1 250 ? 0.946 1.959 1.372 1 97.12 250 ASP B C 1
ATOM 5898 O O . ASP B 1 250 ? -0.132 2.504 1.121 1 97.12 250 ASP B O 1
ATOM 5902 N N . MET B 1 251 ? 2.131 2.504 1.512 1 97.81 251 MET B N 1
ATOM 5903 C CA . MET B 1 251 ? 2.279 3.955 1.448 1 97.81 251 MET B CA 1
ATOM 5904 C C . MET B 1 251 ? 2.584 4.41 0.024 1 97.81 251 MET B C 1
ATOM 5906 O O . MET B 1 251 ? 3.309 3.73 -0.706 1 97.81 251 MET B O 1
ATOM 5910 N N . LYS B 1 252 ? 2.037 5.516 -0.379 1 97.69 252 LYS B N 1
ATOM 5911 C CA . LYS B 1 252 ? 2.539 6.266 -1.525 1 97.69 252 LYS B CA 1
ATOM 5912 C C . LYS B 1 252 ? 3.463 7.395 -1.08 1 97.69 252 LYS B C 1
ATOM 5914 O O . LYS B 1 252 ? 3.002 8.492 -0.756 1 97.69 252 LYS B O 1
ATOM 5919 N N . VAL B 1 253 ? 4.695 7.121 -1.01 1 98.69 253 VAL B N 1
ATOM 5920 C CA . VAL B 1 253 ? 5.691 8.109 -0.599 1 98.69 253 VAL B CA 1
ATOM 5921 C C . VAL B 1 253 ? 6.277 8.797 -1.83 1 98.69 253 VAL B C 1
ATOM 5923 O O . VAL B 1 253 ? 7.227 8.289 -2.436 1 98.69 253 VAL B O 1
ATOM 5926 N N . GLU B 1 254 ? 5.695 9.844 -2.248 1 97.88 254 GLU B N 1
ATOM 5927 C CA . GLU B 1 254 ? 6.047 10.562 -3.469 1 97.88 254 GLU B CA 1
ATOM 5928 C C . GLU B 1 254 ? 6.195 12.055 -3.203 1 97.88 254 GLU B C 1
ATOM 5930 O O . GLU B 1 254 ? 5.262 12.828 -3.424 1 97.88 254 GLU B O 1
ATOM 5935 N N . TYR B 1 255 ? 7.293 12.477 -2.725 1 98.56 255 TYR B N 1
ATOM 5936 C CA . TYR B 1 255 ? 7.562 13.875 -2.402 1 98.56 255 TYR B CA 1
ATOM 5937 C C . TYR B 1 255 ? 8.648 14.445 -3.307 1 98.56 255 TYR B C 1
ATOM 5939 O O . TYR B 1 255 ? 9.336 13.703 -4.008 1 98.56 255 TYR B O 1
ATOM 5947 N N . GLU B 1 256 ? 8.75 15.758 -3.277 1 98.19 256 GLU B N 1
ATOM 5948 C CA . GLU B 1 256 ? 9.672 16.422 -4.195 1 98.19 256 GLU B CA 1
ATOM 5949 C C . GLU B 1 256 ? 11.109 16.344 -3.684 1 98.19 256 GLU B C 1
ATOM 5951 O O . GLU B 1 256 ? 12.016 15.953 -4.418 1 98.19 256 GLU B O 1
ATOM 5956 N N . TRP B 1 257 ? 11.266 16.828 -2.475 1 98.31 257 TRP B N 1
ATOM 5957 C CA . TRP B 1 257 ? 12.594 16.781 -1.872 1 98.31 257 TRP B CA 1
ATOM 5958 C C . TRP B 1 257 ? 12.5 16.766 -0.35 1 98.31 257 TRP B C 1
ATOM 5960 O O . TRP B 1 257 ? 11.461 17.109 0.22 1 98.31 257 TRP B O 1
ATOM 5970 N N . GLY B 1 258 ? 13.547 16.391 0.302 1 98.5 258 GLY B N 1
ATOM 5971 C CA . GLY B 1 258 ? 13.594 16.203 1.745 1 98.5 258 GLY B CA 1
ATOM 5972 C C . GLY B 1 258 ? 13.805 14.766 2.158 1 98.5 258 GLY B C 1
ATOM 5973 O O . GLY B 1 258 ? 14.273 13.945 1.363 1 98.5 258 GLY B O 1
ATOM 5974 N N . ASN B 1 259 ? 13.531 14.445 3.424 1 98.75 259 ASN B N 1
ATOM 5975 C CA . ASN B 1 259 ? 13.633 13.078 3.914 1 98.75 259 ASN B CA 1
ATOM 5976 C C . ASN B 1 259 ? 12.281 12.531 4.348 1 98.75 259 ASN B C 1
ATOM 5978 O O . ASN B 1 259 ? 11.438 13.273 4.855 1 98.75 259 ASN B O 1
ATOM 5982 N N . PHE B 1 260 ? 12.078 11.297 4.113 1 98.88 260 PHE B N 1
ATOM 5983 C CA . PHE B 1 260 ? 10.867 10.656 4.609 1 98.88 260 PHE B CA 1
ATOM 5984 C C . PHE B 1 260 ? 10.992 10.352 6.098 1 98.88 260 PHE B C 1
ATOM 5986 O O . PHE B 1 260 ? 10.266 10.914 6.914 1 98.88 260 PHE B O 1
ATOM 5993 N N . LEU B 1 261 ? 11.977 9.562 6.418 1 98.75 261 LEU B N 1
ATOM 5994 C CA . LEU B 1 261 ? 12.273 9.242 7.809 1 98.75 261 LEU B CA 1
ATOM 5995 C C . LEU B 1 261 ? 13.688 9.688 8.18 1 98.75 261 LEU B C 1
ATOM 5997 O O . LEU B 1 261 ? 14.648 9.336 7.492 1 98.75 261 LEU B O 1
ATOM 6001 N N . GLU B 1 262 ? 13.805 10.406 9.188 1 97.94 262 GLU B N 1
ATOM 6002 C CA . GLU B 1 262 ? 15.109 10.719 9.766 1 97.94 262 GLU B CA 1
ATOM 6003 C C . GLU B 1 262 ? 15.117 10.484 11.273 1 97.94 262 GLU B C 1
ATOM 6005 O O . GLU B 1 262 ? 14.422 11.172 12.016 1 97.94 262 GLU B O 1
ATOM 6010 N N . PHE B 1 263 ? 15.922 9.516 11.633 1 96.06 263 PHE B N 1
ATOM 6011 C CA . PHE B 1 263 ? 15.977 9.078 13.023 1 96.06 263 PHE B CA 1
ATOM 6012 C C . PHE B 1 263 ? 17.391 9.195 13.57 1 96.06 263 PHE B C 1
ATOM 6014 O O . PHE B 1 263 ? 18.156 8.219 13.562 1 96.06 263 PHE B O 1
ATOM 6021 N N . PRO B 1 264 ? 17.734 10.312 14.07 1 93.12 264 PRO B N 1
ATOM 6022 C CA . PRO B 1 264 ? 18.953 10.352 14.867 1 93.12 264 PRO B CA 1
ATOM 6023 C C . PRO B 1 264 ? 18.922 9.398 16.062 1 93.12 264 PRO B C 1
ATOM 6025 O O . PRO B 1 264 ? 19.953 8.828 16.422 1 93.12 264 PRO B O 1
ATOM 6028 N N . TYR B 1 265 ? 17.734 9.273 16.625 1 87.38 265 TYR B N 1
ATOM 6029 C CA . TYR B 1 265 ? 17.547 8.375 17.75 1 87.38 265 TYR B CA 1
ATOM 6030 C C . TYR B 1 265 ? 16.328 7.488 17.562 1 87.38 265 TYR B C 1
ATOM 6032 O O . TYR B 1 265 ? 15.398 7.855 16.844 1 87.38 265 TYR B O 1
ATOM 6040 N N . GLY B 1 266 ? 16.391 6.43 18.203 1 75.12 266 GLY B N 1
ATOM 6041 C CA . GLY B 1 266 ? 15.25 5.52 18.141 1 75.12 266 GLY B CA 1
ATOM 6042 C C . GLY B 1 266 ? 15.141 4.781 16.828 1 75.12 266 GLY B C 1
ATOM 6043 O O . GLY B 1 266 ? 15.977 4.969 15.938 1 75.12 266 GLY B O 1
ATOM 6044 N N . GLY B 1 267 ? 14.406 3.43 16.953 1 81.81 267 GLY B N 1
ATOM 6045 C CA . GLY B 1 267 ? 14.25 3.047 15.562 1 81.81 267 GLY B CA 1
ATOM 6046 C C . GLY B 1 267 ? 13.914 1.58 15.383 1 81.81 267 GLY B C 1
ATOM 6047 O O . GLY B 1 267 ? 14.664 0.84 14.742 1 81.81 267 GLY B O 1
ATOM 6048 N N . SER B 1 268 ? 12.812 1.075 15.93 1 95.44 268 SER B N 1
ATOM 6049 C CA . SER B 1 268 ? 12.211 -0.148 15.414 1 95.44 268 SER B CA 1
ATOM 6050 C C . SER B 1 268 ? 11.156 0.161 14.352 1 95.44 268 SER B C 1
ATOM 6052 O O . SER B 1 268 ? 9.992 0.41 14.68 1 95.44 268 SER B O 1
ATOM 6054 N N . ILE B 1 269 ? 11.672 0.128 13.039 1 98.12 269 ILE B N 1
ATOM 6055 C CA . ILE B 1 269 ? 10.883 0.695 11.961 1 98.12 269 ILE B CA 1
ATOM 6056 C C . ILE B 1 269 ? 10.578 -0.384 10.922 1 98.12 269 ILE B C 1
ATOM 6058 O O . ILE B 1 269 ? 11.477 -1.124 10.508 1 98.12 269 ILE B O 1
ATOM 6062 N N . ALA B 1 270 ? 9.32 -0.493 10.531 1 98.5 270 ALA B N 1
ATOM 6063 C CA . ALA B 1 270 ? 8.914 -1.384 9.453 1 98.5 270 ALA B CA 1
ATOM 6064 C C . ALA B 1 270 ? 8.148 -0.621 8.375 1 98.5 270 ALA B C 1
ATOM 6066 O O . ALA B 1 270 ? 7.164 0.06 8.664 1 98.5 270 ALA B O 1
ATOM 6067 N N . CYS B 1 271 ? 8.664 -0.673 7.145 1 98.62 271 CYS B N 1
ATOM 6068 C CA . CYS B 1 271 ? 7.969 -0.169 5.965 1 98.62 271 CYS B CA 1
ATOM 6069 C C . CYS B 1 271 ? 7.57 -1.311 5.039 1 98.62 271 CYS B C 1
ATOM 6071 O O . CYS B 1 271 ? 8.43 -2.021 4.516 1 98.62 271 CYS B O 1
ATOM 6073 N N . ARG B 1 272 ? 6.258 -1.462 4.773 1 98.06 272 ARG B N 1
ATOM 6074 C CA . ARG B 1 272 ? 5.781 -2.588 3.979 1 98.06 272 ARG B CA 1
ATOM 6075 C C . ARG B 1 272 ? 4.902 -2.109 2.826 1 98.06 272 ARG B C 1
ATOM 6077 O O . ARG B 1 272 ? 3.867 -1.478 3.047 1 98.06 272 ARG B O 1
ATOM 6084 N N . GLY B 1 273 ? 5.277 -2.482 1.667 1 96.06 273 GLY B N 1
ATOM 6085 C CA . GLY B 1 273 ? 4.52 -2.104 0.484 1 96.06 273 GLY B CA 1
ATOM 6086 C C . GLY B 1 273 ? 4.641 -0.63 0.147 1 96.06 273 GLY B C 1
ATOM 6087 O O . GLY B 1 273 ? 4.938 0.189 1.019 1 96.06 273 GLY B O 1
ATOM 6088 N N . GLY B 1 274 ? 4.434 -0.409 -1.082 1 95.62 274 GLY B N 1
ATOM 6089 C CA . GLY B 1 274 ? 4.336 1 -1.431 1 95.62 274 GLY B CA 1
ATOM 6090 C C . GLY B 1 274 ? 5.156 1.37 -2.652 1 95.62 274 GLY B C 1
ATOM 6091 O O . GLY B 1 274 ? 5.879 0.533 -3.201 1 95.62 274 GLY B O 1
ATOM 6092 N N . SER B 1 275 ? 4.922 2.555 -3.076 1 96.88 275 SER B N 1
ATOM 6093 C CA . SER B 1 275 ? 5.668 3.242 -4.125 1 96.88 275 SER B CA 1
ATOM 6094 C C . SER B 1 275 ? 6.422 4.445 -3.568 1 96.88 275 SER B C 1
ATOM 6096 O O . SER B 1 275 ? 5.812 5.352 -2.994 1 96.88 275 SER B O 1
ATOM 6098 N N . TYR B 1 276 ? 7.695 4.422 -3.689 1 98.44 276 TYR B N 1
ATOM 6099 C CA . TYR B 1 276 ? 8.555 5.461 -3.121 1 98.44 276 TYR B CA 1
ATOM 6100 C C . TYR B 1 276 ? 9.305 6.211 -4.215 1 98.44 276 TYR B C 1
ATOM 6102 O O . TYR B 1 276 ? 10.148 5.637 -4.902 1 98.44 276 TYR B O 1
ATOM 6110 N N . ILE B 1 277 ? 8.984 7.461 -4.352 1 98.06 277 ILE B N 1
ATOM 6111 C CA . ILE B 1 277 ? 9.539 8.258 -5.445 1 98.06 277 ILE B CA 1
ATOM 6112 C C . ILE B 1 277 ? 9.938 9.633 -4.93 1 98.06 277 ILE B C 1
ATOM 6114 O O . ILE B 1 277 ? 9.125 10.344 -4.328 1 98.06 277 ILE B O 1
ATOM 6118 N N . ILE B 1 278 ? 11.156 10.016 -5.07 1 98.19 278 ILE B N 1
ATOM 6119 C CA . ILE B 1 278 ? 11.57 11.414 -4.961 1 98.19 278 ILE B CA 1
ATOM 6120 C C . ILE B 1 278 ? 11.531 12.07 -6.34 1 98.19 278 ILE B C 1
ATOM 6122 O O . ILE B 1 278 ? 12.289 11.695 -7.234 1 98.19 278 ILE B O 1
ATOM 6126 N N . THR B 1 279 ? 10.664 13.07 -6.5 1 96.88 279 THR B N 1
ATOM 6127 C CA . THR B 1 279 ? 10.289 13.5 -7.84 1 96.88 279 THR B CA 1
ATOM 6128 C C . THR B 1 279 ? 11.094 14.727 -8.266 1 96.88 279 THR B C 1
ATOM 6130 O O . THR B 1 279 ? 11.125 15.078 -9.445 1 96.88 279 THR B O 1
ATOM 6133 N N . GLY B 1 280 ? 11.648 15.375 -7.234 1 96.12 280 GLY B N 1
ATOM 6134 C CA . GLY B 1 280 ? 12.391 16.594 -7.535 1 96.12 280 GLY B CA 1
ATOM 6135 C C . GLY B 1 280 ? 13.75 16.641 -6.871 1 96.12 280 GLY B C 1
ATOM 6136 O O . GLY B 1 280 ? 14.375 15.602 -6.645 1 96.12 280 GLY B O 1
ATOM 6137 N N . LYS B 1 281 ? 14.281 17.906 -6.781 1 94.56 281 LYS B N 1
ATOM 6138 C CA . LYS B 1 281 ? 15.594 18.156 -6.188 1 94.56 281 LYS B CA 1
ATOM 6139 C C . LYS B 1 281 ? 15.516 19.219 -5.105 1 94.56 281 LYS B C 1
ATOM 6141 O O . LYS B 1 281 ? 14.75 20.188 -5.223 1 94.56 281 LYS B O 1
ATOM 6146 N N . ARG B 1 282 ? 16.312 18.938 -4.078 1 95.25 282 ARG B N 1
ATOM 6147 C CA . ARG B 1 282 ? 16.438 20 -3.088 1 95.25 282 ARG B CA 1
ATOM 6148 C C . ARG B 1 282 ? 16.906 21.312 -3.74 1 95.25 282 ARG B C 1
ATOM 6150 O O . ARG B 1 282 ? 17.891 21.328 -4.484 1 95.25 282 ARG B O 1
ATOM 6157 N N . PRO B 1 283 ? 16.172 22.422 -3.545 1 93.81 283 PRO B N 1
ATOM 6158 C CA . PRO B 1 283 ? 16.453 23.641 -4.297 1 93.81 283 PRO B CA 1
ATOM 6159 C C . PRO B 1 283 ? 17.812 24.25 -3.947 1 93.81 283 PRO B C 1
ATOM 6161 O O . PRO B 1 283 ? 18.438 24.891 -4.789 1 93.81 283 PRO B O 1
ATOM 6164 N N . GLN B 1 284 ? 18.188 24.141 -2.736 1 92.56 284 GLN B N 1
ATOM 6165 C CA . GLN B 1 284 ? 19.484 24.672 -2.287 1 92.56 284 GLN B CA 1
ATOM 6166 C C . GLN B 1 284 ? 20.203 23.656 -1.403 1 92.56 284 GLN B C 1
ATOM 6168 O O . GLN B 1 284 ? 19.562 22.875 -0.697 1 92.56 284 GLN B O 1
ATOM 6173 N N . SER B 1 285 ? 21.516 23.719 -1.541 1 94.38 285 SER B N 1
ATOM 6174 C CA . SER B 1 285 ? 22.312 22.906 -0.626 1 94.38 285 SER B CA 1
ATOM 6175 C C . SER B 1 285 ? 22.094 23.344 0.821 1 94.38 285 SER B C 1
ATOM 6177 O O . SER B 1 285 ? 22.219 24.531 1.147 1 94.38 285 SER B O 1
ATOM 6179 N N . THR B 1 286 ? 21.688 22.391 1.633 1 93.75 286 THR B N 1
ATOM 6180 C CA . THR B 1 286 ? 21.406 22.672 3.035 1 93.75 286 THR B CA 1
ATOM 6181 C C . THR B 1 286 ? 22.141 21.688 3.943 1 93.75 286 THR B C 1
ATOM 6183 O O . THR B 1 286 ? 22.172 20.484 3.666 1 93.75 286 THR B O 1
ATOM 6186 N N . GLU B 1 287 ? 22.75 22.25 4.945 1 92.69 287 GLU B N 1
ATOM 6187 C CA . GLU B 1 287 ? 23.375 21.375 5.934 1 92.69 287 GLU B CA 1
ATOM 6188 C C . GLU B 1 287 ? 22.328 20.641 6.762 1 92.69 287 GLU B C 1
ATOM 6190 O O . GLU B 1 287 ? 21.328 21.234 7.18 1 92.69 287 GLU B O 1
ATOM 6195 N N . PRO B 1 288 ? 22.469 19.453 7 1 93.62 288 PRO B N 1
ATOM 6196 C CA . PRO B 1 288 ? 23.562 18.531 6.676 1 93.62 288 PRO B CA 1
ATOM 6197 C C . PRO B 1 288 ? 23.281 17.703 5.43 1 93.62 288 PRO B C 1
ATOM 6199 O O . PRO B 1 288 ? 23.953 16.688 5.207 1 93.62 288 PRO B O 1
ATOM 6202 N N . TYR B 1 289 ? 22.438 18.078 4.645 1 96.19 289 TYR B N 1
ATOM 6203 C CA . TYR B 1 289 ? 21.906 17.188 3.619 1 96.19 289 TYR B CA 1
ATOM 6204 C C . TYR B 1 289 ? 22.609 17.406 2.283 1 96.19 289 TYR B C 1
ATOM 6206 O O . TYR B 1 289 ? 22.547 16.562 1.391 1 96.19 289 TYR B O 1
ATOM 6214 N N . GLY B 1 290 ? 23.312 18.609 2.186 1 95.81 290 GLY B N 1
ATOM 6215 C CA . GLY B 1 290 ? 23.672 19 0.832 1 95.81 290 GLY B CA 1
ATOM 6216 C C . GLY B 1 290 ? 22.469 19.141 -0.092 1 95.81 290 GLY B C 1
ATOM 6217 O O . GLY B 1 290 ? 21.516 19.828 0.235 1 95.81 290 GLY B O 1
ATOM 6218 N N . THR B 1 291 ? 22.484 18.422 -1.21 1 95.88 291 THR B N 1
ATOM 6219 C CA . THR B 1 291 ? 21.359 18.438 -2.143 1 95.88 291 THR B CA 1
ATOM 6220 C C . THR B 1 291 ? 20.609 17.109 -2.105 1 95.88 291 THR B C 1
ATOM 6222 O O . THR B 1 291 ? 19.656 16.906 -2.869 1 95.88 291 THR B O 1
ATOM 6225 N N . THR B 1 292 ? 20.969 16.297 -1.202 1 96.75 292 THR B N 1
ATOM 6226 C CA . THR B 1 292 ? 20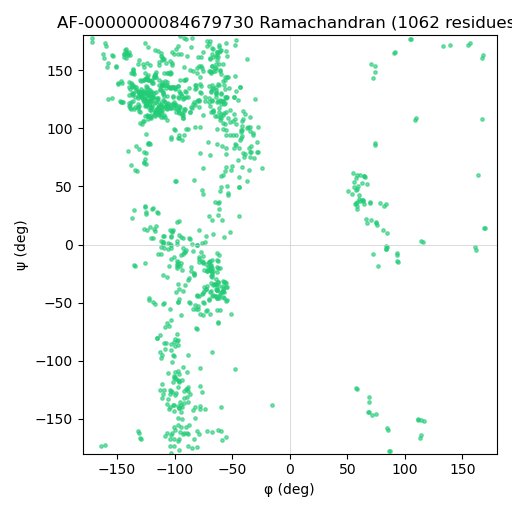.453 14.93 -1.174 1 96.75 292 THR B CA 1
ATOM 6227 C C . THR B 1 292 ? 19.078 14.883 -0.503 1 96.75 292 THR B C 1
ATOM 6229 O O . THR B 1 292 ? 18.828 15.617 0.454 1 96.75 292 THR B O 1
ATOM 6232 N N . SER B 1 293 ? 18.188 14.156 -1.058 1 98.25 293 SER B N 1
ATOM 6233 C CA . SER B 1 293 ? 16.938 13.711 -0.438 1 98.25 293 SER B CA 1
ATOM 6234 C C . SER B 1 293 ? 16.969 12.211 -0.163 1 98.25 293 SER B C 1
ATOM 6236 O O . SER B 1 293 ? 17.484 11.438 -0.973 1 98.25 293 SER B O 1
ATOM 6238 N N . THR B 1 294 ? 16.484 11.805 1.001 1 98.69 294 THR B N 1
ATOM 6239 C CA . THR B 1 294 ? 16.656 10.422 1.441 1 98.69 294 THR B CA 1
ATOM 6240 C C . THR B 1 294 ? 15.344 9.852 1.979 1 98.69 294 THR B C 1
ATOM 6242 O O . THR B 1 294 ? 14.625 10.531 2.711 1 98.69 294 THR B O 1
ATOM 6245 N N . PHE B 1 295 ? 15.008 8.617 1.58 1 98.88 295 PHE B N 1
ATOM 6246 C CA . PHE B 1 295 ? 13.828 7.992 2.18 1 98.88 295 PHE B CA 1
ATOM 6247 C C . PHE B 1 295 ? 14.094 7.637 3.639 1 98.88 295 PHE B C 1
ATOM 6249 O O . PHE B 1 295 ? 13.281 7.953 4.512 1 98.88 295 PHE B O 1
ATOM 6256 N N . PHE B 1 296 ? 15.305 6.973 3.943 1 98.81 296 PHE B N 1
ATOM 6257 C CA . PHE B 1 296 ? 15.609 6.488 5.285 1 98.81 296 PHE B CA 1
ATOM 6258 C C . PHE B 1 296 ? 16.969 6.996 5.746 1 98.81 296 PHE B C 1
ATOM 6260 O O . PHE B 1 296 ? 18.016 6.508 5.293 1 98.81 296 PHE B O 1
ATOM 6267 N N . ARG B 1 297 ? 16.969 7.914 6.629 1 98.38 297 ARG B N 1
ATOM 6268 C CA . ARG B 1 297 ? 18.219 8.5 7.121 1 98.38 297 ARG B CA 1
ATOM 6269 C C . ARG B 1 297 ? 18.406 8.219 8.609 1 98.38 297 ARG B C 1
ATOM 6271 O O . ARG B 1 297 ? 17.641 8.695 9.438 1 98.38 297 ARG B O 1
ATOM 6278 N N . PHE B 1 298 ? 19.438 7.48 8.992 1 97.31 298 PHE B N 1
ATOM 6279 C CA . PHE B 1 298 ? 19.812 7.102 10.344 1 97.31 298 PHE B CA 1
ATOM 6280 C C . PHE B 1 298 ? 21.234 7.547 10.648 1 97.31 298 PHE B C 1
ATOM 6282 O O . PHE B 1 298 ? 22.172 6.73 10.625 1 97.31 298 PHE B O 1
ATOM 6289 N N . PRO B 1 299 ? 21.406 8.719 11.109 1 95.69 299 PRO B N 1
ATOM 6290 C CA . PRO B 1 299 ? 22.719 9.367 10.992 1 95.69 299 PRO B CA 1
ATOM 6291 C C . PRO B 1 299 ? 23.594 9.141 12.227 1 95.69 299 PRO B C 1
ATOM 6293 O O . PRO B 1 299 ? 24.766 9.523 12.227 1 95.69 299 PRO B O 1
ATOM 6296 N N . VAL B 1 300 ? 23.062 8.586 13.258 1 93.94 300 VAL B N 1
ATOM 6297 C CA . VAL B 1 300 ? 23.828 8.461 14.5 1 93.94 300 VAL B CA 1
ATOM 6298 C C . VAL B 1 300 ? 24.219 7.004 14.727 1 93.94 300 VAL B C 1
ATOM 6300 O O . VAL B 1 300 ? 23.391 6.102 14.586 1 93.94 300 VAL B O 1
ATOM 6303 N N . GLY B 1 301 ? 25.453 6.754 15.219 1 91.06 301 GLY B N 1
ATOM 6304 C CA . GLY B 1 301 ? 26.016 5.414 15.289 1 91.06 301 GLY B CA 1
ATOM 6305 C C . GLY B 1 301 ? 25.641 4.684 16.562 1 91.06 301 GLY B C 1
ATOM 6306 O O . GLY B 1 301 ? 25.125 3.57 16.531 1 91.06 301 GLY B O 1
ATOM 6307 N N . VAL B 1 302 ? 25.812 5.273 17.688 1 87.69 302 VAL B N 1
ATOM 6308 C CA . VAL B 1 302 ? 25.719 4.57 18.969 1 87.69 302 VAL B CA 1
ATOM 6309 C C . VAL B 1 302 ? 24.312 4.75 19.562 1 87.69 302 VAL B C 1
ATOM 6311 O O . VAL B 1 302 ? 23.844 5.879 19.719 1 87.69 302 VAL B O 1
ATOM 6314 N N . HIS B 1 303 ? 23.766 3.607 19.844 1 91.88 303 HIS B N 1
ATOM 6315 C CA . HIS B 1 303 ? 22.422 3.541 20.406 1 91.88 303 HIS B CA 1
ATOM 6316 C C . HIS B 1 303 ? 22.344 2.488 21.516 1 91.88 303 HIS B C 1
ATOM 6318 O O . HIS B 1 303 ? 23.25 1.669 21.656 1 91.88 303 HIS B O 1
ATOM 6324 N N . HIS B 1 304 ? 21.25 2.607 22.328 1 91.25 304 HIS B N 1
ATOM 6325 C CA . HIS B 1 304 ? 20.938 1.515 23.234 1 91.25 304 HIS B CA 1
ATOM 6326 C C . HIS B 1 304 ? 20.531 0.255 22.469 1 91.25 304 HIS B C 1
ATOM 6328 O O . HIS B 1 304 ? 20.359 0.292 21.25 1 91.25 304 HIS B O 1
ATOM 6334 N N . ASP B 1 305 ? 20.453 -0.912 23.172 1 89.69 305 ASP B N 1
ATOM 6335 C CA . ASP B 1 305 ? 20.031 -2.164 22.547 1 89.69 305 ASP B CA 1
ATOM 6336 C C . ASP B 1 305 ? 18.547 -2.111 22.156 1 89.69 305 ASP B C 1
ATOM 6338 O O . ASP B 1 305 ? 17.75 -1.44 22.797 1 89.69 305 ASP B O 1
ATOM 6342 N N . SER B 1 306 ? 18.219 -2.775 21.125 1 92.31 306 SER B N 1
ATOM 6343 C CA . SER B 1 306 ? 16.844 -3.023 20.656 1 92.31 306 SER B CA 1
ATOM 6344 C C . SER B 1 306 ? 16.25 -1.781 20.016 1 92.31 306 SER B C 1
ATOM 6346 O O . SER B 1 306 ? 15.031 -1.675 19.859 1 92.31 306 SER B O 1
ATOM 6348 N N . VAL B 1 307 ? 17.141 -0.807 19.625 1 93.38 307 VAL B N 1
ATOM 6349 C CA . VAL B 1 307 ? 16.594 0.427 19.062 1 93.38 307 VAL B CA 1
ATOM 6350 C C . VAL B 1 307 ? 17.188 0.678 17.672 1 93.38 307 VAL B C 1
ATOM 6352 O O . VAL B 1 307 ? 17.156 1.808 17.188 1 93.38 307 VAL B O 1
ATOM 6355 N N . GLN B 1 308 ? 17.875 -0.297 17.047 1 95.19 308 GLN B N 1
ATOM 6356 C CA . GLN B 1 308 ? 18.438 -0.24 15.711 1 95.19 308 GLN B CA 1
ATOM 6357 C C . GLN B 1 308 ? 17.938 -1.389 14.844 1 95.19 308 GLN B C 1
ATOM 6359 O O . GLN B 1 308 ? 18.688 -2.309 14.516 1 95.19 308 GLN B O 1
ATOM 6364 N N . ARG B 1 309 ? 16.641 -1.358 14.484 1 97.88 309 ARG B N 1
ATOM 6365 C CA . ARG B 1 309 ? 16.016 -2.361 13.625 1 97.88 309 ARG B CA 1
ATOM 6366 C C . ARG B 1 309 ? 15.211 -1.701 12.508 1 97.88 309 ARG B C 1
ATOM 6368 O O . ARG B 1 309 ? 14.242 -0.986 12.781 1 97.88 309 ARG B O 1
ATOM 6375 N N . PHE B 1 310 ? 15.609 -1.951 11.328 1 98.38 310 PHE B N 1
ATOM 6376 C CA . PHE B 1 310 ? 14.891 -1.413 10.18 1 98.38 310 PHE B CA 1
ATOM 6377 C C . PHE B 1 310 ? 14.586 -2.514 9.172 1 98.38 310 PHE B C 1
ATOM 6379 O O . PHE B 1 310 ? 15.461 -3.303 8.82 1 98.38 310 PHE B O 1
ATOM 6386 N N . HIS B 1 311 ? 13.328 -2.596 8.711 1 98.81 311 HIS B N 1
ATOM 6387 C CA . HIS B 1 311 ? 12.906 -3.553 7.695 1 98.81 311 HIS B CA 1
ATOM 6388 C C . HIS B 1 311 ? 12.031 -2.885 6.641 1 98.81 311 HIS B C 1
ATOM 6390 O O . HIS B 1 311 ? 10.992 -2.301 6.969 1 98.81 311 HIS B O 1
ATOM 6396 N N . ALA B 1 312 ? 12.523 -2.873 5.395 1 98.81 312 ALA B N 1
ATOM 6397 C CA . ALA B 1 312 ? 11.734 -2.482 4.227 1 98.81 312 ALA B CA 1
ATOM 6398 C C . ALA B 1 312 ? 11.367 -3.699 3.383 1 98.81 312 ALA B C 1
ATOM 6400 O O . ALA B 1 312 ? 12.242 -4.469 2.977 1 98.81 312 ALA B O 1
ATOM 6401 N N . GLN B 1 313 ? 10.07 -3.867 3.078 1 98.62 313 GLN B N 1
ATOM 6402 C CA . GLN B 1 313 ? 9.586 -5.043 2.361 1 98.62 313 GLN B CA 1
ATOM 6403 C C . GLN B 1 313 ? 8.586 -4.652 1.275 1 98.62 313 GLN B C 1
ATOM 6405 O O . GLN B 1 313 ? 7.695 -3.836 1.51 1 98.62 313 GLN B O 1
ATOM 6410 N N . ASP B 1 314 ? 8.719 -5.254 0.037 1 98.19 314 ASP B N 1
ATOM 6411 C CA . ASP B 1 314 ? 7.73 -5.145 -1.034 1 98.19 314 ASP B CA 1
ATOM 6412 C C . ASP B 1 314 ? 7.598 -3.701 -1.516 1 98.19 314 ASP B C 1
ATOM 6414 O O . ASP B 1 314 ? 6.492 -3.232 -1.797 1 98.19 314 ASP B O 1
ATOM 6418 N N . ILE B 1 315 ? 8.688 -2.994 -1.515 1 98.5 315 ILE B N 1
ATOM 6419 C CA . ILE B 1 315 ? 8.625 -1.59 -1.904 1 98.5 315 ILE B CA 1
ATOM 6420 C C . ILE B 1 315 ? 9.25 -1.407 -3.285 1 98.5 315 ILE B C 1
ATOM 6422 O O . ILE B 1 315 ? 10.297 -1.985 -3.576 1 98.5 315 ILE B O 1
ATOM 6426 N N . ARG B 1 316 ? 8.602 -0.681 -4.125 1 98.12 316 ARG B N 1
ATOM 6427 C CA . ARG B 1 316 ? 9.148 -0.241 -5.402 1 98.12 316 ARG B CA 1
ATOM 6428 C C . ARG B 1 316 ? 9.672 1.189 -5.309 1 98.12 316 ARG B C 1
ATOM 6430 O O . ARG B 1 316 ? 8.914 2.117 -5.027 1 98.12 316 ARG B O 1
ATOM 6437 N N . PHE B 1 317 ? 10.969 1.366 -5.527 1 98.12 317 PHE B N 1
ATOM 6438 C CA . PHE B 1 317 ? 11.617 2.676 -5.5 1 98.12 317 PHE B CA 1
ATOM 6439 C C . PHE B 1 317 ? 11.883 3.174 -6.918 1 98.12 317 PHE B C 1
ATOM 6441 O O . PHE B 1 317 ? 12.141 2.377 -7.82 1 98.12 317 PHE B O 1
ATOM 6448 N N . GLU B 1 318 ? 11.812 4.434 -7.055 1 96.56 318 GLU B N 1
ATOM 6449 C CA . GLU B 1 318 ? 12.367 5.039 -8.266 1 96.56 318 GLU B CA 1
ATOM 6450 C C . GLU B 1 318 ? 13.555 5.938 -7.934 1 96.56 318 GLU B C 1
ATOM 6452 O O . GLU B 1 318 ? 13.398 6.965 -7.273 1 96.56 318 GLU B O 1
ATOM 6457 N N . VAL B 1 319 ? 14.688 5.551 -8.344 1 95.94 319 VAL B N 1
ATOM 6458 C CA . VAL B 1 319 ? 15.898 6.355 -8.227 1 95.94 319 VAL B CA 1
ATOM 6459 C C . VAL B 1 319 ? 16.062 7.215 -9.484 1 95.94 319 VAL B C 1
ATOM 6461 O O . VAL B 1 319 ? 16.609 6.758 -10.492 1 95.94 319 VAL B O 1
ATOM 6464 N N . ARG B 1 320 ? 15.656 8.477 -9.367 1 96 320 ARG B N 1
ATOM 6465 C CA . ARG B 1 320 ? 15.492 9.273 -10.57 1 96 320 ARG B CA 1
ATOM 6466 C C . ARG B 1 320 ? 16.719 10.133 -10.836 1 96 320 ARG B C 1
ATOM 6468 O O . ARG B 1 320 ? 16.875 10.688 -11.922 1 96 320 ARG B O 1
ATOM 6475 N N . ASP B 1 321 ? 17.547 10.258 -9.812 1 93 321 ASP B N 1
ATOM 6476 C CA . ASP B 1 321 ? 18.781 11.008 -9.992 1 93 321 ASP B CA 1
ATOM 6477 C C . ASP B 1 321 ? 19.812 10.633 -8.914 1 93 321 ASP B C 1
ATOM 6479 O O . ASP B 1 321 ? 19.469 9.961 -7.938 1 93 321 ASP B O 1
ATOM 6483 N N . PRO B 1 322 ? 21.031 11.109 -9.078 1 94.06 322 PRO B N 1
ATOM 6484 C CA . PRO B 1 322 ? 22.094 10.711 -8.156 1 94.06 322 PRO B CA 1
ATOM 6485 C C . PRO B 1 322 ? 21.891 11.266 -6.746 1 94.06 322 PRO B C 1
ATOM 6487 O O . PRO B 1 322 ? 22.516 10.797 -5.793 1 94.06 322 PRO B O 1
ATOM 6490 N N . ASP B 1 323 ? 21.047 12.289 -6.578 1 95.88 323 ASP B N 1
ATOM 6491 C CA . ASP B 1 323 ? 20.828 12.898 -5.266 1 95.88 323 ASP B CA 1
ATOM 6492 C C . ASP B 1 323 ? 19.688 12.211 -4.523 1 95.88 323 ASP B C 1
ATOM 6494 O O . ASP B 1 323 ? 19.422 12.523 -3.361 1 95.88 323 ASP B O 1
ATOM 6498 N N . ALA B 1 324 ? 19.016 11.281 -5.152 1 97.25 324 ALA B N 1
ATOM 6499 C CA . ALA B 1 324 ? 17.984 10.469 -4.5 1 97.25 324 ALA B CA 1
ATOM 6500 C C . ALA B 1 324 ? 18.609 9.258 -3.811 1 97.25 324 ALA B C 1
ATOM 6502 O O . ALA B 1 324 ? 19.219 8.414 -4.465 1 97.25 324 ALA B O 1
ATOM 6503 N N . VAL B 1 325 ? 18.453 9.211 -2.537 1 98.44 325 VAL B N 1
ATOM 6504 C CA . VAL B 1 325 ? 19.062 8.156 -1.73 1 98.44 325 VAL B CA 1
ATOM 6505 C C . VAL B 1 325 ? 17.984 7.332 -1.044 1 98.44 325 VAL B C 1
ATOM 6507 O O . VAL B 1 325 ? 17.031 7.887 -0.491 1 98.44 325 VAL B O 1
ATOM 6510 N N . VAL B 1 326 ? 18.109 6.016 -1.175 1 98.88 326 VAL B N 1
ATOM 6511 C CA . VAL B 1 326 ? 17.125 5.145 -0.53 1 98.88 326 VAL B CA 1
ATOM 6512 C C . VAL B 1 326 ? 17.391 5.102 0.974 1 98.88 326 VAL B C 1
ATOM 6514 O O . VAL B 1 326 ? 16.484 5.344 1.774 1 98.88 326 VAL B O 1
ATOM 6517 N N . ILE B 1 327 ? 18.656 4.863 1.335 1 98.88 327 ILE B N 1
ATOM 6518 C CA . ILE B 1 327 ? 19 4.789 2.752 1 98.88 327 ILE B CA 1
ATOM 6519 C C . ILE B 1 327 ? 20.406 5.328 2.973 1 98.88 327 ILE B C 1
ATOM 6521 O O . ILE B 1 327 ? 21.297 5.113 2.146 1 98.88 327 ILE B O 1
ATOM 6525 N N . ASP B 1 328 ? 20.594 6.031 4.008 1 98.5 328 ASP B N 1
ATOM 6526 C CA . ASP B 1 328 ? 21.875 6.43 4.578 1 98.5 328 ASP B CA 1
ATOM 6527 C C . ASP B 1 328 ? 21.938 6.121 6.074 1 98.5 328 ASP B C 1
ATOM 6529 O O . ASP B 1 328 ? 21.312 6.816 6.883 1 98.5 328 ASP B O 1
ATOM 6533 N N . CYS B 1 329 ? 22.672 5.07 6.402 1 97.75 329 CYS B N 1
ATOM 6534 C CA . CYS B 1 329 ? 22.625 4.527 7.758 1 97.75 329 CYS B CA 1
ATOM 6535 C C . CYS B 1 329 ? 24.016 4.477 8.367 1 97.75 329 CYS B C 1
ATOM 6537 O O . CYS B 1 329 ? 24.938 3.91 7.785 1 97.75 329 CYS B O 1
ATOM 6539 N N . ALA B 1 330 ? 24.078 5.012 9.594 1 96.19 330 ALA B N 1
ATOM 6540 C CA . ALA B 1 330 ? 25.359 5.039 10.289 1 96.19 330 ALA B CA 1
ATOM 6541 C C . ALA B 1 330 ? 25.297 4.215 11.578 1 96.19 330 ALA B C 1
ATOM 6543 O O . ALA B 1 330 ? 26.156 4.344 12.445 1 96.19 330 ALA B O 1
ATOM 6544 N N . TRP B 1 331 ? 24.297 3.416 11.781 1 95.31 331 TRP B N 1
ATOM 6545 C CA . TRP B 1 331 ? 24.156 2.611 12.992 1 95.31 331 TRP B CA 1
ATOM 6546 C C . TRP B 1 331 ? 25.391 1.763 13.227 1 95.31 331 TRP B C 1
ATOM 6548 O O . TRP B 1 331 ? 25.969 1.22 12.281 1 95.31 331 TRP B O 1
ATOM 6558 N N . SER B 1 332 ? 25.719 1.606 14.492 1 91.94 332 SER B N 1
ATOM 6559 C CA . SER B 1 332 ? 26.891 0.813 14.836 1 91.94 332 SER B CA 1
ATOM 6560 C C . SER B 1 332 ? 26.5 -0.611 15.219 1 91.94 332 SER B C 1
ATOM 6562 O O . SER B 1 332 ? 27.359 -1.413 15.594 1 91.94 332 SER B O 1
ATOM 6564 N N . GLY B 1 333 ? 25.266 -0.891 15.125 1 92.62 333 GLY B N 1
ATOM 6565 C CA . GLY B 1 333 ? 24.719 -2.199 15.43 1 92.62 333 GLY B CA 1
ATOM 6566 C C . GLY B 1 333 ? 23.312 -2.396 14.875 1 92.62 333 GLY B C 1
ATOM 6567 O O . GLY B 1 333 ? 22.859 -1.631 14.023 1 92.62 333 GLY B O 1
ATOM 6568 N N . GLY B 1 334 ? 22.75 -3.541 15.281 1 95.31 334 GLY B N 1
ATOM 6569 C CA . GLY B 1 334 ? 21.391 -3.795 14.859 1 95.31 334 GLY B CA 1
ATOM 6570 C C . GLY B 1 334 ? 21.281 -4.418 13.484 1 95.31 334 GLY B C 1
ATOM 6571 O O . GLY B 1 334 ? 22.219 -5.094 13.031 1 95.31 334 GLY B O 1
ATOM 6572 N N . THR B 1 335 ? 20.078 -4.246 12.875 1 97.75 335 THR B N 1
ATOM 6573 C CA . THR B 1 335 ? 19.828 -4.91 11.602 1 97.75 335 THR B CA 1
ATOM 6574 C C . THR B 1 335 ? 19.125 -3.969 10.633 1 97.75 335 THR B C 1
ATOM 6576 O O . THR B 1 335 ? 18.25 -3.193 11.031 1 97.75 335 THR B O 1
ATOM 6579 N N . VAL B 1 336 ? 19.578 -3.979 9.391 1 98.38 336 VAL B N 1
ATOM 6580 C CA . VAL B 1 336 ? 18.906 -3.35 8.25 1 98.38 336 VAL B CA 1
ATOM 6581 C C . VAL B 1 336 ? 18.578 -4.402 7.195 1 98.38 336 VAL B C 1
ATOM 6583 O O . VAL B 1 336 ? 19.484 -5.078 6.684 1 98.38 336 VAL B O 1
ATOM 6586 N N . HIS B 1 337 ? 17.281 -4.535 6.902 1 98.81 337 HIS B N 1
ATOM 6587 C CA . HIS B 1 337 ? 16.859 -5.602 6.004 1 98.81 337 HIS B CA 1
ATOM 6588 C C . HIS B 1 337 ? 15.922 -5.074 4.926 1 98.81 337 HIS B C 1
ATOM 6590 O O . HIS B 1 337 ? 14.898 -4.461 5.234 1 98.81 337 HIS B O 1
ATOM 6596 N N . PHE B 1 338 ? 16.344 -5.195 3.643 1 98.81 338 PHE B N 1
ATOM 6597 C CA . PHE B 1 338 ? 15.469 -5 2.494 1 98.81 338 PHE B CA 1
ATOM 6598 C C . PHE B 1 338 ? 15.055 -6.336 1.899 1 98.81 338 PHE B C 1
ATOM 6600 O O . PHE B 1 338 ? 15.898 -7.141 1.502 1 98.81 338 PHE B O 1
ATOM 6607 N N . SER B 1 339 ? 13.758 -6.641 1.842 1 98.69 339 SER B N 1
ATOM 6608 C CA . SER B 1 339 ? 13.25 -7.879 1.263 1 98.69 339 SER B CA 1
ATOM 6609 C C . SER B 1 339 ? 12.188 -7.602 0.207 1 98.69 339 SER B C 1
ATOM 6611 O O . SER B 1 339 ? 11.227 -6.867 0.464 1 98.69 339 SER B O 1
ATOM 6613 N N . ASP B 1 340 ? 12.406 -8.172 -1.038 1 98.38 340 ASP B N 1
ATOM 6614 C CA . ASP B 1 340 ? 11.453 -8.094 -2.141 1 98.38 340 ASP B CA 1
ATOM 6615 C C . ASP B 1 340 ? 11.242 -6.648 -2.586 1 98.38 340 ASP B C 1
ATOM 6617 O O . ASP B 1 340 ? 10.117 -6.234 -2.861 1 98.38 340 ASP B O 1
ATOM 6621 N N . CYS B 1 341 ? 12.336 -5.879 -2.564 1 98.62 341 CYS B N 1
ATOM 6622 C CA . CYS B 1 341 ? 12.305 -4.496 -3.023 1 98.62 341 CYS B CA 1
ATOM 6623 C C . CYS B 1 341 ? 12.898 -4.367 -4.418 1 98.62 341 CYS B C 1
ATOM 6625 O O . CYS B 1 341 ? 13.648 -5.242 -4.863 1 98.62 341 CYS B O 1
ATOM 6627 N N . ASP B 1 342 ? 12.5 -3.305 -5.148 1 98.44 342 ASP B N 1
ATOM 6628 C CA . ASP B 1 342 ? 12.969 -3.035 -6.5 1 98.44 342 ASP B CA 1
ATOM 6629 C C . ASP B 1 342 ? 13.25 -1.547 -6.699 1 98.44 342 ASP B C 1
ATOM 6631 O O . ASP B 1 342 ? 12.359 -0.714 -6.516 1 98.44 342 ASP B O 1
ATOM 6635 N N . ASP B 1 343 ? 14.477 -1.196 -7.02 1 98.06 343 ASP B N 1
ATOM 6636 C CA . ASP B 1 343 ? 14.781 0.211 -7.258 1 98.06 343 ASP B CA 1
ATOM 6637 C C . ASP B 1 343 ? 15.305 0.427 -8.68 1 98.06 343 ASP B C 1
ATOM 6639 O O . ASP B 1 343 ? 16.047 1.384 -8.93 1 98.06 343 ASP B O 1
ATOM 6643 N N . THR B 1 344 ? 14.867 -0.395 -9.648 1 96.56 344 THR B N 1
ATOM 6644 C CA . THR B 1 344 ? 15.477 -0.402 -10.977 1 96.56 344 THR B CA 1
ATOM 6645 C C . THR B 1 344 ? 14.609 0.347 -11.977 1 96.56 344 THR B C 1
ATOM 6647 O O . THR B 1 344 ? 14.859 0.297 -13.188 1 96.56 344 THR B O 1
ATOM 6650 N N . ALA B 1 345 ? 13.617 1.051 -11.555 1 94.44 345 ALA B N 1
ATOM 6651 C CA . ALA B 1 345 ? 12.641 1.664 -12.453 1 94.44 345 ALA B CA 1
ATOM 6652 C C . ALA B 1 345 ? 13.328 2.549 -13.484 1 94.44 345 ALA B C 1
ATOM 6654 O O . ALA B 1 345 ? 12.898 2.617 -14.641 1 94.44 345 ALA B O 1
ATOM 6655 N N . PHE B 1 346 ? 14.445 3.184 -13.102 1 94.19 346 PHE B N 1
ATOM 6656 C CA . PHE B 1 346 ? 15.156 4.082 -14 1 94.19 346 PHE B CA 1
ATOM 6657 C C . PHE B 1 346 ? 16.531 3.52 -14.352 1 94.19 346 PHE B C 1
ATOM 6659 O O . PHE B 1 346 ? 17.438 4.27 -14.703 1 94.19 346 PHE B O 1
ATOM 6666 N N . ALA B 1 347 ? 16.672 2.311 -14.328 1 93.44 347 ALA B N 1
ATOM 6667 C CA . ALA B 1 347 ? 17.969 1.683 -14.555 1 93.44 347 ALA B CA 1
ATOM 6668 C C . ALA B 1 347 ? 18.422 1.87 -16 1 93.44 347 ALA B C 1
ATOM 6670 O O . ALA B 1 347 ? 19.594 1.737 -16.312 1 93.44 347 ALA B O 1
ATOM 6671 N N . PHE B 1 348 ? 17.516 2.166 -16.875 1 90.81 348 PHE B N 1
ATOM 6672 C CA . PHE B 1 348 ? 17.812 2.303 -18.297 1 90.81 348 PHE B CA 1
ATOM 6673 C C . PHE B 1 348 ? 18.453 3.654 -18.578 1 90.81 348 PHE B C 1
ATOM 6675 O O . PHE B 1 348 ? 18.984 3.869 -19.672 1 90.81 348 PHE B O 1
ATOM 6682 N N . LYS B 1 349 ? 18.391 4.512 -17.609 1 94 349 LYS B N 1
ATOM 6683 C CA . LYS B 1 349 ? 18.969 5.84 -17.797 1 94 349 LYS B CA 1
ATOM 6684 C C . LYS B 1 349 ? 20.484 5.801 -17.672 1 94 349 LYS B C 1
ATOM 6686 O O . LYS B 1 349 ? 21.031 5.016 -16.891 1 94 349 LYS B O 1
ATOM 6691 N N . ASP B 1 350 ? 21.172 6.715 -18.297 1 91.31 350 ASP B N 1
ATOM 6692 C CA . ASP B 1 350 ? 22.625 6.762 -18.359 1 91.31 350 ASP B CA 1
ATOM 6693 C C . ASP B 1 350 ? 23.234 6.969 -16.969 1 91.31 350 ASP B C 1
ATOM 6695 O O . ASP B 1 350 ? 24.25 6.367 -16.641 1 91.31 350 ASP B O 1
ATOM 6699 N N . PHE B 1 351 ? 22.578 7.715 -16.156 1 92.44 351 PHE B N 1
ATOM 6700 C CA . PHE B 1 351 ? 23.141 8.062 -14.859 1 92.44 351 PHE B CA 1
ATOM 6701 C C . PHE B 1 351 ? 23.047 6.895 -13.891 1 92.44 351 PHE B C 1
ATOM 6703 O O . PHE B 1 351 ? 23.688 6.891 -12.844 1 92.44 351 PHE B O 1
ATOM 6710 N N . SER B 1 352 ? 22.266 5.918 -14.242 1 93.31 352 SER B N 1
ATOM 6711 C CA . SER B 1 352 ? 21.844 4.902 -13.281 1 93.31 352 SER B CA 1
ATOM 6712 C C . SER B 1 352 ? 23.031 4.031 -12.859 1 93.31 352 SER B C 1
ATOM 6714 O O . SER B 1 352 ? 23.062 3.541 -11.727 1 93.31 352 SER B O 1
ATOM 6716 N N . THR B 1 353 ? 24 3.895 -13.688 1 94.44 353 THR B N 1
ATOM 6717 C CA . THR B 1 353 ? 25.141 3.018 -13.391 1 94.44 353 THR B CA 1
ATOM 6718 C C . THR B 1 353 ? 25.984 3.586 -12.258 1 94.44 353 THR B C 1
ATOM 6720 O O . THR B 1 353 ? 26.641 2.838 -11.531 1 94.44 353 THR B O 1
ATOM 6723 N N . ASP B 1 354 ? 25.875 4.879 -12.039 1 94.44 354 ASP B N 1
ATOM 6724 C CA . ASP B 1 354 ? 26.812 5.504 -11.102 1 94.44 354 ASP B CA 1
ATOM 6725 C C . ASP B 1 354 ? 26.094 5.965 -9.836 1 94.44 354 ASP B C 1
ATOM 6727 O O . ASP B 1 354 ? 26.719 6.453 -8.898 1 94.44 354 ASP B O 1
ATOM 6731 N N . VAL B 1 355 ? 24.828 5.777 -9.805 1 97 355 VAL B N 1
ATOM 6732 C CA . VAL B 1 355 ? 24.109 6.215 -8.617 1 97 355 VAL B CA 1
ATOM 6733 C C . VAL B 1 355 ? 24.516 5.352 -7.422 1 97 355 VAL B C 1
ATOM 6735 O O . VAL B 1 355 ? 24.953 4.211 -7.594 1 97 355 VAL B O 1
ATOM 6738 N N . ARG B 1 356 ? 24.406 5.922 -6.168 1 97.69 356 ARG B N 1
ATOM 6739 C CA . ARG B 1 356 ? 24.656 5.246 -4.898 1 97.69 356 ARG B CA 1
ATOM 6740 C C . ARG B 1 356 ? 23.469 5.387 -3.959 1 97.69 356 ARG B C 1
ATOM 6742 O O . ARG B 1 356 ? 23.562 6.047 -2.922 1 97.69 356 ARG B O 1
ATOM 6749 N N . PRO B 1 357 ? 22.375 4.688 -4.316 1 98.19 357 PRO B N 1
ATOM 6750 C CA . PRO B 1 357 ? 21.141 4.926 -3.576 1 98.19 357 PRO B CA 1
ATOM 6751 C C . PRO B 1 357 ? 21.172 4.363 -2.156 1 98.19 357 PRO B C 1
ATOM 6753 O O . PRO B 1 357 ? 20.391 4.781 -1.299 1 98.19 357 PRO B O 1
ATOM 6756 N N . HIS B 1 358 ? 22.047 3.359 -1.882 1 98.81 358 HIS B N 1
ATOM 6757 C CA . HIS B 1 358 ? 22.172 2.756 -0.561 1 98.81 358 HIS B CA 1
ATOM 6758 C C . HIS B 1 358 ? 23.562 3.004 0.02 1 98.81 358 HIS B C 1
ATOM 6760 O O . HIS B 1 358 ? 24.578 2.611 -0.575 1 98.81 358 HIS B O 1
ATOM 6766 N N . ARG B 1 359 ? 23.578 3.625 1.204 1 98.25 359 ARG B N 1
ATOM 6767 C CA . ARG B 1 359 ? 24.828 4.043 1.84 1 98.25 359 ARG B CA 1
ATOM 6768 C C . ARG B 1 359 ? 24.859 3.617 3.303 1 98.25 359 ARG B C 1
ATOM 6770 O O . ARG B 1 359 ? 23.891 3.803 4.035 1 98.25 359 ARG B O 1
ATOM 6777 N N . TYR B 1 360 ? 26 3.014 3.668 1 97.56 360 TYR B N 1
ATOM 6778 C CA . TYR B 1 360 ? 26.109 2.514 5.031 1 97.56 360 TYR B CA 1
ATOM 6779 C C . TYR B 1 360 ? 27.484 2.822 5.617 1 97.56 360 TYR B C 1
ATOM 6781 O O . TYR B 1 360 ? 28.484 2.861 4.891 1 97.56 360 TYR B O 1
ATOM 6789 N N . THR B 1 361 ? 27.484 3.037 6.891 1 95.81 361 THR B N 1
ATOM 6790 C CA . THR B 1 361 ? 28.688 2.885 7.699 1 95.81 361 THR B CA 1
ATOM 6791 C C . THR B 1 361 ? 28.672 1.562 8.461 1 95.81 361 THR B C 1
ATOM 6793 O O . THR B 1 361 ? 27.688 1.247 9.141 1 95.81 361 THR B O 1
ATOM 6796 N N . VAL B 1 362 ? 29.734 0.807 8.297 1 94.5 362 VAL B N 1
ATOM 6797 C CA . VAL B 1 362 ? 29.766 -0.504 8.938 1 94.5 362 VAL B CA 1
ATOM 6798 C C . VAL B 1 362 ? 30.938 -0.587 9.914 1 94.5 362 VAL B C 1
ATOM 6800 O O . VAL B 1 362 ? 32 -0.008 9.664 1 94.5 362 VAL B O 1
ATOM 6803 N N . GLY B 1 363 ? 30.641 -1.251 11.031 1 91 363 GLY B N 1
ATOM 6804 C CA . GLY B 1 363 ? 31.656 -1.485 12.047 1 91 363 GLY B CA 1
ATOM 6805 C C . GLY B 1 363 ? 31.734 -2.938 12.484 1 91 363 GLY B C 1
ATOM 6806 O O . GLY B 1 363 ? 31.203 -3.822 11.812 1 91 363 GLY B O 1
ATOM 6807 N N . PRO B 1 364 ? 32.406 -3.17 13.555 1 90.38 364 PRO B N 1
ATOM 6808 C CA . PRO B 1 364 ? 32.656 -4.547 13.992 1 90.38 364 PRO B CA 1
ATOM 6809 C C . PRO B 1 364 ? 31.375 -5.242 14.477 1 90.38 364 PRO B C 1
ATOM 6811 O O . PRO B 1 364 ? 31.328 -6.477 14.523 1 90.38 364 PRO B O 1
ATOM 6814 N N . ARG B 1 365 ? 30.391 -4.473 14.844 1 89.38 365 ARG B N 1
ATOM 6815 C CA . ARG B 1 365 ? 29.156 -5.078 15.344 1 89.38 365 ARG B CA 1
ATOM 6816 C C . ARG B 1 365 ? 27.984 -4.758 14.43 1 89.38 365 ARG B C 1
ATOM 6818 O O . ARG B 1 365 ? 26.828 -4.852 14.844 1 89.38 365 ARG B O 1
ATOM 6825 N N . GLY B 1 366 ? 28.359 -4.312 13.266 1 89.56 366 GLY B N 1
ATOM 6826 C CA . GLY B 1 366 ? 27.328 -4.059 12.281 1 89.56 366 GLY B CA 1
ATOM 6827 C C . GLY B 1 366 ? 27.188 -2.59 11.93 1 89.56 366 GLY B C 1
ATOM 6828 O O . GLY B 1 366 ? 28.141 -1.825 12.039 1 89.56 366 GLY B O 1
ATOM 6829 N N . PRO B 1 367 ? 25.859 -2.264 11.531 1 94.81 367 PRO B N 1
ATOM 6830 C CA . PRO B 1 367 ? 24.656 -3.107 11.477 1 94.81 367 PRO B CA 1
ATOM 6831 C C . PRO B 1 367 ? 24.812 -4.289 10.523 1 94.81 367 PRO B C 1
ATOM 6833 O O . PRO B 1 367 ? 25.625 -4.234 9.594 1 94.81 367 PRO B O 1
ATOM 6836 N N . LEU B 1 368 ? 24.125 -5.422 10.852 1 97.25 368 LEU B N 1
ATOM 6837 C CA . LEU B 1 368 ? 23.953 -6.477 9.859 1 97.25 368 LEU B CA 1
ATOM 6838 C C . LEU B 1 368 ? 23 -6.039 8.758 1 97.25 368 LEU B C 1
ATOM 6840 O O . LEU B 1 368 ? 21.875 -5.633 9.031 1 97.25 368 LEU B O 1
ATOM 6844 N N . ILE B 1 369 ? 23.484 -6.066 7.488 1 98.25 369 ILE B N 1
ATOM 6845 C CA . ILE B 1 369 ? 22.734 -5.57 6.348 1 98.25 369 ILE B CA 1
ATOM 6846 C C . ILE B 1 369 ? 22.391 -6.727 5.418 1 98.25 369 ILE B C 1
ATOM 6848 O O . ILE B 1 369 ? 23.266 -7.477 4.992 1 98.25 369 ILE B O 1
ATOM 6852 N N . ARG B 1 370 ? 21.109 -6.859 5.113 1 98.56 370 ARG B N 1
ATOM 6853 C CA . ARG B 1 370 ? 20.688 -7.953 4.246 1 98.56 370 ARG B CA 1
ATOM 6854 C C . ARG B 1 370 ? 19.734 -7.449 3.158 1 98.56 370 ARG B C 1
ATOM 6856 O O . ARG B 1 370 ? 18.859 -6.629 3.422 1 98.56 370 ARG B O 1
ATOM 6863 N N . TYR B 1 371 ? 20 -7.836 1.952 1 98.62 371 TYR B N 1
ATOM 6864 C CA . TYR B 1 371 ? 19.078 -7.707 0.818 1 98.62 371 TYR B CA 1
ATOM 6865 C C . TYR B 1 371 ? 18.625 -9.078 0.328 1 98.62 371 TYR B C 1
ATOM 6867 O O . TYR B 1 371 ? 19.453 -9.906 -0.074 1 98.62 371 TYR B O 1
ATOM 6875 N N . ASP B 1 372 ? 17.312 -9.312 0.395 1 98.19 372 ASP B N 1
ATOM 6876 C CA . ASP B 1 372 ? 16.734 -10.602 0.003 1 98.19 372 ASP B CA 1
ATOM 6877 C C . ASP B 1 372 ? 15.75 -10.438 -1.148 1 98.19 372 ASP B C 1
ATOM 6879 O O . ASP B 1 372 ? 14.727 -9.773 -1.001 1 98.19 372 ASP B O 1
ATOM 6883 N N . SER B 1 373 ? 16.062 -11.109 -2.334 1 97.56 373 SER B N 1
ATOM 6884 C CA . SER B 1 373 ? 15.141 -11.148 -3.471 1 97.56 373 SER B CA 1
ATOM 6885 C C . SER B 1 373 ? 14.844 -9.742 -3.984 1 97.56 373 SER B C 1
ATOM 6887 O O . SER B 1 373 ? 13.695 -9.422 -4.297 1 97.56 373 SER B O 1
ATOM 6889 N N . CYS B 1 374 ? 15.906 -8.906 -3.986 1 98.44 374 CYS B N 1
ATOM 6890 C CA . CYS B 1 374 ? 15.758 -7.527 -4.438 1 98.44 374 CYS B CA 1
ATOM 6891 C C . CYS B 1 374 ? 16.312 -7.352 -5.848 1 98.44 374 CYS B C 1
ATOM 6893 O O . CYS B 1 374 ? 17.062 -8.188 -6.332 1 98.44 374 CYS B O 1
ATOM 6895 N N . GLN B 1 375 ? 15.812 -6.395 -6.527 1 97.69 375 GLN B N 1
ATOM 6896 C CA . GLN B 1 375 ? 16.375 -5.887 -7.773 1 97.69 375 GLN B CA 1
ATOM 6897 C C . GLN B 1 375 ? 17 -4.504 -7.578 1 97.69 375 GLN B C 1
ATOM 6899 O O . GLN B 1 375 ? 16.312 -3.576 -7.121 1 97.69 375 GLN B O 1
ATOM 6904 N N . LEU B 1 376 ? 18.25 -4.402 -7.895 1 98.25 376 LEU B N 1
ATOM 6905 C CA . LEU B 1 376 ? 19 -3.254 -7.383 1 98.25 376 LEU B CA 1
ATOM 6906 C C . LEU B 1 376 ? 19.75 -2.551 -8.5 1 98.25 376 LEU B C 1
ATOM 6908 O O . LEU B 1 376 ? 20.312 -3.207 -9.391 1 98.25 376 LEU B O 1
ATOM 6912 N N . VAL B 1 377 ? 19.75 -1.237 -8.398 1 97.69 377 VAL B N 1
ATOM 6913 C CA . VAL B 1 377 ? 20.391 -0.426 -9.422 1 97.69 377 VAL B CA 1
ATOM 6914 C C . VAL B 1 377 ? 21.656 0.222 -8.852 1 97.69 377 VAL B C 1
ATOM 6916 O O . VAL B 1 377 ? 21.797 0.347 -7.629 1 97.69 377 VAL B O 1
ATOM 6919 N N . GLY B 1 378 ? 22.578 0.642 -9.719 1 97.5 378 GLY B N 1
ATOM 6920 C CA . GLY B 1 378 ? 23.766 1.395 -9.328 1 97.5 378 GLY B CA 1
ATOM 6921 C C . GLY B 1 378 ? 24.75 0.576 -8.516 1 97.5 378 GLY B C 1
ATOM 6922 O O . GLY B 1 378 ? 25.031 -0.577 -8.852 1 97.5 378 GLY B O 1
ATOM 6923 N N . ARG B 1 379 ? 25.406 1.278 -7.527 1 97.19 379 ARG B N 1
ATOM 6924 C CA . ARG B 1 379 ? 26.297 0.669 -6.555 1 97.19 379 ARG B CA 1
ATOM 6925 C C . ARG B 1 379 ? 25.859 0.971 -5.129 1 97.19 379 ARG B C 1
ATOM 6927 O O . ARG B 1 379 ? 25.266 2.023 -4.863 1 97.19 379 ARG B O 1
ATOM 6934 N N . HIS B 1 380 ? 26.062 -0.006 -4.328 1 98.31 380 HIS B N 1
ATOM 6935 C CA . HIS B 1 380 ? 25.891 0.269 -2.908 1 98.31 380 HIS B CA 1
ATOM 6936 C C . HIS B 1 380 ? 27.203 0.707 -2.27 1 98.31 380 HIS B C 1
ATOM 6938 O O . HIS B 1 380 ? 28.25 0.086 -2.496 1 98.31 380 HIS B O 1
ATOM 6944 N N . GLN B 1 381 ? 27.109 1.786 -1.511 1 97.31 381 GLN B N 1
ATOM 6945 C CA . GLN B 1 381 ? 28.312 2.408 -0.968 1 97.31 381 GLN B CA 1
ATOM 6946 C C . GLN B 1 381 ? 28.469 2.113 0.521 1 97.31 381 GLN B C 1
ATOM 6948 O O . GLN B 1 381 ? 27.516 2.281 1.29 1 97.31 381 GLN B O 1
ATOM 6953 N N . TYR B 1 382 ? 29.656 1.774 0.907 1 96.56 382 TYR B N 1
ATOM 6954 C CA . TYR B 1 382 ? 29.984 1.485 2.303 1 96.56 382 TYR B CA 1
ATOM 6955 C C . TYR B 1 382 ? 31.125 2.352 2.791 1 96.56 382 TYR B C 1
ATOM 6957 O O . TYR B 1 382 ? 32.031 2.682 2.021 1 96.56 382 TYR B O 1
ATOM 6965 N N . ARG B 1 383 ? 30.953 2.715 4.02 1 93.88 383 ARG B N 1
ATOM 6966 C CA . ARG B 1 383 ? 32 3.338 4.812 1 93.88 383 ARG B CA 1
ATOM 6967 C C . ARG B 1 383 ? 32.375 2.479 6.02 1 93.88 383 ARG B C 1
ATOM 6969 O O . ARG B 1 383 ? 31.516 1.778 6.566 1 93.88 383 ARG B O 1
ATOM 6976 N N . THR B 1 384 ? 33.688 2.486 6.406 1 89.81 384 THR B N 1
ATOM 6977 C CA . THR B 1 384 ? 34.094 1.726 7.586 1 89.81 384 THR B CA 1
ATOM 6978 C C . THR B 1 384 ? 34.312 2.652 8.773 1 89.81 384 THR B C 1
ATOM 6980 O O . THR B 1 384 ? 34.906 3.723 8.633 1 89.81 384 THR B O 1
ATOM 6983 N N . ALA B 1 385 ? 33.781 2.162 9.773 1 81.75 385 ALA B N 1
ATOM 6984 C CA . ALA B 1 385 ? 34 2.914 11.008 1 81.75 385 ALA B CA 1
ATOM 6985 C C . ALA B 1 385 ? 35.438 2.838 11.469 1 81.75 385 ALA B C 1
ATOM 6987 O O . ALA B 1 385 ? 36.156 1.893 11.133 1 81.75 385 ALA B O 1
ATOM 6988 N N . ALA B 1 386 ? 35.844 3.883 12.102 1 67.94 386 ALA B N 1
ATOM 6989 C CA . ALA B 1 386 ? 37.25 4.043 12.523 1 67.94 386 ALA B CA 1
ATOM 6990 C C . ALA B 1 386 ? 37.625 2.961 13.523 1 67.94 386 ALA B C 1
ATOM 6992 O O . ALA B 1 386 ? 38.812 2.621 13.641 1 67.94 386 ALA B O 1
ATOM 6993 N N . THR B 1 387 ? 36.688 2.426 14.062 1 66.56 387 THR B N 1
ATOM 6994 C CA . THR B 1 387 ? 37.062 1.549 15.164 1 66.56 387 THR B CA 1
ATOM 6995 C C . THR B 1 387 ? 36.906 0.083 14.773 1 66.56 387 THR B C 1
ATOM 6997 O O . THR B 1 387 ? 35.781 -0.399 14.602 1 66.56 387 THR B O 1
ATOM 7000 N N . GLY B 1 388 ? 38 -0.589 14.562 1 67.88 388 GLY B N 1
ATOM 7001 C CA . GLY B 1 388 ? 38.031 -2.043 14.539 1 67.88 388 GLY B CA 1
ATOM 7002 C C . GLY B 1 388 ? 37.812 -2.623 13.156 1 67.88 388 GLY B C 1
ATOM 7003 O O . GLY B 1 388 ? 37.406 -1.912 12.234 1 67.88 388 GLY B O 1
ATOM 7004 N N . SER B 1 389 ? 38.125 -3.834 13.062 1 79.56 389 SER B N 1
ATOM 7005 C CA . SER B 1 389 ? 37.969 -4.566 11.805 1 79.56 389 SER B CA 1
ATOM 7006 C C . SER B 1 389 ? 36.531 -5.039 11.594 1 79.56 389 SER B C 1
ATOM 7008 O O . SER B 1 389 ? 35.875 -5.43 12.547 1 79.56 389 SER B O 1
ATOM 7010 N N . VAL B 1 390 ? 36.094 -4.816 10.414 1 82.88 390 VAL B N 1
ATOM 7011 C CA . VAL B 1 390 ? 34.75 -5.277 10.055 1 82.88 390 VAL B CA 1
ATOM 7012 C C . VAL B 1 390 ? 34.781 -6.773 9.758 1 82.88 390 VAL B C 1
ATOM 7014 O O . VAL B 1 390 ? 35.531 -7.227 8.898 1 82.88 390 VAL B O 1
ATOM 7017 N N . PRO B 1 391 ? 34 -7.559 10.594 1 81.12 391 PRO B N 1
ATOM 7018 C CA . PRO B 1 391 ? 34 -9 10.352 1 81.12 391 PRO B CA 1
ATOM 7019 C C . PRO B 1 391 ? 33.469 -9.359 8.961 1 81.12 391 PRO B C 1
ATOM 7021 O O . PRO B 1 391 ? 32.812 -8.531 8.312 1 81.12 391 PRO B O 1
ATOM 7024 N N . ALA B 1 392 ? 33.719 -10.648 8.781 1 76.19 392 ALA B N 1
ATOM 7025 C CA . ALA B 1 392 ? 33.281 -11.18 7.496 1 76.19 392 ALA B CA 1
ATOM 7026 C C . ALA B 1 392 ? 31.75 -11.328 7.465 1 76.19 392 ALA B C 1
ATOM 7028 O O . ALA B 1 392 ? 31.141 -11.734 8.461 1 76.19 392 ALA B O 1
ATOM 7029 N N . ALA B 1 393 ? 31.172 -10.781 6.488 1 81.69 393 ALA B N 1
ATOM 7030 C CA . ALA B 1 393 ? 29.781 -11.039 6.098 1 81.69 393 ALA B CA 1
ATOM 7031 C C . ALA B 1 393 ? 28.812 -10.18 6.91 1 81.69 393 ALA B C 1
ATOM 7033 O O . ALA B 1 393 ? 27.766 -10.656 7.328 1 81.69 393 ALA B O 1
ATOM 7034 N N . VAL B 1 394 ? 29.188 -9.023 7.219 1 92.88 394 VAL B N 1
ATOM 7035 C CA . VAL B 1 394 ? 28.266 -8.086 7.855 1 92.88 394 VAL B CA 1
ATOM 7036 C C . VAL B 1 394 ? 27.188 -7.664 6.859 1 92.88 394 VAL B C 1
ATOM 7038 O O . VAL B 1 394 ? 26.094 -7.23 7.258 1 92.88 394 VAL B O 1
ATOM 7041 N N . VAL B 1 395 ? 27.453 -7.859 5.523 1 96.94 395 VAL B N 1
ATOM 7042 C CA . VAL B 1 395 ? 26.516 -7.504 4.461 1 96.94 395 VAL B CA 1
ATOM 7043 C C . VAL B 1 395 ? 26.266 -8.719 3.57 1 96.94 395 VAL B C 1
ATOM 7045 O O . VAL B 1 395 ? 27.219 -9.391 3.141 1 96.94 395 VAL B O 1
ATOM 7048 N N . ARG B 1 396 ? 25.062 -9.023 3.322 1 97.62 396 ARG B N 1
ATOM 7049 C CA . ARG B 1 396 ? 24.734 -10.141 2.445 1 97.62 396 ARG B CA 1
ATOM 7050 C C . ARG B 1 396 ? 23.625 -9.773 1.47 1 97.62 396 ARG B C 1
ATOM 7052 O O . ARG B 1 396 ? 22.578 -9.234 1.872 1 97.62 396 ARG B O 1
ATOM 7059 N N . TYR B 1 397 ? 23.938 -9.93 0.197 1 97.69 397 TYR B N 1
ATOM 7060 C CA . TYR B 1 397 ? 22.922 -9.945 -0.853 1 97.69 397 TYR B CA 1
ATOM 7061 C C . TYR B 1 397 ? 22.531 -11.375 -1.211 1 97.69 397 TYR B C 1
ATOM 7063 O O . TYR B 1 397 ? 23.391 -12.18 -1.59 1 97.69 397 TYR B O 1
ATOM 7071 N N . ASP B 1 398 ? 21.266 -11.68 -1.021 1 97.12 398 ASP B N 1
ATOM 7072 C CA . ASP B 1 398 ? 20.797 -13.047 -1.188 1 97.12 398 ASP B CA 1
ATOM 7073 C C . ASP B 1 398 ? 19.703 -13.117 -2.248 1 97.12 398 ASP B C 1
ATOM 7075 O O . ASP B 1 398 ? 18.578 -12.625 -2.035 1 97.12 398 ASP B O 1
ATOM 7079 N N . MET B 1 399 ? 20 -13.758 -3.502 1 95.81 399 MET B N 1
ATOM 7080 C CA . MET B 1 399 ? 19.078 -13.906 -4.625 1 95.81 399 MET B CA 1
ATOM 7081 C C . MET B 1 399 ? 18.594 -12.547 -5.121 1 95.81 399 MET B C 1
ATOM 7083 O O . MET B 1 399 ? 17.391 -12.328 -5.27 1 95.81 399 MET B O 1
ATOM 7087 N N . CYS B 1 400 ? 19.578 -11.688 -5.348 1 97 400 CYS B N 1
ATOM 7088 C CA . CYS B 1 400 ? 19.281 -10.367 -5.883 1 97 400 CYS B CA 1
ATOM 7089 C C . CYS B 1 400 ? 19.672 -10.273 -7.352 1 97 400 CYS B C 1
ATOM 7091 O O . CYS B 1 400 ? 20.578 -10.977 -7.801 1 97 400 CYS B O 1
ATOM 7093 N N . LEU B 1 401 ? 18.906 -9.484 -8.055 1 95.69 401 LEU B N 1
ATOM 7094 C CA . LEU B 1 401 ? 19.281 -9.086 -9.414 1 95.69 401 LEU B CA 1
ATOM 7095 C C . LEU B 1 401 ? 19.984 -7.734 -9.406 1 95.69 401 LEU B C 1
ATOM 7097 O O . LEU B 1 401 ? 19.438 -6.742 -8.938 1 95.69 401 LEU B O 1
ATOM 7101 N N . LEU B 1 402 ? 21.219 -7.746 -9.82 1 96.19 402 LEU B N 1
ATOM 7102 C CA . LEU B 1 402 ? 21.984 -6.512 -9.93 1 96.19 402 LEU B CA 1
ATOM 7103 C C . LEU B 1 402 ? 21.938 -5.973 -11.359 1 96.19 402 LEU B C 1
ATOM 7105 O O . LEU B 1 402 ? 22.5 -6.582 -12.273 1 96.19 402 LEU B O 1
ATOM 7109 N N . ARG B 1 403 ? 21.328 -4.887 -11.492 1 95.06 403 ARG B N 1
ATOM 7110 C CA . ARG B 1 403 ? 20.969 -4.43 -12.836 1 95.06 403 ARG B CA 1
ATOM 7111 C C . ARG B 1 403 ? 22.141 -3.707 -13.5 1 95.06 403 ARG B C 1
ATOM 7113 O O . ARG B 1 403 ? 22.266 -3.73 -14.727 1 95.06 403 ARG B O 1
ATOM 7120 N N . SER B 1 404 ? 23.016 -3.145 -12.742 1 94.56 404 SER B N 1
ATOM 7121 C CA . SER B 1 404 ? 23.969 -2.184 -13.305 1 94.56 404 SER B CA 1
ATOM 7122 C C . SER B 1 404 ? 25.359 -2.775 -13.406 1 94.56 404 SER B C 1
ATOM 7124 O O . SER B 1 404 ? 26.172 -2.346 -14.234 1 94.56 404 SER B O 1
ATOM 7126 N N . HIS B 1 405 ? 25.656 -3.732 -12.523 1 94.06 405 HIS B N 1
ATOM 7127 C CA . HIS B 1 405 ? 27.031 -4.219 -12.445 1 94.06 405 HIS B CA 1
ATOM 7128 C C . HIS B 1 405 ? 27.078 -5.715 -12.148 1 94.06 405 HIS B C 1
ATOM 7130 O O . HIS B 1 405 ? 26.078 -6.285 -11.695 1 94.06 405 HIS B O 1
ATOM 7136 N N . GLU B 1 406 ? 28.266 -6.258 -12.398 1 93.12 406 GLU B N 1
ATOM 7137 C CA . GLU B 1 406 ? 28.578 -7.574 -11.844 1 93.12 406 GLU B CA 1
ATOM 7138 C C . GLU B 1 406 ? 28.734 -7.512 -10.328 1 93.12 406 GLU B C 1
ATOM 7140 O O . GLU B 1 406 ? 28.938 -6.438 -9.766 1 93.12 406 GLU B O 1
ATOM 7145 N N . THR B 1 407 ? 28.609 -8.641 -9.766 1 92.56 407 THR B N 1
ATOM 7146 C CA . THR B 1 407 ? 28.672 -8.719 -8.312 1 92.56 407 THR B CA 1
ATOM 7147 C C . THR B 1 407 ? 29.969 -8.102 -7.793 1 92.56 407 THR B C 1
ATOM 7149 O O . THR B 1 407 ? 29.953 -7.387 -6.785 1 92.56 407 THR B O 1
ATOM 7152 N N . ARG B 1 408 ? 31.078 -8.266 -8.508 1 92.19 408 ARG B N 1
ATOM 7153 C CA . ARG B 1 408 ? 32.375 -7.832 -8.008 1 92.19 408 ARG B CA 1
ATOM 7154 C C . ARG B 1 408 ? 32.469 -6.309 -7.996 1 92.19 408 ARG B C 1
ATOM 7156 O O . ARG B 1 408 ? 33.312 -5.746 -7.277 1 92.19 408 ARG B O 1
ATOM 7163 N N . ASP B 1 409 ? 31.594 -5.66 -8.781 1 93.69 409 ASP B N 1
ATOM 7164 C CA . ASP B 1 409 ? 31.703 -4.211 -8.93 1 93.69 409 ASP B CA 1
ATOM 7165 C C . ASP B 1 409 ? 30.516 -3.506 -8.281 1 93.69 409 ASP B C 1
ATOM 7167 O O . ASP B 1 409 ? 30.406 -2.279 -8.336 1 93.69 409 ASP B O 1
ATOM 7171 N N . PHE B 1 410 ? 29.672 -4.285 -7.676 1 96.25 410 PHE B N 1
ATOM 7172 C CA . PHE B 1 410 ? 28.406 -3.719 -7.219 1 96.25 410 PHE B CA 1
ATOM 7173 C C . PHE B 1 410 ? 28.594 -2.984 -5.898 1 96.25 410 PHE B C 1
ATOM 7175 O O . PHE B 1 410 ? 28.031 -1.906 -5.695 1 96.25 410 PHE B O 1
ATOM 7182 N N . ALA B 1 411 ? 29.344 -3.559 -4.926 1 96.56 411 ALA B N 1
ATOM 7183 C CA . ALA B 1 411 ? 29.609 -2.945 -3.631 1 96.56 411 ALA B CA 1
ATOM 7184 C C . ALA B 1 411 ? 30.938 -2.188 -3.646 1 96.56 411 ALA B C 1
ATOM 7186 O O . ALA B 1 411 ? 31.969 -2.74 -4.027 1 96.56 411 ALA B O 1
ATOM 7187 N N . VAL B 1 412 ? 30.859 -0.964 -3.201 1 95.94 412 VAL B N 1
ATOM 7188 C CA . VAL B 1 412 ? 32.062 -0.152 -3.199 1 95.94 412 VAL B CA 1
ATOM 7189 C C . VAL B 1 412 ? 32.312 0.404 -1.798 1 95.94 412 VAL B C 1
ATOM 7191 O O . VAL B 1 412 ? 31.375 0.75 -1.085 1 95.94 412 VAL B O 1
ATOM 7194 N N . VAL B 1 413 ? 33.531 0.476 -1.414 1 94.12 413 VAL B N 1
ATOM 7195 C CA . VAL B 1 413 ? 33.938 1.038 -0.13 1 94.12 413 VAL B CA 1
ATOM 7196 C C . VAL B 1 413 ? 34.656 2.35 -0.352 1 94.12 413 VAL B C 1
ATOM 7198 O O . VAL B 1 413 ? 35.594 2.412 -1.157 1 94.12 413 VAL B O 1
ATOM 7201 N N . GLU B 1 414 ? 34.219 3.293 0.386 1 91.12 414 GLU B N 1
ATOM 7202 C CA . GLU B 1 414 ? 34.875 4.586 0.263 1 91.12 414 GLU B CA 1
ATOM 7203 C C . GLU B 1 414 ? 36.375 4.484 0.613 1 91.12 414 GLU B C 1
ATOM 7205 O O . GLU B 1 414 ? 36.719 3.93 1.654 1 91.12 414 GLU B O 1
ATOM 7210 N N . GLY B 1 415 ? 37.188 4.996 -0.229 1 85.94 415 GLY B N 1
ATOM 7211 C CA . GLY B 1 415 ? 38.594 5.09 0.033 1 85.94 415 GLY B CA 1
ATOM 7212 C C . GLY B 1 415 ? 39.344 3.818 -0.301 1 85.94 415 GLY B C 1
ATOM 7213 O O . GLY B 1 415 ? 40.562 3.717 -0.045 1 85.94 415 GLY B O 1
ATOM 7214 N N . THR B 1 416 ? 38.719 2.789 -0.701 1 83.81 416 THR B N 1
ATOM 7215 C CA . THR B 1 416 ? 39.406 1.538 -1.039 1 83.81 416 THR B CA 1
ATOM 7216 C C . THR B 1 416 ? 39.062 1.114 -2.467 1 83.81 416 THR B C 1
ATOM 7218 O O . THR B 1 416 ? 38.094 1.594 -3.049 1 83.81 416 THR B O 1
ATOM 7221 N N . THR B 1 417 ? 40.062 0.335 -2.896 1 80.88 417 THR B N 1
ATOM 7222 C CA . THR B 1 417 ? 39.844 -0.249 -4.219 1 80.88 417 THR B CA 1
ATOM 7223 C C . THR B 1 417 ? 39.531 -1.74 -4.105 1 80.88 417 THR B C 1
ATOM 7225 O O . THR B 1 417 ? 40 -2.404 -3.174 1 80.88 417 THR B O 1
ATOM 7228 N N . GLY B 1 418 ? 38.688 -2.354 -4.77 1 78.44 418 GLY B N 1
ATOM 7229 C CA . GLY B 1 418 ? 38.375 -3.771 -4.789 1 78.44 418 GLY B CA 1
ATOM 7230 C C . GLY B 1 418 ? 37.094 -4.102 -4.055 1 78.44 418 GLY B C 1
ATOM 7231 O O . GLY B 1 418 ? 36.5 -3.238 -3.393 1 78.44 418 GLY B O 1
ATOM 7232 N N . PRO B 1 419 ? 36.75 -5.336 -4.105 1 82.38 419 PRO B N 1
ATOM 7233 C CA . PRO B 1 419 ? 35.5 -5.758 -3.439 1 82.38 419 PRO B CA 1
ATOM 7234 C C . PRO B 1 419 ? 35.656 -5.875 -1.926 1 82.38 419 PRO B C 1
ATOM 7236 O O . PRO B 1 419 ? 36.688 -6.34 -1.444 1 82.38 419 PRO B O 1
ATOM 7239 N N . PRO B 1 420 ? 34.812 -5.32 -1.211 1 88.75 420 PRO B N 1
ATOM 7240 C CA . PRO B 1 420 ? 34.906 -5.422 0.247 1 88.75 420 PRO B CA 1
ATOM 7241 C C . PRO B 1 420 ? 34.75 -6.855 0.75 1 88.75 420 PRO B C 1
ATOM 7243 O O . PRO B 1 420 ? 33.812 -7.555 0.335 1 88.75 420 PRO B O 1
ATOM 7246 N N . GLY B 1 421 ? 35.594 -7.305 1.7 1 89.81 421 GLY B N 1
ATOM 7247 C CA . GLY B 1 421 ? 35.594 -8.656 2.232 1 89.81 421 GLY B CA 1
ATOM 7248 C C . GLY B 1 421 ? 34.406 -8.938 3.139 1 89.81 421 GLY B C 1
ATOM 7249 O O . GLY B 1 421 ? 34.094 -10.094 3.426 1 89.81 421 GLY B O 1
ATOM 7250 N N . PHE B 1 422 ? 33.75 -7.848 3.596 1 93.75 422 PHE B N 1
ATOM 7251 C CA . PHE B 1 422 ? 32.656 -8.031 4.543 1 93.75 422 PHE B CA 1
ATOM 7252 C C . PHE B 1 422 ? 31.328 -8.125 3.818 1 93.75 422 PHE B C 1
ATOM 7254 O O . PHE B 1 422 ? 30.281 -8.219 4.453 1 93.75 422 PHE B O 1
ATOM 7261 N N . VAL B 1 423 ? 31.359 -8.156 2.412 1 96.12 423 VAL B N 1
ATOM 7262 C CA . VAL B 1 423 ? 30.156 -8.266 1.603 1 96.12 423 VAL B CA 1
ATOM 7263 C C . VAL B 1 423 ? 30.109 -9.641 0.928 1 96.12 423 VAL B C 1
ATOM 7265 O O . VAL B 1 423 ? 31.078 -10.062 0.302 1 96.12 423 VAL B O 1
ATOM 7268 N N . ARG B 1 424 ? 29.016 -10.305 1.061 1 95.94 424 ARG B N 1
ATOM 7269 C CA . ARG B 1 424 ? 28.812 -11.594 0.413 1 95.94 424 ARG B CA 1
ATOM 7270 C C . ARG B 1 424 ? 27.609 -11.562 -0.511 1 95.94 424 ARG B C 1
ATOM 7272 O O . ARG B 1 424 ? 26.562 -11.031 -0.146 1 95.94 424 ARG B O 1
ATOM 7279 N N . PHE B 1 425 ? 27.828 -12.055 -1.745 1 95.62 425 PHE B N 1
ATOM 7280 C CA . PHE B 1 425 ? 26.75 -12.273 -2.691 1 95.62 425 PHE B CA 1
ATOM 7281 C C . PHE B 1 425 ? 26.422 -13.758 -2.811 1 95.62 425 PHE B C 1
ATOM 7283 O O . PHE B 1 425 ? 27.297 -14.562 -3.131 1 95.62 425 PHE B O 1
ATOM 7290 N N . VAL B 1 426 ? 25.188 -14.094 -2.455 1 95.38 426 VAL B N 1
ATOM 7291 C CA . VAL B 1 426 ? 24.75 -15.484 -2.525 1 95.38 426 VAL B CA 1
ATOM 7292 C C . VAL B 1 426 ? 23.672 -15.625 -3.598 1 95.38 426 VAL B C 1
ATOM 7294 O O . VAL B 1 426 ? 22.562 -15.094 -3.455 1 95.38 426 VAL B O 1
ATOM 7297 N N . ASP B 1 427 ? 23.953 -16.375 -4.797 1 93.56 427 ASP B N 1
ATOM 7298 C CA . ASP B 1 427 ? 23.016 -16.672 -5.875 1 93.56 427 ASP B CA 1
ATOM 7299 C C . ASP B 1 427 ? 22.438 -15.398 -6.484 1 93.56 427 ASP B C 1
ATOM 7301 O O . ASP B 1 427 ? 21.234 -15.328 -6.762 1 93.56 427 ASP B O 1
ATOM 7305 N N . CYS B 1 428 ? 23.25 -14.352 -6.512 1 94.94 428 CYS B N 1
ATOM 7306 C CA . CYS B 1 428 ? 22.875 -13.117 -7.195 1 94.94 428 CYS B CA 1
ATOM 7307 C C . CYS B 1 428 ? 23.25 -13.188 -8.672 1 94.94 428 CYS B C 1
ATOM 7309 O O . CYS B 1 428 ? 24.156 -13.93 -9.062 1 94.94 428 CYS B O 1
ATOM 7311 N N . ILE B 1 429 ? 22.453 -12.484 -9.469 1 93.19 429 ILE B N 1
ATOM 7312 C CA . ILE B 1 429 ? 22.75 -12.391 -10.898 1 93.19 429 ILE B CA 1
ATOM 7313 C C . ILE B 1 429 ? 23.094 -10.945 -11.258 1 93.19 429 ILE B C 1
ATOM 7315 O O . ILE B 1 429 ? 22.281 -10.039 -11.047 1 93.19 429 ILE B O 1
ATOM 7319 N N . GLY B 1 430 ? 24.281 -10.727 -11.656 1 91.81 430 GLY B N 1
ATOM 7320 C CA . GLY B 1 430 ? 24.719 -9.398 -12.062 1 91.81 430 GLY B CA 1
ATOM 7321 C C . GLY B 1 430 ? 24.547 -9.148 -13.547 1 91.81 430 GLY B C 1
ATOM 7322 O O . GLY B 1 430 ? 24.016 -9.992 -14.273 1 91.81 430 GLY B O 1
ATOM 7323 N N . LYS B 1 431 ? 24.906 -7.902 -13.906 1 85.88 431 LYS B N 1
ATOM 7324 C CA . LYS B 1 431 ? 24.844 -7.52 -15.312 1 85.88 431 LYS B CA 1
ATOM 7325 C C . LYS B 1 431 ? 25.766 -8.383 -16.172 1 85.88 431 LYS B C 1
ATOM 7327 O O . LYS B 1 431 ? 26.906 -8.641 -15.781 1 85.88 431 LYS B O 1
ATOM 7332 N N . ARG B 1 432 ? 25.172 -9.18 -17.062 1 66.5 432 ARG B N 1
ATOM 7333 C CA . ARG B 1 432 ? 26.047 -9.977 -17.922 1 66.5 432 ARG B CA 1
ATOM 7334 C C . ARG B 1 432 ? 26.719 -9.109 -18.969 1 66.5 432 ARG B C 1
ATOM 7336 O O . ARG B 1 432 ? 26.141 -8.125 -19.453 1 66.5 432 ARG B O 1
ATOM 7343 N N . ASP B 1 433 ? 28.031 -9.164 -18.969 1 49.66 433 ASP B N 1
ATOM 7344 C CA . ASP B 1 433 ? 28.766 -8.586 -20.078 1 49.66 433 ASP B CA 1
ATOM 7345 C C . ASP 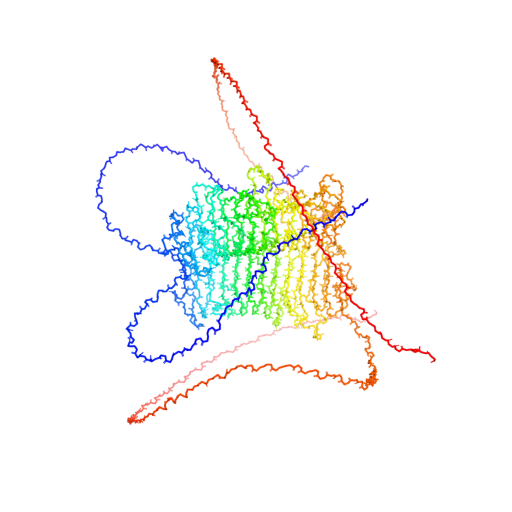B 1 433 ? 28.234 -9.102 -21.422 1 49.66 433 ASP B C 1
ATOM 7347 O O . ASP B 1 433 ? 28.312 -10.297 -21.703 1 49.66 433 ASP B O 1
ATOM 7351 N N . THR B 1 434 ? 27.047 -8.805 -21.734 1 45.72 434 THR B N 1
ATOM 7352 C CA . THR B 1 434 ? 26.641 -9.164 -23.078 1 45.72 434 THR B CA 1
ATOM 7353 C C . THR B 1 434 ? 27.734 -8.797 -24.094 1 45.72 434 THR B C 1
ATOM 7355 O O . THR B 1 434 ? 27.453 -8.695 -25.297 1 45.72 434 THR B O 1
ATOM 7358 N N . THR B 1 435 ? 28.984 -8.672 -23.828 1 36.62 435 THR B N 1
ATOM 7359 C CA . THR B 1 435 ? 29.797 -8.391 -25.016 1 36.62 435 THR B CA 1
ATOM 7360 C C . THR B 1 435 ? 29.719 -9.555 -26 1 36.62 435 THR B C 1
ATOM 7362 O O . THR B 1 435 ? 30.562 -9.656 -26.891 1 36.62 435 THR B O 1
ATOM 7365 N N . ALA B 1 436 ? 29.156 -10.727 -25.828 1 33.66 436 ALA B N 1
ATOM 7366 C CA . ALA B 1 436 ? 29.25 -11.375 -27.125 1 33.66 436 ALA B CA 1
ATOM 7367 C C . ALA B 1 436 ? 28.469 -10.617 -28.188 1 33.66 436 ALA B C 1
ATOM 7369 O O . ALA B 1 436 ? 27.312 -10.258 -27.984 1 33.66 436 ALA B O 1
ATOM 7370 N N . PRO B 1 437 ? 29.172 -9.984 -29.141 1 30.52 437 PRO B N 1
ATOM 7371 C CA . PRO B 1 437 ? 28.531 -9.289 -30.266 1 30.52 437 PRO B CA 1
ATOM 7372 C C . PRO B 1 437 ? 27.391 -10.094 -30.891 1 30.52 437 PRO B C 1
ATOM 7374 O O . PRO B 1 437 ? 27.562 -11.266 -31.219 1 30.52 437 PRO B O 1
ATOM 7377 N N . SER B 1 438 ? 26.219 -10.094 -30.422 1 29.72 438 SER B N 1
ATOM 7378 C CA . SER B 1 438 ? 25.266 -10.586 -31.406 1 29.72 438 SER B CA 1
ATOM 7379 C C . SER B 1 438 ? 25.703 -10.188 -32.812 1 29.72 438 SER B C 1
ATOM 7381 O O . SER B 1 438 ? 25.781 -9 -33.125 1 29.72 438 SER B O 1
ATOM 7383 N N . GLN B 1 439 ? 26.547 -10.984 -33.375 1 25.83 439 GLN B N 1
ATOM 7384 C CA . GLN B 1 439 ? 26.734 -10.781 -34.812 1 25.83 439 GLN B CA 1
ATOM 7385 C C . GLN B 1 439 ? 25.391 -10.547 -35.5 1 25.83 439 GLN B C 1
ATOM 7387 O O . GLN B 1 439 ? 24.453 -11.32 -35.312 1 25.83 439 GLN B O 1
ATOM 7392 N N . PRO B 1 440 ? 25.078 -9.344 -35.688 1 27.89 440 PRO B N 1
ATOM 7393 C CA . PRO B 1 440 ? 23.875 -9.141 -36.5 1 27.89 440 PRO B CA 1
ATOM 7394 C C . PRO B 1 440 ? 23.672 -10.219 -37.562 1 27.89 440 PRO B C 1
ATOM 7396 O O . PRO B 1 440 ? 24.625 -10.625 -38.219 1 27.89 440 PRO B O 1
ATOM 7399 N N . ALA B 1 441 ? 22.844 -11.203 -37.156 1 26.67 441 ALA B N 1
ATOM 7400 C CA . ALA B 1 441 ? 22.578 -12.062 -38.312 1 26.67 441 ALA B CA 1
ATOM 7401 C C . ALA B 1 441 ? 22.688 -11.273 -39.625 1 26.67 441 ALA B C 1
ATOM 7403 O O . ALA B 1 441 ? 22.219 -10.141 -39.719 1 26.67 441 ALA B O 1
ATOM 7404 N N . SER B 1 442 ? 23.781 -11.43 -40.281 1 24.08 442 SER B N 1
ATOM 7405 C CA . SER B 1 442 ? 23.953 -10.859 -41.625 1 24.08 442 SER B CA 1
ATOM 7406 C C . SER B 1 442 ? 22.641 -10.875 -42.406 1 24.08 442 SER B C 1
ATOM 7408 O O . SER B 1 442 ? 21.938 -11.891 -42.438 1 24.08 442 SER B O 1
ATOM 7410 N N . PRO B 1 443 ? 21.953 -9.68 -42.375 1 25.28 443 PRO B N 1
ATOM 7411 C CA . PRO B 1 443 ? 20.781 -9.695 -43.25 1 25.28 443 PRO B CA 1
ATOM 7412 C C . PRO B 1 443 ? 20.969 -10.594 -44.469 1 25.28 443 PRO B C 1
ATOM 7414 O O . PRO B 1 443 ? 21.922 -10.422 -45.219 1 25.28 443 PRO B O 1
ATOM 7417 N N . THR B 1 444 ? 20.891 -11.906 -44.156 1 23.58 444 THR B N 1
ATOM 7418 C CA . THR B 1 444 ? 20.906 -12.633 -45.406 1 23.58 444 THR B CA 1
ATOM 7419 C C . THR B 1 444 ? 20.062 -11.914 -46.469 1 23.58 444 THR B C 1
ATOM 7421 O O . THR B 1 444 ? 18.859 -11.766 -46.312 1 23.58 444 THR B O 1
ATOM 7424 N N . THR B 1 445 ? 20.672 -10.82 -46.969 1 25.08 445 THR B N 1
ATOM 7425 C CA . THR B 1 445 ? 20.156 -10.148 -48.156 1 25.08 445 THR B CA 1
ATOM 7426 C C . THR B 1 445 ? 19.625 -11.164 -49.156 1 25.08 445 THR B C 1
ATOM 7428 O O . THR B 1 445 ? 20.406 -11.859 -49.844 1 25.08 445 THR B O 1
ATOM 7431 N N . THR B 1 446 ? 18.703 -11.992 -48.625 1 24.22 446 THR B N 1
ATOM 7432 C CA . THR B 1 446 ? 18.219 -12.734 -49.781 1 24.22 446 THR B CA 1
ATOM 7433 C C . THR B 1 446 ? 17.906 -11.789 -50.938 1 24.22 446 THR B C 1
ATOM 7435 O O . THR B 1 446 ? 17.141 -10.844 -50.781 1 24.22 446 THR B O 1
ATOM 7438 N N . PRO B 1 447 ? 18.734 -11.859 -51.906 1 24.05 447 PRO B N 1
ATOM 7439 C CA . PRO B 1 447 ? 18.688 -10.93 -53.031 1 24.05 447 PRO B CA 1
ATOM 7440 C C . PRO B 1 447 ? 17.266 -10.727 -53.594 1 24.05 447 PRO B C 1
ATOM 7442 O O . PRO B 1 447 ? 16.531 -11.695 -53.75 1 24.05 447 PRO B O 1
ATOM 7445 N N . PRO B 1 448 ? 16.5 -9.688 -52.875 1 22.02 448 PRO B N 1
ATOM 7446 C CA . PRO B 1 448 ? 15.188 -9.57 -53.531 1 22.02 448 PRO B CA 1
ATOM 7447 C C . PRO B 1 448 ? 15.219 -9.883 -55 1 22.02 448 PRO B C 1
ATOM 7449 O O . PRO B 1 448 ? 16.266 -9.742 -55.656 1 22.02 448 PRO B O 1
ATOM 7452 N N . PRO B 1 449 ? 14.352 -10.82 -55.375 1 19.84 449 PRO B N 1
ATOM 7453 C CA . PRO B 1 449 ? 14.477 -11.211 -56.781 1 19.84 449 PRO B CA 1
ATOM 7454 C C . PRO B 1 449 ? 14.664 -10.016 -57.719 1 19.84 449 PRO B C 1
ATOM 7456 O O . PRO B 1 449 ? 14.305 -8.891 -57.375 1 19.84 449 PRO B O 1
ATOM 7459 N N . CYS B 1 450 ? 15.609 -10.18 -58.656 1 18.16 450 CYS B N 1
ATOM 7460 C CA . CYS B 1 450 ? 16.016 -9.297 -59.719 1 18.16 450 CYS B CA 1
ATOM 7461 C C . CYS B 1 450 ? 14.797 -8.688 -60.438 1 18.16 450 CYS B C 1
ATOM 7463 O O . CYS B 1 450 ? 14.125 -9.367 -61.188 1 18.16 450 CYS B O 1
ATOM 7465 N N . LEU B 1 451 ? 13.852 -8.133 -59.438 1 17.69 451 LEU B N 1
ATOM 7466 C CA . LEU B 1 451 ? 12.828 -7.617 -60.344 1 17.69 451 LEU B CA 1
ATOM 7467 C C . LEU B 1 451 ? 13.469 -6.863 -61.5 1 17.69 451 LEU B C 1
ATOM 7469 O O . LEU B 1 451 ? 14.5 -6.211 -61.344 1 17.69 451 LEU B O 1
ATOM 7473 N N . GLY B 1 452 ? 13.078 -7.352 -62.719 1 16.75 452 GLY B N 1
ATOM 7474 C CA . GLY B 1 452 ? 13.508 -6.969 -64.062 1 16.75 452 GLY B CA 1
ATOM 7475 C C . GLY B 1 452 ? 13.492 -5.469 -64.25 1 16.75 452 GLY B C 1
ATOM 7476 O O . GLY B 1 452 ? 12.898 -4.723 -63.5 1 16.75 452 GLY B O 1
ATOM 7477 N N . PRO B 1 453 ? 14.07 -5.062 -65.438 1 16.33 453 PRO B N 1
ATOM 7478 C CA . PRO B 1 453 ? 14.609 -3.793 -65.875 1 16.33 453 PRO B CA 1
ATOM 7479 C C . PRO B 1 453 ? 13.539 -2.707 -66 1 16.33 453 PRO B C 1
ATOM 7481 O O . PRO B 1 453 ? 13.852 -1.573 -66.375 1 16.33 453 PRO B O 1
ATOM 7484 N N . GLY B 1 454 ? 12.195 -2.949 -65.5 1 15.23 454 GLY B N 1
ATOM 7485 C CA . GLY B 1 454 ? 11.555 -2.193 -66.562 1 15.23 454 GLY B CA 1
ATOM 7486 C C . GLY B 1 454 ? 12 -0.746 -66.625 1 15.23 454 GLY B C 1
ATOM 7487 O O . GLY B 1 454 ? 12.625 -0.246 -65.688 1 15.23 454 GLY B O 1
ATOM 7488 N N . GLN B 1 455 ? 11.102 -0.089 -67.5 1 15.11 455 GLN B N 1
ATOM 7489 C CA . GLN B 1 455 ? 11.195 0.913 -68.562 1 15.11 455 GLN B CA 1
ATOM 7490 C C . GLN B 1 455 ? 11.312 2.318 -68 1 15.11 455 GLN B C 1
ATOM 7492 O O . GLN B 1 455 ? 10.883 2.568 -66.875 1 15.11 455 GLN B O 1
ATOM 7497 N N . ALA B 1 456 ? 11.781 3.107 -68.938 1 14.99 456 ALA B N 1
ATOM 7498 C CA . ALA B 1 456 ? 12.531 4.355 -69.062 1 14.99 456 ALA B CA 1
ATOM 7499 C C . ALA B 1 456 ? 11.664 5.559 -68.688 1 14.99 456 ALA B C 1
ATOM 7501 O O . ALA B 1 456 ? 12.18 6.668 -68.5 1 14.99 456 ALA B O 1
ATOM 7502 N N . PRO B 1 457 ? 10.352 5.508 -68.125 1 15.09 457 PRO B N 1
ATOM 7503 C CA . PRO B 1 457 ? 9.805 6.625 -68.875 1 15.09 457 PRO B CA 1
ATOM 7504 C C . PRO B 1 457 ? 10.492 7.953 -68.562 1 15.09 457 PRO B C 1
ATOM 7506 O O . PRO B 1 457 ? 11.094 8.102 -67.5 1 15.09 457 PRO B O 1
ATOM 7509 N N . SER B 1 458 ? 10.234 8.773 -69.625 1 14.14 458 SER B N 1
ATOM 7510 C CA . SER B 1 458 ? 10.672 9.977 -70.312 1 14.14 458 SER B CA 1
ATOM 7511 C C . SER B 1 458 ? 10.5 11.211 -69.438 1 14.14 458 SER B C 1
ATOM 7513 O O . SER B 1 458 ? 9.609 11.258 -68.625 1 14.14 458 SER B O 1
ATOM 7515 N N . ARG B 1 459 ? 11.484 12.039 -69.812 1 15.76 459 ARG B N 1
ATOM 7516 C CA . ARG B 1 459 ? 12.109 13.258 -69.312 1 15.76 459 ARG B CA 1
ATOM 7517 C C . ARG B 1 459 ? 11.164 14.445 -69.375 1 15.76 459 ARG B C 1
ATOM 7519 O O . ARG B 1 459 ? 11.523 15.57 -69.062 1 15.76 459 ARG B O 1
ATOM 7526 N N . SER B 1 460 ? 9.719 14.297 -69.438 1 14.27 460 SER B N 1
ATOM 7527 C CA . SER B 1 460 ? 9.453 15.523 -70.188 1 14.27 460 SER B CA 1
ATOM 7528 C C . SER B 1 460 ? 10 16.75 -69.438 1 14.27 460 SER B C 1
ATOM 7530 O O . SER B 1 460 ? 10.055 16.766 -68.188 1 14.27 460 SER B O 1
ATOM 7532 N N . PRO B 1 461 ? 10.234 17.75 -70.438 1 14.16 461 PRO B N 1
ATOM 7533 C CA . PRO B 1 461 ? 11.102 18.922 -70.562 1 14.16 461 PRO B CA 1
ATOM 7534 C C . PRO B 1 461 ? 10.688 20.062 -69.625 1 14.16 461 PRO B C 1
ATOM 7536 O O . PRO B 1 461 ? 11.539 20.734 -69.062 1 14.16 461 PRO B O 1
ATOM 7539 N N . GLU B 1 462 ? 9.391 20.547 -69.812 1 14.13 462 GLU B N 1
ATOM 7540 C CA . GLU B 1 462 ? 9.484 21.891 -70.375 1 14.13 462 GLU B CA 1
ATOM 7541 C C . GLU B 1 462 ? 9.93 22.891 -69.312 1 14.13 462 GLU B C 1
ATOM 7543 O O . GLU B 1 462 ? 9.859 22.594 -68.125 1 14.13 462 GLU B O 1
ATOM 7548 N N . GLY B 1 463 ? 9.273 24.109 -69.438 1 13.7 463 GLY B N 1
ATOM 7549 C CA . GLY B 1 463 ? 9.719 25.438 -69.812 1 13.7 463 GLY B CA 1
ATOM 7550 C C . GLY B 1 463 ? 10.109 26.328 -68.688 1 13.7 463 GLY B C 1
ATOM 7551 O O . GLY B 1 463 ? 9.867 25.969 -67.5 1 13.7 463 GLY B O 1
ATOM 7552 N N . SER B 1 464 ? 9.695 27.609 -68.875 1 13.73 464 SER B N 1
ATOM 7553 C CA . SER B 1 464 ? 10.484 28.828 -69.062 1 13.73 464 SER B CA 1
ATOM 7554 C C . SER B 1 464 ? 10.719 29.547 -67.75 1 13.73 464 SER B C 1
ATOM 7556 O O . SER B 1 464 ? 11.867 29.797 -67.375 1 13.73 464 SER B O 1
ATOM 7558 N N . PRO B 1 465 ? 10.125 30.875 -67.688 1 13.93 465 PRO B N 1
ATOM 7559 C CA . PRO B 1 465 ? 11.008 32.031 -67.812 1 13.93 465 PRO B CA 1
ATOM 7560 C C . PRO B 1 465 ? 11.508 32.562 -66.5 1 13.93 465 PRO B C 1
ATOM 7562 O O . PRO B 1 465 ? 11.023 32.125 -65.438 1 13.93 465 PRO B O 1
ATOM 7565 N N . ALA B 1 466 ? 11.438 33.969 -66.5 1 13.27 466 ALA B N 1
ATOM 7566 C CA . ALA B 1 466 ? 12.461 35 -66.5 1 13.27 466 ALA B CA 1
ATOM 7567 C C . ALA B 1 466 ? 12.68 35.562 -65.125 1 13.27 466 ALA B C 1
ATOM 7569 O O . ALA B 1 466 ? 11.875 35.344 -64.188 1 13.27 466 ALA B O 1
ATOM 7570 N N . PRO B 1 467 ? 12.641 37.031 -65.062 1 13.41 467 PRO B N 1
ATOM 7571 C CA . PRO B 1 467 ? 13.805 37.875 -64.812 1 13.41 467 PRO B CA 1
ATOM 7572 C C . PRO B 1 467 ? 13.875 38.281 -63.344 1 13.41 467 PRO B C 1
ATOM 7574 O O . PRO B 1 467 ? 14.898 38.094 -62.688 1 13.41 467 PRO B O 1
ATOM 7577 N N . SER B 1 468 ? 13.07 39.438 -62.906 1 12.95 468 SER B N 1
ATOM 7578 C CA . SER B 1 468 ? 13.758 40.719 -62.844 1 12.95 468 SER B CA 1
ATOM 7579 C C . SER B 1 468 ? 14.367 40.938 -61.469 1 12.95 468 SER B C 1
ATOM 7581 O O . SER B 1 468 ? 13.93 40.344 -60.469 1 12.95 468 SER B O 1
ATOM 7583 N N . PRO B 1 469 ? 14.594 42.344 -61.156 1 13.28 469 PRO B N 1
ATOM 7584 C CA . PRO B 1 469 ? 15.797 43.125 -60.875 1 13.28 469 PRO B CA 1
ATOM 7585 C C . PRO B 1 469 ? 16.062 43.25 -59.375 1 13.28 469 PRO B C 1
ATOM 7587 O O . PRO B 1 469 ? 15.211 42.875 -58.562 1 13.28 469 PRO B O 1
ATOM 7590 N N . ALA B 1 470 ? 16.422 44.625 -59.031 1 12.8 470 ALA B N 1
ATOM 7591 C CA . ALA B 1 470 ? 17.672 45.25 -58.594 1 12.8 470 ALA B CA 1
ATOM 7592 C C . ALA B 1 470 ? 17.641 45.531 -57.094 1 12.8 470 ALA B C 1
ATOM 7594 O O . ALA B 1 470 ? 18.562 45.156 -56.344 1 12.8 470 ALA B O 1
ATOM 7595 N N . GLY B 1 471 ? 17.047 46.75 -56.594 1 12.88 471 GLY B N 1
ATOM 7596 C CA . GLY B 1 471 ? 17.922 47.844 -56.219 1 12.88 471 GLY B CA 1
ATOM 7597 C C . GLY B 1 471 ? 18.359 47.781 -54.781 1 12.88 471 GLY B C 1
ATOM 7598 O O . GLY B 1 471 ? 17.766 47.062 -53.969 1 12.88 471 GLY B O 1
ATOM 7599 N N . PRO B 1 472 ? 18.938 49.031 -54.094 1 13.45 472 PRO B N 1
ATOM 7600 C CA . PRO B 1 472 ? 20.234 49.438 -53.562 1 13.45 472 PRO B CA 1
ATOM 7601 C C . PRO B 1 472 ? 20.281 49.375 -52.031 1 13.45 472 PRO B C 1
ATOM 7603 O O . PRO B 1 472 ? 21.172 48.719 -51.469 1 13.45 472 PRO B O 1
ATOM 7606 N N . SER B 1 473 ? 19.906 50.594 -51.219 1 12.9 473 SER B N 1
ATOM 7607 C CA . SER B 1 473 ? 20.828 51.594 -50.719 1 12.9 473 SER B CA 1
ATOM 7608 C C . SER B 1 473 ? 21.156 51.375 -49.25 1 12.9 473 SER B C 1
ATOM 7610 O O . SER B 1 473 ? 20.453 50.625 -48.562 1 12.9 473 SER B O 1
ATOM 7612 N N . GLY B 1 474 ? 21.234 52.562 -48.312 1 13 474 GLY B N 1
ATOM 7613 C CA . GLY B 1 474 ? 22.312 53.344 -47.719 1 13 474 GLY B CA 1
ATOM 7614 C C . GLY B 1 474 ? 22.516 53.062 -46.219 1 13 474 GLY B C 1
ATOM 7615 O O . GLY B 1 474 ? 21.703 52.375 -45.625 1 13 474 GLY B O 1
ATOM 7616 N N . PRO B 1 475 ? 22.781 54.219 -45.156 1 13.76 475 PRO B N 1
ATOM 7617 C CA . PRO B 1 475 ? 24.016 54.656 -44.469 1 13.76 475 PRO B CA 1
ATOM 7618 C C . PRO B 1 475 ? 24.078 54.219 -43.031 1 13.76 475 PRO B C 1
ATOM 7620 O O . PRO B 1 475 ? 23.094 53.719 -42.469 1 13.76 475 PRO B O 1
ATOM 7623 N N . ALA B 1 476 ? 24.719 55.281 -41.938 1 13.56 476 ALA B N 1
ATOM 7624 C CA . ALA B 1 476 ? 25.969 55.469 -41.188 1 13.56 476 ALA B CA 1
ATOM 7625 C C . ALA B 1 476 ? 25.75 55.281 -39.688 1 13.56 476 ALA B C 1
ATOM 7627 O O . ALA B 1 476 ? 26.469 54.5 -39.031 1 13.56 476 ALA B O 1
ATOM 7628 N N . PRO B 1 477 ? 25.422 56.438 -38.688 1 13.38 477 PRO B N 1
ATOM 7629 C CA . PRO B 1 477 ? 26.438 57.125 -37.938 1 13.38 477 PRO B CA 1
ATOM 7630 C C . PRO B 1 477 ? 26.562 56.625 -36.5 1 13.38 477 PRO B C 1
ATOM 7632 O O . PRO B 1 477 ? 25.688 55.875 -36.031 1 13.38 477 PRO B O 1
ATOM 7635 N N . THR B 1 478 ? 27.281 57.562 -35.281 1 13.77 478 THR B N 1
ATOM 7636 C CA . THR B 1 478 ? 28.453 57.781 -34.438 1 13.77 478 THR B CA 1
ATOM 7637 C C . THR B 1 478 ? 28.062 57.812 -32.969 1 13.77 478 THR B C 1
ATOM 7639 O O . THR B 1 478 ? 28.891 57.562 -32.094 1 13.77 478 THR B O 1
ATOM 7642 N N . ALA B 1 479 ? 26.969 57.938 -32.25 1 14.85 479 ALA B N 1
ATOM 7643 C CA . ALA B 1 479 ? 27.031 58.969 -31.219 1 14.85 479 ALA B CA 1
ATOM 7644 C C . ALA B 1 479 ? 27.875 58.531 -30.031 1 14.85 479 ALA B C 1
ATOM 7646 O O . ALA B 1 479 ? 27.766 57.375 -29.578 1 14.85 479 ALA B O 1
ATOM 7647 N N . PRO B 1 480 ? 28.656 59.5 -29.203 1 14.11 480 PRO B N 1
ATOM 7648 C CA . PRO B 1 480 ? 29.906 59.781 -28.484 1 14.11 480 PRO B CA 1
ATOM 7649 C C . PRO B 1 480 ? 29.875 59.25 -27.047 1 14.11 480 PRO B C 1
ATOM 7651 O O . PRO B 1 480 ? 28.844 58.781 -26.578 1 14.11 480 PRO B O 1
ATOM 7654 N N . ALA B 1 481 ? 30.266 60.281 -25.859 1 13.78 481 ALA B N 1
ATOM 7655 C CA . ALA B 1 481 ? 31.438 60.594 -25.047 1 13.78 481 ALA B CA 1
ATOM 7656 C C . ALA B 1 481 ? 31.297 60.031 -23.641 1 13.78 481 ALA B C 1
ATOM 7658 O O . ALA B 1 481 ? 30.234 59.562 -23.25 1 13.78 481 ALA B O 1
ATOM 7659 N N . PRO B 1 482 ? 31.469 61.062 -22.359 1 14.05 482 PRO B N 1
ATOM 7660 C CA . PRO B 1 482 ? 32.625 61.344 -21.516 1 14.05 482 PRO B CA 1
ATOM 7661 C C . PRO B 1 482 ? 32.531 60.688 -20.141 1 14.05 482 PRO B C 1
ATOM 7663 O O . PRO B 1 482 ? 31.5 60.094 -19.797 1 14.05 482 PRO B O 1
ATOM 7666 N N . SER B 1 483 ? 32.75 61.594 -18.766 1 13.37 483 SER B N 1
ATOM 7667 C CA . SER B 1 483 ? 33.844 61.906 -17.844 1 13.37 483 SER B CA 1
ATOM 7668 C C . SER B 1 483 ? 33.594 61.312 -16.469 1 13.37 483 SER B C 1
ATOM 7670 O O . SER B 1 483 ? 33.844 60.125 -16.25 1 13.37 483 SER B O 1
ATOM 7672 N N . THR B 1 484 ? 33.594 62.188 -15.125 1 13.92 484 THR B N 1
ATOM 7673 C CA . THR B 1 484 ? 34.594 62.531 -14.117 1 13.92 484 THR B CA 1
ATOM 7674 C C . THR B 1 484 ? 34.281 61.812 -12.805 1 13.92 484 THR B C 1
ATOM 7676 O O . THR B 1 484 ? 35.094 61.031 -12.328 1 13.92 484 THR B O 1
ATOM 7679 N N . ALA B 1 485 ? 34.094 62.625 -11.281 1 13.62 485 ALA B N 1
ATOM 7680 C CA . ALA B 1 485 ? 35.031 62.938 -10.195 1 13.62 485 ALA B CA 1
ATOM 7681 C C . ALA B 1 485 ? 34.688 62.125 -8.945 1 13.62 485 ALA B C 1
ATOM 7683 O O . ALA B 1 485 ? 35.594 61.5 -8.359 1 13.62 485 ALA B O 1
ATOM 7684 N N . ALA B 1 486 ? 33.875 62.594 -7.746 1 14.1 486 ALA B N 1
ATOM 7685 C CA . ALA B 1 486 ? 34.438 63.188 -6.516 1 14.1 486 ALA B CA 1
ATOM 7686 C C . ALA B 1 486 ? 34.625 62.094 -5.453 1 14.1 486 ALA B C 1
ATOM 7688 O O . ALA B 1 486 ? 34 61.031 -5.523 1 14.1 486 ALA B O 1
ATOM 7689 N N . SER B 1 487 ? 34.781 62.531 -3.951 1 13.59 487 SER B N 1
ATOM 7690 C CA . SER B 1 487 ? 35.781 62.656 -2.871 1 13.59 487 SER B CA 1
ATOM 7691 C C . SER B 1 487 ? 35.5 61.625 -1.775 1 13.59 487 SER B C 1
ATOM 7693 O O . SER B 1 487 ? 36.375 60.812 -1.436 1 13.59 487 SER B O 1
ATOM 7695 N N . GLY B 1 488 ? 35.188 62.062 -0.303 1 13.8 488 GLY B N 1
ATOM 7696 C CA . GLY B 1 488 ? 36.031 62.188 0.879 1 13.8 488 GLY B CA 1
ATOM 7697 C C . GLY B 1 488 ? 35.875 61 1.812 1 13.8 488 GLY B C 1
ATOM 7698 O O . GLY B 1 488 ? 35 60.125 1.618 1 13.8 488 GLY B O 1
ATOM 7699 N N . GLY B 1 489 ? 35.938 61.312 3.354 1 14.18 489 GLY B N 1
ATOM 7700 C CA . GLY B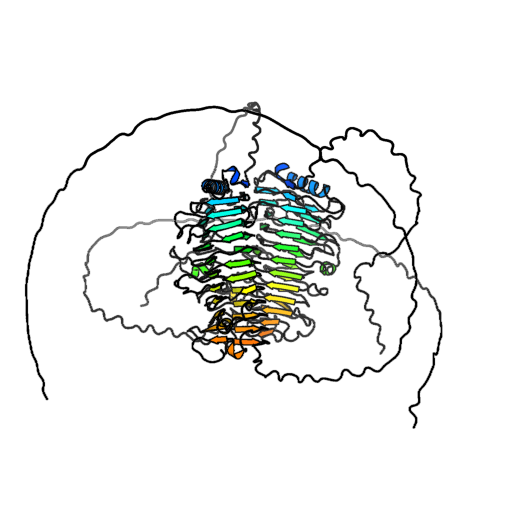 1 489 ? 36.906 61.125 4.414 1 14.18 489 GLY B CA 1
ATOM 7701 C C . GLY B 1 489 ? 36.625 59.938 5.301 1 14.18 489 GLY B C 1
ATOM 7702 O O . GLY B 1 489 ? 35.562 59.312 5.195 1 14.18 489 GLY B O 1
ATOM 7703 N N . PRO B 1 490 ? 37.219 59.938 6.746 1 14.62 490 PRO B N 1
ATOM 7704 C CA . PRO B 1 490 ? 38.188 59.125 7.496 1 14.62 490 PRO B CA 1
ATOM 7705 C C . PRO B 1 490 ? 37.5 58.219 8.531 1 14.62 490 PRO B C 1
ATOM 7707 O O . PRO B 1 490 ? 37.781 57.031 8.602 1 14.62 490 PRO B O 1
ATOM 7710 N N . ALA B 1 491 ? 36.781 58.719 9.781 1 14.1 491 ALA B N 1
ATOM 7711 C CA . ALA B 1 491 ? 37.469 58.719 11.07 1 14.1 491 ALA B CA 1
ATOM 7712 C C . ALA B 1 491 ? 37.312 57.406 11.805 1 14.1 491 ALA B C 1
ATOM 7714 O O . ALA B 1 491 ? 36.438 56.594 11.438 1 14.1 491 ALA B O 1
ATOM 7715 N N . ARG B 1 492 ? 36.969 57.438 13.352 1 14.43 492 ARG B N 1
ATOM 7716 C CA . ARG B 1 492 ? 37.812 57.25 14.539 1 14.43 492 ARG B CA 1
ATOM 7717 C C . ARG B 1 492 ? 37.594 55.875 15.156 1 14.43 492 ARG B C 1
ATOM 7719 O O . ARG B 1 492 ? 36.594 55.219 14.859 1 14.43 492 ARG B O 1
ATOM 7726 N N . SER B 1 493 ? 38.188 55.688 16.531 1 13.94 493 SER B N 1
ATOM 7727 C CA . SER B 1 493 ? 39.188 54.938 17.25 1 13.94 493 SER B CA 1
ATOM 7728 C C . SER B 1 493 ? 38.531 53.875 18.156 1 13.94 493 SER B C 1
ATOM 7730 O O . SER B 1 493 ? 38.875 52.719 18.109 1 13.94 493 SER B O 1
ATOM 7732 N N . PRO B 1 494 ? 38.031 54.219 19.547 1 14.49 494 PRO B N 1
ATOM 7733 C CA . PRO B 1 494 ? 38.844 53.812 20.688 1 14.49 494 PRO B CA 1
ATOM 7734 C C . PRO B 1 494 ? 38.531 52.406 21.188 1 14.49 494 PRO B C 1
ATOM 7736 O O . PRO B 1 494 ? 37.469 51.875 20.875 1 14.49 494 PRO B O 1
ATOM 7739 N N . SER B 1 495 ? 39.25 52.031 22.453 1 14.06 495 SER B N 1
ATOM 7740 C CA . SER B 1 495 ? 40.094 51.031 23.062 1 14.06 495 SER B CA 1
ATOM 7741 C C . SER B 1 495 ? 39.281 50.125 24.031 1 14.06 495 SER B C 1
ATOM 7743 O O . SER B 1 495 ? 39.438 48.906 24.031 1 14.06 495 SER B O 1
ATOM 7745 N N . PRO B 1 496 ? 38.656 50.656 25.25 1 14.72 496 PRO B N 1
ATOM 7746 C CA . PRO B 1 496 ? 39.406 50.25 26.453 1 14.72 496 PRO B CA 1
ATOM 7747 C C . PRO B 1 496 ? 39.031 48.844 26.922 1 14.72 496 PRO B C 1
ATOM 7749 O O . PRO B 1 496 ? 38.062 48.25 26.422 1 14.72 496 PRO B O 1
ATOM 7752 N N . GLY B 1 497 ? 38.938 48.719 28.422 1 14.39 497 GLY B N 1
ATOM 7753 C CA . GLY B 1 497 ? 39.75 48.125 29.469 1 14.39 497 GLY B CA 1
ATOM 7754 C C . GLY B 1 497 ? 39.156 46.812 29.953 1 14.39 497 GLY B C 1
ATOM 7755 O O . GLY B 1 497 ? 38.062 46.406 29.562 1 14.39 497 GLY B O 1
ATOM 7756 N N . ARG B 1 498 ? 38.938 46.719 31.422 1 14.8 498 ARG B N 1
ATOM 7757 C CA . ARG B 1 498 ? 39.75 45.969 32.375 1 14.8 498 ARG B CA 1
ATOM 7758 C C . ARG B 1 498 ? 39.062 44.656 32.75 1 14.8 498 ARG B C 1
ATOM 7760 O O . ARG B 1 498 ? 39.688 43.594 32.719 1 14.8 498 ARG B O 1
ATOM 7767 N N . PRO B 1 499 ? 38.219 44.594 33.969 1 15.34 499 PRO B N 1
ATOM 7768 C CA . PRO B 1 499 ? 38.875 44.062 35.156 1 15.34 499 PRO B CA 1
ATOM 7769 C C . PRO B 1 499 ? 38.625 42.562 35.344 1 15.34 499 PRO B C 1
ATOM 7771 O O . PRO B 1 499 ? 37.75 42 34.719 1 15.34 499 PRO B O 1
ATOM 7774 N N . PRO B 1 500 ? 38.5 42.188 36.781 1 15.17 500 PRO B N 1
ATOM 7775 C CA . PRO B 1 500 ? 39.312 41.312 37.656 1 15.17 500 PRO B CA 1
ATOM 7776 C C . PRO B 1 500 ? 38.719 39.906 37.781 1 15.17 500 PRO B C 1
ATOM 7778 O O . PRO B 1 500 ? 37.594 39.688 37.375 1 15.17 500 PRO B O 1
ATOM 7781 N N . ASP B 1 501 ? 39 39.344 39.031 1 14.7 501 ASP B N 1
ATOM 7782 C CA . ASP B 1 501 ? 39.719 38.188 39.531 1 14.7 501 ASP B CA 1
ATOM 7783 C C . ASP B 1 501 ? 38.75 37.094 39.969 1 14.7 501 ASP B C 1
ATOM 7785 O O . ASP B 1 501 ? 38.969 35.906 39.688 1 14.7 501 ASP B O 1
ATOM 7789 N N . PRO B 1 502 ? 37.719 37.344 40.938 1 15.12 502 PRO B N 1
ATOM 7790 C CA . PRO B 1 502 ? 38.156 36.688 42.188 1 15.12 502 PRO B CA 1
ATOM 7791 C C . PRO B 1 502 ? 37.938 35.188 42.188 1 15.12 502 PRO B C 1
ATOM 7793 O O . PRO B 1 502 ? 37.219 34.656 41.312 1 15.12 502 PRO B O 1
ATOM 7796 N N . ALA B 1 503 ? 37.438 34.688 43.469 1 15.37 503 ALA B N 1
ATOM 7797 C CA . ALA B 1 503 ? 38.031 33.906 44.531 1 15.37 503 ALA B CA 1
ATOM 7798 C C . ALA B 1 503 ? 37.562 32.469 44.469 1 15.37 503 ALA B C 1
ATOM 7800 O O . ALA B 1 503 ? 36.531 32.156 43.875 1 15.37 503 ALA B O 1
ATOM 7801 N N . PRO B 1 504 ? 37.812 31.734 45.688 1 15.02 504 PRO B N 1
ATOM 7802 C CA . PRO B 1 504 ? 38.5 30.5 46.094 1 15.02 504 PRO B CA 1
ATOM 7803 C C . PRO B 1 504 ? 37.531 29.359 46.375 1 15.02 504 PRO B C 1
ATOM 7805 O O . PRO B 1 504 ? 37.875 28.188 46.219 1 15.02 504 PRO B O 1
ATOM 7808 N N . ALA B 1 505 ? 36.188 29.484 46.5 1 15.04 505 ALA B N 1
ATOM 7809 C CA . ALA B 1 505 ? 35.875 28.859 47.781 1 15.04 505 ALA B CA 1
ATOM 7810 C C . ALA B 1 505 ? 36.219 27.375 47.781 1 15.04 505 ALA B C 1
ATOM 7812 O O . ALA B 1 505 ? 36.188 26.734 46.719 1 15.04 505 ALA B O 1
ATOM 7813 N N . PRO B 1 506 ? 36.219 26.844 49.125 1 14.34 506 PRO B N 1
ATOM 7814 C CA . PRO B 1 506 ? 36.938 25.844 49.938 1 14.34 506 PRO B CA 1
ATOM 7815 C C . PRO B 1 506 ? 36.438 24.422 49.688 1 14.34 506 PRO B C 1
ATOM 7817 O O . PRO B 1 506 ? 35.344 24.234 49.125 1 14.34 506 PRO B O 1
ATOM 7820 N N . ALA B 1 507 ? 37.031 23.5 50.562 1 15.06 507 ALA B N 1
ATOM 7821 C CA . ALA B 1 507 ? 37.656 22.172 50.656 1 15.06 507 ALA B CA 1
ATOM 7822 C C . ALA B 1 507 ? 36.625 21.125 51.094 1 15.06 507 ALA B C 1
ATOM 7824 O O . ALA B 1 507 ? 36.688 19.969 50.656 1 15.06 507 ALA B O 1
ATOM 7825 N N . PRO B 1 508 ? 35.562 21.391 52.094 1 14.66 508 PRO B N 1
ATOM 7826 C CA . PRO B 1 508 ? 35.875 20.547 53.25 1 14.66 508 PRO B CA 1
ATOM 7827 C C . PRO B 1 508 ? 35.719 19.047 52.938 1 14.66 508 PRO B C 1
ATOM 7829 O O . PRO B 1 508 ? 35.125 18.688 51.938 1 14.66 508 PRO B O 1
ATOM 7832 N N . ASN B 1 509 ? 35.594 18.25 54.219 1 14.24 509 ASN B N 1
ATOM 7833 C CA . ASN B 1 509 ? 36.219 17.203 55 1 14.24 509 ASN B CA 1
ATOM 7834 C C . ASN B 1 509 ? 35.594 15.836 54.75 1 14.24 509 ASN B C 1
ATOM 7836 O O . ASN B 1 509 ? 34.5 15.742 54.156 1 14.24 509 ASN B O 1
ATOM 7840 N N . ARG B 1 510 ? 35.469 15.031 55.938 1 14.51 510 ARG B N 1
ATOM 7841 C CA . ARG B 1 510 ? 36.125 13.844 56.5 1 14.51 510 ARG B CA 1
ATOM 7842 C C . ARG B 1 510 ? 35.188 12.633 56.438 1 14.51 510 ARG B C 1
ATOM 7844 O O . ARG B 1 510 ? 35.625 11.547 56.031 1 14.51 510 ARG B O 1
ATOM 7851 N N . THR B 1 511 ? 34.062 12.469 57.219 1 14.76 511 THR B N 1
ATOM 7852 C CA . THR B 1 511 ? 34.219 11.531 58.312 1 14.76 511 THR B CA 1
ATOM 7853 C C . THR B 1 511 ? 34 10.094 57.844 1 14.76 511 THR B C 1
ATOM 7855 O O . THR B 1 511 ? 33.375 9.875 56.781 1 14.76 511 THR B O 1
ATOM 7858 N N . THR B 1 512 ? 33.844 9.094 58.938 1 14.21 512 THR B N 1
ATOM 7859 C CA . THR B 1 512 ? 34.406 7.922 59.625 1 14.21 512 THR B CA 1
ATOM 7860 C C . THR B 1 512 ? 33.625 6.66 59.25 1 14.21 512 THR B C 1
ATOM 7862 O O . THR B 1 512 ? 34.219 5.668 58.812 1 14.21 512 THR B O 1
ATOM 7865 N N . ALA B 1 513 ? 32.781 6.02 60.281 1 14.45 513 ALA B N 1
ATOM 7866 C CA . ALA B 1 513 ? 33.219 4.852 61.062 1 14.45 513 ALA B CA 1
ATOM 7867 C C . ALA B 1 513 ? 32.781 3.557 60.375 1 14.45 513 ALA B C 1
ATOM 7869 O O . ALA B 1 513 ? 31.922 3.57 59.5 1 14.45 513 ALA B O 1
ATOM 7870 N N . PRO B 1 514 ? 32.094 2.492 61.281 1 14.78 514 PRO B N 1
ATOM 7871 C CA . PRO B 1 514 ? 32.688 1.321 61.938 1 14.78 514 PRO B CA 1
ATOM 7872 C C . PRO B 1 514 ? 32.312 0.009 61.25 1 14.78 514 PRO B C 1
ATOM 7874 O O . PRO B 1 514 ? 31.438 -0.002 60.375 1 14.78 514 PRO B O 1
ATOM 7877 N N . SER B 1 515 ? 31.859 -1.074 62.219 1 13.8 515 SER B N 1
ATOM 7878 C CA . SER B 1 515 ? 32.375 -2.342 62.719 1 13.8 515 SER B CA 1
ATOM 7879 C C . SER B 1 515 ? 31.594 -3.521 62.156 1 13.8 515 SER B C 1
ATOM 7881 O O . SER B 1 515 ? 32.188 -4.484 61.656 1 13.8 515 SER B O 1
ATOM 7883 N N . ALA B 1 516 ? 30.406 -4.051 62.844 1 14.69 516 ALA B N 1
ATOM 7884 C CA . ALA B 1 516 ? 30.547 -5.293 63.594 1 14.69 516 ALA B CA 1
ATOM 7885 C C . ALA B 1 516 ? 30.484 -6.504 62.688 1 14.69 516 ALA B C 1
ATOM 7887 O O . ALA B 1 516 ? 29.969 -6.418 61.562 1 14.69 516 ALA B O 1
ATOM 7888 N N . PRO B 1 517 ? 30.141 -7.859 63.375 1 15.16 517 PRO B N 1
ATOM 7889 C CA . PRO B 1 517 ? 30.781 -9.102 63.812 1 15.16 517 PRO B CA 1
ATOM 7890 C C . PRO B 1 517 ? 30.375 -10.312 62.969 1 15.16 517 PRO B C 1
ATOM 7892 O O . PRO B 1 517 ? 29.5 -10.203 62.125 1 15.16 517 PRO B O 1
ATOM 7895 N N . GLY B 1 518 ? 29.891 -11.469 63.812 1 14.2 518 GLY B N 1
ATOM 7896 C CA . GLY B 1 518 ? 30.344 -12.805 64.125 1 14.2 518 GLY B CA 1
ATOM 7897 C C . GLY B 1 518 ? 29.656 -13.891 63.344 1 14.2 518 GLY B C 1
ATOM 7898 O O . GLY B 1 518 ? 30.312 -14.703 62.688 1 14.2 518 GLY B O 1
ATOM 7899 N N . THR B 1 519 ? 28.516 -14.617 63.875 1 15.49 519 THR B N 1
ATOM 7900 C CA . THR B 1 519 ? 28.688 -15.938 64.5 1 15.49 519 THR B CA 1
ATOM 7901 C C . THR B 1 519 ? 28.594 -17.031 63.406 1 15.49 519 THR B C 1
ATOM 7903 O O . THR B 1 519 ? 28.078 -16.797 62.312 1 15.49 519 THR B O 1
ATOM 7906 N N . ARG B 1 520 ? 28.344 -18.438 64 1 14.45 520 ARG B N 1
ATOM 7907 C CA . ARG B 1 520 ? 28.859 -19.766 64.312 1 14.45 520 ARG B CA 1
ATOM 7908 C C . ARG B 1 520 ? 28.156 -20.828 63.438 1 14.45 520 ARG B C 1
ATOM 7910 O O . ARG B 1 520 ? 28.797 -21.672 62.844 1 14.45 520 ARG B O 1
ATOM 7917 N N . ALA B 1 521 ? 26.875 -21.281 63.719 1 14.7 521 ALA B N 1
ATOM 7918 C CA . ALA B 1 521 ? 26.875 -22.656 64.25 1 14.7 521 ALA B CA 1
ATOM 7919 C C . ALA B 1 521 ? 27.078 -23.656 63.094 1 14.7 521 ALA B C 1
ATOM 7921 O O . ALA B 1 521 ? 26.859 -23.344 61.938 1 14.7 521 ALA B O 1
ATOM 7922 N N . ARG B 1 522 ? 26.25 -24.859 63.281 1 15.14 522 ARG B N 1
ATOM 7923 C CA . ARG B 1 522 ? 26.438 -26.188 63.812 1 15.14 522 ARG B CA 1
ATOM 7924 C C . ARG B 1 522 ? 26.562 -27.234 62.688 1 15.14 522 ARG B C 1
ATOM 7926 O O . ARG B 1 522 ? 26.031 -27.031 61.594 1 15.14 522 ARG B O 1
ATOM 7933 N N . PRO B 1 523 ? 26.734 -28.547 63.188 1 15.22 523 PRO B N 1
ATOM 7934 C CA . PRO B 1 523 ? 27.469 -29.781 62.938 1 15.22 523 PRO B CA 1
ATOM 7935 C C . PRO B 1 523 ? 26.672 -30.766 62.062 1 15.22 523 PRO B C 1
ATOM 7937 O O . PRO B 1 523 ? 27.234 -31.688 61.469 1 15.22 523 PRO B O 1
ATOM 7940 N N . ALA B 1 524 ? 25.359 -30.734 61.938 1 15.67 524 ALA B N 1
ATOM 7941 C CA . ALA B 1 524 ? 24.922 -32.094 62.25 1 15.67 524 ALA B CA 1
ATOM 7942 C C . ALA B 1 524 ? 25.641 -33.094 61.344 1 15.67 524 ALA B C 1
ATOM 7944 O O . ALA B 1 524 ? 26.062 -32.781 60.25 1 15.67 524 ALA B O 1
ATOM 7945 N N . ASP B 1 525 ? 25.484 -34.438 61.812 1 15.3 525 ASP B N 1
ATOM 7946 C CA . ASP B 1 525 ? 25.969 -35.781 62.188 1 15.3 525 ASP B CA 1
ATOM 7947 C C . ASP B 1 525 ? 25.969 -36.719 61 1 15.3 525 ASP B C 1
ATOM 7949 O O . ASP B 1 525 ? 25.484 -36.375 59.906 1 15.3 525 ASP B O 1
ATOM 7953 N N . GLY B 1 526 ? 25.219 -37.906 61.219 1 14.97 526 GLY B N 1
ATOM 7954 C CA . GLY B 1 526 ? 25.656 -39.25 61.438 1 14.97 526 GLY B CA 1
ATOM 7955 C C . GLY B 1 526 ? 25.781 -40.094 60.188 1 14.97 526 GLY B C 1
ATOM 7956 O O . GLY B 1 526 ? 25.797 -39.531 59.062 1 14.97 526 GLY B O 1
ATOM 7957 N N . THR B 1 527 ? 25.094 -41.312 60.188 1 15.97 527 THR B N 1
ATOM 7958 C CA . THR B 1 527 ? 25.562 -42.656 60.438 1 15.97 527 THR B CA 1
ATOM 7959 C C . THR B 1 527 ? 25.844 -43.375 59.125 1 15.97 527 THR B C 1
ATOM 7961 O O . THR B 1 527 ? 26.938 -43.938 58.906 1 15.97 527 THR B O 1
ATOM 7964 N N . GLY B 1 528 ? 25.078 -44.5 58.812 1 15.7 528 GLY B N 1
ATOM 7965 C CA . GLY B 1 528 ? 25.453 -45.906 59.031 1 15.7 528 GLY B CA 1
ATOM 7966 C C . GLY B 1 528 ? 26.047 -46.531 57.781 1 15.7 528 GLY B C 1
ATOM 7967 O O . GLY B 1 528 ? 27.125 -47.125 57.812 1 15.7 528 GLY B O 1
ATOM 7968 N N . CYS B 1 529 ? 25.391 -47.5 57.094 1 17.81 529 CYS B N 1
ATOM 7969 C CA . CYS B 1 529 ? 25.797 -48.906 57.156 1 17.81 529 CYS B CA 1
ATOM 7970 C C . CYS B 1 529 ? 26.969 -49.156 56.219 1 17.81 529 CYS B C 1
ATOM 7972 O O . CYS B 1 529 ? 27.141 -48.469 55.219 1 17.81 529 CYS B O 1
ATOM 7974 N N . PRO B 1 530 ? 27.812 -50.25 56.688 1 17.45 530 PRO B N 1
ATOM 7975 C CA . PRO B 1 530 ? 29.047 -51.031 56.594 1 17.45 530 PRO B CA 1
ATOM 7976 C C . PRO B 1 530 ? 29.109 -51.875 55.344 1 17.45 530 PRO B C 1
ATOM 7978 O O . PRO B 1 530 ? 30.109 -52.562 55.094 1 17.45 530 PRO B O 1
ATOM 7981 N N . ALA B 1 531 ? 28.625 -51.875 54.219 1 18.98 531 ALA B N 1
ATOM 7982 C CA . ALA B 1 531 ? 28.891 -53.188 53.625 1 18.98 531 ALA B CA 1
ATOM 7983 C C . ALA B 1 531 ? 30.344 -53.594 53.812 1 18.98 531 ALA B C 1
ATOM 7985 O O . ALA B 1 531 ? 31.25 -52.844 53.438 1 18.98 531 ALA B O 1
ATOM 7986 N N . GLY B 1 532 ? 30.688 -54.281 55.062 1 16.31 532 GLY B N 1
ATOM 7987 C CA . GLY B 1 532 ? 31.609 -55.344 55.5 1 16.31 532 GLY B CA 1
ATOM 7988 C C . GLY B 1 532 ? 32.156 -56.125 54.344 1 16.31 532 GLY B C 1
ATOM 7989 O O . GLY B 1 532 ? 31.969 -55.781 53.188 1 16.31 532 GLY B O 1
ATOM 7990 N N . GLU B 1 533 ? 32.125 -57.531 54.781 1 18.11 533 GLU B N 1
ATOM 7991 C CA . GLU B 1 533 ? 32.375 -58.969 54.656 1 18.11 533 GLU B CA 1
ATOM 7992 C C . GLU B 1 533 ? 31.672 -59.562 53.438 1 18.11 533 GLU B C 1
ATOM 7994 O O . GLU B 1 533 ? 30.484 -59.312 53.219 1 18.11 533 GLU B O 1
#

Solvent-accessible surface area (backbone atoms only — not comparable to full-atom values): 58361 Å² total; per-residue (Å²): 143,77,84,82,79,84,79,81,79,80,83,85,82,86,69,69,84,72,72,81,72,88,77,85,88,82,86,77,84,79,86,87,74,84,73,74,80,74,74,80,65,81,73,72,73,67,70,74,73,73,77,76,34,65,45,47,31,57,84,57,66,30,75,32,74,57,69,55,77,24,33,65,17,35,37,50,48,37,50,51,37,39,68,52,46,53,96,43,24,16,34,31,35,39,36,38,64,64,28,30,30,23,29,46,54,62,31,25,68,31,51,19,77,49,40,92,56,56,30,32,21,41,37,41,40,38,66,22,59,74,41,10,28,41,38,39,40,34,92,52,18,72,90,29,27,40,24,34,30,64,33,19,48,19,40,39,36,41,33,16,23,23,43,30,38,70,23,66,34,18,26,44,31,40,38,31,10,73,68,46,17,29,39,38,37,36,36,31,29,33,39,34,39,34,23,25,25,39,34,37,32,34,57,43,23,35,61,19,48,33,40,41,34,53,28,33,44,36,29,30,18,78,52,12,35,40,27,33,64,51,57,94,79,79,55,64,66,74,42,26,33,47,25,31,41,38,41,37,36,46,30,39,38,48,24,30,29,28,20,46,34,32,28,56,30,22,24,35,38,39,39,36,38,33,44,40,34,55,75,53,65,45,91,56,74,36,91,92,47,44,50,46,22,29,46,37,35,25,74,39,38,85,72,65,64,65,22,41,38,40,38,40,31,48,32,41,34,42,48,78,49,72,45,38,27,54,32,41,36,29,31,42,34,49,31,38,37,38,33,48,28,35,36,44,76,37,52,86,43,86,63,28,56,72,21,51,30,38,34,36,32,36,25,56,60,9,28,35,33,38,35,36,51,24,36,40,44,21,24,38,38,35,37,73,43,89,61,66,70,60,50,59,53,33,29,39,36,36,46,25,41,30,65,52,25,36,70,69,66,22,48,40,37,70,94,55,84,64,60,54,71,28,52,42,75,43,78,52,46,40,37,70,78,64,72,62,74,74,68,73,73,69,78,74,75,64,69,72,73,78,72,66,83,72,80,76,80,82,74,79,78,83,89,78,89,75,84,86,87,74,86,86,86,86,88,79,86,79,84,86,79,86,85,88,91,84,83,87,86,92,82,85,89,86,84,86,88,81,85,90,80,86,89,82,86,90,80,87,92,78,91,81,87,93,82,89,92,82,94,87,88,92,84,90,93,85,92,83,91,91,80,82,132,140,81,85,77,80,80,77,78,75,84,83,81,72,88,84,83,80,84,82,74,85,85,86,77,79,78,70,74,77,81,72,81,77,77,82,71,81,73,78,79,67,83,75,73,75,69,73,76,72,75,77,75,44,64,46,46,28,58,83,56,63,32,76,32,75,57,71,58,78,23,31,66,18,36,38,51,48,36,51,52,37,39,70,52,46,52,95,43,30,32,58,34,35,41,37,38,65,42,26,29,31,23,29,46,51,60,30,26,69,32,51,19,76,50,40,91,57,58,31,36,36,43,37,39,40,37,66,23,48,60,13,9,28,44,36,39,40,36,93,51,19,71,91,31,26,40,23,34,30,64,32,18,48,19,40,37,37,42,34,16,24,20,43,31,38,69,22,66,34,18,26,44,30,39,40,31,8,74,67,46,16,29,40,37,39,37,37,32,28,31,38,34,38,35,22,27,24,41,32,38,33,33,55,44,23,34,60,19,49,34,40,41,33,52,26,33,44,36,28,29,19,78,50,12,34,39,29,33,64,51,56,92,80,77,54,62,68,73,42,26,32,49,26,31,42,38,40,38,36,46,30,40,38,47,24,32,30,28,21,45,33,32,30,57,29,23,29,33,36,39,40,34,38,33,44,37,33,54,76,53,64,44,89,57,75,36,91,92,50,44,47,46,24,30,46,37,35,26,74,40,37,86,74,67,88,90,23,41,34,40,38,41,30,47,31,41,35,41,49,76,48,73,47,39,26,54,31,40,37,30,31,44,33,50,38,40,35,41,34,46,27,28,36,24,56,39,49,87,44,86,67,27,57,72,21,52,30,39,34,38,34,37,26,57,60,12,27,37,35,39,36,35,44,24,35,40,42,18,24,40,39,35,36,72,43,91,60,65,68,61,48,78,54,37,27,36,37,37,44,24,40,31,65,51,26,36,72,71,67,22,47,42,39,72,96,56,84,66,60,54,77,29,55,40,76,43,58,51,45,40,37,70,78,64,71,67,71,73,66,65,73,66,73,73,69,64,70,68,72,78,72,70,81,76,81,74,83,78,73,85,76,81,87,82,86,86,82,86,90,84,90,90,88,89,94,88,94,80,90,90,89,94,92,94,88,94,89,90,93,87,89,92,84,94,82,88,89,82,87,90,78,86,86,79,82,90,79,86,90,81,92,84,89,94,82,91,92,80,95,78,88,86,76,86,83,87,85,76,91,61,95,82,133

Nearest PDB structures (foldseek):
  5lw3-assembly1_A  TM=4.771E-01  e=2.784E-07  Azotobacter vinelandii
  2pyg-assembly1_A  TM=3.266E-01  e=5.760E-07  unclassified
  1bhe-assembly1_A  TM=2.892E-01  e=7.235E-01  Pectobacterium carotovorum subsp. carotovorum
  1ogm-assembly1_X  TM=2.578E-01  e=2.323E-01  Talaromyces minioluteus
  5ny0-assembly1_A-2  TM=3.767E-01  e=8.045E+00  Limosilactobacillus reuteri subsp. rodentium

Organism: Streptomyces collinus (strain DSM 40733 / Tue 365) (NCBI:txid1214242)